Protein 8ZJF (pdb70)

Secondary structure (DSSP, 8-state):
--EEEEEEEE--TT-TT-BSEE--EEETTTTEEE--EE----SS---SEEEEEE-SSSEEEEEPSSSPPP-SS---EEEEEETTEEEEEEEEEEE-TTSS-EEEEEEEEEE-TTS-EEEEEE-SSGGGSB-TTS---TT------EEEEEEEE--TTS-HHHHHHHHHHHHHHHHHHHHH-SSEEEEEEEESSS-EE---TTGGGSHHHHHHHHHT---------HHHHHHHIIIIISSGGGT--TTSEEEEEEE-SS---S-SS-HHHHHS-GGGSS-EEEEE--SHHHHHSTHHHHHHHHS--SSSSSEE--S-GGGHHHHHHHHHHTT---PPPSS---SSTT--EEEEEEE-SSSEEEEEETTHHHHTB-EEEEETTTTEEEEE----SSSHHHHHTTT--BTSEEEEEE-SS-EEEEEEETTGGGTBEEEEEEEETTEEEEEEEEE--STTS-BTSEEEEE-TT-SSS--EEEEEETT--SSSEEEEEEEEEEPTTT--EEEEEEE---TT-SEEEETSEEEE---SSSSSS--EEEEETTTTTT-GGG----EEEEE--BTTBS-SS-SEEEEGGGT-SS--STTSEEEEEE--SSSSS-EEEEE-SB-EEEEEEPPEE-EE-----SSSSB-TT--SPEEE--EEEE---SSS-TTSTTT-EEEE-EEES-S-SS-S-EESSGGGTT-EEEE--SSSEEE--EEEE-STT--TTS--SSPEEEEE---EE--SS--SSPPPEE-TTS-S---EEE-B--SSSSTT-----EEE--EES-----TTTTSSEEEEE-EEE-SS---SEE--EE--TTEEEEEEE---SS-----PPPP-SSS---------TT--S-B--EEEEEEESS------SS--EEEEEE-SSS---EEE---------/-----SSHHHHHHH-TT---B--SSTTTTT--TT---S-SHHHHSSS--STTB-----EEEEEE-----BTTTSSSB--EE--EEEEEE-TT--EEEEEEEE--TB--EEEEEEEE-SSS-HHHHHHHTTTHHHHHHHHTTTBS-EEEEEEEE---SSTTTS---HHHHH--SS-SSS-B----S-EEEEEEES-HHHHHHHHHH--B---SSSSB-HHHHHHHHHH-HHHHT--SSEEEEEEEESS-B--GGGGGGGT--SPP-------TTSB-GGGTTSPPPPHHHHHHHHHHTTEEEEEEE-GGGHHHHHHHHHSSSS-EEEE--TTSTTHHHHHHHHHHHHHT-B-EE-S-PPTTEEEE--EE-SSSS----S--SS--B-SPPTTPEEEEEEEEEESS--SS-EEEEEEETT---EEEEEEEE--S---S---TT-SSSSSSS----SSSPPPPTTS-SSSSS-SSHHHH--HHHHT--TT-TTTS-EETTEE---SS--TTT-

Radius of gyration: 44.88 Å; Cα contacts (8 Å, |Δi|>4): 3610; chains: 2; bounding box: 72×81×157 Å

B-factor: mean 85.02, std 62.81, range [11.71, 247.09]

Solvent-accessible surface area: 61562 Å² total; per-residue (Å²): 81,26,91,71,0,88,21,5,69,104,0,1,55,47,58,45,38,1,0,2,6,15,56,79,16,51,10,60,95,23,14,67,46,44,61,17,1,20,109,112,97,62,0,55,91,43,55,0,69,115,123,41,12,65,40,25,134,12,108,73,99,74,69,88,69,90,102,44,49,60,31,92,165,8,139,36,14,17,3,0,0,6,16,75,0,85,0,20,0,1,6,28,16,91,19,76,6,85,0,59,0,12,34,7,93,5,28,9,0,0,0,0,3,0,0,0,0,21,86,58,1,90,68,2,5,90,74,2,47,92,20,0,81,43,5,14,87,76,0,85,122,60,2,86,45,8,64,0,0,0,0,0,0,0,0,0,40,10,2,0,0,1,22,19,11,22,11,20,44,91,21,22,0,76,48,11,42,27,105,21,46,60,13,18,4,0,34,20,18,17,51,9,36,41,71,3,118,11,2,36,141,31,0,26,142,10,15,5,0,5,40,62,3,44,0,5,0,0,1,2,0,2,4,4,0,4,56,2,60,156,53,0,21,23,63,114,25,6,25,0,0,0,2,0,0,35,50,26,10,0,8,2,5,0,0,93,1,2,10,6,68,48,4,10,25,27,110,52,31,17,54,118,112,10,50,6,78,96,4,43,88,17,11,0,0,0,1,0,19,1,6,56,16,2,53,87,11,33,6,10,0,0,0,0,0,8,65,94,3,31,81,10,1,76,42,0,22,157,34,5,83,28,23,13,34,14,97,6,34,122,46,0,58,58,1,13,89,16,0,6,75,8,21,79,65,9,26,31,23,4,7,0,34,44,48,69,53,14,111,24,7,104,16,24,1,25,7,16,19,133,37,121,113,135,105,89,48,138,85,52,81,108,0,65,4,88,153,2,152,65,84,30,64,0,15,0,42,0,25,0,57,0,69,105,32,20,122,118,75,59,69,0,110,0,41,1,17,5,33,52,33,59,0,25,0,22,0,53,17,40,18,105,30,130,9,91,13,54,74,110,98,8,132,68,4,8,92,60,89,21,86,7,144,29,3,30,10,51,42,4,120,63,99,73,10,54,55,11,79,47,50,90,59,51,122,61,51,103,109,43,97,93,36,45,44,60,131,3,56,28,117,11,142,77,20,21,33,121,2,43,23,84,56,191,20,88,35,59,148,34,22,2,4,14,26,75,23,26,17,39,1,75,124,58,15,42,12,62,0,26,36,2,20,2,0,40,8,73,100,92,112,93,20,28,0,0,0,2,0,14,70,60,193,146,10,73,14,1,0,13,94,0,39,39,63,171,88,80,3,81,32,89,85,10,129,112,15,14,107,16,158,46,82,28,36,18,30,26,15,35,62,23,112,37,0,0,3,0,0,4,14,40,48,51,63,77,123,154,31,11,48,7,13,2,0,0,32,4,0,4,0,2,38,55,22,161,60,78,9,81,9,82,2,28,76,2,103,136,29,34,59,100,94,58,134,0,74,11,20,112,131,127,53,50,18,16,2,4,0,0,0,2,2,0,7,64,90,10,70,106,78,16,14,85,94,2,19,64,5,0,4,61,2,0,102,36,2,4,118,94,2,15,44,3,6,1,0,5,1,16,6,1,6,71,80,68,72,16,14,31,5,132,78,0,65,78,2,70,54,2,18,59,104,0,68,116,17,99,38,104,23,74,26,11,42,1,0,14,4,15,57,47,0,11,91,29,3,8,44,64,104,27,38,5,39,203,108,7,57,25,4,5,1,0,0,2,19,19,25,68,142,126,28,128,72,80,9,58,83,8,38,119,33,111,93,31,168,68,31,68,35,2,1,0,0,4,6,111,96,2,134,87,62,146,18,25,161,15,1,74,87,5,0,55,38,120,120,104,56,24,5,21,64,20,85,67,15,114,37,1,88,58,28,16,65,116,0,78,173,42,15,14,42,130,39,26,102,80,74,97,66,42,78,22,51,6,0,1,1,1,12,13,4,50,17,28,42,106,105,47,2,0,0,0,0,0,4,0,65,42,0,19,0,0,0,0,10,4,16,6,108,42,123,129,3,14,30,1,37,48,67,41,101,64,79,80,58,43,120,84,8,61,30,5,0,4,0,18,12,12,4,9,0,77,52,115,110,32,49,5,6,0,0,0,0,1,22,24,119,53,38,0,0,0,1,20,7,66,58,126,75,163,88,3,17,0,84,48,51,18,79,13,107,18,10,8,2,2,0,0,17,41,20,6,32,0,29,7,50,90,93,52,27,17,34,11,0,0,0,0,0,3,4,22,25,85,121,0,6,32,2,50,0,13,4,18,99,9,23,130,152,111,9,55,38,61,91,37,111,72,6,63,21,87,112,79,53,53,44,4,8,0,0,64,6,12,20,42,0,23,32,1,4,46,55,163,12,8,0,0,0,0,0,0,0,8,5,30,78,69,49,131,142,59,44,8,13,1,2,0,3,1,3,0,1,48,199,108,3,13,4,78,64,40,18,25,68,3,90,1,63,83,17,19,124,16,2,70,12,0,0,20,17,13,16,13,23,42,42,16,36,68,40,60,32,22,0,1,0,0,0,2,13,11,15,0,0,0,0,6,1,41,5,1,0,65,12,130,12,45,29,50,29,94,51,67,29,1,55,132,56,31,107,28,103,2,61,0,114,0,19,1,67,40,54,13,144,20,123,69,35,108,24,0,8,140,58,0,55,0,21,7,46,10,33,6,1,55,69,77,177,168,104,4,0,65,10,55,61,103,183,29,12,136,34,18,107,72,108,11,38,103,56,58,105,30,40,38,103,16,63,0,41,29,20,175,60,28,125,83,125,44,33,11,50,29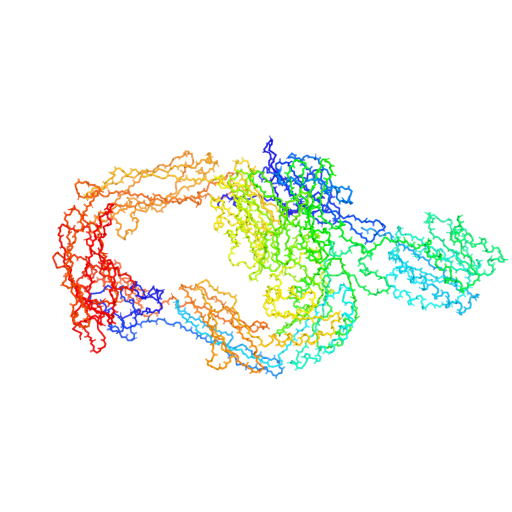,49,0,26,0,56,0,30,15,96,30,52,54,50,174,57,119,20,109,86,8,9,0,35,29,21,119,90,54,106,62,76,20,87,61,111,1,32,17,41,6,44,34,184,72,95,94,68,0,34,3,92,10,111,9,57,14,85,57,79,106,48,12,79,31,102,49,122,29,150,99,40,50,8,42,15,40,15,46,4,60,11,54,33,0,1,41,1,20,25,17,16,54,7,43,143,29,12,40,38,31,116,72,61,84,3,102,84,54,142,25,111,10,81,66,45,126,85,47,64,69,109,6,90,27,76,7,69,12,8,56,11,101,18,130,157,40,54,10,78,36,27,6,17,6,81,52,86,161,63,94,44,98,70,67,125,84,28,12,50,2,34,2,47,6,71,15,104,155,96,37,113,15,101,46,78,24,80,37,89,21,175,101,122

Structure (mmCIF, N/CA/C/O backbone):
data_8ZJF
#
_entry.id   8ZJF
#
_cell.length_a   1.00
_cell.length_b   1.00
_cell.length_c   1.00
_cell.angle_alpha   90.00
_cell.angle_beta   90.00
_cell.angle_gamma   90.00
#
_symmetry.space_group_name_H-M   'P 1'
#
loop_
_entity.id
_entity.type
_entity.pdbx_description
1 polymer 'Integrin beta-7'
2 polymer 'Integrin alpha-E'
3 branched beta-D-mannopyranose-(1-4)-2-acetamido-2-deoxy-beta-D-glucopyranose-(1-4)-2-acetamido-2-deoxy-beta-D-glucopyranose
4 non-polymer 'MAGNESIUM ION'
5 non-polymer 'CALCIUM ION'
#
loop_
_atom_site.group_PDB
_atom_site.id
_atom_site.type_symbol
_atom_site.label_atom_id
_atom_site.label_alt_id
_atom_site.label_comp_id
_atom_site.label_asym_id
_atom_site.label_entity_id
_atom_site.label_seq_id
_atom_site.pdbx_PDB_ins_code
_atom_site.Cartn_x
_atom_site.Cartn_y
_atom_site.Cartn_z
_atom_site.occupancy
_atom_site.B_iso_or_equiv
_atom_site.auth_seq_id
_atom_site.auth_comp_id
_atom_site.auth_asym_id
_atom_site.auth_atom_id
_atom_site.pdbx_PDB_model_num
ATOM 1 N N . SER A 1 43 ? 112.698 107.097 148.291 1.00 112.81 44 SER B N 1
ATOM 2 C CA . SER A 1 43 ? 111.674 106.597 147.382 1.00 121.43 44 SER B CA 1
ATOM 3 C C . SER A 1 43 ? 110.385 107.400 147.513 1.00 126.07 44 SER B C 1
ATOM 4 O O . SER A 1 43 ? 110.051 108.205 146.645 1.00 123.33 44 SER B O 1
ATOM 7 N N . CYS A 1 44 ? 109.665 107.177 148.609 1.00 164.30 45 CYS B N 1
ATOM 8 C CA . CYS A 1 44 ? 108.404 107.850 148.874 1.00 172.61 45 CYS B CA 1
ATOM 9 C C . CYS A 1 44 ? 108.539 108.732 150.108 1.00 175.09 45 CYS B C 1
ATOM 10 O O . CYS A 1 44 ? 109.187 108.361 151.091 1.00 177.26 45 CYS B O 1
ATOM 13 N N . GLN A 1 45 ? 107.920 109.902 150.045 1.00 162.57 46 GLN B N 1
ATOM 14 C CA . GLN A 1 45 ? 108.001 110.921 151.077 1.00 161.26 46 GLN B CA 1
ATOM 15 C C . GLN A 1 45 ? 106.601 111.362 151.472 1.00 151.34 46 GLN B C 1
ATOM 16 O O . GLN A 1 45 ? 105.657 111.231 150.686 1.00 155.36 46 GLN B O 1
ATOM 22 N N . PRO A 1 46 ? 106.428 111.870 152.704 1.00 132.84 47 PRO B N 1
ATOM 23 C CA . PRO A 1 46 ? 105.094 112.304 153.149 1.00 129.33 47 PRO B CA 1
ATOM 24 C C . PRO A 1 46 ? 104.476 113.358 152.243 1.00 131.11 47 PRO B C 1
ATOM 25 O O . PRO A 1 46 ? 105.127 114.345 151.889 1.00 130.00 47 PRO B O 1
ATOM 29 N N . ALA A 1 47 ? 103.216 113.163 151.878 1.00 141.80 48 ALA B N 1
ATOM 30 C CA . ALA A 1 47 ? 102.516 114.029 150.946 1.00 147.68 48 ALA B CA 1
ATOM 31 C C . ALA A 1 47 ? 101.198 114.517 151.534 1.00 143.82 48 ALA B C 1
ATOM 32 O O . ALA A 1 47 ? 100.611 113.863 152.402 1.00 145.40 48 ALA B O 1
ATOM 34 N N . PRO A 1 48 ? 100.705 115.677 151.086 1.00 138.73 49 PRO B N 1
ATOM 35 C CA . PRO A 1 48 ? 99.453 116.202 151.661 1.00 138.74 49 PRO B CA 1
ATOM 36 C C . PRO A 1 48 ? 98.234 115.344 151.368 1.00 140.24 49 PRO B C 1
ATOM 37 O O . PRO A 1 48 ? 97.463 115.042 152.287 1.00 141.56 49 PRO B O 1
ATOM 41 N N . SER A 1 49 ? 98.036 114.938 150.115 1.00 148.29 50 SER B N 1
ATOM 42 C CA . SER A 1 49 ? 96.820 114.234 149.736 1.00 149.41 50 SER B CA 1
ATOM 43 C C . SER A 1 49 ? 97.176 112.988 148.942 1.00 149.91 50 SER B C 1
ATOM 44 O O . SER A 1 49 ? 98.321 112.796 148.525 1.00 151.10 50 SER B O 1
ATOM 47 N N . CYS A 1 50 ? 96.165 112.140 148.736 1.00 154.15 51 CYS B N 1
ATOM 48 C CA . CYS A 1 50 ? 96.367 110.891 148.009 1.00 152.50 51 CYS B CA 1
ATOM 49 C C . CYS A 1 50 ? 96.790 111.146 146.569 1.00 145.98 51 CYS B C 1
ATOM 50 O O . CYS A 1 50 ? 97.652 110.440 146.033 1.00 144.03 51 CYS B O 1
ATOM 53 N N . GLN A 1 51 ? 96.179 112.139 145.920 1.00 136.75 52 GLN B N 1
ATOM 54 C CA . GLN A 1 51 ? 96.501 112.430 144.526 1.00 133.77 52 GLN B CA 1
ATOM 55 C C . GLN A 1 51 ? 97.966 112.822 144.372 1.00 135.12 52 GLN B C 1
ATOM 56 O O . GLN A 1 51 ? 98.698 112.244 143.558 1.00 130.82 52 GLN B O 1
ATOM 62 N N . LYS A 1 52 ? 98.420 113.793 145.168 1.00 146.44 53 LYS B N 1
ATOM 63 C CA . LYS A 1 52 ? 99.822 114.189 145.119 1.00 150.62 53 LYS B CA 1
ATOM 64 C C . LYS A 1 52 ? 100.729 113.050 145.568 1.00 150.08 53 LYS B C 1
ATOM 65 O O . LYS A 1 52 ? 101.845 112.896 145.055 1.00 147.63 53 LYS B O 1
ATOM 71 N N . CYS A 1 53 ? 100.263 112.234 146.517 1.00 159.69 54 CYS B N 1
ATOM 72 C CA . CYS A 1 53 ? 101.067 111.116 146.999 1.00 157.54 54 CYS B CA 1
ATOM 73 C C . CYS A 1 53 ? 101.335 110.103 145.893 1.00 151.02 54 CYS B C 1
ATOM 74 O O . CYS A 1 53 ? 102.467 109.634 145.731 1.00 157.25 54 CYS B O 1
ATOM 77 N N . ILE A 1 54 ? 100.305 109.753 145.121 1.00 128.89 55 ILE B N 1
ATOM 78 C CA . ILE A 1 54 ? 100.493 108.790 144.040 1.00 120.67 55 ILE B CA 1
ATOM 79 C C . ILE A 1 54 ? 101.253 109.426 142.881 1.00 121.24 55 ILE B C 1
ATOM 80 O O . ILE A 1 54 ? 102.004 108.747 142.172 1.00 120.45 55 ILE B O 1
ATOM 85 N N . LEU A 1 55 ? 101.076 110.733 142.665 1.00 124.27 56 LEU B N 1
ATOM 86 C CA . LEU A 1 55 ? 101.851 111.400 141.625 1.00 124.96 56 LEU B CA 1
ATOM 87 C C . LEU A 1 55 ? 103.321 111.549 141.997 1.00 127.49 56 LEU B C 1
ATOM 88 O O . LEU A 1 55 ? 104.156 111.732 141.105 1.00 126.69 56 LEU B O 1
ATOM 93 N N . SER A 1 56 ? 103.654 111.480 143.287 1.00 137.52 57 SER B N 1
ATOM 94 C CA . SER A 1 56 ? 105.038 111.677 143.705 1.00 140.99 57 SER B CA 1
ATOM 95 C C . SER A 1 56 ? 105.922 110.507 143.289 1.00 142.60 57 SER B C 1
ATOM 96 O O . SER A 1 56 ? 107.013 110.705 142.741 1.00 142.23 57 SER B O 1
ATOM 99 N N . HIS A 1 57 ? 105.469 109.274 143.537 1.00 149.58 58 HIS B N 1
ATOM 100 C CA . HIS A 1 57 ? 106.310 108.113 143.282 1.00 155.77 58 HIS B CA 1
ATOM 101 C C . HIS A 1 57 ? 105.433 106.897 143.044 1.00 155.95 58 HIS B C 1
ATOM 102 O O . HIS A 1 57 ? 104.388 106.770 143.696 1.00 154.74 58 HIS B O 1
ATOM 109 N N . PRO A 1 58 ? 105.810 105.997 142.131 1.00 162.45 59 PRO B N 1
ATOM 110 C CA . PRO A 1 58 ? 104.982 104.802 141.893 1.00 164.92 59 PRO B CA 1
ATOM 111 C C . PRO A 1 58 ? 104.902 103.855 143.080 1.00 159.92 59 PRO B C 1
ATOM 112 O O . PRO A 1 58 ? 103.978 103.033 143.130 1.00 159.16 59 PRO B O 1
ATOM 116 N N . SER A 1 59 ? 105.829 103.935 144.031 1.00 147.98 60 SER B N 1
ATOM 117 C CA . SER A 1 59 ? 105.871 103.004 145.152 1.00 143.76 60 SER B CA 1
ATOM 118 C C . SER A 1 59 ? 105.085 103.482 146.366 1.00 146.34 60 SER B C 1
ATOM 119 O O . SER A 1 59 ? 105.051 102.775 147.378 1.00 145.28 60 SER B O 1
ATOM 122 N N . CYS A 1 60 ? 104.459 104.654 146.296 1.00 156.94 61 CYS B N 1
ATOM 123 C CA . CYS A 1 60 ? 103.737 105.184 147.443 1.00 158.24 61 CYS B CA 1
ATOM 124 C C . CYS A 1 60 ? 102.439 104.415 147.674 1.00 158.60 61 CYS B C 1
ATOM 125 O O . CYS A 1 60 ? 101.800 103.928 146.737 1.00 161.74 61 CYS B O 1
ATOM 128 N N . ALA A 1 61 ? 102.054 104.310 148.945 1.00 147.30 62 ALA B N 1
ATOM 129 C CA . ALA A 1 61 ? 100.971 103.441 149.401 1.00 142.63 62 ALA B CA 1
ATOM 130 C C . ALA A 1 61 ? 100.044 104.183 150.357 1.00 145.53 62 ALA B C 1
ATOM 131 O O . ALA A 1 61 ? 99.798 103.745 151.483 1.00 146.87 62 ALA B O 1
ATOM 133 N N . TRP A 1 62 ? 99.552 105.345 149.922 1.00 157.51 63 TRP B N 1
ATOM 134 C CA . TRP A 1 62 ? 98.680 106.181 150.744 1.00 159.67 63 TRP B CA 1
ATOM 135 C C . TRP A 1 62 ? 97.566 105.367 151.396 1.00 165.25 63 TRP B C 1
ATOM 136 O O . TRP A 1 62 ? 96.985 104.470 150.780 1.00 162.86 63 TRP B O 1
ATOM 147 N N . CYS A 1 63 ? 97.273 105.695 152.652 1.00 176.61 64 CYS B N 1
ATOM 148 C CA . CYS A 1 63 ? 96.284 104.994 153.460 1.00 181.26 64 CYS B CA 1
ATOM 149 C C . CYS A 1 63 ? 95.055 105.872 153.664 1.00 183.08 64 CYS B C 1
ATOM 150 O O . CYS A 1 63 ? 95.157 107.098 153.763 1.00 180.81 64 CYS B O 1
ATOM 153 N N . LYS A 1 64 ? 93.886 105.229 153.727 1.00 186.13 65 LYS B N 1
ATOM 154 C CA . LYS A 1 64 ? 92.609 105.936 153.744 1.00 185.29 65 LYS B CA 1
ATOM 155 C C . LYS A 1 64 ? 91.709 105.516 154.904 1.00 181.19 65 LYS B C 1
ATOM 156 O O . LYS A 1 64 ? 90.487 105.678 154.820 1.00 184.47 65 LYS B O 1
ATOM 162 N N . GLN A 1 65 ? 92.276 104.997 155.990 1.00 161.27 66 GLN B N 1
ATOM 163 C CA . GLN A 1 65 ? 91.448 104.540 157.098 1.00 156.06 66 GLN B CA 1
ATOM 164 C C . GLN A 1 65 ? 90.736 105.715 157.762 1.00 153.10 66 GLN B C 1
ATOM 165 O O . GLN A 1 65 ? 91.207 106.856 157.736 1.00 150.58 66 GLN B O 1
ATOM 171 N N . LEU A 1 66 ? 89.584 105.420 158.365 1.00 149.02 67 LEU B N 1
ATOM 172 C CA . LEU A 1 66 ? 88.713 106.451 158.914 1.00 151.62 67 LEU B CA 1
ATOM 173 C C . LEU A 1 66 ? 89.267 107.039 160.206 1.00 150.73 67 LEU B C 1
ATOM 174 O O . LEU A 1 66 ? 88.917 106.585 161.301 1.00 149.86 67 LEU B O 1
ATOM 179 N N . ASN A 1 67 ? 90.127 108.050 160.079 1.00 152.38 68 ASN B N 1
ATOM 180 C CA . ASN A 1 67 ? 90.625 108.826 161.215 1.00 155.37 68 ASN B CA 1
ATOM 181 C C . ASN A 1 67 ? 91.291 107.938 162.263 1.00 154.08 68 ASN B C 1
ATOM 182 O O . ASN A 1 67 ? 90.995 108.008 163.458 1.00 153.21 68 ASN B O 1
ATOM 187 N N . PHE A 1 68 ? 92.206 107.090 161.803 1.00 149.88 69 PHE B N 1
ATOM 188 C CA . PHE A 1 68 ? 93.028 106.297 162.705 1.00 150.63 69 PHE B CA 1
ATOM 189 C C . PHE A 1 68 ? 94.298 107.023 163.124 1.00 151.59 69 PHE B C 1
ATOM 190 O O . PHE A 1 68 ? 95.077 106.478 163.914 1.00 151.23 69 PHE B O 1
ATOM 198 N N . THR A 1 69 ? 94.523 108.232 162.616 1.00 162.91 70 THR B N 1
ATOM 199 C CA . THR A 1 69 ? 95.627 109.077 163.043 1.00 166.74 70 THR B CA 1
ATOM 200 C C . THR A 1 69 ? 95.301 109.867 164.304 1.00 161.57 70 THR B C 1
ATOM 201 O O . THR A 1 69 ? 96.005 110.833 164.616 1.00 163.90 70 THR B O 1
ATOM 205 N N . ALA A 1 70 ? 94.252 109.481 165.031 1.00 130.67 71 ALA B N 1
ATOM 206 C CA . ALA A 1 70 ? 93.875 110.165 166.262 1.00 121.42 71 ALA B CA 1
ATOM 207 C C . ALA A 1 70 ? 94.715 109.667 167.430 1.00 117.22 71 ALA B C 1
ATOM 208 O O . ALA A 1 70 ? 94.183 109.337 168.495 1.00 110.07 71 ALA B O 1
ATOM 210 N N . SER A 1 71 ? 96.033 109.617 167.235 1.00 139.26 72 SER B N 1
ATOM 211 C CA . SER A 1 71 ? 96.968 109.195 168.268 1.00 140.37 72 SER B CA 1
ATOM 212 C C . SER A 1 71 ? 98.197 110.094 168.284 1.00 141.04 72 SER B C 1
ATOM 213 O O . SER A 1 71 ? 99.300 109.639 168.605 1.00 140.32 72 SER B O 1
ATOM 216 N N . GLY A 1 72 ? 98.024 111.368 167.943 1.00 123.58 73 GLY B N 1
ATOM 217 C CA . GLY A 1 72 ? 99.147 112.274 167.837 1.00 121.78 73 GLY B CA 1
ATOM 218 C C . GLY A 1 72 ? 99.956 112.072 166.573 1.00 129.50 73 GLY B C 1
ATOM 219 O O . GLY A 1 72 ? 101.108 111.632 166.632 1.00 124.24 73 GLY B O 1
ATOM 220 N N . GLU A 1 73 ? 99.360 112.371 165.420 1.00 156.79 74 GLU B N 1
ATOM 221 C CA . GLU A 1 73 ? 100.080 112.299 164.155 1.00 162.04 74 GLU B CA 1
ATOM 222 C C . GLU A 1 73 ? 99.431 113.250 163.161 1.00 161.46 74 GLU B C 1
ATOM 223 O O . GLU A 1 73 ? 98.206 113.240 163.002 1.00 165.33 74 GLU B O 1
ATOM 229 N N . ALA A 1 74 ? 100.250 114.066 162.503 1.00 136.75 75 ALA B N 1
ATOM 230 C CA . ALA A 1 74 ? 99.744 114.983 161.492 1.00 135.07 75 ALA B CA 1
ATOM 231 C C . ALA A 1 74 ? 99.217 114.210 160.291 1.00 139.84 75 ALA B C 1
ATOM 232 O O . ALA A 1 74 ? 99.788 113.195 159.885 1.00 137.87 75 ALA B O 1
ATOM 234 N N . GLU A 1 75 ? 98.117 114.698 159.719 1.00 183.03 76 GLU B N 1
ATOM 235 C CA . GLU A 1 75 ? 97.484 114.014 158.598 1.00 190.12 76 GLU B CA 1
ATOM 236 C C . GLU A 1 75 ? 98.146 114.382 157.276 1.00 186.32 76 GLU B C 1
ATOM 237 O O . GLU A 1 75 ? 97.463 114.731 156.307 1.00 188.41 76 GLU B O 1
ATOM 243 N N . ALA A 1 76 ? 99.477 114.306 157.229 1.00 143.80 77 ALA B N 1
ATOM 244 C CA . ALA A 1 76 ? 100.212 114.513 155.989 1.00 135.63 77 ALA B CA 1
ATOM 245 C C . ALA A 1 76 ? 101.367 113.531 155.841 1.00 136.30 77 ALA B C 1
ATOM 246 O O . ALA A 1 76 ? 102.155 113.664 154.896 1.00 132.66 77 ALA B O 1
ATOM 248 N N . ARG A 1 77 ? 101.490 112.554 156.739 1.00 145.83 78 ARG B N 1
ATOM 249 C CA . ARG A 1 77 ? 102.600 111.610 156.745 1.00 145.91 78 ARG B CA 1
ATOM 250 C C . ARG A 1 77 ? 102.130 110.199 156.407 1.00 153.65 78 ARG B C 1
ATOM 251 O O . ARG A 1 77 ? 102.735 109.213 156.834 1.00 151.47 78 ARG B O 1
ATOM 259 N N . ARG A 1 78 ? 101.046 110.090 155.643 1.00 174.05 79 ARG B N 1
ATOM 260 C CA . ARG A 1 78 ? 100.483 108.803 155.238 1.00 181.17 79 ARG B CA 1
ATOM 261 C C . ARG A 1 78 ? 100.901 108.422 153.825 1.00 176.13 79 ARG B C 1
ATOM 262 O O . ARG A 1 78 ? 100.126 107.817 153.081 1.00 177.99 79 ARG B O 1
ATOM 270 N N . CYS A 1 79 ? 102.126 108.766 153.431 1.00 144.01 80 CYS B N 1
ATOM 271 C CA . CYS A 1 79 ? 102.624 108.531 152.075 1.00 138.75 80 CYS B CA 1
ATOM 272 C C . CYS A 1 79 ? 103.992 107.860 152.179 1.00 134.19 80 CYS B C 1
ATOM 273 O O . CYS A 1 79 ? 105.022 108.537 152.253 1.00 134.86 80 CYS B O 1
ATOM 276 N N . ALA A 1 80 ? 103.999 106.533 152.186 1.00 130.47 81 ALA B N 1
ATOM 277 C CA . ALA A 1 80 ? 105.235 105.758 152.236 1.00 129.21 81 ALA B CA 1
ATOM 278 C C . ALA A 1 80 ? 104.996 104.440 151.502 1.00 137.98 81 ALA B C 1
ATOM 279 O O . ALA A 1 80 ? 104.021 104.301 150.756 1.00 137.96 81 ALA B O 1
ATOM 281 N N . ARG A 1 81 ? 105.882 103.472 151.713 1.00 177.41 82 ARG B N 1
ATOM 282 C CA . ARG A 1 81 ? 105.805 102.195 151.013 1.00 183.12 82 ARG B CA 1
ATOM 283 C C . ARG A 1 81 ? 104.632 101.373 151.549 1.00 180.61 82 ARG B C 1
ATOM 284 O O . ARG A 1 81 ? 103.874 101.802 152.424 1.00 177.63 82 ARG B O 1
ATOM 292 N N . ARG A 1 82 ? 104.477 100.160 151.014 1.00 170.24 83 ARG B N 1
ATOM 293 C CA . ARG A 1 82 ? 103.345 99.317 151.386 1.00 168.07 83 ARG B CA 1
ATOM 294 C C . ARG A 1 82 ? 103.484 98.776 152.804 1.00 169.13 83 ARG B C 1
ATOM 295 O O . ARG A 1 82 ? 102.509 98.758 153.564 1.00 165.86 83 ARG B O 1
ATOM 303 N N . GLU A 1 83 ? 104.682 98.317 153.175 1.00 179.60 84 GLU B N 1
ATOM 304 C CA . GLU A 1 83 ? 104.863 97.698 154.485 1.00 180.12 84 GLU B CA 1
ATOM 305 C C . GLU A 1 83 ? 104.690 98.709 155.613 1.00 179.13 84 GLU B C 1
ATOM 306 O O . GLU A 1 83 ? 104.060 98.405 156.635 1.00 176.49 84 GLU B O 1
ATOM 312 N N . GLU A 1 84 ? 105.226 99.921 155.443 1.00 192.97 85 GLU B N 1
ATOM 313 C CA . GLU A 1 84 ? 105.134 100.942 156.479 1.00 192.87 85 GLU B CA 1
ATOM 314 C C . GLU A 1 84 ? 103.713 101.437 156.699 1.00 187.54 85 GLU B C 1
ATOM 315 O O . GLU A 1 84 ? 103.467 102.129 157.691 1.00 190.29 85 GLU B O 1
ATOM 321 N N . LEU A 1 85 ? 102.779 101.120 155.804 1.00 168.12 86 LEU B N 1
ATOM 322 C CA . LEU A 1 85 ? 101.387 101.489 155.996 1.00 164.06 86 LEU B CA 1
ATOM 323 C C . LEU A 1 85 ? 100.501 100.298 156.330 1.00 160.35 86 LEU B C 1
ATOM 324 O O . LEU A 1 85 ? 99.439 100.488 156.933 1.00 157.44 86 LEU B O 1
ATOM 329 N N . LEU A 1 86 ? 100.906 99.083 155.958 1.00 162.03 87 LEU B N 1
ATOM 330 C CA . LEU A 1 86 ? 100.207 97.880 156.389 1.00 159.36 87 LEU B CA 1
ATOM 331 C C . LEU A 1 86 ? 100.488 97.553 157.848 1.00 154.91 87 LEU B C 1
ATOM 332 O O . LEU A 1 86 ? 99.575 97.162 158.583 1.00 157.46 87 LEU B O 1
ATOM 337 N N . ALA A 1 87 ? 101.741 97.707 158.284 1.00 142.01 88 ALA B N 1
ATOM 338 C CA . ALA A 1 87 ? 102.070 97.436 159.679 1.00 136.66 88 ALA B CA 1
ATOM 339 C C . ALA A 1 87 ? 101.560 98.543 160.592 1.00 142.49 88 ALA B C 1
ATOM 340 O O . ALA A 1 87 ? 101.279 98.301 161.772 1.00 134.15 88 ALA B O 1
ATOM 342 N N . ARG A 1 88 ? 101.436 99.761 160.069 1.00 178.65 89 ARG B N 1
ATOM 343 C CA . ARG A 1 88 ? 101.034 100.913 160.877 1.00 184.53 89 ARG B CA 1
ATOM 344 C C . ARG A 1 88 ? 99.538 101.200 160.725 1.00 180.62 89 ARG B C 1
ATOM 345 O O . ARG A 1 88 ? 99.108 102.133 160.048 1.00 180.33 89 ARG B O 1
ATOM 353 N N . GLY A 1 89 ? 98.743 100.360 161.382 1.00 150.65 90 GLY B N 1
ATOM 354 C CA . GLY A 1 89 ? 97.334 100.628 161.598 1.00 145.74 90 GLY B CA 1
ATOM 355 C C . GLY A 1 89 ? 96.332 100.117 160.580 1.00 147.35 90 GLY B C 1
ATOM 356 O O . GLY A 1 89 ? 95.609 99.158 160.867 1.00 144.78 90 GLY B O 1
ATOM 357 N N . CYS A 1 90 ? 96.264 100.729 159.401 1.00 153.36 91 CYS B N 1
ATOM 358 C CA . CYS A 1 90 ? 95.146 100.450 158.507 1.00 153.53 91 CYS B CA 1
ATOM 359 C C . CYS A 1 90 ? 95.277 99.066 157.879 1.00 155.93 91 CYS B C 1
ATOM 360 O O . CYS A 1 90 ? 96.390 98.645 157.535 1.00 155.73 91 CYS B O 1
ATOM 363 N N . PRO A 1 91 ? 94.171 98.333 157.713 1.00 166.15 92 PRO B N 1
ATOM 364 C CA . PRO A 1 91 ? 94.240 96.993 157.118 1.00 166.11 92 PRO B CA 1
ATOM 365 C C . PRO A 1 91 ? 94.221 97.030 155.599 1.00 165.17 92 PRO B C 1
ATOM 366 O O . PRO A 1 91 ? 94.307 98.102 154.994 1.00 165.81 92 PRO B O 1
ATOM 370 N N . LEU A 1 92 ? 94.110 95.851 154.980 1.00 146.61 93 LEU B N 1
ATOM 371 C CA . LEU A 1 92 ? 94.173 95.755 153.524 1.00 143.32 93 LEU B CA 1
ATOM 372 C C . LEU A 1 92 ? 93.023 96.502 152.856 1.00 148.83 93 LEU B C 1
ATOM 373 O O . LEU A 1 92 ? 93.144 96.933 151.703 1.00 145.37 93 LEU B O 1
ATOM 378 N N . GLU A 1 93 ? 91.895 96.652 153.551 1.00 184.50 94 GLU B N 1
ATOM 379 C CA . GLU A 1 93 ? 90.746 97.321 152.951 1.00 191.75 94 GLU B CA 1
ATOM 380 C C . GLU A 1 93 ? 90.917 98.836 152.925 1.00 186.58 94 GLU B C 1
ATOM 381 O O . GLU A 1 93 ? 90.493 99.494 151.967 1.00 191.06 94 GLU B O 1
ATOM 387 N N . GLU A 1 94 ? 91.550 99.409 153.952 1.00 171.37 95 GLU B N 1
ATOM 388 C CA . GLU A 1 94 ? 91.560 100.854 154.148 1.00 168.70 95 GLU B CA 1
ATOM 389 C C . GLU A 1 94 ? 92.831 101.528 153.639 1.00 167.57 95 GLU B C 1
ATOM 390 O O . GLU A 1 94 ? 93.254 102.545 154.205 1.00 168.76 95 GLU B O 1
ATOM 396 N N . LEU A 1 95 ? 93.457 100.995 152.593 1.00 166.48 96 LEU B N 1
ATOM 397 C CA . LEU A 1 95 ? 94.487 101.718 151.860 1.00 165.75 96 LEU B CA 1
ATOM 398 C C . LEU A 1 95 ? 94.271 101.485 150.374 1.00 167.92 96 LEU B C 1
ATOM 399 O O . LEU A 1 95 ? 93.900 100.384 149.957 1.00 164.84 96 LEU B O 1
ATOM 404 N N . GLU A 1 96 ? 94.497 102.525 149.577 1.00 184.64 97 GLU B N 1
ATOM 405 C CA . GLU A 1 96 ? 94.259 102.479 148.137 1.00 184.92 97 GLU B CA 1
ATOM 406 C C . GLU A 1 96 ? 95.546 102.854 147.411 1.00 181.44 97 GLU B C 1
ATOM 407 O O . GLU A 1 96 ? 95.898 104.034 147.322 1.00 178.20 97 GLU B O 1
ATOM 413 N N . GLU A 1 97 ? 96.246 101.845 146.895 1.00 150.57 98 GLU B N 1
ATOM 414 C CA . GLU A 1 97 ? 97.385 102.073 146.023 1.00 139.94 98 GLU B CA 1
ATOM 415 C C . GLU A 1 97 ? 96.944 101.829 144.590 1.00 132.77 98 GLU B C 1
ATOM 416 O O . GLU A 1 97 ? 96.725 100.669 144.209 1.00 132.69 98 GLU B O 1
ATOM 422 N N . PRO A 1 98 ? 96.795 102.866 143.766 1.00 117.20 99 PRO B N 1
ATOM 423 C CA . PRO A 1 98 ? 96.249 102.667 142.417 1.00 110.78 99 PRO B CA 1
ATOM 424 C C . PRO A 1 98 ? 97.303 102.110 141.471 1.00 113.09 99 PRO B C 1
ATOM 425 O O . PRO A 1 98 ? 98.435 102.597 141.420 1.00 115.40 99 PRO B O 1
ATOM 429 N N . ARG A 1 99 ? 96.922 101.079 140.723 1.00 120.02 100 ARG B N 1
ATOM 430 C CA . ARG A 1 99 ? 97.783 100.457 139.728 1.00 123.31 100 ARG B CA 1
ATOM 431 C C . ARG A 1 99 ? 97.087 100.497 138.377 1.00 120.66 100 ARG B C 1
ATOM 432 O O . ARG A 1 99 ? 95.952 100.026 138.246 1.00 118.83 100 ARG B O 1
ATOM 440 N N . GLY A 1 100 ? 97.765 101.058 137.380 1.00 114.35 101 GLY B N 1
ATOM 441 C CA . GLY A 1 100 ? 97.207 101.097 136.047 1.00 110.44 101 GLY B CA 1
ATOM 442 C C . GLY A 1 100 ? 97.151 99.723 135.410 1.00 105.86 101 GLY B C 1
ATOM 443 O O . GLY A 1 100 ? 97.851 98.789 135.801 1.00 107.93 101 GLY B O 1
ATOM 444 N N . GLN A 1 101 ? 96.291 99.601 134.402 1.00 100.71 102 GLN B N 1
ATOM 445 C CA . GLN A 1 101 ? 96.091 98.327 133.728 1.00 100.89 102 GLN B CA 1
ATOM 446 C C . GLN A 1 101 ? 95.819 98.581 132.253 1.00 101.76 102 GLN B C 1
ATOM 447 O O . GLN A 1 101 ? 95.651 99.721 131.815 1.00 101.89 102 GLN B O 1
ATOM 453 N N . GLN A 1 102 ? 95.782 97.494 131.487 1.00 104.73 103 GLN B N 1
ATOM 454 C CA . GLN A 1 102 ? 95.455 97.536 130.071 1.00 107.37 103 GLN B CA 1
ATOM 455 C C . GLN A 1 102 ? 94.290 96.599 129.791 1.00 109.85 103 GLN B C 1
ATOM 456 O O . GLN A 1 102 ? 94.235 95.484 130.321 1.00 109.16 103 GLN B O 1
ATOM 462 N N . GLU A 1 103 ? 93.352 97.061 128.968 1.00 116.17 104 GLU B N 1
ATOM 463 C CA . GLU A 1 103 ? 92.182 96.278 128.595 1.00 114.13 104 GLU B CA 1
ATOM 464 C C . GLU A 1 103 ? 92.110 96.182 127.081 1.00 108.19 104 GLU B C 1
ATOM 465 O O . GLU A 1 103 ? 92.216 97.196 126.385 1.00 108.60 104 GLU B O 1
ATOM 471 N N . VAL A 1 104 ? 91.922 94.967 126.577 1.00 97.09 105 VAL B N 1
ATOM 472 C CA . VAL A 1 104 ? 91.865 94.716 125.142 1.00 89.73 105 VAL B CA 1
ATOM 473 C C . VAL A 1 104 ? 90.435 94.940 124.669 1.00 89.56 105 VAL B C 1
ATOM 474 O O . VAL A 1 104 ? 89.501 94.304 125.167 1.00 89.83 105 VAL B O 1
ATOM 478 N N . LEU A 1 105 ? 90.264 95.846 123.706 1.00 89.60 106 LEU B N 1
ATOM 479 C CA . LEU A 1 105 ? 88.931 96.150 123.197 1.00 89.37 106 LEU B CA 1
ATOM 480 C C . LEU A 1 105 ? 88.498 95.138 122.141 1.00 91.93 106 LEU B C 1
ATOM 481 O O . LEU A 1 105 ? 87.497 94.434 122.313 1.00 91.67 106 LEU B O 1
ATOM 486 N N . GLN A 1 106 ? 89.241 95.051 121.041 1.00 95.51 107 GLN B N 1
ATOM 487 C CA . GLN A 1 106 ? 88.981 94.077 119.989 1.00 99.51 107 GLN B CA 1
ATOM 488 C C . GLN A 1 106 ? 90.256 93.296 119.706 1.00 100.71 107 GLN B C 1
ATOM 489 O O . GLN A 1 106 ? 91.326 93.887 119.528 1.00 93.06 107 GLN B O 1
ATOM 495 N N . ASP A 1 107 ? 90.138 91.968 119.671 1.00 115.11 108 ASP B N 1
ATOM 496 C CA . ASP A 1 107 ? 91.287 91.099 119.408 1.00 117.21 108 ASP B CA 1
ATOM 497 C C . ASP A 1 107 ? 90.796 89.945 118.532 1.00 122.46 108 ASP B C 1
ATOM 498 O O . ASP A 1 107 ? 90.343 88.915 119.037 1.00 126.80 108 ASP B O 1
ATOM 503 N N . GLN A 1 108 ? 90.888 90.133 117.229 1.00 120.05 109 GLN B N 1
ATOM 504 C CA . GLN A 1 108 ? 90.543 89.009 116.376 1.00 120.50 109 GLN B CA 1
ATOM 505 C C . GLN A 1 108 ? 91.763 88.119 116.161 1.00 118.60 109 GLN B C 1
ATOM 506 O O . GLN A 1 108 ? 92.896 88.609 116.113 1.00 113.77 109 GLN B O 1
ATOM 512 N N . PRO A 1 109 ? 91.567 86.808 116.039 1.00 113.71 110 PRO B N 1
ATOM 513 C CA . PRO A 1 109 ? 92.715 85.897 115.976 1.00 107.26 110 PRO B CA 1
ATOM 514 C C . PRO A 1 109 ? 93.497 86.056 114.682 1.00 98.92 110 PRO B C 1
ATOM 515 O O . PRO A 1 109 ? 92.979 86.491 113.651 1.00 102.43 110 PRO B O 1
ATOM 519 N N . LEU A 1 110 ? 94.776 85.697 114.757 1.00 82.51 111 LEU B N 1
ATOM 520 C CA . LEU A 1 110 ? 95.657 85.749 113.596 1.00 76.85 111 LEU B CA 1
ATOM 521 C C . LEU A 1 110 ? 95.229 84.685 112.594 1.00 80.83 111 LEU B C 1
ATOM 522 O O . LEU A 1 110 ? 95.451 83.490 112.810 1.00 77.76 111 LEU B O 1
ATOM 527 N N . SER A 1 111 ? 94.613 85.116 111.497 1.00 93.31 112 SER B N 1
ATOM 528 C CA . SER A 1 111 ? 94.120 84.221 110.462 1.00 100.64 112 SER B CA 1
ATOM 529 C C . SER A 1 111 ? 94.783 84.559 109.136 1.00 102.23 112 SER B C 1
ATOM 530 O O . SER A 1 111 ? 95.016 85.733 108.829 1.00 99.95 112 SER B O 1
ATOM 533 N N . GLN A 1 112 ? 95.092 83.528 108.356 1.00 102.63 113 GLN B N 1
ATOM 534 C CA . GLN A 1 112 ? 95.720 83.711 107.049 1.00 102.33 113 GLN B CA 1
ATOM 535 C C . GLN A 1 112 ? 94.677 83.788 105.938 1.00 103.17 113 GLN B C 1
ATOM 536 O O . GLN A 1 112 ? 94.793 83.132 104.903 1.00 105.88 113 GLN B O 1
ATOM 542 N N . GLY A 1 113 ? 93.657 84.615 106.147 1.00 102.01 114 GLY B N 1
ATOM 543 C CA . GLY A 1 113 ? 92.572 84.805 105.206 1.00 104.38 114 GLY B CA 1
ATOM 544 C C . GLY A 1 113 ? 91.911 83.496 104.831 1.00 106.35 114 GLY B C 1
ATOM 545 O O . GLY A 1 113 ? 91.781 82.571 105.639 1.00 103.00 114 GLY B O 1
ATOM 546 N N . ALA A 1 114 ? 91.482 83.416 103.572 1.00 117.55 115 ALA B N 1
ATOM 547 C CA . ALA A 1 114 ? 91.019 82.169 102.979 1.00 123.77 115 ALA B CA 1
ATOM 548 C C . ALA A 1 114 ? 91.971 81.699 101.887 1.00 130.29 115 ALA B C 1
ATOM 549 O O . ALA A 1 114 ? 92.501 80.587 101.958 1.00 130.15 115 ALA B O 1
ATOM 551 N N . ARG A 1 115 ? 92.201 82.533 100.866 1.00 156.36 116 ARG B N 1
ATOM 552 C CA . ARG A 1 115 ? 93.324 82.375 99.942 1.00 166.24 116 ARG B CA 1
ATOM 553 C C . ARG A 1 115 ? 93.911 83.777 99.770 1.00 163.15 116 ARG B C 1
ATOM 554 O O . ARG A 1 115 ? 93.617 84.486 98.805 1.00 165.44 116 ARG B O 1
ATOM 562 N N . GLY A 1 116 ? 94.764 84.168 100.716 1.00 135.22 117 GLY B N 1
ATOM 563 C CA . GLY A 1 116 ? 95.295 85.518 100.734 1.00 123.19 117 GLY B CA 1
ATOM 564 C C . GLY A 1 116 ? 94.248 86.609 100.751 1.00 124.22 117 GLY B C 1
ATOM 565 O O . GLY A 1 116 ? 94.523 87.724 100.303 1.00 118.47 117 GLY B O 1
ATOM 566 N N . GLU A 1 117 ? 93.050 86.325 101.262 1.00 128.71 118 GLU B N 1
ATOM 567 C CA . GLU A 1 117 ? 91.932 87.257 101.139 1.00 126.30 118 GLU B CA 1
ATOM 568 C C . GLU A 1 117 ? 91.793 88.167 102.358 1.00 122.08 118 GLU B C 1
ATOM 569 O O . GLU A 1 117 ? 91.884 89.393 102.239 1.00 123.96 118 GLU B O 1
ATOM 575 N N . GLY A 1 118 ? 91.575 87.582 103.533 1.00 108.73 119 GLY B N 1
ATOM 576 C CA . GLY A 1 118 ? 91.315 88.362 104.727 1.00 102.70 119 GLY B CA 1
ATOM 577 C C . GLY A 1 118 ? 92.351 88.177 105.814 1.00 98.17 119 GLY B C 1
ATOM 578 O O . GLY A 1 118 ? 92.008 88.050 106.993 1.00 96.28 119 GLY B O 1
ATOM 579 N N . ALA A 1 119 ? 93.626 88.154 105.427 1.00 102.07 120 ALA B N 1
ATOM 580 C CA . ALA A 1 119 ? 94.709 87.871 106.360 1.00 98.88 120 ALA B CA 1
ATOM 581 C C . ALA A 1 119 ? 94.815 88.925 107.455 1.00 93.66 120 ALA B C 1
ATOM 582 O O . ALA A 1 119 ? 95.034 90.108 107.172 1.00 89.45 120 ALA B O 1
ATOM 584 N N . THR A 1 120 ? 94.660 88.502 108.706 1.00 88.80 121 THR B N 1
ATOM 585 C CA . THR A 1 120 ? 94.901 89.350 109.867 1.00 81.66 121 THR B CA 1
ATOM 586 C C . THR A 1 120 ? 96.267 88.993 110.436 1.00 72.78 121 THR B C 1
ATOM 587 O O . THR A 1 120 ? 96.493 87.849 110.847 1.00 74.55 121 THR B O 1
ATOM 591 N N . GLN A 1 121 ? 97.176 89.969 110.460 1.00 59.32 122 GLN B N 1
ATOM 592 C CA . GLN A 1 121 ? 98.564 89.711 110.809 1.00 48.38 122 GLN B CA 1
ATOM 593 C C . GLN A 1 121 ? 99.005 90.342 112.120 1.00 42.47 122 GLN B C 1
ATOM 594 O O . GLN A 1 121 ? 99.945 89.835 112.738 1.00 38.25 122 GLN B O 1
ATOM 600 N N . LEU A 1 122 ? 98.360 91.416 112.563 1.00 43.71 123 LEU B N 1
ATOM 601 C CA . LEU A 1 122 ? 98.739 92.111 113.787 1.00 38.92 123 LEU B CA 1
ATOM 602 C C . LEU A 1 122 ? 97.610 91.982 114.798 1.00 42.53 123 LEU B C 1
ATOM 603 O O . LEU A 1 122 ? 96.480 92.400 114.526 1.00 45.66 123 LEU B O 1
ATOM 608 N N . ALA A 1 123 ? 97.916 91.401 115.959 1.00 41.76 124 ALA B N 1
ATOM 609 C CA . ALA A 1 123 ? 96.953 91.239 117.036 1.00 46.62 124 ALA B CA 1
ATOM 610 C C . ALA A 1 123 ? 97.618 91.598 118.357 1.00 44.86 124 ALA B C 1
ATOM 611 O O . ALA A 1 123 ? 98.779 91.228 118.586 1.00 40.66 124 ALA B O 1
ATOM 613 N N . PRO A 1 124 ? 96.916 92.313 119.246 1.00 50.07 125 PRO B N 1
ATOM 614 C CA . PRO A 1 124 ? 95.545 92.825 119.111 1.00 56.06 125 PRO B CA 1
ATOM 615 C C . PRO A 1 124 ? 95.477 94.011 118.156 1.00 53.67 125 PRO B C 1
ATOM 616 O O . PRO A 1 124 ? 96.481 94.383 117.558 1.00 49.57 125 PRO B O 1
ATOM 620 N N . GLN A 1 125 ? 94.301 94.609 117.973 1.00 58.42 126 GLN B N 1
ATOM 621 C CA . GLN A 1 125 ? 94.134 95.717 117.047 1.00 58.34 126 GLN B CA 1
ATOM 622 C C . GLN A 1 125 ? 93.683 97.011 117.706 1.00 61.14 126 GLN B C 1
ATOM 623 O O . GLN A 1 125 ? 93.881 98.080 117.118 1.00 56.57 126 GLN B O 1
ATOM 629 N N . ARG A 1 126 ? 93.093 96.950 118.897 1.00 69.50 127 ARG B N 1
ATOM 630 C CA . ARG A 1 126 ? 92.727 98.149 119.644 1.00 74.12 127 ARG B CA 1
ATOM 631 C C . ARG A 1 126 ? 92.767 97.810 121.124 1.00 78.46 127 ARG B C 1
ATOM 632 O O . ARG A 1 126 ? 92.019 96.940 121.579 1.00 82.54 127 ARG B O 1
ATOM 640 N N . VAL A 1 127 ? 93.635 98.489 121.866 1.00 79.32 128 VAL B N 1
ATOM 641 C CA . VAL A 1 127 ? 93.804 98.253 123.293 1.00 85.49 128 VAL B CA 1
ATOM 642 C C . VAL A 1 127 ? 93.696 99.586 124.018 1.00 91.32 128 VAL B C 1
ATOM 643 O O . VAL A 1 127 ? 94.011 100.640 123.453 1.00 88.65 128 VAL B O 1
ATOM 647 N N . ARG A 1 128 ? 93.220 99.542 125.258 1.00 100.02 129 ARG B N 1
ATOM 648 C CA . ARG A 1 128 ? 93.134 100.720 126.109 1.00 104.34 129 ARG B CA 1
ATOM 649 C C . ARG A 1 128 ? 94.128 100.562 127.249 1.00 106.00 129 ARG B C 1
ATOM 650 O O . ARG A 1 128 ? 93.991 99.653 128.074 1.00 106.95 129 ARG B O 1
ATOM 658 N N . VAL A 1 129 ? 95.123 101.442 127.294 1.00 104.97 130 VAL B N 1
ATOM 659 C CA . VAL A 1 129 ? 96.199 101.363 128.273 1.00 106.74 130 VAL B CA 1
ATOM 660 C C . VAL A 1 129 ? 96.085 102.569 129.193 1.00 105.72 130 VAL B C 1
ATOM 661 O O . VAL A 1 129 ? 96.208 103.716 128.744 1.00 107.27 130 VAL B O 1
ATOM 665 N N . THR A 1 130 ? 95.831 102.309 130.471 1.00 103.90 131 THR B N 1
ATOM 666 C CA . THR A 1 130 ? 95.831 103.331 131.508 1.00 104.19 131 THR B CA 1
ATOM 667 C C . THR A 1 130 ? 97.021 103.066 132.418 1.00 103.02 131 THR B C 1
ATOM 668 O O . THR A 1 130 ? 97.097 102.006 133.047 1.00 101.41 131 THR B O 1
ATOM 672 N N . LEU A 1 131 ? 97.947 104.018 132.484 1.00 103.46 132 LEU B N 1
ATOM 673 C CA . LEU A 1 131 ? 99.191 103.824 133.215 1.00 104.98 132 LEU B CA 1
ATOM 674 C C . LEU A 1 131 ? 99.376 104.940 134.230 1.00 110.86 132 LEU B C 1
ATOM 675 O O . LEU A 1 131 ? 99.319 106.123 133.880 1.00 109.44 132 LEU B O 1
ATOM 680 N N . ARG A 1 132 ? 99.587 104.557 135.482 1.00 121.52 133 ARG B N 1
ATOM 681 C CA . ARG A 1 132 ? 99.939 105.524 136.510 1.00 122.99 133 ARG B CA 1
ATOM 682 C C . ARG A 1 132 ? 101.324 106.086 136.215 1.00 120.09 133 ARG B C 1
ATOM 683 O O . ARG A 1 132 ? 102.206 105.338 135.777 1.00 123.05 133 ARG B O 1
ATOM 691 N N . PRO A 1 133 ? 101.547 107.385 136.408 1.00 110.84 134 PRO B N 1
ATOM 692 C CA . PRO A 1 133 ? 102.865 107.962 136.120 1.00 109.56 134 PRO B CA 1
ATOM 693 C C . PRO A 1 133 ? 103.979 107.218 136.841 1.00 108.98 134 PRO B C 1
ATOM 694 O O . PRO A 1 133 ? 103.876 106.906 138.030 1.00 113.09 134 PRO B O 1
ATOM 698 N N . GLY A 1 134 ? 105.053 106.932 136.108 1.00 102.82 135 GLY B N 1
ATOM 699 C CA . GLY A 1 134 ? 106.187 106.219 136.651 1.00 101.21 135 GLY B CA 1
ATOM 700 C C . GLY A 1 134 ? 106.072 104.710 136.652 1.00 106.26 135 GLY B C 1
ATOM 701 O O . GLY A 1 134 ? 106.995 104.039 137.132 1.00 100.06 135 GLY B O 1
ATOM 702 N N . GLU A 1 135 ? 104.975 104.149 136.133 1.00 130.67 136 GLU B N 1
ATOM 703 C CA . GLU A 1 135 ? 104.836 102.702 136.148 1.00 134.38 136 GLU B CA 1
ATOM 704 C C . GLU A 1 135 ? 105.011 102.120 134.745 1.00 125.47 136 GLU B C 1
ATOM 705 O O . GLU A 1 135 ? 104.544 102.697 133.757 1.00 122.97 136 GLU B O 1
ATOM 711 N N . PRO A 1 136 ? 105.745 101.014 134.621 1.00 98.63 137 PRO B N 1
ATOM 712 C CA . PRO A 1 136 ? 105.807 100.307 133.335 1.00 89.61 137 PRO B CA 1
ATOM 713 C C . PRO A 1 136 ? 104.466 99.711 132.937 1.00 86.66 137 PRO B C 1
ATOM 714 O O . PRO A 1 136 ? 103.662 99.349 133.801 1.00 89.12 137 PRO B O 1
ATOM 718 N N . GLN A 1 137 ? 104.215 99.603 131.636 1.00 79.03 138 GLN B N 1
ATOM 719 C CA . GLN A 1 137 ? 103.089 98.845 131.108 1.00 75.29 138 GLN B CA 1
ATOM 720 C C . GLN A 1 137 ? 103.563 98.031 129.915 1.00 68.36 138 GLN B C 1
ATOM 721 O O . GLN A 1 137 ? 104.049 98.593 128.929 1.00 65.43 138 GLN B O 1
ATOM 727 N N . GLN A 1 138 ? 103.413 96.713 130.003 1.00 67.17 139 GLN B N 1
ATOM 728 C CA . GLN A 1 138 ? 103.929 95.792 128.999 1.00 61.27 139 GLN B CA 1
ATOM 729 C C . GLN A 1 138 ? 102.807 95.391 128.050 1.00 60.55 139 GLN B C 1
ATOM 730 O O . GLN A 1 138 ? 101.782 94.854 128.485 1.00 64.32 139 GLN B O 1
ATOM 736 N N . LEU A 1 139 ? 103.005 95.649 126.762 1.00 54.97 140 LEU B N 1
ATOM 737 C CA . LEU A 1 139 ? 102.073 95.240 125.724 1.00 51.88 140 LEU B CA 1
ATOM 738 C C . LEU A 1 139 ? 102.671 94.094 124.922 1.00 46.31 140 LEU B C 1
ATOM 739 O O . LEU A 1 139 ? 103.814 94.174 124.463 1.00 44.63 140 LEU B O 1
ATOM 744 N N . GLN A 1 140 ? 101.894 93.029 124.753 1.00 44.84 141 GLN B N 1
ATOM 745 C CA . GLN A 1 140 ? 102.309 91.873 123.969 1.00 41.51 141 GLN B CA 1
ATOM 746 C C . GLN A 1 140 ? 101.703 92.005 122.577 1.00 38.64 141 GLN B C 1
ATOM 747 O O . GLN A 1 140 ? 100.485 91.887 122.407 1.00 39.49 141 GLN B O 1
ATOM 753 N N . VAL A 1 141 ? 102.553 92.261 121.587 1.00 35.96 142 VAL B N 1
ATOM 754 C CA . VAL A 1 141 ? 102.139 92.423 120.199 1.00 34.21 142 VAL B CA 1
ATOM 755 C C . VAL A 1 141 ? 102.675 91.241 119.405 1.00 33.08 142 VAL B C 1
ATOM 756 O O . VAL A 1 141 ? 103.882 90.976 119.416 1.00 33.19 142 VAL B O 1
ATOM 760 N N . ARG A 1 142 ? 101.783 90.535 118.720 1.00 32.48 143 ARG B N 1
ATOM 761 C CA . ARG A 1 142 ? 102.150 89.382 117.912 1.00 31.16 143 ARG B CA 1
ATOM 762 C C . ARG A 1 142 ? 101.967 89.708 116.438 1.00 30.45 143 ARG B C 1
ATOM 763 O O . ARG A 1 142 ? 100.997 90.368 116.054 1.00 32.73 143 ARG B O 1
ATOM 771 N N . PHE A 1 143 ? 102.904 89.245 115.615 1.00 30.25 144 PHE B N 1
ATOM 772 C CA . PHE A 1 143 ? 102.822 89.405 114.171 1.00 29.79 144 PHE B CA 1
ATOM 773 C C . PHE A 1 143 ? 102.982 88.047 113.509 1.00 31.04 144 PHE B C 1
ATOM 774 O O . PHE A 1 143 ? 103.951 87.332 113.780 1.00 31.07 144 PHE B O 1
ATOM 782 N N . LEU A 1 144 ? 102.039 87.700 112.638 1.00 32.80 145 LEU B N 1
ATOM 783 C CA . LEU A 1 144 ? 102.068 86.454 111.886 1.00 34.45 145 LEU B CA 1
ATOM 784 C C . LEU A 1 144 ? 102.344 86.755 110.420 1.00 35.81 145 LEU B C 1
ATOM 785 O O . LEU A 1 144 ? 101.694 87.623 109.829 1.00 36.04 145 LEU B O 1
ATOM 790 N N . ARG A 1 145 ? 103.306 86.041 109.839 1.00 36.68 146 ARG B N 1
ATOM 791 C CA . ARG A 1 145 ? 103.644 86.196 108.424 1.00 38.86 146 ARG B CA 1
ATOM 792 C C . ARG A 1 145 ? 102.766 85.246 107.622 1.00 44.09 146 ARG B C 1
ATOM 793 O O . ARG A 1 145 ? 103.139 84.105 107.344 1.00 49.91 146 ARG B O 1
ATOM 801 N N . ALA A 1 146 ? 101.581 85.722 107.250 1.00 45.18 147 ALA B N 1
ATOM 802 C CA . ALA A 1 146 ? 100.665 84.910 106.464 1.00 54.98 147 ALA B CA 1
ATOM 803 C C . ALA A 1 146 ? 101.230 84.664 105.072 1.00 59.80 147 ALA B C 1
ATOM 804 O O . ALA A 1 146 ? 101.798 85.563 104.446 1.00 55.58 147 ALA B O 1
ATOM 806 N N . GLU A 1 147 ? 101.079 83.435 104.590 1.00 72.79 148 GLU B N 1
ATOM 807 C CA . GLU A 1 147 ? 101.521 83.099 103.248 1.00 75.73 148 GLU B CA 1
ATOM 808 C C . GLU A 1 147 ? 100.457 83.483 102.228 1.00 74.57 148 GLU B C 1
ATOM 809 O O . GLU A 1 147 ? 99.260 83.522 102.528 1.00 77.70 148 GLU B O 1
ATOM 815 N N . GLY A 1 148 ? 100.907 83.781 101.012 1.00 66.21 149 GLY B N 1
ATOM 816 C CA . GLY A 1 148 ? 99.991 84.180 99.964 1.00 60.15 149 GLY B CA 1
ATOM 817 C C . GLY A 1 148 ? 99.420 85.569 100.119 1.00 51.03 149 GLY B C 1
ATOM 818 O O . GLY A 1 148 ? 98.354 85.853 99.568 1.00 55.93 149 GLY B O 1
ATOM 819 N N . TYR A 1 149 ? 100.092 86.440 100.859 1.00 44.43 150 TYR B N 1
ATOM 820 C CA . TYR A 1 149 ? 99.616 87.808 101.023 1.00 35.49 150 TYR B CA 1
ATOM 821 C C . TYR A 1 149 ? 99.710 88.545 99.691 1.00 31.01 150 TYR B C 1
ATOM 822 O O . TYR A 1 149 ? 100.759 88.502 99.039 1.00 30.76 150 TYR B O 1
ATOM 831 N N . PRO A 1 150 ? 98.650 89.223 99.253 1.00 29.85 151 PRO B N 1
ATOM 832 C CA . PRO A 1 150 ? 98.677 89.869 97.936 1.00 26.87 151 PRO B CA 1
ATOM 833 C C . PRO A 1 150 ? 99.700 90.990 97.869 1.00 22.91 151 PRO B C 1
ATOM 834 O O . PRO A 1 150 ? 100.041 91.617 98.874 1.00 24.60 151 PRO B O 1
ATOM 838 N N . VAL A 1 151 ? 100.193 91.236 96.658 1.00 23.18 152 VAL B N 1
ATOM 839 C CA . VAL A 1 151 ? 101.205 92.259 96.423 1.00 21.09 152 VAL B CA 1
ATOM 840 C C . VAL A 1 151 ? 100.844 93.043 95.168 1.00 17.78 152 VAL B C 1
ATOM 841 O O . VAL A 1 151 ? 100.375 92.474 94.176 1.00 22.82 152 VAL B O 1
ATOM 845 N N . ASP A 1 152 ? 101.038 94.358 95.224 1.00 19.92 153 ASP B N 1
ATOM 846 C CA . ASP A 1 152 ? 100.920 95.235 94.067 1.00 27.85 153 ASP B CA 1
ATOM 847 C C . ASP A 1 152 ? 102.306 95.755 93.719 1.00 21.99 153 ASP B C 1
ATOM 848 O O . ASP A 1 152 ? 103.000 96.299 94.583 1.00 24.76 153 ASP B O 1
ATOM 853 N N . LEU A 1 153 ? 102.703 95.594 92.461 1.00 21.40 154 LEU B N 1
ATOM 854 C CA . LEU A 1 153 ? 104.035 95.975 92.003 1.00 28.12 154 LEU B CA 1
ATOM 855 C C . LEU A 1 153 ? 103.904 97.004 90.889 1.00 24.45 154 LEU B C 1
ATOM 856 O O . LEU A 1 153 ? 103.470 96.675 89.782 1.00 18.34 154 LEU B O 1
ATOM 861 N N . TYR A 1 154 ? 104.282 98.244 91.178 1.00 22.02 155 TYR B N 1
ATOM 862 C CA . TYR A 1 154 ? 104.324 99.301 90.178 1.00 24.16 155 TYR B CA 1
ATOM 863 C C . TYR A 1 154 ? 105.744 99.401 89.640 1.00 32.64 155 TYR B C 1
ATOM 864 O O . TYR A 1 154 ? 106.691 99.601 90.407 1.00 16.72 155 TYR B O 1
ATOM 873 N N . TYR A 1 155 ? 105.890 99.251 88.327 1.00 17.58 156 TYR B N 1
ATOM 874 C CA . TYR A 1 155 ? 107.189 99.305 87.669 1.00 15.93 156 TYR B CA 1
ATOM 875 C C . TYR A 1 155 ? 107.408 100.727 87.164 1.00 31.11 156 TYR B C 1
ATOM 876 O O . TYR A 1 155 ? 106.685 101.198 86.282 1.00 18.14 156 TYR B O 1
ATOM 885 N N . LEU A 1 156 ? 108.402 101.409 87.720 1.00 24.11 157 LEU B N 1
ATOM 886 C CA . LEU A 1 156 ? 108.689 102.804 87.396 1.00 19.89 157 LEU B CA 1
ATOM 887 C C . LEU A 1 156 ? 110.050 102.855 86.708 1.00 23.79 157 LEU B C 1
ATOM 888 O O . LEU A 1 156 ? 111.090 102.707 87.355 1.00 17.78 157 LEU B O 1
ATOM 893 N N . MET A 1 157 ? 110.036 103.081 85.399 1.00 18.52 158 MET B N 1
ATOM 894 C CA . MET A 1 157 ? 111.205 102.917 84.549 1.00 20.43 158 MET B CA 1
ATOM 895 C C . MET A 1 157 ? 111.838 104.250 84.165 1.00 22.71 158 MET B C 1
ATOM 896 O O . MET A 1 157 ? 111.180 105.290 84.106 1.00 20.90 158 MET B O 1
ATOM 901 N N . ASP A 1 158 ? 113.139 104.194 83.896 1.00 18.10 159 ASP B N 1
ATOM 902 C CA . ASP A 1 158 ? 113.893 105.306 83.336 1.00 22.60 159 ASP B CA 1
ATOM 903 C C . ASP A 1 158 ? 113.963 105.148 81.822 1.00 21.03 159 ASP B C 1
ATOM 904 O O . ASP A 1 158 ? 114.110 104.035 81.312 1.00 17.08 159 ASP B O 1
ATOM 909 N N . LEU A 1 159 ? 113.831 106.264 81.103 1.00 18.96 160 LEU B N 1
ATOM 910 C CA . LEU A 1 159 ? 113.691 106.249 79.647 1.00 15.81 160 LEU B CA 1
ATOM 911 C C . LEU A 1 159 ? 114.578 107.328 79.016 1.00 20.56 160 LEU B C 1
ATOM 912 O O . LEU A 1 159 ? 114.120 108.146 78.222 1.00 15.53 160 LEU B O 1
ATOM 917 N N . SER A 1 160 ? 115.860 107.334 79.377 1.00 19.66 161 SER B N 1
ATOM 918 C CA . SER A 1 160 ? 116.787 108.394 78.992 1.00 14.56 161 SER B CA 1
ATOM 919 C C . SER A 1 160 ? 117.805 107.930 77.950 1.00 18.19 161 SER B C 1
ATOM 920 O O . SER A 1 160 ? 118.968 108.338 77.972 1.00 16.03 161 SER B O 1
ATOM 923 N N . TYR A 1 161 ? 117.383 107.049 77.042 1.00 17.05 162 TYR B N 1
ATOM 924 C CA . TYR A 1 161 ? 118.143 106.621 75.865 1.00 19.00 162 TYR B CA 1
ATOM 925 C C . TYR A 1 161 ? 119.331 105.730 76.216 1.00 18.01 162 TYR B C 1
ATOM 926 O O . TYR A 1 161 ? 119.913 105.090 75.335 1.00 20.23 162 TYR B O 1
ATOM 935 N N . SER A 1 162 ? 119.675 105.641 77.493 1.00 19.03 163 SER B N 1
ATOM 936 C CA . SER A 1 162 ? 120.583 104.604 77.956 1.00 16.82 163 SER B CA 1
ATOM 937 C C . SER A 1 162 ? 119.822 103.366 78.396 1.00 20.71 163 SER B C 1
ATOM 938 O O . SER A 1 162 ? 120.439 102.378 78.806 1.00 18.10 163 SER B O 1
ATOM 941 N N . MET A 1 163 ? 118.493 103.408 78.304 1.00 18.67 164 MET B N 1
ATOM 942 C CA . MET A 1 163 ? 117.612 102.309 78.662 1.00 19.40 164 MET B CA 1
ATOM 943 C C . MET A 1 163 ? 116.862 101.759 77.455 1.00 20.02 164 MET B C 1
ATOM 944 O O . MET A 1 163 ? 115.780 101.194 77.613 1.00 21.69 164 MET B O 1
ATOM 949 N N . LYS A 1 164 ? 117.415 101.910 76.252 1.00 20.54 165 LYS B N 1
ATOM 950 C CA . LYS A 1 164 ? 116.745 101.409 75.055 1.00 21.00 165 LYS B CA 1
ATOM 951 C C . LYS A 1 164 ? 116.633 99.886 75.080 1.00 24.27 165 LYS B C 1
ATOM 952 O O . LYS A 1 164 ? 115.540 99.326 74.922 1.00 23.19 165 LYS B O 1
ATOM 958 N N . ASP A 1 165 ? 117.755 99.198 75.298 1.00 22.25 166 ASP B N 1
ATOM 959 C CA . ASP A 1 165 ? 117.732 97.746 75.426 1.00 23.46 166 ASP B CA 1
ATOM 960 C C . ASP A 1 165 ? 117.001 97.291 76.683 1.00 25.60 166 ASP B C 1
ATOM 961 O O . ASP A 1 165 ? 116.366 96.228 76.671 1.00 26.46 166 ASP B O 1
ATOM 966 N N . ASP A 1 166 ? 117.065 98.076 77.760 1.00 23.80 167 ASP B N 1
ATOM 967 C CA . ASP A 1 166 ? 116.279 97.763 78.946 1.00 24.16 167 ASP B CA 1
ATOM 968 C C . ASP A 1 166 ? 114.789 97.766 78.631 1.00 27.04 167 ASP B C 1
ATOM 969 O O . ASP A 1 166 ? 114.057 96.876 79.071 1.00 27.30 167 ASP B O 1
ATOM 974 N N . LEU A 1 167 ? 114.325 98.763 77.875 1.00 26.26 168 LEU B N 1
ATOM 975 C CA . LEU A 1 167 ? 112.928 98.809 77.459 1.00 27.12 168 LEU B CA 1
ATOM 976 C C . LEU A 1 167 ? 112.595 97.647 76.537 1.00 31.66 168 LEU B C 1
ATOM 977 O O . LEU A 1 167 ? 111.501 97.074 76.615 1.00 34.14 168 LEU B O 1
ATOM 982 N N . GLU A 1 168 ? 113.528 97.288 75.654 1.00 31.86 169 GLU B N 1
ATOM 983 C CA . GLU A 1 168 ? 113.307 96.147 74.771 1.00 35.37 169 GLU B CA 1
ATOM 984 C C . GLU A 1 168 ? 113.100 94.861 75.567 1.00 36.64 169 GLU B C 1
ATOM 985 O O . GLU A 1 168 ? 112.270 94.022 75.199 1.00 39.14 169 GLU B O 1
ATOM 991 N N . ARG A 1 169 ? 113.853 94.683 76.654 1.00 33.92 170 ARG B N 1
ATOM 992 C CA . ARG A 1 169 ? 113.665 93.501 77.495 1.00 35.27 170 ARG B CA 1
ATOM 993 C C . ARG A 1 169 ? 112.400 93.599 78.346 1.00 36.13 170 ARG B C 1
ATOM 994 O O . ARG A 1 169 ? 111.692 92.600 78.538 1.00 37.66 170 ARG B O 1
ATOM 1002 N N . VAL A 1 170 ? 112.104 94.790 78.869 1.00 34.51 171 VAL B N 1
ATOM 1003 C CA . VAL A 1 170 ? 110.967 94.957 79.767 1.00 34.35 171 VAL B CA 1
ATOM 1004 C C . VAL A 1 170 ? 109.651 94.778 79.023 1.00 37.36 171 VAL B C 1
ATOM 1005 O O . VAL A 1 170 ? 108.679 94.260 79.587 1.00 37.55 171 VAL B O 1
ATOM 1009 N N . ARG A 1 171 ? 109.594 95.162 77.746 1.00 39.05 172 ARG B N 1
ATOM 1010 C CA . ARG A 1 171 ? 108.353 94.989 77.000 1.00 43.20 172 ARG B CA 1
ATOM 1011 C C . ARG A 1 171 ? 107.995 93.525 76.782 1.00 45.80 172 ARG B C 1
ATOM 1012 O O . ARG A 1 171 ? 106.883 93.244 76.326 1.00 51.46 172 ARG B O 1
ATOM 1020 N N . GLN A 1 172 ? 108.905 92.595 77.081 1.00 43.96 173 GLN B N 1
ATOM 1021 C CA . GLN A 1 172 ? 108.605 91.172 77.062 1.00 43.75 173 GLN B CA 1
ATOM 1022 C C . GLN A 1 172 ? 108.639 90.516 78.434 1.00 42.72 173 GLN B C 1
ATOM 1023 O O . GLN A 1 172 ? 108.096 89.417 78.583 1.00 43.77 173 GLN B O 1
ATOM 1029 N N . LEU A 1 173 ? 109.259 91.146 79.432 1.00 41.06 174 LEU B N 1
ATOM 1030 C CA . LEU A 1 173 ? 109.420 90.522 80.742 1.00 40.21 174 LEU B CA 1
ATOM 1031 C C . LEU A 1 173 ? 108.152 90.513 81.594 1.00 41.58 174 LEU B C 1
ATOM 1032 O O . LEU A 1 173 ? 108.201 90.019 82.726 1.00 40.38 174 LEU B O 1
ATOM 1037 N N . GLY A 1 174 ? 107.030 91.041 81.098 1.00 42.38 175 GLY B N 1
ATOM 1038 C CA . GLY A 1 174 ? 105.843 91.153 81.938 1.00 42.00 175 GLY B CA 1
ATOM 1039 C C . GLY A 1 174 ? 105.258 89.810 82.333 1.00 46.16 175 GLY B C 1
ATOM 1040 O O . GLY A 1 174 ? 104.903 89.588 83.496 1.00 43.41 175 GLY B O 1
ATOM 1041 N N . HIS A 1 175 ? 105.142 88.896 81.366 1.00 53.55 176 HIS B N 1
ATOM 1042 C CA . HIS A 1 175 ? 104.608 87.569 81.660 1.00 60.75 176 HIS B CA 1
ATOM 1043 C C . HIS A 1 175 ? 105.501 86.824 82.643 1.00 50.28 176 HIS B C 1
ATOM 1044 O O . HIS A 1 175 ? 105.009 86.176 83.575 1.00 49.28 176 HIS B O 1
ATOM 1051 N N . ALA A 1 176 ? 106.819 86.905 82.445 1.00 47.67 177 ALA B N 1
ATOM 1052 C CA . ALA A 1 176 ? 107.748 86.250 83.357 1.00 43.90 177 ALA B CA 1
ATOM 1053 C C . ALA A 1 176 ? 107.642 86.828 84.760 1.00 38.39 177 ALA B C 1
ATOM 1054 O O . ALA A 1 176 ? 107.657 86.083 85.745 1.00 36.29 177 ALA B O 1
ATOM 1056 N N . LEU A 1 177 ? 107.530 88.154 84.872 1.00 37.16 178 LEU B N 1
ATOM 1057 C CA . LEU A 1 177 ? 107.397 88.777 86.185 1.00 33.53 178 LEU B CA 1
ATOM 1058 C C . LEU A 1 177 ? 106.123 88.319 86.884 1.00 33.43 178 LEU B C 1
ATOM 1059 O O . LEU A 1 177 ? 106.142 87.974 88.071 1.00 32.00 178 LEU B O 1
ATOM 1064 N N . LEU A 1 178 ? 105.002 88.305 86.158 1.00 34.76 179 LEU B N 1
ATOM 1065 C CA . LEU A 1 178 ? 103.745 87.883 86.768 1.00 33.16 179 LEU B CA 1
ATOM 1066 C C . LEU A 1 178 ? 103.806 86.426 87.210 1.00 34.00 179 LEU B C 1
ATOM 1067 O O . LEU A 1 178 ? 103.395 86.090 88.328 1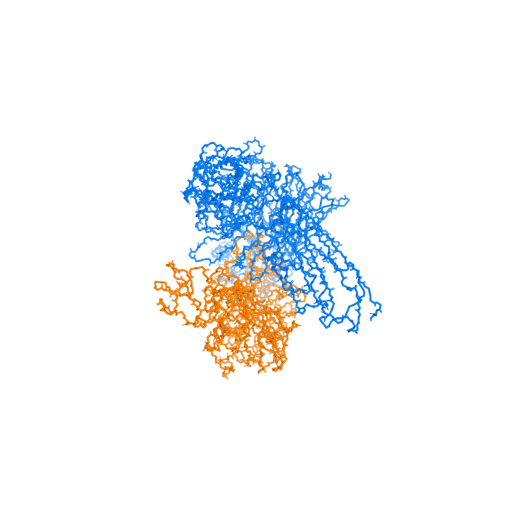.00 33.26 179 LEU B O 1
ATOM 1072 N N . VAL A 1 179 ? 104.339 85.548 86.356 1.00 34.58 180 VAL B N 1
ATOM 1073 C CA . VAL A 1 179 ? 104.416 84.131 86.701 1.00 33.86 180 VAL B CA 1
ATOM 1074 C C . VAL A 1 179 ? 105.334 83.915 87.899 1.00 35.50 180 VAL B C 1
ATOM 1075 O O . VAL A 1 179 ? 105.013 83.144 88.810 1.00 38.25 180 VAL B O 1
ATOM 1079 N N . ARG A 1 180 ? 106.486 84.591 87.923 1.00 34.77 181 ARG B N 1
ATOM 1080 C CA . ARG A 1 180 ? 107.425 84.411 89.024 1.00 36.86 181 ARG B CA 1
ATOM 1081 C C . ARG A 1 180 ? 106.856 84.937 90.335 1.00 38.22 181 ARG B C 1
ATOM 1082 O O . ARG A 1 180 ? 107.033 84.311 91.386 1.00 41.90 181 ARG B O 1
ATOM 1090 N N . LEU A 1 181 ? 106.175 86.085 90.299 1.00 34.22 182 LEU B N 1
ATOM 1091 C CA . LEU A 1 181 ? 105.567 86.613 91.514 1.00 33.71 182 LEU B CA 1
ATOM 1092 C C . LEU A 1 181 ? 104.369 85.791 91.964 1.00 38.58 182 LEU B C 1
ATOM 1093 O O . LEU A 1 181 ? 104.024 85.825 93.148 1.00 41.90 182 LEU B O 1
ATOM 1098 N N . GLN A 1 182 ? 103.731 85.052 91.054 1.00 39.11 183 GLN B N 1
ATOM 1099 C CA . GLN A 1 182 ? 102.624 84.187 91.446 1.00 42.13 183 GLN B CA 1
ATOM 1100 C C . GLN A 1 182 ? 103.067 82.978 92.259 1.00 50.16 183 GLN B C 1
ATOM 1101 O O . GLN A 1 182 ? 102.205 82.250 92.762 1.00 52.73 183 GLN B O 1
ATOM 1107 N N . GLU A 1 183 ? 104.369 82.729 92.389 1.00 54.94 184 GLU B N 1
ATOM 1108 C CA . GLU A 1 183 ? 104.850 81.612 93.193 1.00 65.58 184 GLU B CA 1
ATOM 1109 C C . GLU A 1 183 ? 104.764 81.889 94.688 1.00 68.77 184 GLU B C 1
ATOM 1110 O O . GLU A 1 183 ? 104.505 80.970 95.472 1.00 78.79 184 GLU B O 1
ATOM 1116 N N . VAL A 1 184 ? 104.979 83.138 95.104 1.00 64.10 185 VAL B N 1
ATOM 1117 C CA . VAL A 1 184 ? 104.973 83.447 96.529 1.00 64.07 185 VAL B CA 1
ATOM 1118 C C . VAL A 1 184 ? 103.619 83.984 96.981 1.00 61.39 185 VAL B C 1
ATOM 1119 O O . VAL A 1 184 ? 103.304 83.948 98.176 1.00 63.91 185 VAL B O 1
ATOM 1123 N N . THR A 1 185 ? 102.803 84.486 96.059 1.00 57.59 186 THR B N 1
ATOM 1124 C CA . THR A 1 185 ? 101.485 85.012 96.377 1.00 56.09 186 THR B CA 1
ATOM 1125 C C . THR A 1 185 ? 100.505 84.603 95.287 1.00 60.03 186 THR B C 1
ATOM 1126 O O . THR A 1 185 ? 100.893 84.205 94.187 1.00 57.29 186 THR B O 1
ATOM 1130 N N . HIS A 1 186 ? 99.216 84.706 95.601 1.00 65.55 187 HIS B N 1
ATOM 1131 C CA . HIS A 1 186 ? 98.169 84.276 94.685 1.00 74.06 187 HIS B CA 1
ATOM 1132 C C . HIS A 1 186 ? 97.471 85.420 93.970 1.00 66.50 187 HIS B C 1
ATOM 1133 O O . HIS A 1 186 ? 96.947 85.214 92.873 1.00 73.45 187 HIS B O 1
ATOM 1140 N N . SER A 1 187 ? 97.451 86.615 94.554 1.00 50.31 188 SER B N 1
ATOM 1141 C CA . SER A 1 187 ? 96.813 87.784 93.953 1.00 38.57 188 SER B CA 1
ATOM 1142 C C . SER A 1 187 ? 97.884 88.849 93.742 1.00 30.71 188 SER B C 1
ATOM 1143 O O . SER A 1 187 ? 98.200 89.613 94.659 1.00 28.12 188 SER B O 1
ATOM 1146 N N . VAL A 1 188 ? 98.440 88.901 92.534 1.00 28.02 189 VAL B N 1
ATOM 1147 C CA . VAL A 1 188 ? 99.487 89.851 92.182 1.00 23.42 189 VAL B CA 1
ATOM 1148 C C . VAL A 1 188 ? 98.976 90.751 91.065 1.00 20.65 189 VAL B C 1
ATOM 1149 O O . VAL A 1 188 ? 98.291 90.292 90.145 1.00 21.31 189 VAL B O 1
ATOM 1153 N N . ARG A 1 189 ? 99.287 92.042 91.167 1.00 19.34 190 ARG B N 1
ATOM 1154 C CA . ARG A 1 189 ? 98.878 93.034 90.182 1.00 24.02 190 ARG B CA 1
ATOM 1155 C C . ARG A 1 189 ? 100.072 93.916 89.856 1.00 26.82 190 ARG B C 1
ATOM 1156 O O . ARG A 1 189 ? 100.780 94.357 90.764 1.00 23.08 190 ARG B O 1
ATOM 1164 N N . ILE A 1 190 ? 100.298 94.170 88.568 1.00 18.08 191 ILE B N 1
ATOM 1165 C CA . ILE A 1 190 ? 101.471 94.913 88.121 1.00 21.09 191 ILE B CA 1
ATOM 1166 C C . ILE A 1 190 ? 101.041 96.119 87.297 1.00 25.01 191 ILE B C 1
ATOM 1167 O O . ILE A 1 190 ? 100.076 96.067 86.528 1.00 26.44 191 ILE B O 1
ATOM 1172 N N . GLY A 1 191 ? 101.777 97.221 87.472 1.00 21.96 192 GLY B N 1
ATOM 1173 C CA . GLY A 1 191 ? 101.565 98.415 86.683 1.00 21.30 192 GLY B CA 1
ATOM 1174 C C . GLY A 1 191 ? 102.886 98.948 86.166 1.00 18.82 192 GLY B C 1
ATOM 1175 O O . GLY A 1 191 ? 103.957 98.480 86.552 1.00 29.03 192 GLY B O 1
ATOM 1176 N N . PHE A 1 192 ? 102.793 99.938 85.282 1.00 20.05 193 PHE B N 1
ATOM 1177 C CA . PHE A 1 192 ? 103.973 100.486 84.631 1.00 21.13 193 PHE B CA 1
ATOM 1178 C C . PHE A 1 192 ? 103.914 102.006 84.602 1.00 23.92 193 PHE B C 1
ATOM 1179 O O . PHE A 1 192 ? 102.860 102.592 84.343 1.00 26.93 193 PHE B O 1
ATOM 1187 N N . GLY A 1 193 ? 105.059 102.634 84.867 1.00 19.85 194 GLY B N 1
ATOM 1188 C CA . GLY A 1 193 ? 105.212 104.067 84.724 1.00 21.96 194 GLY B CA 1
ATOM 1189 C C . GLY A 1 193 ? 106.599 104.371 84.204 1.00 19.68 194 GLY B C 1
ATOM 1190 O O . GLY A 1 193 ? 107.452 103.488 84.107 1.00 25.52 194 GLY B O 1
ATOM 1191 N N . SER A 1 194 ? 106.822 105.639 83.866 1.00 19.87 195 SER B N 1
ATOM 1192 C CA . SER A 1 194 ? 108.107 106.050 83.319 1.00 25.76 195 SER B CA 1
ATOM 1193 C C . SER A 1 194 ? 108.358 107.517 83.636 1.00 26.20 195 SER B C 1
ATOM 1194 O O . SER A 1 194 ? 107.439 108.271 83.961 1.00 36.72 195 SER B O 1
ATOM 1197 N N . PHE A 1 195 ? 109.626 107.907 83.543 1.00 29.04 196 PHE B N 1
ATOM 1198 C CA . PHE A 1 195 ? 110.050 109.277 83.790 1.00 20.81 196 PHE B CA 1
ATOM 1199 C C . PHE A 1 195 ? 111.287 109.571 82.956 1.00 31.36 196 PHE B C 1
ATOM 1200 O O . PHE A 1 195 ? 112.050 108.668 82.607 1.00 21.35 196 PHE B O 1
ATOM 1208 N N . VAL A 1 196 ? 111.476 110.847 82.621 1.00 36.22 197 VAL B N 1
ATOM 1209 C CA . VAL A 1 196 ? 112.761 111.277 82.080 1.00 26.36 197 VAL B CA 1
ATOM 1210 C C . VAL A 1 196 ? 113.334 112.401 82.937 1.00 30.05 197 VAL B C 1
ATOM 1211 O O . VAL A 1 196 ? 114.320 112.199 83.654 1.00 20.92 197 VAL B O 1
ATOM 1215 N N . ASP A 1 197 ? 112.692 113.569 82.913 1.00 29.28 198 ASP B N 1
ATOM 1216 C CA . ASP A 1 197 ? 113.176 114.753 83.617 1.00 26.43 198 ASP B CA 1
ATOM 1217 C C . ASP A 1 197 ? 112.222 115.911 83.359 1.00 30.65 198 ASP B C 1
ATOM 1218 O O . ASP A 1 197 ? 111.357 115.840 82.483 1.00 18.99 198 ASP B O 1
ATOM 1223 N N . LYS A 1 198 ? 112.402 116.983 84.129 1.00 30.12 199 LYS B N 1
ATOM 1224 C CA . LYS A 1 198 ? 111.665 118.216 83.891 1.00 22.49 199 LYS B CA 1
ATOM 1225 C C . LYS A 1 198 ? 112.070 118.824 82.555 1.00 19.69 199 LYS B C 1
ATOM 1226 O O . LYS A 1 198 ? 113.255 118.907 82.227 1.00 26.44 199 LYS B O 1
ATOM 1232 N N . THR A 1 199 ? 111.079 119.276 81.794 1.00 25.02 200 THR B N 1
ATOM 1233 C CA . THR A 1 199 ? 111.293 119.686 80.407 1.00 25.74 200 THR B CA 1
ATOM 1234 C C . THR A 1 199 ? 111.698 121.153 80.296 1.00 24.10 200 THR B C 1
ATOM 1235 O O . THR A 1 199 ? 111.083 121.936 79.575 1.00 21.17 200 THR B O 1
ATOM 1239 N N . VAL A 1 200 ? 112.749 121.538 81.021 1.00 20.14 201 VAL B N 1
ATOM 1240 C CA . VAL A 1 200 ? 113.324 122.874 80.934 1.00 18.70 201 VAL B CA 1
ATOM 1241 C C . VAL A 1 200 ? 114.840 122.750 80.966 1.00 23.97 201 VAL B C 1
ATOM 1242 O O . VAL A 1 200 ? 115.394 121.726 81.365 1.00 22.75 201 VAL B O 1
ATOM 1246 N N . LEU A 1 201 ? 115.508 123.812 80.532 1.00 17.11 202 LEU B N 1
ATOM 1247 C CA . LEU A 1 201 ? 116.951 123.881 80.682 1.00 27.59 202 LEU B CA 1
ATOM 1248 C C . LEU A 1 201 ? 117.307 124.068 82.155 1.00 27.10 202 LEU B C 1
ATOM 1249 O O . LEU A 1 201 ? 116.562 124.713 82.895 1.00 31.99 202 LEU B O 1
ATOM 1254 N N . PRO A 1 202 ? 118.441 123.528 82.611 1.00 26.15 203 PRO B N 1
ATOM 1255 C CA . PRO A 1 202 ? 119.446 122.760 81.868 1.00 26.62 203 PRO B CA 1
ATOM 1256 C C . PRO A 1 202 ? 119.195 121.257 81.891 1.00 29.06 203 PRO B C 1
ATOM 1257 O O . PRO A 1 202 ? 120.089 120.477 81.588 1.00 27.83 203 PRO B O 1
ATOM 1261 N N . PHE A 1 203 ? 117.988 120.819 82.240 1.00 31.36 204 PHE B N 1
ATOM 1262 C CA . PHE A 1 203 ? 117.711 119.402 82.438 1.00 21.12 204 PHE B CA 1
ATOM 1263 C C . PHE A 1 203 ? 117.486 118.667 81.121 1.00 24.93 204 PHE B C 1
ATOM 1264 O O . PHE A 1 203 ? 118.077 117.608 80.893 1.00 22.45 204 PHE B O 1
ATOM 1272 N N . VAL A 1 204 ? 116.639 119.206 80.248 1.00 26.83 205 VAL B N 1
ATOM 1273 C CA . VAL A 1 204 ? 116.488 118.692 78.894 1.00 23.65 205 VAL B CA 1
ATOM 1274 C C . VAL A 1 204 ? 116.719 119.839 77.922 1.00 23.93 205 VAL B C 1
ATOM 1275 O O . VAL A 1 204 ? 116.512 121.011 78.251 1.00 20.94 205 VAL B O 1
ATOM 1279 N N . SER A 1 205 ? 117.173 119.493 76.720 1.00 25.08 206 SER B N 1
ATOM 1280 C CA . SER A 1 205 ? 117.424 120.482 75.678 1.00 17.06 206 SER B CA 1
ATOM 1281 C C . SER A 1 205 ? 116.091 120.896 75.069 1.00 20.78 206 SER B C 1
ATOM 1282 O O . SER A 1 205 ? 115.441 120.104 74.381 1.00 24.03 206 SER B O 1
ATOM 1285 N N . THR A 1 206 ? 115.685 122.141 75.316 1.00 21.62 207 THR B N 1
ATOM 1286 C CA . THR A 1 206 ? 114.387 122.641 74.891 1.00 23.50 207 THR B CA 1
ATOM 1287 C C . THR A 1 206 ? 114.397 123.190 73.469 1.00 28.39 207 THR B C 1
ATOM 1288 O O . THR A 1 206 ? 113.501 123.959 73.106 1.00 31.68 207 THR B O 1
ATOM 1292 N N . VAL A 1 207 ? 115.389 122.821 72.664 1.00 28.87 208 VAL B N 1
ATOM 1293 C CA . VAL A 1 207 ? 115.354 123.180 71.243 1.00 32.80 208 VAL B CA 1
ATOM 1294 C C . VAL A 1 207 ? 114.150 122.506 70.598 1.00 33.57 208 VAL B C 1
ATOM 1295 O O . VAL A 1 207 ? 113.925 121.301 70.824 1.00 30.35 208 VAL B O 1
ATOM 1299 N N . PRO A 1 208 ? 113.335 123.223 69.818 1.00 37.16 209 PRO B N 1
ATOM 1300 C CA . PRO A 1 208 ? 112.103 122.606 69.292 1.00 40.11 209 PRO B CA 1
ATOM 1301 C C . PRO A 1 208 ? 112.347 121.352 68.471 1.00 40.19 209 PRO B C 1
ATOM 1302 O O . PRO A 1 208 ? 111.560 120.402 68.555 1.00 39.13 209 PRO B O 1
ATOM 1306 N N . SER A 1 209 ? 113.420 121.318 67.677 1.00 40.05 210 SER B N 1
ATOM 1307 C CA . SER A 1 209 ? 113.737 120.108 66.928 1.00 39.07 210 SER B CA 1
ATOM 1308 C C . SER A 1 209 ? 114.232 118.999 67.845 1.00 35.60 210 SER B C 1
ATOM 1309 O O . SER A 1 209 ? 113.969 117.819 67.586 1.00 35.88 210 SER B O 1
ATOM 1312 N N . LYS A 1 210 ? 114.944 119.352 68.912 1.00 33.08 211 LYS B N 1
ATOM 1313 C CA . LYS A 1 210 ? 115.426 118.384 69.885 1.00 31.85 211 LYS B CA 1
ATOM 1314 C C . LYS A 1 210 ? 114.406 118.081 70.973 1.00 29.67 211 LYS B C 1
ATOM 1315 O O . LYS A 1 210 ? 114.669 117.231 71.828 1.00 28.16 211 LYS B O 1
ATOM 1321 N N . LEU A 1 211 ? 113.260 118.758 70.970 1.00 29.48 212 LEU B N 1
ATOM 1322 C CA . LEU A 1 211 ? 112.183 118.425 71.891 1.00 27.38 212 LEU B CA 1
ATOM 1323 C C . LEU A 1 211 ? 111.259 117.355 71.334 1.00 28.75 212 LEU B C 1
ATOM 1324 O O . LEU A 1 211 ? 110.814 116.481 72.084 1.00 25.76 212 LEU B O 1
ATOM 1329 N N . ARG A 1 212 ? 110.955 117.406 70.036 1.00 30.25 213 ARG B N 1
ATOM 1330 C CA . ARG A 1 212 ? 110.167 116.345 69.421 1.00 31.32 213 ARG B CA 1
ATOM 1331 C C . ARG A 1 212 ? 110.965 115.052 69.321 1.00 30.25 213 ARG B C 1
ATOM 1332 O O . ARG A 1 212 ? 110.431 113.964 69.564 1.00 29.76 213 ARG B O 1
ATOM 1340 N N . HIS A 1 213 ? 112.249 115.152 68.969 1.00 31.63 214 HIS B N 1
ATOM 1341 C CA . HIS A 1 213 ? 113.126 114.000 68.775 1.00 33.74 214 HIS B CA 1
ATOM 1342 C C . HIS A 1 213 ? 114.385 114.203 69.611 1.00 34.26 214 HIS B C 1
ATOM 1343 O O . HIS A 1 213 ? 115.408 114.686 69.104 1.00 36.21 214 HIS B O 1
ATOM 1350 N N . PRO A 1 214 ? 114.351 113.841 70.894 1.00 32.57 215 PRO B N 1
ATOM 1351 C CA . PRO A 1 214 ? 115.520 114.060 71.756 1.00 32.88 215 PRO B CA 1
ATOM 1352 C C . PRO A 1 214 ? 116.620 113.027 71.558 1.00 36.20 215 PRO B C 1
ATOM 1353 O O . PRO A 1 214 ? 117.522 112.909 72.392 1.00 34.83 215 PRO B O 1
ATOM 1357 N N . CYS A 1 215 ? 116.554 112.280 70.474 1.00 40.07 216 CYS B N 1
ATOM 1358 C CA . CYS A 1 215 ? 117.481 111.204 70.172 1.00 46.60 216 CYS B CA 1
ATOM 1359 C C . CYS A 1 215 ? 118.585 111.675 69.232 1.00 51.65 216 CYS B C 1
ATOM 1360 O O . CYS A 1 215 ? 118.380 112.594 68.433 1.00 51.14 216 CYS B O 1
ATOM 1363 N N . PRO A 1 216 ? 119.773 111.068 69.322 1.00 54.01 217 PRO B N 1
ATOM 1364 C CA . PRO A 1 216 ? 120.887 111.508 68.466 1.00 56.64 217 PRO B CA 1
ATOM 1365 C C . PRO A 1 216 ? 120.621 111.360 66.979 1.00 61.85 217 PRO B C 1
ATOM 1366 O O . PRO A 1 216 ? 121.112 112.177 66.191 1.00 63.43 217 PRO B O 1
ATOM 1370 N N . THR A 1 217 ? 119.863 110.347 66.567 1.00 65.16 218 THR B N 1
ATOM 1371 C CA . THR A 1 217 ? 119.577 110.119 65.159 1.00 70.84 218 THR B CA 1
ATOM 1372 C C . THR A 1 217 ? 118.072 110.061 64.944 1.00 72.22 218 THR B C 1
ATOM 1373 O O . THR A 1 217 ? 117.310 109.696 65.844 1.00 70.76 218 THR B O 1
ATOM 1377 N N . ARG A 1 218 ? 117.649 110.449 63.743 1.00 77.30 219 ARG B N 1
ATOM 1378 C CA . ARG A 1 218 ? 116.236 110.499 63.396 1.00 78.39 219 ARG B CA 1
ATOM 1379 C C . ARG A 1 218 ? 115.713 109.195 62.810 1.00 91.34 219 ARG B C 1
ATOM 1380 O O . ARG A 1 218 ? 114.499 109.066 62.619 1.00 93.72 219 ARG B O 1
ATOM 1388 N N . LEU A 1 219 ? 116.587 108.231 62.525 1.00 109.50 220 LEU B N 1
ATOM 1389 C CA . LEU A 1 219 ? 116.159 106.974 61.926 1.00 121.49 220 LEU B CA 1
ATOM 1390 C C . LEU A 1 219 ? 115.541 106.014 62.933 1.00 126.02 220 LEU B C 1
ATOM 1391 O O . LEU A 1 219 ? 114.932 105.021 62.521 1.00 133.88 220 LEU B O 1
ATOM 1396 N N . GLU A 1 220 ? 115.682 106.279 64.228 1.00 103.65 221 GLU B N 1
ATOM 1397 C CA . GLU A 1 220 ? 115.118 105.439 65.272 1.00 98.11 221 GLU B CA 1
ATOM 1398 C C . GLU A 1 220 ? 113.923 106.135 65.909 1.00 87.10 221 GLU B C 1
ATOM 1399 O O . GLU A 1 220 ? 113.847 107.366 65.948 1.00 84.83 221 GLU B O 1
ATOM 1405 N N . ARG A 1 221 ? 112.981 105.334 66.399 1.00 73.67 222 ARG B N 1
ATOM 1406 C CA . ARG A 1 221 ? 111.759 105.875 66.973 1.00 61.87 222 ARG B CA 1
ATOM 1407 C C . ARG A 1 221 ? 111.948 106.188 68.451 1.00 53.13 222 ARG B C 1
ATOM 1408 O O . ARG A 1 221 ? 112.530 105.400 69.202 1.00 51.60 222 ARG B O 1
ATOM 1416 N N . CYS A 1 222 ? 111.468 107.359 68.860 1.00 47.78 223 CYS B N 1
ATOM 1417 C CA . CYS A 1 222 ? 111.474 107.740 70.265 1.00 39.28 223 CYS B CA 1
ATOM 1418 C C . CYS A 1 222 ? 110.506 108.897 70.464 1.00 35.88 223 CYS B C 1
ATOM 1419 O O . CYS A 1 222 ? 110.035 109.513 69.506 1.00 39.12 223 CYS B O 1
ATOM 1422 N N . GLN A 1 223 ? 110.213 109.181 71.729 1.00 29.80 224 GLN B N 1
ATOM 1423 C CA . GLN A 1 223 ? 109.182 110.133 72.104 1.00 26.48 224 GLN B CA 1
ATOM 1424 C C . GLN A 1 223 ? 109.788 111.364 72.768 1.00 24.48 224 GLN B C 1
ATOM 1425 O O . GLN A 1 223 ? 110.944 111.366 73.195 1.00 24.00 224 GLN B O 1
ATOM 1431 N N . SER A 1 224 ? 108.983 112.419 72.835 1.00 23.33 225 SER B N 1
ATOM 1432 C CA . SER A 1 224 ? 109.424 113.669 73.435 1.00 22.43 225 SER B CA 1
ATOM 1433 C C . SER A 1 224 ? 109.605 113.499 74.942 1.00 20.18 225 SER B C 1
ATOM 1434 O O . SER A 1 224 ? 108.888 112.713 75.569 1.00 18.61 225 SER B O 1
ATOM 1437 N N . PRO A 1 225 ? 110.551 114.216 75.549 1.00 21.12 226 PRO B N 1
ATOM 1438 C CA . PRO A 1 225 ? 110.797 114.048 76.986 1.00 17.14 226 PRO B CA 1
ATOM 1439 C C . PRO A 1 225 ? 109.598 114.459 77.827 1.00 25.87 226 PRO B C 1
ATOM 1440 O O . PRO A 1 225 ? 108.833 115.355 77.466 1.00 18.48 226 PRO B O 1
ATOM 1444 N N . PHE A 1 226 ? 109.447 113.787 78.963 1.00 19.16 227 PHE B N 1
ATOM 1445 C CA . PHE A 1 226 ? 108.383 114.033 79.923 1.00 19.37 227 PHE B CA 1
ATOM 1446 C C . PHE A 1 226 ? 108.961 113.881 81.324 1.00 27.98 227 PHE B C 1
ATOM 1447 O O . PHE A 1 226 ? 110.097 113.437 81.503 1.00 25.82 227 PHE B O 1
ATOM 1455 N N . SER A 1 227 ? 108.174 114.246 82.329 1.00 19.81 228 SER B N 1
ATOM 1456 C CA . SER A 1 227 ? 108.593 114.117 83.719 1.00 21.86 228 SER B CA 1
ATOM 1457 C C . SER A 1 227 ? 108.069 112.860 84.390 1.00 24.44 228 SER B C 1
ATOM 1458 O O . SER A 1 227 ? 108.803 112.220 85.143 1.00 27.91 228 SER B O 1
ATOM 1461 N N . PHE A 1 228 ? 106.814 112.495 84.143 1.00 21.46 229 PHE B N 1
ATOM 1462 C CA . PHE A 1 228 ? 106.254 111.249 84.653 1.00 26.37 229 PHE B CA 1
ATOM 1463 C C . PHE A 1 228 ? 105.012 110.920 83.844 1.00 33.40 229 PHE B C 1
ATOM 1464 O O . PHE A 1 228 ? 104.080 111.726 83.788 1.00 24.94 229 PHE B O 1
ATOM 1472 N N . HIS A 1 229 ? 105.001 109.745 83.223 1.00 18.51 230 HIS B N 1
ATOM 1473 C CA . HIS A 1 229 ? 103.862 109.274 82.444 1.00 23.77 230 HIS B CA 1
ATOM 1474 C C . HIS A 1 229 ? 103.374 107.969 83.058 1.00 28.71 230 HIS B C 1
ATOM 1475 O O . HIS A 1 229 ? 104.050 106.941 82.961 1.00 22.36 230 HIS B O 1
ATOM 1482 N N . HIS A 1 230 ? 102.206 108.012 83.692 1.00 27.59 231 HIS B N 1
ATOM 1483 C CA . HIS A 1 230 ? 101.582 106.805 84.218 1.00 22.98 231 HIS B CA 1
ATOM 1484 C C . HIS A 1 230 ? 100.996 106.008 83.060 1.00 22.29 231 HIS B C 1
ATOM 1485 O O . HIS A 1 230 ? 99.952 106.370 82.510 1.00 21.29 231 HIS B O 1
ATOM 1492 N N . VAL A 1 231 ? 101.662 104.919 82.692 1.00 21.22 232 VAL B N 1
ATOM 1493 C CA . VAL A 1 231 ? 101.330 104.195 81.471 1.00 22.22 232 VAL B CA 1
ATOM 1494 C C . VAL A 1 231 ? 100.258 103.141 81.716 1.00 17.84 232 VAL B C 1
ATOM 1495 O O . VAL A 1 231 ? 99.276 103.057 80.974 1.00 20.28 232 VAL B O 1
ATOM 1499 N N . LEU A 1 232 ? 100.421 102.322 82.752 1.00 28.01 233 LEU B N 1
ATOM 1500 C CA . LEU A 1 232 ? 99.504 101.223 83.012 1.00 17.51 233 LEU B CA 1
ATOM 1501 C C . LEU A 1 232 ? 99.145 101.183 84.488 1.00 25.49 233 LEU B C 1
ATOM 1502 O O . LEU A 1 232 ? 100.014 101.329 85.350 1.00 21.23 233 LEU B O 1
ATOM 1507 N N . SER A 1 233 ? 97.864 100.977 84.772 1.00 24.47 234 SER B N 1
ATOM 1508 C CA . SER A 1 233 ? 97.389 100.830 86.138 1.00 19.00 234 SER B CA 1
ATOM 1509 C C . SER A 1 233 ? 97.530 99.384 86.588 1.00 16.10 234 SER B C 1
ATOM 1510 O O . SER A 1 233 ? 97.568 98.462 85.771 1.00 21.74 234 SER B O 1
ATOM 1513 N N . LEU A 1 234 ? 97.611 99.197 87.902 1.00 21.90 235 LEU B N 1
ATOM 1514 C CA . LEU A 1 234 ? 97.831 97.875 88.472 1.00 17.38 235 LEU B CA 1
ATOM 1515 C C . LEU A 1 234 ? 96.746 96.905 88.029 1.00 27.34 235 LEU B C 1
ATOM 1516 O O . LEU A 1 234 ? 95.570 97.077 88.360 1.00 24.14 235 LEU B O 1
ATOM 1521 N N . THR A 1 235 ? 97.149 95.886 87.273 1.00 27.48 236 THR B N 1
ATOM 1522 C CA . THR A 1 235 ? 96.221 94.932 86.684 1.00 17.50 236 THR B CA 1
ATOM 1523 C C . THR A 1 235 ? 96.775 93.525 86.845 1.00 18.43 236 THR B C 1
ATOM 1524 O O . THR A 1 235 ? 97.966 93.327 87.091 1.00 23.30 236 THR B O 1
ATOM 1528 N N . GLY A 1 236 ? 95.889 92.541 86.699 1.00 22.05 237 GLY B N 1
ATOM 1529 C CA . GLY A 1 236 ? 96.250 91.154 86.901 1.00 22.24 237 GLY B CA 1
ATOM 1530 C C . GLY A 1 236 ? 96.649 90.378 85.669 1.00 26.07 237 GLY B C 1
ATOM 1531 O O . GLY A 1 236 ? 97.117 89.243 85.795 1.00 27.18 237 GLY B O 1
ATOM 1532 N N . ASP A 1 237 ? 96.480 90.944 84.479 1.00 27.82 238 ASP B N 1
ATOM 1533 C CA . ASP A 1 237 ? 96.848 90.269 83.242 1.00 32.38 238 ASP B CA 1
ATOM 1534 C C . ASP A 1 237 ? 98.155 90.833 82.703 1.00 36.49 238 ASP B C 1
ATOM 1535 O O . ASP A 1 237 ? 98.381 92.047 82.728 1.00 34.27 238 ASP B O 1
ATOM 1540 N N . ALA A 1 238 ? 99.022 89.941 82.224 1.00 42.00 239 ALA B N 1
ATOM 1541 C CA . ALA A 1 238 ? 100.298 90.363 81.665 1.00 47.36 239 ALA B CA 1
ATOM 1542 C C . ALA A 1 238 ? 100.185 90.821 80.219 1.00 50.99 239 ALA B C 1
ATOM 1543 O O . ALA A 1 238 ? 101.094 91.499 79.730 1.00 47.95 239 ALA B O 1
ATOM 1545 N N . GLN A 1 239 ? 99.096 90.474 79.527 1.00 56.11 240 GLN B N 1
ATOM 1546 C CA . GLN A 1 239 ? 98.925 90.911 78.145 1.00 62.86 240 GLN B CA 1
ATOM 1547 C C . GLN A 1 239 ? 98.830 92.429 78.055 1.00 52.59 240 GLN B C 1
ATOM 1548 O O . GLN A 1 239 ? 99.419 93.045 77.157 1.00 50.68 240 GLN B O 1
ATOM 1554 N N . ALA A 1 240 ? 98.084 93.047 78.974 1.00 45.83 241 ALA B N 1
ATOM 1555 C CA . ALA A 1 240 ? 97.997 94.502 79.000 1.00 41.59 241 ALA B CA 1
ATOM 1556 C C . ALA A 1 240 ? 99.357 95.125 79.269 1.00 38.54 241 ALA B C 1
ATOM 1557 O O . ALA A 1 240 ? 99.716 96.137 78.657 1.00 37.26 241 ALA B O 1
ATOM 1559 N N . PHE A 1 241 ? 100.129 94.533 80.183 1.00 36.80 242 PHE B N 1
ATOM 1560 C CA . PHE A 1 241 ? 101.482 95.013 80.440 1.00 33.66 242 PHE B CA 1
ATOM 1561 C C . PHE A 1 241 ? 102.329 94.961 79.176 1.00 36.24 242 PHE B C 1
ATOM 1562 O O . PHE A 1 241 ? 102.970 95.950 78.804 1.00 34.46 242 PHE B O 1
ATOM 1570 N N . GLU A 1 242 ? 102.335 93.811 78.496 1.00 39.91 243 GLU B N 1
ATOM 1571 C CA . GLU A 1 242 ? 103.139 93.672 77.286 1.00 41.00 243 GLU B CA 1
ATOM 1572 C C . GLU A 1 242 ? 102.735 94.702 76.243 1.00 39.43 243 GLU B C 1
ATOM 1573 O O . GLU A 1 242 ? 103.586 95.402 75.685 1.00 38.54 243 GLU B O 1
ATOM 1579 N N . ARG A 1 243 ? 101.430 94.827 75.989 1.00 39.69 244 ARG B N 1
ATOM 1580 C CA . ARG A 1 243 ? 100.955 95.748 74.961 1.00 39.20 244 ARG B CA 1
ATOM 1581 C C . ARG A 1 243 ? 101.312 97.191 75.300 1.00 36.90 244 ARG B C 1
ATOM 1582 O O . ARG A 1 243 ? 101.886 97.915 74.474 1.00 35.90 244 ARG B O 1
ATOM 1590 N N . GLU A 1 244 ? 100.989 97.625 76.521 1.00 36.46 245 GLU B N 1
ATOM 1591 C CA . GLU A 1 244 ? 101.200 99.017 76.896 1.00 34.59 245 GLU B CA 1
ATOM 1592 C C . GLU A 1 244 ? 102.681 99.371 76.927 1.00 32.14 245 GLU B C 1
ATOM 1593 O O . GLU A 1 244 ? 103.071 100.450 76.466 1.00 31.17 245 GLU B O 1
ATOM 1599 N N . VAL A 1 245 ? 103.525 98.486 77.466 1.00 32.42 246 VAL B N 1
ATOM 1600 C CA . VAL A 1 245 ? 104.954 98.776 77.502 1.00 30.94 246 VAL B CA 1
ATOM 1601 C C . VAL A 1 245 ? 105.550 98.747 76.099 1.00 32.13 246 VAL B C 1
ATOM 1602 O O . VAL A 1 245 ? 106.427 99.557 75.777 1.00 31.69 246 VAL B O 1
ATOM 1606 N N . GLY A 1 246 ? 105.091 97.834 75.238 1.00 33.68 247 GLY B N 1
ATOM 1607 C CA . GLY A 1 246 ? 105.560 97.823 73.866 1.00 35.54 247 GLY B CA 1
ATOM 1608 C C . GLY A 1 246 ? 105.151 99.041 73.071 1.00 34.01 247 GLY B C 1
ATOM 1609 O O . GLY A 1 246 ? 105.853 99.415 72.126 1.00 34.85 247 GLY B O 1
ATOM 1610 N N . ARG A 1 247 ? 104.028 99.670 73.428 1.00 32.53 248 ARG B N 1
ATOM 1611 C CA . ARG A 1 247 ? 103.667 100.930 72.790 1.00 31.79 248 ARG B CA 1
ATOM 1612 C C . ARG A 1 247 ? 104.614 102.063 73.164 1.00 29.88 248 ARG B C 1
ATOM 1613 O O . ARG A 1 247 ? 104.704 103.047 72.423 1.00 29.65 248 ARG B O 1
ATOM 1621 N N . GLN A 1 248 ? 105.319 101.951 74.287 1.00 29.38 249 GLN B N 1
ATOM 1622 C CA . GLN A 1 248 ? 106.207 103.009 74.742 1.00 27.56 249 GLN B CA 1
ATOM 1623 C C . GLN A 1 248 ? 107.487 103.046 73.914 1.00 28.27 249 GLN B C 1
ATOM 1624 O O . GLN A 1 248 ? 107.909 102.050 73.320 1.00 30.78 249 GLN B O 1
ATOM 1630 N N . SER A 1 249 ? 108.108 104.222 73.888 1.00 26.50 250 SER B N 1
ATOM 1631 C CA . SER A 1 249 ? 109.371 104.441 73.203 1.00 26.87 250 SER B CA 1
ATOM 1632 C C . SER A 1 249 ? 110.349 105.104 74.161 1.00 22.43 250 SER B C 1
ATOM 1633 O O . SER A 1 249 ? 109.971 105.623 75.214 1.00 23.34 250 SER B O 1
ATOM 1636 N N . VAL A 1 250 ? 111.623 105.083 73.781 1.00 23.46 251 VAL B N 1
ATOM 1637 C CA . VAL A 1 250 ? 112.6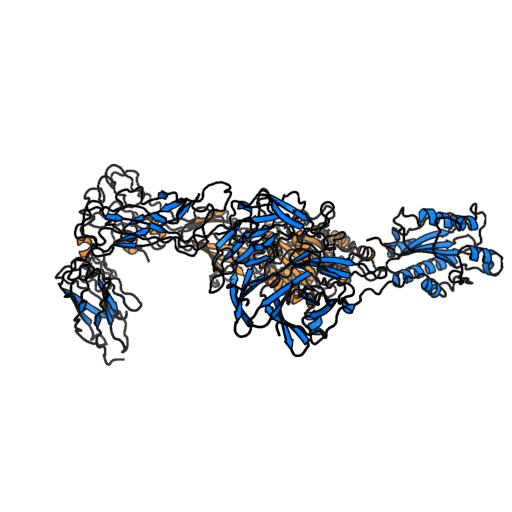81 105.670 74.592 1.00 24.23 251 VAL B CA 1
ATOM 1638 C C . VAL A 1 250 ? 112.622 107.184 74.439 1.00 21.86 251 VAL B C 1
ATOM 1639 O O . VAL A 1 250 ? 111.885 107.703 73.596 1.00 24.99 251 VAL B O 1
ATOM 1643 N N . SER A 1 251 ? 113.366 107.902 75.270 1.00 23.44 252 SER B N 1
ATOM 1644 C CA . SER A 1 251 ? 113.375 109.359 75.243 1.00 20.57 252 SER B CA 1
ATOM 1645 C C . SER A 1 251 ? 114.796 109.822 75.547 1.00 17.78 252 SER B C 1
ATOM 1646 O O . SER A 1 251 ? 115.753 109.055 75.403 1.00 21.07 252 SER B O 1
ATOM 1649 N N . GLY A 1 252 ? 114.942 111.081 75.946 1.00 22.44 253 GLY B N 1
ATOM 1650 C CA . GLY A 1 252 ? 116.254 111.603 76.269 1.00 17.05 253 GLY B CA 1
ATOM 1651 C C . GLY A 1 252 ? 116.236 112.971 76.914 1.00 16.62 253 GLY B C 1
ATOM 1652 O O . GLY A 1 252 ? 115.266 113.722 76.778 1.00 18.47 253 GLY B O 1
ATOM 1653 N N . ASN A 1 253 ? 117.312 113.304 77.626 1.00 19.75 254 ASN B N 1
ATOM 1654 C CA . ASN A 1 253 ? 117.450 114.609 78.260 1.00 18.85 254 ASN B CA 1
ATOM 1655 C C . ASN A 1 253 ? 118.872 115.130 78.100 1.00 14.06 254 ASN B C 1
ATOM 1656 O O . ASN A 1 253 ? 119.651 114.589 77.309 1.00 16.83 254 ASN B O 1
ATOM 1661 N N . LEU A 1 254 ? 119.220 116.182 78.839 1.00 19.80 255 LEU B N 1
ATOM 1662 C CA . LEU A 1 254 ? 120.509 116.846 78.689 1.00 24.86 255 LEU B CA 1
ATOM 1663 C C . LEU A 1 254 ? 121.511 116.463 79.772 1.00 20.12 255 LEU B C 1
ATOM 1664 O O . LEU A 1 254 ? 122.608 115.993 79.459 1.00 19.94 255 LEU B O 1
ATOM 1669 N N . ASP A 1 255 ? 121.167 116.656 81.040 1.00 24.04 256 ASP B N 1
ATOM 1670 C CA . ASP A 1 255 ? 122.093 116.347 82.118 1.00 22.99 256 ASP B CA 1
ATOM 1671 C C . ASP A 1 255 ? 121.839 114.948 82.676 1.00 27.14 256 ASP B C 1
ATOM 1672 O O . ASP A 1 255 ? 120.767 114.365 82.504 1.00 18.04 256 ASP B O 1
ATOM 1677 N N . SER A 1 256 ? 122.859 114.410 83.342 1.00 20.46 257 SER B N 1
ATOM 1678 C CA . SER A 1 256 ? 122.885 113.021 83.793 1.00 21.89 257 SER B CA 1
ATOM 1679 C C . SER A 1 256 ? 121.828 112.681 84.845 1.00 24.42 257 SER B C 1
ATOM 1680 O O . SER A 1 256 ? 121.152 111.655 84.699 1.00 25.87 257 SER B O 1
ATOM 1683 N N . PRO A 1 257 ? 121.653 113.464 85.912 1.00 23.87 258 PRO B N 1
ATOM 1684 C CA . PRO A 1 257 ? 120.625 113.117 86.900 1.00 21.60 258 PRO B CA 1
ATOM 1685 C C . PRO A 1 257 ? 119.230 113.200 86.301 1.00 28.54 258 PRO B C 1
ATOM 1686 O O . PRO A 1 257 ? 118.953 113.987 85.394 1.00 24.92 258 PRO B O 1
ATOM 1690 N N . GLU A 1 258 ? 118.340 112.368 86.828 1.00 22.17 259 GLU B N 1
ATOM 1691 C CA . GLU A 1 258 ? 116.999 112.222 86.285 1.00 19.98 259 GLU B CA 1
ATOM 1692 C C . GLU A 1 258 ? 115.962 112.697 87.293 1.00 19.60 259 GLU B C 1
ATOM 1693 O O . GLU A 1 258 ? 116.243 112.876 88.479 1.00 21.13 259 GLU B O 1
ATOM 1699 N N . GLY A 1 259 ? 114.749 112.914 86.794 1.00 22.95 260 GLY B N 1
ATOM 1700 C CA . GLY A 1 259 ? 113.641 113.318 87.633 1.00 23.86 260 GLY B CA 1
ATOM 1701 C C . GLY A 1 259 ? 112.776 112.160 88.081 1.00 17.48 260 GLY B C 1
ATOM 1702 O O . GLY A 1 259 ? 111.559 112.175 87.879 1.00 22.59 260 GLY B O 1
ATOM 1703 N N . GLY A 1 260 ? 113.390 111.150 88.690 1.00 19.36 261 GLY B N 1
ATOM 1704 C CA . GLY A 1 260 ? 112.659 109.990 89.157 1.00 18.73 261 GLY B CA 1
ATOM 1705 C C . GLY A 1 260 ? 111.968 110.210 90.484 1.00 23.94 261 GLY B C 1
ATOM 1706 O O . GLY A 1 260 ? 111.022 109.494 90.823 1.00 14.75 261 GLY B O 1
ATOM 1707 N N . PHE A 1 261 ? 112.436 111.199 91.248 1.00 25.12 262 PHE B N 1
ATOM 1708 C CA . PHE A 1 261 ? 111.790 111.529 92.514 1.00 21.71 262 PHE B CA 1
ATOM 1709 C C . PHE A 1 261 ? 110.392 112.088 92.291 1.00 17.39 262 PHE B C 1
ATOM 1710 O O . PHE A 1 261 ? 109.475 111.809 93.071 1.00 16.01 262 PHE B O 1
ATOM 1718 N N . ASP A 1 262 ? 110.213 112.883 91.233 1.00 16.29 263 ASP B N 1
ATOM 1719 C CA . ASP A 1 262 ? 108.882 113.374 90.889 1.00 21.57 263 ASP B CA 1
ATOM 1720 C C . ASP A 1 262 ? 107.937 112.220 90.591 1.00 22.66 263 ASP B C 1
ATOM 1721 O O . ASP A 1 262 ? 106.792 112.204 91.057 1.00 20.25 263 ASP B O 1
ATOM 1726 N N . ALA A 1 263 ? 108.408 111.241 89.818 1.00 15.83 264 ALA B N 1
ATOM 1727 C CA . ALA A 1 263 ? 107.594 110.074 89.503 1.00 19.98 264 ALA B CA 1
ATOM 1728 C C . ALA A 1 263 ? 107.281 109.261 90.753 1.00 22.23 264 ALA B C 1
ATOM 1729 O O . ALA A 1 263 ? 106.158 108.773 90.915 1.00 25.26 264 ALA B O 1
ATOM 1731 N N . ILE A 1 264 ? 108.262 109.105 91.645 1.00 19.62 265 ILE B N 1
ATOM 1732 C CA . ILE A 1 264 ? 108.040 108.356 92.881 1.00 25.07 265 ILE B CA 1
ATOM 1733 C C . ILE A 1 264 ? 106.980 109.042 93.734 1.00 23.58 265 ILE B C 1
ATOM 1734 O O . ILE A 1 264 ? 106.058 108.398 94.252 1.00 23.62 265 ILE B O 1
ATOM 1739 N N . LEU A 1 265 ? 107.095 110.363 93.887 1.00 26.58 266 LEU B N 1
ATOM 1740 C CA . LEU A 1 265 ? 106.121 111.108 94.677 1.00 29.27 266 LEU B CA 1
ATOM 1741 C C . LEU A 1 265 ? 104.730 111.024 94.063 1.00 29.34 266 LEU B C 1
ATOM 1742 O O . LEU A 1 265 ? 103.741 110.830 94.777 1.00 23.79 266 LEU B O 1
ATOM 1747 N N . GLN A 1 266 ? 104.632 111.158 92.739 1.00 25.28 267 GLN B N 1
ATOM 1748 C CA . GLN A 1 266 ? 103.327 111.105 92.093 1.00 24.29 267 GLN B CA 1
ATOM 1749 C C . GLN A 1 266 ? 102.717 109.711 92.126 1.00 17.55 267 GLN B C 1
ATOM 1750 O O . GLN A 1 266 ? 101.489 109.588 92.117 1.00 20.85 267 GLN B O 1
ATOM 1756 N N . ALA A 1 267 ? 103.538 108.661 92.153 1.00 26.36 268 ALA B N 1
ATOM 1757 C CA . ALA A 1 267 ? 102.997 107.317 92.317 1.00 16.59 268 ALA B CA 1
ATOM 1758 C C . ALA A 1 267 ? 102.545 107.073 93.751 1.00 22.08 268 ALA B C 1
ATOM 1759 O O . ALA A 1 267 ? 101.559 106.365 93.982 1.00 20.78 268 ALA B O 1
ATOM 1761 N N . ALA A 1 268 ? 103.254 107.647 94.724 1.00 24.08 269 ALA B N 1
ATOM 1762 C CA . ALA A 1 268 ? 102.849 107.493 96.117 1.00 19.60 269 ALA B CA 1
ATOM 1763 C C . ALA A 1 268 ? 101.585 108.284 96.436 1.00 23.10 269 ALA B C 1
ATOM 1764 O O . ALA A 1 268 ? 100.766 107.835 97.245 1.00 24.96 269 ALA B O 1
ATOM 1766 N N . LEU A 1 269 ? 101.407 109.454 95.824 1.00 24.01 270 LEU B N 1
ATOM 1767 C CA . LEU A 1 269 ? 100.292 110.330 96.167 1.00 15.09 270 LEU B CA 1
ATOM 1768 C C . LEU A 1 269 ? 99.015 110.005 95.400 1.00 23.06 270 LEU B C 1
ATOM 1769 O O . LEU A 1 269 ? 97.919 110.102 95.961 1.00 15.98 270 LEU B O 1
ATOM 1774 N N . CYS A 1 270 ? 99.126 109.629 94.126 1.00 21.61 271 CYS B N 1
ATOM 1775 C CA . CYS A 1 270 ? 97.951 109.418 93.279 1.00 20.50 271 CYS B CA 1
ATOM 1776 C C . CYS A 1 270 ? 97.497 107.967 93.415 1.00 15.18 271 CYS B C 1
ATOM 1777 O O . CYS A 1 270 ? 97.817 107.099 92.604 1.00 17.30 271 CYS B O 1
ATOM 1780 N N . GLN A 1 271 ? 96.724 107.708 94.471 1.00 16.92 272 GLN B N 1
ATOM 1781 C CA . GLN A 1 271 ? 96.292 106.343 94.756 1.00 15.41 272 GLN B CA 1
ATOM 1782 C C . GLN A 1 271 ? 95.204 105.883 93.793 1.00 19.41 272 GLN B C 1
ATOM 1783 O O . GLN A 1 271 ? 95.218 104.734 93.338 1.00 17.76 272 GLN B O 1
ATOM 1789 N N . GLU A 1 272 ? 94.247 106.759 93.479 1.00 17.70 273 GLU B N 1
ATOM 1790 C CA . GLU A 1 272 ? 93.147 106.370 92.603 1.00 19.32 273 GLU B CA 1
ATOM 1791 C C . GLU A 1 272 ? 93.619 106.127 91.175 1.00 18.73 273 GLU B C 1
ATOM 1792 O O . GLU A 1 272 ? 93.106 105.227 90.500 1.00 18.40 273 GLU B O 1
ATOM 1798 N N . GLN A 1 273 ? 94.591 106.906 90.703 1.00 19.26 274 GLN B N 1
ATOM 1799 C CA . GLN A 1 273 ? 95.076 106.787 89.333 1.00 18.49 274 GLN B CA 1
ATOM 1800 C C . GLN A 1 273 ? 96.042 105.624 89.146 1.00 15.50 274 GLN B C 1
ATOM 1801 O O . GLN A 1 273 ? 95.955 104.910 88.142 1.00 20.12 274 GLN B O 1
ATOM 1807 N N . ILE A 1 274 ? 96.968 105.417 90.084 1.00 19.90 275 ILE B N 1
ATOM 1808 C CA . ILE A 1 274 ? 97.859 104.263 89.999 1.00 16.97 275 ILE B CA 1
ATOM 1809 C C . ILE A 1 274 ? 97.072 102.972 90.184 1.00 23.14 275 ILE B C 1
ATOM 1810 O O . ILE A 1 274 ? 97.226 102.015 89.417 1.00 14.74 275 ILE B O 1
ATOM 1815 N N . GLY A 1 275 ? 96.214 102.928 91.200 1.00 16.30 276 GLY B N 1
ATOM 1816 C CA . GLY A 1 275 ? 95.386 101.764 91.440 1.00 18.62 276 GLY B CA 1
ATOM 1817 C C . GLY A 1 275 ? 95.828 100.935 92.628 1.00 18.77 276 GLY B C 1
ATOM 1818 O O . GLY A 1 275 ? 95.610 99.721 92.657 1.00 19.78 276 GLY B O 1
ATOM 1819 N N . TRP A 1 276 ? 96.451 101.578 93.612 1.00 18.71 277 TRP B N 1
ATOM 1820 C CA . TRP A 1 276 ? 96.906 100.869 94.799 1.00 17.02 277 TRP B CA 1
ATOM 1821 C C . TRP A 1 276 ? 95.722 100.297 95.569 1.00 19.09 277 TRP B C 1
ATOM 1822 O O . TRP A 1 276 ? 94.632 100.873 95.596 1.00 16.49 277 TRP B O 1
ATOM 1833 N N . ARG A 1 277 ? 95.943 99.151 96.201 1.00 15.77 278 ARG B N 1
ATOM 1834 C CA . ARG A 1 277 ? 94.990 98.582 97.143 1.00 17.67 278 ARG B CA 1
ATOM 1835 C C . ARG A 1 277 ? 95.662 98.488 98.512 1.00 20.65 278 ARG B C 1
ATOM 1836 O O . ARG A 1 277 ? 96.766 98.997 98.720 1.00 17.85 278 ARG B O 1
ATOM 1844 N N . ASN A 1 278 ? 94.990 97.827 99.451 1.00 20.02 279 ASN B N 1
ATOM 1845 C CA . ASN A 1 278 ? 95.435 97.773 100.843 1.00 22.27 279 ASN B CA 1
ATOM 1846 C C . ASN A 1 278 ? 96.263 96.527 101.126 1.00 21.63 279 ASN B C 1
ATOM 1847 O O . ASN A 1 278 ? 96.178 95.934 102.204 1.00 22.32 279 ASN B O 1
ATOM 1852 N N . VAL A 1 279 ? 97.077 96.119 100.156 1.00 20.07 280 VAL B N 1
ATOM 1853 C CA . VAL A 1 279 ? 97.976 94.980 100.287 1.00 19.35 280 VAL B CA 1
ATOM 1854 C C . VAL A 1 279 ? 99.404 95.507 100.277 1.00 18.94 280 VAL B C 1
ATOM 1855 O O . VAL A 1 279 ? 99.621 96.721 100.203 1.00 18.51 280 VAL B O 1
ATOM 1859 N N . SER A 1 280 ? 100.385 94.614 100.389 1.00 18.04 281 SER B N 1
ATOM 1860 C CA . SER A 1 280 ? 101.780 95.033 100.328 1.00 19.96 281 SER B CA 1
ATOM 1861 C C . SER A 1 280 ? 102.079 95.672 98.976 1.00 16.80 281 SER B C 1
ATOM 1862 O O . SER A 1 280 ? 101.784 95.097 97.925 1.00 17.90 281 SER B O 1
ATOM 1865 N N . ARG A 1 281 ? 102.674 96.862 99.006 1.00 23.19 282 ARG B N 1
ATOM 1866 C CA . ARG A 1 281 ? 102.894 97.668 97.812 1.00 22.95 282 ARG B CA 1
ATOM 1867 C C . ARG A 1 281 ? 104.386 97.762 97.535 1.00 20.73 282 ARG B C 1
ATOM 1868 O O . ARG A 1 281 ? 105.146 98.243 98.381 1.00 22.53 282 ARG B O 1
ATOM 1876 N N . LEU A 1 282 ? 104.797 97.322 96.351 1.00 20.83 283 LEU B N 1
ATOM 1877 C CA . LEU A 1 282 ? 106.183 97.404 95.918 1.00 25.58 283 LEU B CA 1
ATOM 1878 C C . LEU A 1 282 ? 106.316 98.419 94.793 1.00 34.64 283 LEU B C 1
ATOM 1879 O O . LEU A 1 282 ? 105.483 98.467 93.883 1.00 19.07 283 LEU B O 1
ATOM 1884 N N . LEU A 1 283 ? 107.365 99.229 94.863 1.00 17.03 284 LEU B N 1
ATOM 1885 C CA . LEU A 1 283 ? 107.684 100.203 93.825 1.00 29.16 284 LEU B CA 1
ATOM 1886 C C . LEU A 1 283 ? 109.076 99.874 93.298 1.00 14.53 284 LEU B C 1
ATOM 1887 O O . LEU A 1 283 ? 110.080 100.174 93.950 1.00 26.24 284 LEU B O 1
ATOM 1892 N N . VAL A 1 284 ? 109.134 99.253 92.125 1.00 21.90 285 VAL B N 1
ATOM 1893 C CA . VAL A 1 284 ? 110.408 98.923 91.498 1.00 16.52 285 VAL B CA 1
ATOM 1894 C C . VAL A 1 284 ? 110.898 100.143 90.729 1.00 17.71 285 VAL B C 1
ATOM 1895 O O . VAL A 1 284 ? 110.279 100.563 89.747 1.00 19.43 285 VAL B O 1
ATOM 1899 N N . PHE A 1 285 ? 112.013 100.707 91.174 1.00 19.84 286 PHE B N 1
ATOM 1900 C CA . PHE A 1 285 ? 112.591 101.909 90.588 1.00 26.85 286 PHE B CA 1
ATOM 1901 C C . PHE A 1 285 ? 113.873 101.504 89.873 1.00 19.42 286 PHE B C 1
ATOM 1902 O O . PHE A 1 285 ? 114.867 101.159 90.520 1.00 19.09 286 PHE B O 1
ATOM 1910 N N . THR A 1 286 ? 113.851 101.543 88.546 1.00 20.25 287 THR B N 1
ATOM 1911 C CA . THR A 1 286 ? 114.978 101.119 87.729 1.00 23.08 287 THR B CA 1
ATOM 1912 C C . THR A 1 286 ? 115.594 102.325 87.038 1.00 21.87 287 THR B C 1
ATOM 1913 O O . THR A 1 286 ? 114.895 103.084 86.361 1.00 15.06 287 THR B O 1
ATOM 1917 N N . SER A 1 287 ? 116.902 102.491 87.207 1.00 18.04 288 SER B N 1
ATOM 1918 C CA . SER A 1 287 ? 117.628 103.600 86.613 1.00 16.16 288 SER B CA 1
ATOM 1919 C C . SER A 1 287 ? 119.089 103.197 86.487 1.00 18.97 288 SER B C 1
ATOM 1920 O O . SER A 1 287 ? 119.520 102.174 87.022 1.00 18.97 288 SER B O 1
ATOM 1923 N N . ASP A 1 288 ? 119.852 104.010 85.759 1.00 16.25 289 ASP B N 1
ATOM 1924 C CA . ASP A 1 288 ? 121.288 103.798 85.635 1.00 15.44 289 ASP B CA 1
ATOM 1925 C C . ASP A 1 288 ? 122.054 105.094 85.868 1.00 16.95 289 ASP B C 1
ATOM 1926 O O . ASP A 1 288 ? 123.184 105.248 85.399 1.00 15.24 289 ASP B O 1
ATOM 1931 N N . ASP A 1 289 ? 121.452 106.030 86.597 1.00 16.30 290 ASP B N 1
ATOM 1932 C CA . ASP A 1 289 ? 122.105 107.282 86.943 1.00 14.40 290 ASP B CA 1
ATOM 1933 C C . ASP A 1 289 ? 121.485 107.814 88.228 1.00 14.50 290 ASP B C 1
ATOM 1934 O O . ASP A 1 289 ? 120.556 107.223 88.785 1.00 16.30 290 ASP B O 1
ATOM 1939 N N . THR A 1 290 ? 122.006 108.944 88.696 1.00 17.57 291 THR B N 1
ATOM 1940 C CA . THR A 1 290 ? 121.543 109.539 89.938 1.00 14.96 291 THR B CA 1
ATOM 1941 C C . THR A 1 290 ? 120.221 110.272 89.717 1.00 21.35 291 THR B C 1
ATOM 1942 O O . THR A 1 290 ? 119.608 110.206 88.649 1.00 15.73 291 THR B O 1
ATOM 1946 N N . PHE A 1 291 ? 119.775 110.982 90.747 1.00 21.22 292 PHE B N 1
ATOM 1947 C CA . PHE A 1 291 ? 118.481 111.643 90.747 1.00 22.78 292 PHE B CA 1
ATOM 1948 C C . PHE A 1 291 ? 118.632 113.098 91.167 1.00 21.74 292 PHE B C 1
ATOM 1949 O O . PHE A 1 291 ? 119.585 113.467 91.858 1.00 20.91 292 PHE B O 1
ATOM 1957 N N . HIS A 1 292 ? 117.681 113.919 90.735 1.00 22.17 293 HIS B N 1
ATOM 1958 C CA . HIS A 1 292 ? 117.611 115.306 91.170 1.00 30.22 293 HIS B CA 1
ATOM 1959 C C . HIS A 1 292 ? 116.875 115.403 92.499 1.00 27.90 293 HIS B C 1
ATOM 1960 O O . HIS A 1 292 ? 115.942 114.643 92.766 1.00 24.84 293 HIS B O 1
ATOM 1967 N N . THR A 1 293 ? 117.295 116.347 93.331 1.00 25.48 294 THR B N 1
ATOM 1968 C CA . THR A 1 293 ? 116.678 116.572 94.631 1.00 19.46 294 THR B CA 1
ATOM 1969 C C . THR A 1 293 ? 116.078 117.977 94.682 1.00 19.45 294 THR B C 1
ATOM 1970 O O . THR A 1 293 ? 116.044 118.698 93.683 1.00 23.80 294 THR B O 1
ATOM 1974 N N . ALA A 1 294 ? 115.624 118.366 95.877 1.00 28.86 295 ALA B N 1
ATOM 1975 C CA . ALA A 1 294 ? 114.751 119.528 96.019 1.00 25.16 295 ALA B CA 1
ATOM 1976 C C . ALA A 1 294 ? 115.417 120.825 95.580 1.00 20.95 295 ALA B C 1
ATOM 1977 O O . ALA A 1 294 ? 114.743 121.711 95.049 1.00 19.29 295 ALA B O 1
ATOM 1979 N N . GLY A 1 295 ? 116.714 120.976 95.806 1.00 21.07 296 GLY B N 1
ATOM 1980 C CA . GLY A 1 295 ? 117.306 122.244 95.438 1.00 22.43 296 GLY B CA 1
ATOM 1981 C C . GLY A 1 295 ? 117.735 122.388 93.998 1.00 29.19 296 GLY B C 1
ATOM 1982 O O . GLY A 1 295 ? 118.183 123.468 93.604 1.00 24.37 296 GLY B O 1
ATOM 1983 N N . ASP A 1 296 ? 117.608 121.335 93.190 1.00 24.77 297 ASP B N 1
ATOM 1984 C CA . ASP A 1 296 ? 118.135 121.336 91.831 1.00 23.97 297 ASP B CA 1
ATOM 1985 C C . ASP A 1 296 ? 117.286 122.126 90.846 1.00 33.51 297 ASP B C 1
ATOM 1986 O O . ASP A 1 296 ? 117.807 122.552 89.811 1.00 28.81 297 ASP B O 1
ATOM 1991 N N . GLY A 1 297 ? 116.000 122.331 91.138 1.00 37.09 298 GLY B N 1
ATOM 1992 C CA . GLY A 1 297 ? 115.130 123.034 90.213 1.00 20.49 298 GLY B CA 1
ATOM 1993 C C . GLY A 1 297 ? 115.439 124.507 90.076 1.00 27.48 298 GLY B C 1
ATOM 1994 O O . GLY A 1 297 ? 114.999 125.134 89.109 1.00 20.00 298 GLY B O 1
ATOM 1995 N N . LYS A 1 298 ? 116.189 125.076 91.022 1.00 26.02 299 LYS B N 1
ATOM 1996 C CA . LYS A 1 298 ? 116.537 126.491 90.944 1.00 28.83 299 LYS B CA 1
ATOM 1997 C C . LYS A 1 298 ? 117.384 126.794 89.716 1.00 28.66 299 LYS B C 1
ATOM 1998 O O . LYS A 1 298 ? 117.333 127.910 89.188 1.00 29.85 299 LYS B O 1
ATOM 2004 N N . LEU A 1 299 ? 118.165 125.818 89.248 1.00 21.98 300 LEU B N 1
ATOM 2005 C CA . LEU A 1 299 ? 118.955 125.999 88.037 1.00 21.03 300 LEU B CA 1
ATOM 2006 C C . LEU A 1 299 ? 118.085 126.232 86.812 1.00 27.65 300 LEU B C 1
ATOM 2007 O O . LEU A 1 299 ? 118.529 126.890 85.866 1.00 22.39 300 LEU B O 1
ATOM 2012 N N . GLY A 1 300 ? 116.864 125.709 86.805 1.00 21.65 301 GLY B N 1
ATOM 2013 C CA . GLY A 1 300 ? 115.916 125.940 85.739 1.00 21.19 301 GLY B CA 1
ATOM 2014 C C . GLY A 1 300 ? 114.953 127.082 85.971 1.00 39.01 301 GLY B C 1
ATOM 2015 O O . GLY A 1 300 ? 114.004 127.234 85.194 1.00 20.11 301 GLY B O 1
ATOM 2016 N N . GLY A 1 301 ? 115.159 127.890 87.006 1.00 22.74 302 GLY B N 1
ATOM 2017 C CA . GLY A 1 301 ? 114.234 128.961 87.308 1.00 19.97 302 GLY B CA 1
ATOM 2018 C C . GLY A 1 301 ? 112.959 128.511 87.978 1.00 27.81 302 GLY B C 1
ATOM 2019 O O . GLY A 1 301 ? 111.925 129.169 87.831 1.00 26.82 302 GLY B O 1
ATOM 2020 N N . ILE A 1 302 ? 112.998 127.405 88.709 1.00 18.95 303 ILE B N 1
ATOM 2021 C CA . ILE A 1 302 ? 111.832 126.853 89.383 1.00 17.57 303 ILE B CA 1
ATOM 2022 C C . ILE A 1 302 ? 112.021 127.097 90.874 1.00 27.17 303 ILE B C 1
ATOM 2023 O O . ILE A 1 302 ? 112.825 126.427 91.531 1.00 25.51 303 ILE B O 1
ATOM 2028 N N . PHE A 1 303 ? 111.278 128.058 91.416 1.00 23.67 304 PHE B N 1
ATOM 2029 C CA . PHE A 1 303 ? 111.390 128.413 92.823 1.00 20.98 304 PHE B CA 1
ATOM 2030 C C . PHE A 1 303 ? 110.325 127.764 93.694 1.00 17.34 304 PHE B C 1
ATOM 2031 O O . PHE A 1 303 ? 110.528 127.642 94.906 1.00 21.62 304 PHE B O 1
ATOM 2039 N N . MET A 1 304 ? 109.212 127.342 93.110 1.00 17.35 305 MET B N 1
ATOM 2040 C CA . MET A 1 304 ? 108.102 126.813 93.891 1.00 16.00 305 MET B CA 1
ATOM 2041 C C . MET A 1 304 ? 108.445 125.430 94.429 1.00 18.27 305 MET B C 1
ATOM 2042 O O . MET A 1 304 ? 108.795 124.539 93.650 1.00 25.76 305 MET B O 1
ATOM 2047 N N . PRO A 1 305 ? 108.364 125.215 95.741 1.00 26.20 306 PRO B N 1
ATOM 2048 C CA . PRO A 1 305 ? 108.567 123.867 96.280 1.00 22.83 306 PRO B CA 1
ATOM 2049 C C . PRO A 1 305 ? 107.492 122.909 95.794 1.00 24.91 306 PRO B C 1
ATOM 2050 O O . PRO A 1 305 ? 106.363 123.304 95.499 1.00 18.78 306 PRO B O 1
ATOM 2054 N N . SER A 1 306 ? 107.863 121.636 95.698 1.00 21.15 307 SER B N 1
ATOM 2055 C CA . SER A 1 306 ? 106.878 120.597 95.437 1.00 21.46 307 SER B CA 1
ATOM 2056 C C . SER A 1 306 ? 105.845 120.589 96.558 1.00 15.77 307 SER B C 1
ATOM 2057 O O . SER A 1 306 ? 106.195 120.555 97.740 1.00 19.40 307 SER B O 1
ATOM 2060 N N . ASP A 1 307 ? 104.567 120.627 96.184 1.00 17.18 308 ASP B N 1
ATOM 2061 C CA . ASP A 1 307 ? 103.493 120.845 97.144 1.00 21.34 308 ASP B CA 1
ATOM 2062 C C . ASP A 1 307 ? 102.904 119.561 97.710 1.00 18.31 308 ASP B C 1
ATOM 2063 O O . ASP A 1 307 ? 102.053 119.634 98.602 1.00 20.86 308 ASP B O 1
ATOM 2068 N N . GLY A 1 308 ? 103.333 118.399 97.231 1.00 18.57 309 GLY B N 1
ATOM 2069 C CA . GLY A 1 308 ? 102.794 117.149 97.736 1.00 19.10 309 GLY B CA 1
ATOM 2070 C C . GLY A 1 308 ? 101.333 116.922 97.413 1.00 20.72 309 GLY B C 1
ATOM 2071 O O . GLY A 1 308 ? 100.581 116.438 98.269 1.00 21.15 309 GLY B O 1
ATOM 2072 N N . HIS A 1 309 ? 100.912 117.257 96.198 1.00 20.70 310 HIS B N 1
ATOM 2073 C CA . HIS A 1 309 ? 99.558 117.011 95.731 1.00 21.64 310 HIS B CA 1
ATOM 2074 C C . HIS A 1 309 ? 99.607 116.223 94.430 1.00 20.91 310 HIS B C 1
ATOM 2075 O O . HIS A 1 309 ? 100.592 116.268 93.691 1.00 19.70 310 HIS B O 1
ATOM 2082 N N . CYS A 1 310 ? 98.531 115.491 94.159 1.00 20.96 311 CYS B N 1
ATOM 2083 C CA . CYS A 1 310 ? 98.451 114.719 92.928 1.00 19.35 311 CYS B CA 1
ATOM 2084 C C . CYS A 1 310 ? 98.207 115.649 91.748 1.00 20.55 311 CYS B C 1
ATOM 2085 O O . CYS A 1 310 ? 97.273 116.455 91.761 1.00 19.57 311 CYS B O 1
ATOM 2088 N N . HIS A 1 311 ? 99.051 115.534 90.719 1.00 19.23 312 HIS B N 1
ATOM 2089 C CA . HIS A 1 311 ? 98.999 116.439 89.576 1.00 18.71 312 HIS B CA 1
ATOM 2090 C C . HIS A 1 311 ? 98.943 115.691 88.250 1.00 19.39 312 HIS B C 1
ATOM 2091 O O . HIS A 1 311 ? 99.316 116.253 87.216 1.00 17.26 312 HIS B O 1
ATOM 2098 N N . LEU A 1 312 ? 98.495 114.439 88.254 1.00 20.10 313 LEU B N 1
ATOM 2099 C CA . LEU A 1 312 ? 98.340 113.687 87.017 1.00 18.07 313 LEU B CA 1
ATOM 2100 C C . LEU A 1 312 ? 97.081 114.143 86.291 1.00 20.48 313 LEU B C 1
ATOM 2101 O O . LEU A 1 312 ? 96.005 114.222 86.891 1.00 19.85 313 LEU B O 1
ATOM 2106 N N . ASP A 1 313 ? 97.212 114.438 85.002 1.00 21.37 314 ASP B N 1
ATOM 2107 C CA . ASP A 1 313 ? 96.068 114.855 84.208 1.00 22.95 314 ASP B CA 1
ATOM 2108 C C . ASP A 1 313 ? 95.336 113.622 83.678 1.00 24.96 314 ASP B C 1
ATOM 2109 O O . ASP A 1 313 ? 95.606 112.489 84.084 1.00 24.63 314 ASP B O 1
ATOM 2114 N N . SER A 1 314 ? 94.388 113.835 82.764 1.00 27.12 315 SER B N 1
ATOM 2115 C CA . SER A 1 314 ? 93.589 112.734 82.240 1.00 29.51 315 SER B CA 1
ATOM 2116 C C . SER A 1 314 ? 94.404 111.774 81.385 1.00 30.43 315 SER B C 1
ATOM 2117 O O . SER A 1 314 ? 94.012 110.612 81.237 1.00 31.89 315 SER B O 1
ATOM 2120 N N . ASN A 1 315 ? 95.519 112.228 80.822 1.00 29.60 316 ASN B N 1
ATOM 2121 C CA . ASN A 1 315 ? 96.376 111.386 80.000 1.00 29.76 316 ASN B CA 1
ATOM 2122 C C . ASN A 1 315 ? 97.404 110.616 80.815 1.00 25.86 316 ASN B C 1
ATOM 2123 O O . ASN A 1 315 ? 98.206 109.878 80.234 1.00 24.31 316 ASN B O 1
ATOM 2128 N N . GLY A 1 316 ? 97.402 110.766 82.137 1.00 24.96 317 GLY B N 1
ATOM 2129 C CA . GLY A 1 316 ? 98.413 110.163 82.973 1.00 22.15 317 GLY B CA 1
ATOM 2130 C C . GLY A 1 316 ? 99.717 110.923 83.034 1.00 19.42 317 GLY B C 1
ATOM 2131 O O . GLY A 1 316 ? 100.672 110.432 83.647 1.00 24.92 317 GLY B O 1
ATOM 2132 N N . LEU A 1 317 ? 99.791 112.100 82.423 1.00 19.76 318 LEU B N 1
ATOM 2133 C CA . LEU A 1 317 ? 101.016 112.880 82.419 1.00 20.94 318 LEU B CA 1
ATOM 2134 C C . LEU A 1 317 ? 101.074 113.806 83.627 1.00 27.66 318 LEU B C 1
ATOM 2135 O O . LEU A 1 317 ? 100.055 114.308 84.106 1.00 23.93 318 LEU B O 1
ATOM 2140 N N . TYR A 1 318 ? 102.290 114.020 84.123 1.00 24.80 319 TYR B N 1
ATOM 2141 C CA . TYR A 1 318 ? 102.552 115.011 85.162 1.00 18.99 319 TYR B CA 1
ATOM 2142 C C . TYR A 1 318 ? 102.997 116.278 84.437 1.00 15.72 319 TYR B C 1
ATOM 2143 O O . TYR A 1 318 ? 104.167 116.658 84.433 1.00 18.26 319 TYR B O 1
ATOM 2152 N N . SER A 1 319 ? 102.023 116.934 83.802 1.00 16.13 320 SER B N 1
ATOM 2153 C CA . SER A 1 319 ? 102.315 118.006 82.857 1.00 16.95 320 SER B CA 1
ATOM 2154 C C . SER A 1 319 ? 102.791 119.281 83.538 1.00 16.10 320 SER B C 1
ATOM 2155 O O . SER A 1 319 ? 103.633 119.994 82.980 1.00 16.56 320 SER B O 1
ATOM 2158 N N . ARG A 1 320 ? 102.274 119.593 84.721 1.00 16.30 321 ARG B N 1
ATOM 2159 C CA . ARG A 1 320 ? 102.704 120.793 85.436 1.00 16.43 321 ARG B CA 1
ATOM 2160 C C . ARG A 1 320 ? 103.868 120.502 86.381 1.00 14.88 321 ARG B C 1
ATOM 2161 O O . ARG A 1 320 ? 103.872 120.873 87.553 1.00 16.64 321 ARG B O 1
ATOM 2169 N N . SER A 1 321 ? 104.894 119.844 85.844 1.00 15.79 322 SER B N 1
ATOM 2170 C CA . SER A 1 321 ? 106.096 119.535 86.604 1.00 14.86 322 SER B CA 1
ATOM 2171 C C . SER A 1 321 ? 107.137 120.641 86.544 1.00 17.19 322 SER B C 1
ATOM 2172 O O . SER A 1 321 ? 108.004 120.704 87.421 1.00 15.78 322 SER B O 1
ATOM 2175 N N . THR A 1 322 ? 107.072 121.507 85.536 1.00 14.55 323 THR B N 1
ATOM 2176 C CA . THR A 1 322 ? 107.982 122.637 85.426 1.00 14.78 323 THR B CA 1
ATOM 2177 C C . THR A 1 322 ? 107.560 123.810 86.297 1.00 16.88 323 THR B C 1
ATOM 2178 O O . THR A 1 322 ? 108.259 124.829 86.321 1.00 13.85 323 THR B O 1
ATOM 2182 N N . GLU A 1 323 ? 106.435 123.694 87.000 1.00 16.56 324 GLU B N 1
ATOM 2183 C CA . GLU A 1 323 ? 105.978 124.720 87.923 1.00 17.43 324 GLU B CA 1
ATOM 2184 C C . GLU A 1 323 ? 106.329 124.418 89.371 1.00 17.54 324 GLU B C 1
ATOM 2185 O O . GLU A 1 323 ? 106.240 125.317 90.212 1.00 19.09 324 GLU B O 1
ATOM 2191 N N . PHE A 1 324 ? 106.717 123.185 89.681 1.00 21.17 325 PHE B N 1
ATOM 2192 C CA . PHE A 1 324 ? 107.160 122.803 91.012 1.00 19.82 325 PHE B CA 1
ATOM 2193 C C . PHE A 1 324 ? 108.578 122.261 90.938 1.00 22.65 325 PHE B C 1
ATOM 2194 O O . PHE A 1 324 ? 109.005 121.734 89.910 1.00 26.86 325 PHE B O 1
ATOM 2202 N N . ASP A 1 325 ? 109.307 122.408 92.039 1.00 25.64 326 ASP B N 1
ATOM 2203 C CA . ASP A 1 325 ? 110.657 121.885 92.141 1.00 22.93 326 ASP B CA 1
ATOM 2204 C C . ASP A 1 325 ? 110.621 120.385 92.430 1.00 19.94 326 ASP B C 1
ATOM 2205 O O . ASP A 1 325 ? 109.565 119.796 92.671 1.00 25.34 326 ASP B O 1
ATOM 2210 N N . TYR A 1 326 ? 111.796 119.764 92.393 1.00 26.70 327 TYR B N 1
ATOM 2211 C CA . TYR A 1 326 ? 111.893 118.354 92.724 1.00 23.66 327 TYR B CA 1
ATOM 2212 C C . TYR A 1 326 ? 111.566 118.138 94.201 1.00 31.43 327 TYR B C 1
ATOM 2213 O O . TYR A 1 326 ? 111.793 119.020 95.031 1.00 27.14 327 TYR B O 1
ATOM 2222 N N . PRO A 1 327 ? 111.003 116.987 94.551 1.00 21.20 328 PRO B N 1
ATOM 2223 C CA . PRO A 1 327 ? 110.855 116.645 95.968 1.00 30.07 328 PRO B CA 1
ATOM 2224 C C . PRO A 1 327 ? 112.204 116.336 96.598 1.00 34.00 328 PRO B C 1
ATOM 2225 O O . PRO A 1 327 ? 113.170 115.968 95.927 1.00 26.59 328 PRO B O 1
ATOM 2229 N N . SER A 1 328 ? 112.263 116.505 97.912 1.00 19.57 329 SER B N 1
ATOM 2230 C CA . SER A 1 328 ? 113.480 116.219 98.651 1.00 21.73 329 SER B CA 1
ATOM 2231 C C . SER A 1 328 ? 113.504 114.759 99.093 1.00 21.56 329 SER B C 1
ATOM 2232 O O . SER A 1 328 ? 112.528 114.020 98.953 1.00 21.99 329 SER B O 1
ATOM 2235 N N . VAL A 1 329 ? 114.655 114.342 99.622 1.00 25.74 330 VAL B N 1
ATOM 2236 C CA . VAL A 1 329 ? 114.773 112.998 100.177 1.00 16.98 330 VAL B CA 1
ATOM 2237 C C . VAL A 1 329 ? 113.806 112.822 101.340 1.00 17.72 330 VAL B C 1
ATOM 2238 O O . VAL A 1 329 ? 113.128 111.795 101.454 1.00 23.44 330 VAL B O 1
ATOM 2242 N N . GLY A 1 330 ? 113.721 113.827 102.214 1.00 21.67 331 GLY B N 1
ATOM 2243 C CA . GLY A 1 330 ? 112.801 113.744 103.335 1.00 19.18 331 GLY B CA 1
ATOM 2244 C C . GLY A 1 330 ? 111.346 113.715 102.911 1.00 22.85 331 GLY B C 1
ATOM 2245 O O . GLY A 1 330 ? 110.550 112.945 103.453 1.00 17.54 331 GLY B O 1
ATOM 2246 N N . GLN A 1 331 ? 110.978 114.552 101.940 1.00 26.87 332 GLN B N 1
ATOM 2247 C CA . GLN A 1 331 ? 109.603 114.574 101.450 1.00 24.32 332 GLN B CA 1
ATOM 2248 C C . GLN A 1 331 ? 109.223 113.244 100.810 1.00 25.73 332 GLN B C 1
ATOM 2249 O O . GLN A 1 331 ? 108.134 112.710 101.054 1.00 20.58 332 GLN B O 1
ATOM 2255 N N . VAL A 1 332 ? 110.116 112.693 99.987 1.00 18.68 333 VAL B N 1
ATOM 2256 C CA . VAL A 1 332 ? 109.852 111.413 99.337 1.00 25.92 333 VAL B CA 1
ATOM 2257 C C . VAL A 1 332 ? 109.752 110.298 100.369 1.00 28.02 333 VAL B C 1
ATOM 2258 O O . VAL A 1 332 ? 108.871 109.435 100.286 1.00 33.52 333 VAL B O 1
ATOM 2262 N N . ALA A 1 333 ? 110.651 110.296 101.357 1.00 32.54 334 ALA B N 1
ATOM 2263 C CA . ALA A 1 333 ? 110.607 109.277 102.401 1.00 19.12 334 ALA B CA 1
ATOM 2264 C C . ALA A 1 333 ? 109.317 109.362 103.205 1.00 21.58 334 ALA B C 1
ATOM 2265 O O . ALA A 1 333 ? 108.704 108.335 103.518 1.00 25.46 334 ALA B O 1
ATOM 2267 N N . GLN A 1 334 ? 108.888 110.578 103.548 1.00 25.42 335 GLN B N 1
ATOM 2268 C CA . GLN A 1 334 ? 107.640 110.752 104.281 1.00 19.94 335 GLN B CA 1
ATOM 2269 C C . GLN A 1 334 ? 106.445 110.270 103.469 1.00 26.66 335 GLN B C 1
ATOM 2270 O O . GLN A 1 334 ? 105.569 109.573 103.996 1.00 25.12 335 GLN B O 1
ATOM 2276 N N . ALA A 1 335 ? 106.390 110.628 102.183 1.00 22.21 336 ALA B N 1
ATOM 2277 C CA . ALA A 1 335 ? 105.278 110.189 101.347 1.00 21.44 336 ALA B CA 1
ATOM 2278 C C . ALA A 1 335 ? 105.264 108.677 101.172 1.00 20.08 336 ALA B C 1
ATOM 2279 O O . ALA A 1 335 ? 104.188 108.070 101.144 1.00 22.57 336 ALA B O 1
ATOM 2281 N N . LEU A 1 336 ? 106.437 108.056 101.041 1.00 24.47 337 LEU B N 1
ATOM 2282 C CA . LEU A 1 336 ? 106.494 106.607 100.888 1.00 20.27 337 LEU B CA 1
ATOM 2283 C C . LEU A 1 336 ? 106.088 105.900 102.173 1.00 19.70 337 LEU B C 1
ATOM 2284 O O . LEU A 1 336 ? 105.380 104.888 102.132 1.00 23.13 337 LEU B O 1
ATOM 2289 N N . SER A 1 337 ? 106.529 106.414 103.324 1.00 22.62 338 SER B N 1
ATOM 2290 C CA . SER A 1 337 ? 106.148 105.818 104.599 1.00 18.05 338 SER B CA 1
ATOM 2291 C C . SER A 1 337 ? 104.653 105.959 104.854 1.00 21.86 338 SER B C 1
ATOM 2292 O O . SER A 1 337 ? 104.012 105.026 105.349 1.00 22.18 338 SER B O 1
ATOM 2295 N N . ALA A 1 338 ? 104.081 107.120 104.528 1.00 19.85 339 ALA B N 1
ATOM 2296 C CA . ALA A 1 338 ? 102.657 107.340 104.752 1.00 21.54 339 ALA B CA 1
ATOM 2297 C C . ALA A 1 338 ? 101.782 106.489 103.843 1.00 18.81 339 ALA B C 1
ATOM 2298 O O . ALA A 1 338 ? 100.620 106.240 104.179 1.00 19.23 339 ALA B O 1
ATOM 2300 N N . ALA A 1 339 ? 102.306 106.040 102.703 1.00 22.68 340 ALA B N 1
ATOM 2301 C CA . ALA A 1 339 ? 101.542 105.237 101.760 1.00 19.63 340 ALA B CA 1
ATOM 2302 C C . ALA A 1 339 ? 101.830 103.747 101.864 1.00 25.64 340 ALA B C 1
ATOM 2303 O O . ALA A 1 339 ? 101.248 102.970 101.100 1.00 20.38 340 ALA B O 1
ATOM 2305 N N . ASN A 1 340 ? 102.704 103.335 102.785 1.00 25.39 341 ASN B N 1
ATOM 2306 C CA . ASN A 1 340 ? 103.053 101.931 103.003 1.00 22.19 341 ASN B CA 1
ATOM 2307 C C . ASN A 1 340 ? 103.632 101.275 101.753 1.00 19.92 341 ASN B C 1
ATOM 2308 O O . ASN A 1 340 ? 103.416 100.086 101.515 1.00 16.45 341 ASN B O 1
ATOM 2313 N N . ILE A 1 341 ? 104.376 102.031 100.953 1.00 21.28 342 ILE B N 1
ATOM 2314 C CA . ILE A 1 341 ? 105.006 101.521 99.741 1.00 15.03 342 ILE B CA 1
ATOM 2315 C C . ILE A 1 341 ? 106.467 101.225 100.041 1.00 23.13 342 ILE B C 1
ATOM 2316 O O . ILE A 1 341 ? 107.165 102.050 100.643 1.00 19.81 342 ILE B O 1
ATOM 2321 N N . GLN A 1 342 ? 106.929 100.045 99.630 1.00 25.14 343 GLN B N 1
ATOM 2322 C CA . GLN A 1 342 ? 108.312 99.650 99.845 1.00 18.83 343 GLN B CA 1
ATOM 2323 C C . GLN A 1 342 ? 109.085 99.809 98.547 1.00 26.46 343 GLN B C 1
ATOM 2324 O O . GLN A 1 342 ? 108.834 99.058 97.593 1.00 22.76 343 GLN B O 1
ATOM 2330 N N . PRO A 1 343 ? 110.016 100.756 98.454 1.00 16.49 344 PRO B N 1
ATOM 2331 C CA . PRO A 1 343 ? 110.738 100.962 97.195 1.00 15.65 344 PRO B CA 1
ATOM 2332 C C . PRO A 1 343 ? 111.806 99.905 96.972 1.00 21.01 344 PRO B C 1
ATOM 2333 O O . PRO A 1 343 ? 112.520 99.503 97.892 1.00 19.84 344 PRO B O 1
ATOM 2337 N N . ILE A 1 344 ? 111.913 99.460 95.725 1.00 24.14 345 ILE B N 1
ATOM 2338 C CA . ILE A 1 344 ? 112.974 98.562 95.288 1.00 26.41 345 ILE B CA 1
ATOM 2339 C C . ILE A 1 344 ? 113.778 99.311 94.239 1.00 23.66 345 ILE B C 1
ATOM 2340 O O . ILE A 1 344 ? 113.270 99.600 93.148 1.00 29.06 345 ILE B O 1
ATOM 2345 N N . PHE A 1 345 ? 115.028 99.624 94.559 1.00 21.57 346 PHE B N 1
ATOM 2346 C CA . PHE A 1 345 ? 115.899 100.360 93.651 1.00 23.67 346 PHE B CA 1
ATOM 2347 C C . PHE A 1 345 ? 116.751 99.362 92.879 1.00 24.00 346 PHE B C 1
ATOM 2348 O O . PHE A 1 345 ? 117.696 98.787 93.426 1.00 22.66 346 PHE B O 1
ATOM 2356 N N . ALA A 1 346 ? 116.406 99.147 91.612 1.00 30.26 347 ALA B N 1
ATOM 2357 C CA . ALA A 1 346 ? 117.158 98.266 90.723 1.00 30.86 347 ALA B CA 1
ATOM 2358 C C . ALA A 1 346 ? 118.026 99.154 89.838 1.00 17.71 347 ALA B C 1
ATOM 2359 O O . ALA A 1 346 ? 117.609 99.600 88.771 1.00 20.82 347 ALA B O 1
ATOM 2361 N N . VAL A 1 347 ? 119.251 99.408 90.291 1.00 19.58 348 VAL B N 1
ATOM 2362 C CA . VAL A 1 347 ? 120.151 100.338 89.628 1.00 18.36 348 VAL B CA 1
ATOM 2363 C C . VAL A 1 347 ? 121.420 99.602 89.223 1.00 17.88 348 VAL B C 1
ATOM 2364 O O . VAL A 1 347 ? 121.721 98.510 89.710 1.00 21.91 348 VAL B O 1
ATOM 2368 N N . THR A 1 348 ? 122.167 100.216 88.309 1.00 19.24 349 THR B N 1
ATOM 2369 C CA . THR A 1 348 ? 123.389 99.613 87.803 1.00 17.42 349 THR B CA 1
ATOM 2370 C C . THR A 1 348 ? 124.505 99.724 88.841 1.00 16.27 349 THR B C 1
ATOM 2371 O O . THR A 1 348 ? 124.334 100.283 89.927 1.00 19.96 349 THR B O 1
ATOM 2375 N N . SER A 1 349 ? 125.672 99.176 88.496 1.00 17.26 350 SER B N 1
ATOM 2376 C CA . SER A 1 349 ? 126.793 99.170 89.430 1.00 17.24 350 SER B CA 1
ATOM 2377 C C . SER A 1 349 ? 127.343 100.570 89.668 1.00 16.62 350 SER B C 1
ATOM 2378 O O . SER A 1 349 ? 127.811 100.869 90.773 1.00 16.87 350 SER B O 1
ATOM 2381 N N . ALA A 1 350 ? 127.302 101.437 88.656 1.00 16.60 351 ALA B N 1
ATOM 2382 C CA . ALA A 1 350 ? 127.839 102.784 88.799 1.00 17.01 351 ALA B CA 1
ATOM 2383 C C . ALA A 1 350 ? 126.985 103.669 89.695 1.00 16.09 351 ALA B C 1
ATOM 2384 O O . ALA A 1 350 ? 127.494 104.660 90.230 1.00 15.74 351 ALA B O 1
ATOM 2386 N N . ALA A 1 351 ? 125.707 103.342 89.869 1.00 18.18 352 ALA B N 1
ATOM 2387 C CA . ALA A 1 351 ? 124.803 104.127 90.696 1.00 15.21 352 ALA B CA 1
ATOM 2388 C C . ALA A 1 351 ? 124.461 103.452 92.015 1.00 15.42 352 ALA B C 1
ATOM 2389 O O . ALA A 1 351 ? 123.627 103.973 92.761 1.00 18.61 352 ALA B O 1
ATOM 2391 N N . LEU A 1 352 ? 125.081 102.314 92.324 1.00 21.95 353 LEU B N 1
ATOM 2392 C CA . LEU A 1 352 ? 124.720 101.569 93.529 1.00 21.43 353 LEU B CA 1
ATOM 2393 C C . LEU A 1 352 ? 124.933 102.349 94.822 1.00 24.86 353 LEU B C 1
ATOM 2394 O O . LEU A 1 352 ? 124.008 102.372 95.651 1.00 22.38 353 LEU B O 1
ATOM 2399 N N . PRO A 1 353 ? 126.091 102.980 95.078 1.00 20.25 354 PRO B N 1
ATOM 2400 C CA . PRO A 1 353 ? 126.292 103.608 96.400 1.00 22.96 354 PRO B CA 1
ATOM 2401 C C . PRO A 1 353 ? 125.294 104.707 96.734 1.00 20.48 354 PRO B C 1
ATOM 2402 O O . PRO A 1 353 ? 124.890 104.840 97.899 1.00 19.50 354 PRO B O 1
ATOM 2406 N N . VAL A 1 354 ? 124.884 105.501 95.744 1.00 17.35 355 VAL B N 1
ATOM 2407 C CA . VAL A 1 354 ? 123.936 106.580 96.006 1.00 15.46 355 VAL B CA 1
ATOM 2408 C C . VAL A 1 354 ? 122.615 106.015 96.506 1.00 19.35 355 VAL B C 1
ATOM 2409 O O . VAL A 1 354 ? 122.040 106.501 97.488 1.00 18.69 355 VAL B O 1
ATOM 2413 N N . TYR A 1 355 ? 122.122 104.967 95.853 1.00 17.79 356 TYR B N 1
ATOM 2414 C CA . TYR A 1 355 ? 120.867 104.365 96.270 1.00 30.16 356 TYR B CA 1
ATOM 2415 C C . TYR A 1 355 ? 121.017 103.513 97.522 1.00 23.80 356 TYR B C 1
ATOM 2416 O O . TYR A 1 355 ? 120.035 103.330 98.243 1.00 19.92 356 TYR B O 1
ATOM 2425 N N . GLN A 1 356 ? 122.222 103.023 97.820 1.00 21.72 357 GLN B N 1
ATOM 2426 C CA . GLN A 1 356 ? 122.464 102.420 99.128 1.00 22.46 357 GLN B CA 1
ATOM 2427 C C . GLN A 1 356 ? 122.302 103.451 100.239 1.00 27.64 357 GLN B C 1
ATOM 2428 O O . GLN A 1 356 ? 121.658 103.184 101.260 1.00 20.30 357 GLN B O 1
ATOM 2434 N N . GLU A 1 357 ? 122.867 104.646 100.047 1.00 16.58 358 GLU B N 1
ATOM 2435 C CA . GLU A 1 357 ? 122.650 105.725 101.009 1.00 21.11 358 GLU B CA 1
ATOM 2436 C C . GLU A 1 357 ? 121.171 106.084 101.109 1.00 19.64 358 GLU B C 1
ATOM 2437 O O . GLU A 1 357 ? 120.631 106.260 102.211 1.00 18.42 358 GLU B O 1
ATOM 2443 N N . LEU A 1 358 ? 120.498 106.186 99.961 1.00 25.47 359 LEU B N 1
ATOM 2444 C CA . LEU A 1 358 ? 119.088 106.559 99.955 1.00 24.59 359 LEU B CA 1
ATOM 2445 C C . LEU A 1 358 ? 118.235 105.532 100.692 1.00 20.20 359 LEU B C 1
ATOM 2446 O O . LEU A 1 358 ? 117.336 105.898 101.458 1.00 20.19 359 LEU B O 1
ATOM 2451 N N . SER A 1 359 ? 118.497 104.244 100.475 1.00 20.19 360 SER B N 1
ATOM 2452 C CA . SER A 1 359 ? 117.795 103.189 101.191 1.00 21.42 360 SER B CA 1
ATOM 2453 C C . SER A 1 359 ? 118.169 103.130 102.664 1.00 27.64 360 SER B C 1
ATOM 2454 O O . SER A 1 359 ? 117.361 102.662 103.471 1.00 18.98 360 SER B O 1
ATOM 2457 N N . LYS A 1 360 ? 119.371 103.575 103.033 1.00 15.70 361 LYS B N 1
ATOM 2458 C CA . LYS A 1 360 ? 119.658 103.771 104.447 1.00 20.15 361 LYS B CA 1
ATOM 2459 C C . LYS A 1 360 ? 118.813 104.897 105.027 1.00 23.47 361 LYS B C 1
ATOM 2460 O O . LYS A 1 360 ? 118.491 104.878 106.219 1.00 15.82 361 LYS B O 1
ATOM 2466 N N . LEU A 1 361 ? 118.444 105.878 104.204 1.00 17.88 362 LEU B N 1
ATOM 2467 C CA . LEU A 1 361 ? 117.571 106.952 104.667 1.00 16.42 362 LEU B CA 1
ATOM 2468 C C . LEU A 1 361 ? 116.088 106.600 104.615 1.00 20.84 362 LEU B C 1
ATOM 2469 O O . LEU A 1 361 ? 115.274 107.370 105.133 1.00 21.10 362 LEU B O 1
ATOM 2474 N N . ILE A 1 362 ? 115.714 105.478 104.010 1.00 23.05 363 ILE B N 1
ATOM 2475 C CA . ILE A 1 362 ? 114.318 105.104 103.822 1.00 13.10 363 ILE B CA 1
ATOM 2476 C C . ILE A 1 362 ? 114.097 103.723 104.427 1.00 18.17 363 ILE B C 1
ATOM 2477 O O . ILE A 1 362 ? 114.660 102.739 103.941 1.00 17.62 363 ILE B O 1
ATOM 2482 N N . PRO A 1 363 ? 113.293 103.592 105.480 1.00 13.95 364 PRO B N 1
ATOM 2483 C CA . PRO A 1 363 ? 112.985 102.259 106.007 1.00 17.73 364 PRO B CA 1
ATOM 2484 C C . PRO A 1 363 ? 112.147 101.453 105.027 1.00 18.25 364 PRO B C 1
ATOM 2485 O O . PRO A 1 363 ? 111.380 102.001 104.231 1.00 14.43 364 PRO B O 1
ATOM 2489 N N . LYS A 1 364 ? 112.302 100.133 105.103 1.00 12.39 365 LYS B N 1
ATOM 2490 C CA . LYS A 1 364 ? 111.613 99.189 104.223 1.00 14.54 365 LYS B CA 1
ATOM 2491 C C . LYS A 1 364 ? 111.880 99.512 102.753 1.00 20.83 365 LYS B C 1
ATOM 2492 O O . LYS A 1 364 ? 110.975 99.795 101.968 1.00 14.83 365 LYS B O 1
ATOM 2498 N N . SER A 1 365 ? 113.158 99.463 102.393 1.00 13.79 366 SER B N 1
ATOM 2499 C CA . SER A 1 365 ? 113.592 99.630 101.017 1.00 17.03 366 SER B CA 1
ATOM 2500 C C . SER A 1 365 ? 114.666 98.599 100.707 1.00 17.99 366 SER B C 1
ATOM 2501 O O . SER A 1 365 ? 115.330 98.073 101.603 1.00 20.30 366 SER B O 1
ATOM 2504 N N . ALA A 1 366 ? 114.822 98.305 99.421 1.00 25.48 367 ALA B N 1
ATOM 2505 C CA . ALA A 1 366 ? 115.805 97.336 98.968 1.00 18.00 367 ALA B CA 1
ATOM 2506 C C . ALA A 1 366 ? 116.552 97.909 97.775 1.00 18.09 367 ALA B C 1
ATOM 2507 O O . ALA A 1 366 ? 116.017 98.710 97.008 1.00 18.88 367 ALA B O 1
ATOM 2509 N N . VAL A 1 367 ? 117.809 97.494 97.634 1.00 21.24 368 VAL B N 1
ATOM 2510 C CA . VAL A 1 367 ? 118.663 97.938 96.538 1.00 26.29 368 VAL B CA 1
ATOM 2511 C C . VAL A 1 367 ? 119.280 96.707 95.892 1.00 18.68 368 VAL B C 1
ATOM 2512 O O . VAL A 1 367 ? 119.894 95.884 96.579 1.00 19.41 368 VAL B O 1
ATOM 2516 N N . GLY A 1 368 ? 119.114 96.576 94.573 1.00 17.44 369 GLY B N 1
ATOM 2517 C CA . GLY A 1 368 ? 119.743 95.523 93.812 1.00 22.96 369 GLY B CA 1
ATOM 2518 C C . GLY A 1 368 ? 120.626 96.109 92.721 1.00 20.02 369 GLY B C 1
ATOM 2519 O O . GLY A 1 368 ? 120.575 97.307 92.421 1.00 24.74 369 GLY B O 1
ATOM 2520 N N . GLU A 1 369 ? 121.444 95.246 92.128 1.00 18.60 370 GLU B N 1
ATOM 2521 C CA . GLU A 1 369 ? 122.354 95.642 91.060 1.00 16.20 370 GLU B CA 1
ATOM 2522 C C . GLU A 1 369 ? 121.738 95.234 89.728 1.00 17.54 370 GLU B C 1
ATOM 2523 O O . GLU A 1 369 ? 121.650 94.044 89.413 1.00 15.76 370 GLU B O 1
ATOM 2529 N N . LEU A 1 370 ? 121.318 96.226 88.950 1.00 20.89 371 LEU B N 1
ATOM 2530 C CA . LEU A 1 370 ? 120.656 95.999 87.677 1.00 16.44 371 LEU B CA 1
ATOM 2531 C C . LEU A 1 370 ? 121.679 95.785 86.568 1.00 17.40 371 LEU B C 1
ATOM 2532 O O . LEU A 1 370 ? 122.756 96.385 86.562 1.00 17.34 371 LEU B O 1
ATOM 2537 N N . SER A 1 371 ? 121.330 94.912 85.629 1.00 20.25 372 SER B N 1
ATOM 2538 C CA . SER A 1 371 ? 122.166 94.674 84.466 1.00 20.19 372 SER B CA 1
ATOM 2539 C C . SER A 1 371 ? 122.042 95.834 83.481 1.00 22.30 372 SER B C 1
ATOM 2540 O O . SER A 1 371 ? 121.164 96.693 83.594 1.00 20.50 372 SER B O 1
ATOM 2543 N N . GLU A 1 372 ? 122.945 95.857 82.499 1.00 22.49 373 GLU B N 1
ATOM 2544 C CA . GLU A 1 372 ? 122.943 96.928 81.509 1.00 23.41 373 GLU B CA 1
ATOM 2545 C C . GLU A 1 372 ? 121.733 96.885 80.587 1.00 23.49 373 GLU B C 1
ATOM 2546 O O . GLU A 1 372 ? 121.470 97.877 79.899 1.00 23.11 373 GLU B O 1
ATOM 2552 N N . ASP A 1 373 ? 120.997 95.771 80.551 1.00 23.46 374 ASP B N 1
ATOM 2553 C CA . ASP A 1 373 ? 119.791 95.664 79.737 1.00 24.10 374 ASP B CA 1
ATOM 2554 C C . ASP A 1 373 ? 118.598 95.173 80.551 1.00 23.25 374 ASP B C 1
ATOM 2555 O O . ASP A 1 373 ? 117.618 94.695 79.972 1.00 24.50 374 ASP B O 1
ATOM 2560 N N . SER A 1 374 ? 118.669 95.275 81.881 1.00 22.45 375 SER B N 1
ATOM 2561 C CA . SER A 1 374 ? 117.582 94.884 82.780 1.00 21.84 375 SER B CA 1
ATOM 2562 C C . SER A 1 374 ? 117.227 93.408 82.636 1.00 22.65 375 SER B C 1
ATOM 2563 O O . SER A 1 374 ? 116.092 93.003 82.897 1.00 22.20 375 SER B O 1
ATOM 2566 N N . SER A 1 375 ? 118.194 92.590 82.224 1.00 23.17 376 SER B N 1
ATOM 2567 C CA . SER A 1 375 ? 117.949 91.171 82.006 1.00 23.71 376 SER B CA 1
ATOM 2568 C C . SER A 1 375 ? 117.805 90.383 83.300 1.00 21.93 376 SER B C 1
ATOM 2569 O O . SER A 1 375 ? 117.318 89.248 83.261 1.00 22.72 376 SER B O 1
ATOM 2572 N N . ASN A 1 376 ? 118.209 90.948 84.438 1.00 21.11 377 ASN B N 1
ATOM 2573 C CA . ASN A 1 376 ? 118.133 90.273 85.727 1.00 20.30 377 ASN B CA 1
ATOM 2574 C C . ASN A 1 376 ? 117.101 90.904 86.655 1.00 17.88 377 ASN B C 1
ATOM 2575 O O . ASN A 1 376 ? 117.151 90.685 87.869 1.00 18.98 377 ASN B O 1
ATOM 2580 N N . VAL A 1 377 ? 116.169 91.689 86.109 1.00 21.90 378 VAL B N 1
ATOM 2581 C CA . VAL A 1 377 ? 115.275 92.472 86.955 1.00 17.58 378 VAL B CA 1
ATOM 2582 C C . VAL A 1 377 ? 114.292 91.582 87.710 1.00 17.88 378 VAL B C 1
ATOM 2583 O O . VAL A 1 377 ? 113.890 91.914 88.830 1.00 22.17 378 VAL B O 1
ATOM 2587 N N . VAL A 1 378 ? 113.894 90.445 87.135 1.00 20.12 379 VAL B N 1
ATOM 2588 C CA . VAL A 1 378 ? 112.917 89.590 87.805 1.00 17.65 379 VAL B CA 1
ATOM 2589 C C . VAL A 1 378 ? 113.530 88.924 89.032 1.00 17.97 379 VAL B C 1
ATOM 2590 O O . VAL A 1 378 ? 112.921 88.894 90.109 1.00 18.85 379 VAL B O 1
ATOM 2594 N N . GLN A 1 379 ? 114.742 88.383 88.894 1.00 19.85 380 GLN B N 1
ATOM 2595 C CA . GLN A 1 379 ? 115.413 87.782 90.042 1.00 19.99 380 GLN B CA 1
ATOM 2596 C C . GLN A 1 379 ? 115.762 88.836 91.084 1.00 17.82 380 GLN B C 1
ATOM 2597 O O . GLN A 1 379 ? 115.687 88.575 92.290 1.00 18.45 380 GLN B O 1
ATOM 2603 N N . LEU A 1 380 ? 116.144 90.031 90.634 1.00 20.19 381 LEU B N 1
ATOM 2604 C CA . LEU A 1 380 ? 116.383 91.141 91.550 1.00 16.20 381 LEU B CA 1
ATOM 2605 C C . LEU A 1 380 ? 115.132 91.458 92.360 1.00 16.18 381 LEU B C 1
ATOM 2606 O O . LEU A 1 380 ? 115.193 91.631 93.584 1.00 20.72 381 LEU B O 1
ATOM 2611 N N . ILE A 1 381 ? 113.982 91.534 91.686 1.00 17.09 382 ILE B N 1
ATOM 2612 C CA . ILE A 1 381 ? 112.723 91.834 92.360 1.00 16.62 382 ILE B CA 1
ATOM 2613 C C . ILE A 1 381 ? 112.376 90.733 93.351 1.00 17.18 382 ILE B C 1
ATOM 2614 O O . ILE A 1 381 ? 111.927 91.005 94.470 1.00 21.51 382 ILE B O 1
ATOM 2619 N N . MET A 1 382 ? 112.566 89.474 92.952 1.00 18.33 383 MET B N 1
ATOM 2620 C CA . MET A 1 382 ? 112.253 88.365 93.847 1.00 19.46 383 MET B CA 1
ATOM 2621 C C . MET A 1 382 ? 113.135 88.388 95.090 1.00 19.93 383 MET B C 1
ATOM 2622 O O . MET A 1 382 ? 112.644 88.198 96.211 1.00 21.39 383 MET B O 1
ATOM 2627 N N . ASP A 1 383 ? 114.437 88.630 94.914 1.00 20.17 384 ASP B N 1
ATOM 2628 C CA . ASP A 1 383 ? 115.342 88.706 96.056 1.00 18.39 384 ASP B CA 1
ATOM 2629 C C . ASP A 1 383 ? 114.973 89.861 96.976 1.00 18.90 384 ASP B C 1
ATOM 2630 O O . ASP A 1 383 ? 114.972 89.712 98.204 1.00 19.18 384 ASP B O 1
ATOM 2635 N N . ALA A 1 384 ? 114.656 91.023 96.399 1.00 18.73 385 ALA B N 1
ATOM 2636 C CA . ALA A 1 384 ? 114.269 92.170 97.212 1.00 18.51 385 ALA B CA 1
ATOM 2637 C C . ALA A 1 384 ? 112.988 91.893 97.988 1.00 18.56 385 ALA B C 1
ATOM 2638 O O . ALA A 1 384 ? 112.885 92.233 99.171 1.00 20.81 385 ALA B O 1
ATOM 2640 N N . TYR A 1 385 ? 112.000 91.278 97.338 1.00 21.15 386 TYR B N 1
ATOM 2641 C CA . TYR A 1 385 ? 110.742 90.986 98.013 1.00 20.61 386 TYR B CA 1
ATOM 2642 C C . TYR A 1 385 ? 110.938 89.974 99.133 1.00 20.92 386 TYR B C 1
ATOM 2643 O O . TYR A 1 385 ? 110.334 90.103 100.203 1.00 21.50 386 TYR B O 1
ATOM 2652 N N . ASN A 1 386 ? 111.776 88.959 98.909 1.00 20.89 387 ASN B N 1
ATOM 2653 C CA . ASN A 1 386 ? 112.055 88.000 99.973 1.00 23.13 387 ASN B CA 1
ATOM 2654 C C . ASN A 1 386 ? 112.768 88.664 101.145 1.00 22.78 387 ASN B C 1
ATOM 2655 O O . ASN A 1 386 ? 112.421 88.422 102.308 1.00 21.65 387 ASN B O 1
ATOM 2660 N N . SER A 1 387 ? 113.756 89.519 100.863 1.00 21.38 388 SER B N 1
ATOM 2661 C CA . SER A 1 387 ? 114.480 90.187 101.938 1.00 20.46 388 SER B CA 1
ATOM 2662 C C . SER A 1 387 ? 113.625 91.217 102.664 1.00 20.31 388 SER B C 1
ATOM 2663 O O . SER A 1 387 ? 113.910 91.530 103.824 1.00 22.19 388 SER B O 1
ATOM 2666 N N . LEU A 1 388 ? 112.596 91.755 102.010 1.00 23.20 389 LEU B N 1
ATOM 2667 C CA . LEU A 1 388 ? 111.673 92.675 102.663 1.00 19.14 389 LEU B CA 1
ATOM 2668 C C . LEU A 1 388 ? 110.624 91.947 103.493 1.00 20.07 389 LEU B C 1
ATOM 2669 O O . LEU A 1 388 ? 110.267 92.409 104.581 1.00 22.88 389 LEU B O 1
ATOM 2674 N N . SER A 1 389 ? 110.118 90.816 102.998 1.00 22.38 390 SER B N 1
ATOM 2675 C CA . SER A 1 389 ? 109.138 90.041 103.745 1.00 23.79 390 SER B CA 1
ATOM 2676 C C . SER A 1 389 ? 109.758 89.306 104.925 1.00 25.85 390 SER B C 1
ATOM 2677 O O . SER A 1 389 ? 109.068 89.069 105.921 1.00 27.04 390 SER B O 1
ATOM 2680 N N . SER A 1 390 ? 111.039 88.940 104.838 1.00 26.05 391 SER B N 1
ATOM 2681 C CA . SER A 1 390 ? 111.682 88.241 105.945 1.00 28.68 391 SER B CA 1
ATOM 2682 C C . SER A 1 390 ? 111.845 89.135 107.167 1.00 31.26 391 SER B C 1
ATOM 2683 O O . SER A 1 390 ? 112.097 88.635 108.268 1.00 35.11 391 SER B O 1
ATOM 2686 N N . THR A 1 391 ? 111.709 90.446 107.000 1.00 29.42 392 THR B N 1
ATOM 2687 C CA . THR A 1 391 ? 111.948 91.404 108.069 1.00 31.64 392 THR B CA 1
ATOM 2688 C C . THR A 1 391 ? 110.634 92.001 108.557 1.00 30.54 392 THR B C 1
ATOM 2689 O O . THR A 1 391 ? 109.796 92.423 107.756 1.00 28.18 392 THR B O 1
ATOM 2693 N N . VAL A 1 392 ? 110.461 92.033 109.878 1.00 33.35 393 VAL B N 1
ATOM 2694 C CA . VAL A 1 392 ? 109.284 92.612 110.514 1.00 31.21 393 VAL B CA 1
ATOM 2695 C C . VAL A 1 392 ? 109.741 93.736 111.433 1.00 33.67 393 VAL B C 1
ATOM 2696 O O . VAL A 1 392 ? 110.613 93.532 112.285 1.00 37.73 393 VAL B O 1
ATOM 2700 N N . THR A 1 393 ? 109.155 94.916 111.258 1.00 31.24 394 THR B N 1
ATOM 2701 C CA . THR A 1 393 ? 109.476 96.092 112.053 1.00 32.04 394 THR B CA 1
ATOM 2702 C C . THR A 1 393 ? 108.204 96.657 112.666 1.00 31.61 394 THR B C 1
ATOM 2703 O O . THR A 1 393 ? 107.174 96.757 111.994 1.00 30.81 394 THR B O 1
ATOM 2707 N N . LEU A 1 394 ? 108.277 97.027 113.943 1.00 33.66 395 LEU B N 1
ATOM 2708 C CA . LEU A 1 394 ? 107.160 97.645 114.647 1.00 33.25 395 LEU B CA 1
ATOM 2709 C C . LEU A 1 394 ? 107.583 99.036 115.090 1.00 37.21 395 LEU B C 1
ATOM 2710 O O . LEU A 1 394 ? 108.591 99.186 115.788 1.00 43.16 395 LEU B O 1
ATOM 2715 N N . GLU A 1 395 ? 106.818 100.046 114.687 1.00 36.52 396 GLU B N 1
ATOM 2716 C CA . GLU A 1 395 ? 107.158 101.436 114.946 1.00 40.34 396 GLU B CA 1
ATOM 2717 C C . GLU A 1 395 ? 105.957 102.168 115.525 1.00 41.67 396 GLU B C 1
ATOM 2718 O O . GLU A 1 395 ? 104.805 101.813 115.263 1.00 40.16 396 GLU B O 1
ATOM 2724 N N . HIS A 1 396 ? 106.242 103.197 116.317 1.00 45.63 397 HIS B N 1
ATOM 2725 C CA . HIS A 1 396 ? 105.221 104.011 116.958 1.00 49.74 397 HIS B CA 1
ATOM 2726 C C . HIS A 1 396 ? 105.028 105.316 116.196 1.00 56.74 397 HIS B C 1
ATOM 2727 O O . HIS A 1 396 ? 105.979 105.890 115.660 1.00 57.06 397 HIS B O 1
ATOM 2734 N N . SER A 1 397 ? 103.779 105.777 116.151 1.00 62.15 398 SER B N 1
ATOM 2735 C CA . SER A 1 397 ? 103.435 107.001 115.438 1.00 72.38 398 SER B CA 1
ATOM 2736 C C . SER A 1 397 ? 104.109 108.221 116.052 1.00 77.92 398 SER B C 1
ATOM 2737 O O . SER A 1 397 ? 104.946 108.863 115.409 1.00 80.10 398 SER B O 1
ATOM 2740 N N . SER A 1 398 ? 103.757 108.544 117.296 1.00 81.30 399 SER B N 1
ATOM 2741 C CA . SER A 1 398 ? 104.330 109.699 117.978 1.00 86.36 399 SER B CA 1
ATOM 2742 C C . SER A 1 398 ? 104.053 109.634 119.474 1.00 89.72 399 SER B C 1
ATOM 2743 O O . SER A 1 398 ? 102.912 109.415 119.891 1.00 90.07 399 SER B O 1
ATOM 2746 N N . LEU A 1 399 ? 105.087 109.824 120.287 1.00 94.75 400 LEU B N 1
ATOM 2747 C CA . LEU A 1 399 ? 104.797 109.734 121.711 1.00 95.93 400 LEU B CA 1
ATOM 2748 C C . LEU A 1 399 ? 104.415 111.103 122.268 1.00 96.32 400 LEU B C 1
ATOM 2749 O O . LEU A 1 399 ? 104.998 112.118 121.876 1.00 96.22 400 LEU B O 1
ATOM 2754 N N . PRO A 1 400 ? 103.445 111.146 123.177 1.00 91.79 401 PRO B N 1
ATOM 2755 C CA . PRO A 1 400 ? 103.101 112.406 123.841 1.00 89.17 401 PRO B CA 1
ATOM 2756 C C . PRO A 1 400 ? 104.227 112.835 124.764 1.00 85.09 401 PRO B C 1
ATOM 2757 O O . PRO A 1 400 ? 105.085 112.012 125.120 1.00 84.44 401 PRO B O 1
ATOM 2761 N N . PRO A 1 401 ? 104.279 114.107 125.162 1.00 79.41 402 PRO B N 1
ATOM 2762 C CA . PRO A 1 401 ? 105.395 114.554 126.005 1.00 75.34 402 PRO B CA 1
ATOM 2763 C C . PRO A 1 401 ? 105.395 113.845 127.350 1.00 76.27 402 PRO B C 1
ATOM 2764 O O . PRO A 1 401 ? 104.367 113.739 128.022 1.00 80.55 402 PRO B O 1
ATOM 2768 N N . GLY A 1 402 ? 106.573 113.358 127.738 1.00 76.22 403 GLY B N 1
ATOM 2769 C CA . GLY A 1 402 ? 106.731 112.605 128.962 1.00 81.71 403 GLY B CA 1
ATOM 2770 C C . GLY A 1 402 ? 106.486 111.118 128.844 1.00 85.50 403 GLY B C 1
ATOM 2771 O O . GLY A 1 402 ? 106.665 110.400 129.836 1.00 89.66 403 GLY B O 1
ATOM 2772 N N . VAL A 1 403 ? 106.081 110.628 127.677 1.00 82.34 404 VAL B N 1
ATOM 2773 C CA . VAL A 1 403 ? 105.825 109.207 127.476 1.00 84.51 404 VAL B CA 1
ATOM 2774 C C . VAL A 1 403 ? 106.985 108.599 126.699 1.00 88.87 404 VAL B C 1
ATOM 2775 O O . VAL A 1 403 ? 107.405 109.136 125.668 1.00 87.51 404 VAL B O 1
ATOM 2779 N N . HIS A 1 404 ? 107.505 107.479 127.198 1.00 97.92 405 HIS B N 1
ATOM 2780 C CA . HIS A 1 404 ? 108.632 106.786 126.593 1.00 100.14 405 HIS B CA 1
ATOM 2781 C C . HIS A 1 404 ? 108.188 105.404 126.140 1.00 92.49 405 HIS B C 1
ATOM 2782 O O . HIS A 1 404 ? 107.312 104.792 126.758 1.00 89.90 405 HIS B O 1
ATOM 2789 N N . ILE A 1 405 ? 108.794 104.918 125.061 1.00 77.27 406 ILE B N 1
ATOM 2790 C CA . ILE A 1 405 ? 108.453 103.628 124.475 1.00 67.93 406 ILE B CA 1
ATOM 2791 C C . ILE A 1 405 ? 109.729 102.811 124.315 1.00 61.89 406 ILE B C 1
ATOM 2792 O O . ILE A 1 405 ? 110.799 103.363 124.032 1.00 65.87 406 ILE B O 1
ATOM 2797 N N . SER A 1 406 ? 109.622 101.504 124.543 1.00 57.31 407 SER B N 1
ATOM 2798 C CA . SER A 1 406 ? 110.726 100.577 124.356 1.00 55.58 407 SER B CA 1
ATOM 2799 C C . SER A 1 406 ? 110.182 99.256 123.834 1.00 51.16 407 SER B C 1
ATOM 2800 O O . SER A 1 406 ? 109.016 98.915 124.047 1.00 49.06 407 SER B O 1
ATOM 2803 N N . TYR A 1 407 ? 111.041 98.509 123.149 1.00 52.96 408 TYR B N 1
ATOM 2804 C CA . TYR A 1 407 ? 110.644 97.279 122.481 1.00 50.65 408 TYR B CA 1
ATOM 2805 C C . TYR A 1 407 ? 111.545 96.131 122.906 1.00 55.45 408 TYR B C 1
ATOM 2806 O O . TYR A 1 407 ? 112.708 96.338 123.263 1.00 61.32 408 TYR B O 1
ATOM 2815 N N . GLU A 1 408 ? 110.995 94.920 122.867 1.00 57.25 409 GLU B N 1
ATOM 2816 C CA . GLU A 1 408 ? 111.716 93.698 123.213 1.00 63.53 409 GLU B CA 1
ATOM 2817 C C . GLU A 1 408 ? 111.312 92.644 122.188 1.00 62.93 409 GLU B C 1
ATOM 2818 O O . GLU A 1 408 ? 110.258 92.014 122.316 1.00 59.19 409 GLU B O 1
ATOM 2824 N N . SER A 1 409 ? 112.152 92.453 121.175 1.00 66.81 410 SER B N 1
ATOM 2825 C CA . SER A 1 409 ? 111.810 91.631 120.017 1.00 64.96 410 SER B CA 1
ATOM 2826 C C . SER A 1 409 ? 112.031 90.164 120.358 1.00 71.19 410 SER B C 1
ATOM 2827 O O . SER A 1 409 ? 113.118 89.616 120.175 1.00 76.52 410 SER B O 1
ATOM 2830 N N . GLN A 1 410 ? 110.981 89.518 120.865 1.00 70.08 411 GLN B N 1
ATOM 2831 C CA . GLN A 1 410 ? 110.995 88.077 121.114 1.00 76.12 411 GLN B CA 1
ATOM 2832 C C . GLN A 1 410 ? 110.422 87.382 119.882 1.00 75.36 411 GLN B C 1
ATOM 2833 O O . GLN A 1 410 ? 109.216 87.164 119.748 1.00 66.58 411 GLN B O 1
ATOM 2839 N N . CYS A 1 411 ? 111.313 87.030 118.958 1.00 88.04 412 CYS B N 1
ATOM 2840 C CA . CYS A 1 411 ? 110.898 86.448 117.691 1.00 86.41 412 CYS B CA 1
ATOM 2841 C C . CYS A 1 411 ? 111.642 85.179 117.304 1.00 97.90 412 CYS B C 1
ATOM 2842 O O . CYS A 1 411 ? 111.602 84.794 116.130 1.00 94.92 412 CYS B O 1
ATOM 2845 N N . GLU A 1 412 ? 112.317 84.524 118.244 1.00 100.40 413 GLU B N 1
ATOM 2846 C CA . GLU A 1 412 ? 112.681 83.121 118.104 1.00 102.17 413 GLU B CA 1
ATOM 2847 C C . GLU A 1 412 ? 112.678 82.494 119.491 1.00 102.83 413 GLU B C 1
ATOM 2848 O O . GLU A 1 412 ? 113.380 82.961 120.393 1.00 107.05 413 GLU B O 1
ATOM 2854 N N . GLY A 1 413 ? 111.851 81.469 119.668 1.00 104.33 414 GLY B N 1
ATOM 2855 C CA . GLY A 1 413 ? 111.672 80.859 120.962 1.00 110.28 414 GLY B CA 1
ATOM 2856 C C . GLY A 1 413 ? 110.729 81.666 121.830 1.00 111.88 414 GLY B C 1
ATOM 2857 O O . GLY A 1 413 ? 110.803 82.897 121.889 1.00 109.54 414 GLY B O 1
ATOM 2858 N N . PRO A 1 414 ? 109.817 80.985 122.526 1.00 119.93 415 PRO B N 1
ATOM 2859 C CA . PRO A 1 414 ? 108.863 81.699 123.387 1.00 119.04 415 PRO B CA 1
ATOM 2860 C C . PRO A 1 414 ? 109.475 82.184 124.693 1.00 119.51 415 PRO B C 1
ATOM 2861 O O . PRO A 1 414 ? 108.753 82.640 125.585 1.00 119.66 415 PRO B O 1
ATOM 2865 N N . GLU A 1 415 ? 110.799 82.094 124.823 1.00 127.23 416 GLU B N 1
ATOM 2866 C CA . GLU A 1 415 ? 111.460 82.494 126.059 1.00 134.49 416 GLU B CA 1
ATOM 2867 C C . GLU A 1 415 ? 112.616 83.454 125.799 1.00 133.57 416 GLU B C 1
ATOM 2868 O O . GLU A 1 415 ? 112.969 84.256 126.669 1.00 134.65 416 GLU B O 1
ATOM 2874 N N . LYS A 1 416 ? 113.209 83.384 124.609 1.00 129.43 417 LYS B N 1
ATOM 2875 C CA . LYS A 1 416 ? 114.395 84.169 124.283 1.00 130.36 417 LYS B CA 1
ATOM 2876 C C . LYS A 1 416 ? 113.967 85.493 123.661 1.00 125.12 417 LYS B C 1
ATOM 2877 O O . LYS A 1 416 ? 113.347 85.516 122.593 1.00 118.41 417 LYS B O 1
ATOM 2883 N N . ARG A 1 417 ? 114.301 86.594 124.330 1.00 119.41 418 ARG B N 1
ATOM 2884 C CA . ARG A 1 417 ? 114.009 87.935 123.847 1.00 113.97 418 ARG B CA 1
ATOM 2885 C C . ARG A 1 417 ? 115.259 88.795 123.962 1.00 113.42 418 ARG B C 1
ATOM 2886 O O . ARG A 1 417 ? 116.051 88.633 124.896 1.00 115.64 418 ARG B O 1
ATOM 2894 N N . GLU A 1 418 ? 115.436 89.704 123.007 1.00 103.59 419 GLU B N 1
ATOM 2895 C CA . GLU A 1 418 ? 116.629 90.534 122.960 1.00 100.25 419 GLU B CA 1
ATOM 2896 C C . GLU A 1 418 ? 116.490 91.723 123.911 1.00 98.36 419 GLU B C 1
ATOM 2897 O O . GLU A 1 418 ? 115.506 91.862 124.642 1.00 96.16 419 GLU B O 1
ATOM 2903 N N . GLY A 1 419 ? 117.497 92.593 123.901 1.00 90.39 420 GLY B N 1
ATOM 2904 C CA . GLY A 1 419 ? 117.542 93.701 124.831 1.00 86.28 420 GLY B CA 1
ATOM 2905 C C . GLY A 1 419 ? 116.478 94.749 124.561 1.00 84.43 420 GLY B C 1
ATOM 2906 O O . GLY A 1 419 ? 115.855 94.806 123.501 1.00 82.50 420 GLY B O 1
ATOM 2907 N N . LYS A 1 420 ? 116.273 95.597 125.565 1.00 84.13 421 LYS B N 1
ATOM 2908 C CA . LYS A 1 420 ? 115.265 96.644 125.526 1.00 81.80 421 LYS B CA 1
ATOM 2909 C C . LYS A 1 420 ? 115.881 97.947 125.015 1.00 81.34 421 LYS B C 1
ATOM 2910 O O . LYS A 1 420 ? 116.984 97.965 124.462 1.00 82.08 421 LYS B O 1
ATOM 2916 N N . ALA A 1 421 ? 115.148 99.050 125.183 1.00 79.05 422 ALA B N 1
ATOM 2917 C CA . ALA A 1 421 ? 115.627 100.397 124.866 1.00 81.43 422 ALA B CA 1
ATOM 2918 C C . ALA A 1 421 ? 115.933 100.553 123.376 1.00 83.37 422 ALA B C 1
ATOM 2919 O O . ALA A 1 421 ? 117.050 100.888 122.976 1.00 84.52 422 ALA B O 1
ATOM 2921 N N . GLU A 1 422 ? 114.920 100.305 122.550 1.00 81.05 423 GLU B N 1
ATOM 2922 C CA . GLU A 1 422 ? 114.998 100.559 121.120 1.00 86.58 423 GLU B CA 1
ATOM 2923 C C . GLU A 1 422 ? 113.762 101.327 120.677 1.00 93.92 423 GLU B C 1
ATOM 2924 O O . GLU A 1 422 ? 112.724 101.315 121.342 1.00 84.34 423 GLU B O 1
ATOM 2930 N N . ASP A 1 423 ? 113.889 102.004 119.538 1.00 134.06 424 ASP B N 1
ATOM 2931 C CA . ASP A 1 423 ? 112.784 102.734 118.934 1.00 140.85 424 ASP B CA 1
ATOM 2932 C C . ASP A 1 423 ? 112.069 101.926 117.860 1.00 128.29 424 ASP B C 1
ATOM 2933 O O . ASP A 1 423 ? 111.213 102.470 117.156 1.00 130.02 424 ASP B O 1
ATOM 2938 N N . ARG A 1 424 ? 112.401 100.644 117.715 1.00 96.86 425 ARG B N 1
ATOM 2939 C CA . ARG A 1 424 ? 111.776 99.807 116.704 1.00 81.99 425 ARG B CA 1
ATOM 2940 C C . ARG A 1 424 ? 111.738 98.366 117.188 1.00 68.71 425 ARG B C 1
ATOM 2941 O O . ARG A 1 424 ? 112.680 97.891 117.827 1.00 73.93 425 ARG B O 1
ATOM 2949 N N . GLY A 1 425 ? 110.637 97.686 116.888 1.00 54.25 426 GLY B N 1
ATOM 2950 C CA . GLY A 1 425 ? 110.517 96.260 117.118 1.00 47.81 426 GLY B CA 1
ATOM 2951 C C . GLY A 1 425 ? 110.998 95.474 115.919 1.00 45.92 426 GLY B C 1
ATOM 2952 O O . GLY A 1 425 ? 110.189 94.972 115.134 1.00 41.04 426 GLY B O 1
ATOM 2953 N N . GLN A 1 426 ? 112.313 95.377 115.750 1.00 50.72 427 GLN B N 1
ATOM 2954 C CA . GLN A 1 426 ? 112.899 94.840 114.531 1.00 50.90 427 GLN B CA 1
ATOM 2955 C C . GLN A 1 426 ? 113.219 93.358 114.687 1.00 56.23 427 GLN B C 1
ATOM 2956 O O . GLN A 1 426 ? 113.867 92.953 115.656 1.00 60.29 427 GLN B O 1
ATOM 2962 N N . CYS A 1 427 ? 112.758 92.557 113.730 1.00 59.88 428 CYS B N 1
ATOM 2963 C CA . CYS A 1 427 ? 113.142 91.159 113.599 1.00 67.63 428 CYS B CA 1
ATOM 2964 C C . CYS A 1 427 ? 113.404 90.822 112.140 1.00 59.06 428 CYS B C 1
ATOM 2965 O O . CYS A 1 427 ? 112.648 91.227 111.252 1.00 55.51 428 CYS B O 1
ATOM 2968 N N . ASN A 1 428 ? 114.474 90.072 111.904 1.00 56.40 429 ASN B N 1
ATOM 2969 C CA . ASN A 1 428 ? 114.876 89.657 110.572 1.00 51.69 429 ASN B CA 1
ATOM 2970 C C . ASN A 1 428 ? 114.769 88.144 110.443 1.00 50.92 429 ASN B C 1
ATOM 2971 O O . ASN A 1 428 ? 114.681 87.417 111.436 1.00 52.31 429 ASN B O 1
ATOM 2976 N N . HIS A 1 429 ? 114.769 87.680 109.192 1.00 49.10 430 HIS B N 1
ATOM 2977 C CA . HIS A 1 429 ? 114.698 86.256 108.866 1.00 49.93 430 HIS B CA 1
ATOM 2978 C C . HIS A 1 429 ? 113.437 85.600 109.422 1.00 44.18 430 HIS B C 1
ATOM 2979 O O . HIS A 1 429 ? 113.456 84.433 109.821 1.00 46.06 430 HIS B O 1
ATOM 2986 N N . VAL A 1 430 ? 112.331 86.343 109.452 1.00 40.80 431 VAL B N 1
ATOM 2987 C CA . VAL A 1 430 ? 111.046 85.764 109.822 1.00 38.70 431 VAL B CA 1
ATOM 2988 C C . VAL A 1 430 ? 110.582 84.832 108.712 1.00 37.40 431 VAL B C 1
ATOM 2989 O O . VAL A 1 430 ? 110.592 85.196 107.529 1.00 35.84 431 VAL B O 1
ATOM 2993 N N . ARG A 1 431 ? 110.176 83.625 109.085 1.00 38.68 432 ARG B N 1
ATOM 2994 C CA . ARG A 1 431 ? 109.767 82.612 108.124 1.00 40.37 432 ARG B CA 1
ATOM 2995 C C . ARG A 1 431 ? 108.258 82.646 107.910 1.00 44.09 432 ARG B C 1
ATOM 2996 O O . ARG A 1 431 ? 107.513 83.328 108.616 1.00 44.11 432 ARG B O 1
ATOM 3004 N N . ILE A 1 432 ? 107.815 81.892 106.903 1.00 47.91 433 ILE B N 1
ATOM 3005 C CA . ILE A 1 432 ? 106.394 81.793 106.598 1.00 54.92 433 ILE B CA 1
ATOM 3006 C C . ILE A 1 432 ? 105.697 80.979 107.680 1.00 62.81 433 ILE B C 1
ATOM 3007 O O . ILE A 1 432 ? 106.230 79.971 108.166 1.00 62.63 433 ILE B O 1
ATOM 3012 N N . ASN A 1 433 ? 104.507 81.433 108.081 1.00 67.56 434 ASN B N 1
ATOM 3013 C CA . ASN A 1 433 ? 103.659 80.856 109.122 1.00 78.13 434 ASN B CA 1
ATOM 3014 C C . ASN A 1 433 ? 104.230 81.050 110.520 1.00 74.39 434 ASN B C 1
ATOM 3015 O O . ASN A 1 433 ? 103.627 80.572 111.488 1.00 79.46 434 ASN B O 1
ATOM 3020 N N . GLN A 1 434 ? 105.363 81.730 110.665 1.00 57.83 435 GLN B N 1
ATOM 3021 C CA . GLN A 1 434 ? 105.972 81.954 111.968 1.00 48.68 435 GLN B CA 1
ATOM 3022 C C . GLN A 1 434 ? 105.421 83.234 112.582 1.00 42.19 435 GLN B C 1
ATOM 3023 O O . GLN A 1 434 ? 105.313 84.260 111.903 1.00 40.68 435 GLN B O 1
ATOM 3029 N N . THR A 1 435 ? 105.071 83.167 113.864 1.00 38.56 436 THR B N 1
ATOM 3030 C CA . THR A 1 435 ? 104.543 84.308 114.600 1.00 34.68 436 THR B CA 1
ATOM 3031 C C . THR A 1 435 ? 105.636 84.873 115.498 1.00 32.84 436 THR B C 1
ATOM 3032 O O . THR A 1 435 ? 106.240 84.137 116.286 1.00 32.46 436 THR B O 1
ATOM 3036 N N . VAL A 1 436 ? 105.886 86.171 115.379 1.00 32.21 437 VAL B N 1
ATOM 3037 C CA . VAL A 1 436 ? 106.856 86.856 116.213 1.00 34.32 437 VAL B CA 1
ATOM 3038 C C . VAL A 1 436 ? 106.111 87.602 117.310 1.00 34.64 437 VAL B C 1
ATOM 3039 O O . VAL A 1 436 ? 104.891 87.771 117.267 1.00 32.08 437 VAL B O 1
ATOM 3043 N N . THR A 1 437 ? 106.855 88.050 118.317 1.00 38.10 438 THR B N 1
ATOM 3044 C CA . THR A 1 437 ? 106.279 88.762 119.448 1.00 36.95 438 THR B CA 1
ATOM 3045 C C . THR A 1 437 ? 107.128 89.980 119.778 1.00 39.74 438 THR B C 1
ATOM 3046 O O . THR A 1 437 ? 108.359 89.924 119.724 1.00 45.67 438 THR B O 1
ATOM 3050 N N . PHE A 1 438 ? 106.461 91.080 120.112 1.00 37.01 439 PHE B N 1
ATOM 3051 C CA . PHE A 1 438 ? 107.111 92.302 120.557 1.00 38.02 439 PHE B CA 1
ATOM 3052 C C . PHE A 1 438 ? 106.539 92.709 121.906 1.00 39.45 439 PHE B C 1
ATOM 3053 O O . PHE A 1 438 ? 105.326 92.641 122.121 1.00 38.79 439 PHE B O 1
ATOM 3061 N N . TRP A 1 439 ? 107.415 93.127 122.810 1.00 43.09 440 TRP B N 1
ATOM 3062 C CA . TRP A 1 439 ? 107.021 93.606 124.129 1.00 44.32 440 TRP B CA 1
ATOM 3063 C C . TRP A 1 439 ? 107.221 95.113 124.161 1.00 43.68 440 TRP B C 1
ATOM 3064 O O . TRP A 1 439 ? 108.356 95.594 124.239 1.00 45.43 440 TRP B O 1
ATOM 3075 N N . VAL A 1 440 ? 106.120 95.852 124.099 1.00 42.01 441 VAL B N 1
ATOM 3076 C CA . VAL A 1 440 ? 106.142 97.308 124.083 1.00 43.06 441 VAL B CA 1
ATOM 3077 C C . VAL A 1 440 ? 105.918 97.799 125.505 1.00 46.72 441 VAL B C 1
ATOM 3078 O O . VAL A 1 440 ? 104.909 97.459 126.136 1.00 49.38 441 VAL B O 1
ATOM 3082 N N . SER A 1 441 ? 106.856 98.591 126.013 1.00 48.66 442 SER B N 1
ATOM 3083 C CA . SER A 1 441 ? 106.785 99.143 127.358 1.00 53.42 442 SER B CA 1
ATOM 3084 C C . SER A 1 441 ? 106.510 100.637 127.276 1.00 58.74 442 SER B C 1
ATOM 3085 O O . SER A 1 441 ? 107.183 101.356 126.530 1.00 59.46 442 SER B O 1
ATOM 3088 N N . LEU A 1 442 ? 105.527 101.098 128.044 1.00 65.21 443 LEU B N 1
ATOM 3089 C CA . LEU A 1 442 ? 105.105 102.492 128.044 1.00 71.46 443 LEU B CA 1
ATOM 3090 C C . LEU A 1 442 ? 105.389 103.103 129.408 1.00 80.10 443 LEU B C 1
ATOM 3091 O O . LEU A 1 442 ? 105.154 102.465 130.440 1.00 81.17 443 LEU B O 1
ATOM 3096 N N . GLN A 1 443 ? 105.894 104.335 129.410 1.00 90.44 444 GLN B N 1
ATOM 3097 C CA . GLN A 1 443 ? 106.307 105.014 130.632 1.00 96.56 444 GLN B CA 1
ATOM 3098 C C . GLN A 1 443 ? 105.880 106.471 130.578 1.00 96.35 444 GLN B C 1
ATOM 3099 O O . GLN A 1 443 ? 106.428 107.246 129.790 1.00 98.41 444 GLN B O 1
ATOM 3105 N N . ALA A 1 444 ? 104.925 106.845 131.424 1.00 95.24 445 ALA B N 1
ATOM 3106 C CA . ALA A 1 444 ? 104.464 108.223 131.528 1.00 95.97 445 ALA B CA 1
ATOM 3107 C C . ALA A 1 444 ? 105.069 108.874 132.764 1.00 103.36 445 ALA B C 1
ATOM 3108 O O . ALA A 1 444 ? 105.179 108.241 133.819 1.00 103.58 445 ALA B O 1
ATOM 3110 N N . THR A 1 445 ? 105.468 110.139 132.630 1.00 116.46 446 THR B N 1
ATOM 3111 C CA . THR A 1 445 ? 106.173 110.820 133.713 1.00 121.43 446 THR B CA 1
ATOM 3112 C C . THR A 1 445 ? 105.239 111.635 134.606 1.00 124.04 446 THR B C 1
ATOM 3113 O O . THR A 1 445 ? 105.144 111.373 135.809 1.00 123.07 446 THR B O 1
ATOM 3117 N N . HIS A 1 446 ? 104.551 112.632 134.043 1.00 125.27 447 HIS B N 1
ATOM 3118 C CA . HIS A 1 446 ? 103.758 113.514 134.893 1.00 125.39 447 HIS B CA 1
ATOM 3119 C C . HIS A 1 446 ? 102.262 113.217 134.858 1.00 129.76 447 HIS B C 1
ATOM 3120 O O . HIS A 1 446 ? 101.693 112.800 135.871 1.00 129.04 447 HIS B O 1
ATOM 3127 N N . CYS A 1 447 ? 101.632 113.382 133.697 1.00 140.08 448 CYS B N 1
ATOM 3128 C CA . CYS A 1 447 ? 100.184 113.272 133.525 1.00 140.66 448 CYS B CA 1
ATOM 3129 C C . CYS A 1 447 ? 99.899 113.442 132.038 1.00 137.15 448 CYS B C 1
ATOM 3130 O O . CYS A 1 447 ? 100.706 114.008 131.294 1.00 139.20 448 CYS B O 1
ATOM 3133 N N . LEU A 1 448 ? 98.731 112.963 131.615 1.00 125.44 449 LEU B N 1
ATOM 3134 C CA . LEU A 1 448 ? 98.240 113.234 130.270 1.00 124.15 449 LEU B CA 1
ATOM 3135 C C . LEU A 1 448 ? 96.822 113.787 130.355 1.00 127.82 449 LEU B C 1
ATOM 3136 O O . LEU A 1 448 ? 95.908 113.085 130.806 1.00 126.30 449 LEU B O 1
ATOM 3141 N N . PRO A 1 449 ? 96.601 115.036 129.942 1.00 132.94 450 PRO B N 1
ATOM 3142 C CA . PRO A 1 449 ? 95.256 115.621 130.043 1.00 135.71 450 PRO B CA 1
ATOM 3143 C C . PRO A 1 449 ? 94.239 114.956 129.127 1.00 143.56 450 PRO B C 1
ATOM 3144 O O . PRO A 1 449 ? 93.101 114.711 129.537 1.00 140.58 450 PRO B O 1
ATOM 3148 N N . GLU A 1 450 ? 94.630 114.660 127.893 1.00 187.93 451 GLU B N 1
ATOM 3149 C CA . GLU A 1 450 ? 93.718 114.112 126.903 1.00 193.23 451 GLU B CA 1
ATOM 3150 C C . GLU A 1 450 ? 94.102 112.689 126.519 1.00 185.28 451 GLU B C 1
ATOM 3151 O O . GLU A 1 450 ? 95.280 112.316 126.552 1.00 183.24 451 GLU B O 1
ATOM 3157 N N . PRO A 1 451 ? 93.123 111.861 126.146 1.00 147.86 452 PRO B N 1
ATOM 3158 C CA . PRO A 1 451 ? 93.433 110.494 125.704 1.00 135.62 452 PRO B CA 1
ATOM 3159 C C . PRO A 1 451 ? 94.042 110.457 124.313 1.00 123.84 452 PRO B C 1
ATOM 3160 O O . PRO A 1 451 ? 93.338 110.196 123.332 1.00 119.69 452 PRO B O 1
ATOM 3164 N N . HIS A 1 452 ? 95.343 110.715 124.210 1.00 111.03 453 HIS B N 1
ATOM 3165 C CA . HIS A 1 452 ? 95.998 110.716 122.909 1.00 97.27 453 HIS B CA 1
ATOM 3166 C C . HIS A 1 452 ? 96.128 109.281 122.410 1.00 86.66 453 HIS B C 1
ATOM 3167 O O . HIS A 1 452 ? 96.529 108.386 123.160 1.00 88.87 453 HIS B O 1
ATOM 3174 N N . LEU A 1 453 ? 95.781 109.062 121.145 1.00 77.03 454 LEU B N 1
ATOM 3175 C CA . LEU A 1 453 ? 95.780 107.728 120.560 1.00 71.44 454 LEU B CA 1
ATOM 3176 C C . LEU A 1 453 ? 97.146 107.402 119.966 1.00 65.54 454 LEU B C 1
ATOM 3177 O O . LEU A 1 453 ? 97.687 108.177 119.172 1.00 65.83 454 LEU B O 1
ATOM 3182 N N . LEU A 1 454 ? 97.691 106.251 120.347 1.00 61.08 455 LEU B N 1
ATOM 3183 C CA . LEU A 1 454 ? 98.938 105.737 119.803 1.00 55.62 455 LEU B CA 1
ATOM 3184 C C . LEU A 1 454 ? 98.628 104.706 118.725 1.00 53.01 455 LEU B C 1
ATOM 3185 O O . LEU A 1 454 ? 97.651 103.961 118.823 1.00 53.01 455 LEU B O 1
ATOM 3190 N N . ARG A 1 455 ? 99.465 104.670 117.690 1.00 51.08 456 ARG B N 1
ATOM 3191 C CA . ARG A 1 455 ? 99.156 103.957 116.451 1.00 49.27 456 ARG B CA 1
ATOM 3192 C C . ARG A 1 455 ? 100.315 103.064 116.020 1.00 46.18 456 ARG B C 1
ATOM 3193 O O . ARG A 1 455 ? 100.828 103.174 114.904 1.00 47.52 456 ARG B O 1
ATOM 3201 N N . LEU A 1 456 ? 100.770 102.186 116.916 1.00 43.10 457 LEU B N 1
ATOM 3202 C CA . LEU A 1 456 ? 101.774 101.187 116.558 1.00 40.24 457 LEU B CA 1
ATOM 3203 C C . LEU A 1 456 ? 101.343 100.407 115.322 1.00 39.73 457 LEU B C 1
ATOM 3204 O O . LEU A 1 456 ? 100.188 99.992 115.203 1.00 40.77 457 LEU B O 1
ATOM 3209 N N . ARG A 1 457 ? 102.281 100.211 114.398 1.00 37.78 458 ARG B N 1
ATOM 3210 C CA . ARG A 1 457 ? 101.986 99.503 113.162 1.00 37.49 458 ARG B CA 1
ATOM 3211 C C . ARG A 1 457 ? 103.237 98.791 112.671 1.00 34.34 458 ARG B C 1
ATOM 3212 O O . ARG A 1 457 ? 104.361 99.134 113.046 1.00 33.81 458 ARG B O 1
ATOM 3220 N N . ALA A 1 458 ? 103.025 97.793 111.819 1.00 33.32 459 ALA B N 1
ATOM 3221 C CA . ALA A 1 458 ? 104.114 97.081 111.165 1.00 31.32 459 ALA B CA 1
ATOM 3222 C C . ALA A 1 458 ? 104.410 97.753 109.830 1.00 31.56 459 ALA B C 1
ATOM 3223 O O . ALA A 1 458 ? 103.501 97.958 109.019 1.00 32.37 459 ALA B O 1
ATOM 3225 N N . LEU A 1 459 ? 105.676 98.103 109.610 1.00 30.63 460 LEU B N 1
ATOM 3226 C CA . LEU A 1 459 ? 106.061 98.808 108.394 1.00 29.80 460 LEU B CA 1
ATOM 3227 C C . LEU A 1 459 ? 105.815 97.941 107.167 1.00 29.07 460 LEU B C 1
ATOM 3228 O O . LEU A 1 459 ? 106.132 96.748 107.158 1.00 28.55 460 LEU B O 1
ATOM 3233 N N . GLY A 1 460 ? 105.258 98.551 106.125 1.00 29.74 461 GLY B N 1
ATOM 3234 C CA . GLY A 1 460 ? 104.897 97.834 104.923 1.00 27.31 461 GLY B CA 1
ATOM 3235 C C . GLY A 1 460 ? 103.532 97.189 104.947 1.00 29.46 461 GLY B C 1
ATOM 3236 O O . GLY A 1 460 ? 103.208 96.430 104.025 1.00 28.36 461 GLY B O 1
ATOM 3237 N N . PHE A 1 461 ? 102.724 97.457 105.969 1.00 31.37 462 PHE B N 1
ATOM 3238 C CA . PHE A 1 461 ? 101.407 96.857 106.101 1.00 33.42 462 PHE B CA 1
ATOM 3239 C C . PHE A 1 461 ? 100.412 97.910 106.560 1.00 35.34 462 PHE B C 1
ATOM 3240 O O . PHE A 1 461 ? 100.754 98.821 107.319 1.00 35.40 462 PHE B O 1
ATOM 3248 N N . SER A 1 462 ? 99.173 97.775 106.091 1.00 37.93 463 SER B N 1
ATOM 3249 C CA . SER A 1 462 ? 98.103 98.678 106.491 1.00 39.39 463 SER B CA 1
ATOM 3250 C C . SER A 1 462 ? 97.504 98.319 107.844 1.00 43.39 463 SER B C 1
ATOM 3251 O O . SER A 1 462 ? 96.719 99.107 108.381 1.00 44.48 463 SER B O 1
ATOM 3254 N N . GLU A 1 463 ? 97.845 97.157 108.396 1.00 45.33 464 GLU B N 1
ATOM 3255 C CA . GLU A 1 463 ? 97.375 96.791 109.725 1.00 47.51 464 GLU B CA 1
ATOM 3256 C C . GLU A 1 463 ? 97.890 97.786 110.756 1.00 47.18 464 GLU B C 1
ATOM 3257 O O . GLU A 1 463 ? 99.043 98.220 110.703 1.00 45.38 464 GLU B O 1
ATOM 3263 N N . GLU A 1 464 ? 97.024 98.151 111.697 1.00 47.53 465 GLU B N 1
ATOM 3264 C CA . GLU A 1 464 ? 97.354 99.140 112.709 1.00 46.19 465 GLU B CA 1
ATOM 3265 C C . GLU A 1 464 ? 96.939 98.636 114.083 1.00 44.76 465 GLU B C 1
ATOM 3266 O O . GLU A 1 464 ? 95.995 97.855 114.227 1.00 45.71 465 GLU B O 1
ATOM 3272 N N . LEU A 1 465 ? 97.668 99.096 115.097 1.00 43.38 466 LEU B N 1
ATOM 3273 C CA . LEU A 1 465 ? 97.372 98.802 116.495 1.00 43.46 466 LEU B CA 1
ATOM 3274 C C . LEU A 1 465 ? 97.171 100.131 117.210 1.00 44.79 466 LEU B C 1
ATOM 3275 O O . LEU A 1 465 ? 98.125 100.895 117.385 1.00 44.59 466 LEU B O 1
ATOM 3280 N N . ILE A 1 466 ? 95.935 100.405 117.614 1.00 47.54 467 ILE B N 1
ATOM 3281 C CA . ILE A 1 466 ? 95.581 101.675 118.236 1.00 50.98 467 ILE B CA 1
ATOM 3282 C C . ILE A 1 466 ? 95.623 101.510 119.749 1.00 56.22 467 ILE B C 1
ATOM 3283 O O . ILE A 1 466 ? 94.940 100.644 120.306 1.00 60.53 467 ILE B O 1
ATOM 3288 N N . VAL A 1 467 ? 96.421 102.340 120.412 1.00 58.33 468 VAL B N 1
ATOM 3289 C CA . VAL A 1 467 ? 96.532 102.346 121.866 1.00 66.41 468 VAL B CA 1
ATOM 3290 C C . VAL A 1 467 ? 95.852 103.608 122.375 1.00 75.56 468 VAL B C 1
ATOM 3291 O O . VAL A 1 467 ? 96.281 104.726 122.062 1.00 73.35 468 VAL B O 1
ATOM 3295 N N . GLU A 1 468 ? 94.791 103.436 123.159 1.00 94.41 469 GLU B N 1
ATOM 3296 C CA . GLU A 1 468 ? 94.138 104.558 123.824 1.00 104.61 469 GLU B CA 1
ATOM 3297 C C . GLU A 1 468 ? 94.893 104.849 125.113 1.00 107.74 469 GLU B C 1
ATOM 3298 O O . GLU A 1 468 ? 94.723 104.146 126.114 1.00 110.76 469 GLU B O 1
ATOM 3304 N N . LEU A 1 469 ? 95.727 105.884 125.092 1.00 105.02 470 LEU B N 1
ATOM 3305 C CA . LEU A 1 469 ? 96.665 106.164 126.176 1.00 104.84 470 LEU B CA 1
ATOM 3306 C C . LEU A 1 469 ? 96.023 107.138 127.157 1.00 110.06 470 LEU B C 1
ATOM 3307 O O . LEU A 1 469 ? 96.043 108.353 126.947 1.00 113.51 470 LEU B O 1
ATOM 3312 N N . HIS A 1 470 ? 95.454 106.599 128.229 1.00 113.09 471 HIS B N 1
ATOM 3313 C CA . HIS A 1 470 ? 94.985 107.388 129.357 1.00 114.39 471 HIS B CA 1
ATOM 3314 C C . HIS A 1 470 ? 95.998 107.295 130.488 1.00 115.34 471 HIS B C 1
ATOM 3315 O O . HIS A 1 470 ? 96.663 106.272 130.663 1.00 112.43 471 HIS B O 1
ATOM 3322 N N . THR A 1 471 ? 96.118 108.374 131.253 1.00 124.24 472 THR B N 1
ATOM 3323 C CA . THR A 1 471 ? 97.024 108.420 132.389 1.00 125.43 472 THR B CA 1
ATOM 3324 C C . THR A 1 471 ? 96.225 108.435 133.683 1.00 127.65 472 THR B C 1
ATOM 3325 O O . THR A 1 471 ? 95.399 109.325 133.906 1.00 134.18 472 THR B O 1
ATOM 3329 N N . LEU A 1 472 ? 96.479 107.441 134.531 1.00 118.49 473 LEU B N 1
ATOM 3330 C CA . LEU A 1 472 ? 95.808 107.329 135.823 1.00 117.57 473 LEU B CA 1
ATOM 3331 C C . LEU A 1 472 ? 96.586 108.178 136.818 1.00 125.80 473 LEU B C 1
ATOM 3332 O O . LEU A 1 472 ? 97.381 107.677 137.613 1.00 121.26 473 LEU B O 1
ATOM 3337 N N . CYS A 1 473 ? 96.369 109.490 136.757 1.00 157.39 474 CYS B N 1
ATOM 3338 C CA . CYS A 1 473 ? 96.958 110.411 137.716 1.00 166.21 474 CYS B CA 1
ATOM 3339 C C . CYS A 1 473 ? 95.907 111.204 138.481 1.00 165.48 474 CYS B C 1
ATOM 3340 O O . CYS A 1 473 ? 96.185 112.324 138.923 1.00 167.74 474 CYS B O 1
ATOM 3343 N N . ASP A 1 474 ? 94.710 110.645 138.645 1.00 152.58 475 ASP B N 1
ATOM 3344 C CA . ASP A 1 474 ? 93.711 111.119 139.592 1.00 148.96 475 ASP B CA 1
ATOM 3345 C C . ASP A 1 474 ? 93.320 109.950 140.485 1.00 146.21 475 ASP B C 1
ATOM 3346 O O . ASP A 1 474 ? 93.161 108.824 140.003 1.00 144.65 475 ASP B O 1
ATOM 3351 N N . CYS A 1 475 ? 93.173 110.211 141.781 1.00 130.27 476 CYS B N 1
ATOM 3352 C CA . CYS A 1 475 ? 92.971 109.161 142.772 1.00 127.08 476 CYS B CA 1
ATOM 3353 C C . CYS A 1 475 ? 91.514 109.119 143.208 1.00 131.33 476 CYS B C 1
ATOM 3354 O O . CYS A 1 475 ? 90.914 110.161 143.492 1.00 126.61 476 CYS B O 1
ATOM 3357 N N . ASN A 1 476 ? 90.949 107.908 143.257 1.00 155.19 477 ASN B N 1
ATOM 3358 C CA . ASN A 1 476 ? 89.574 107.681 143.700 1.00 159.24 477 ASN B CA 1
ATOM 3359 C C . ASN A 1 476 ? 89.582 106.555 144.738 1.00 164.90 477 ASN B C 1
ATOM 3360 O O . ASN A 1 476 ? 89.421 105.378 144.408 1.00 164.89 477 ASN B O 1
ATOM 3365 N N . CYS A 1 477 ? 89.773 106.926 146.006 1.00 177.72 478 CYS B N 1
ATOM 3366 C CA . CYS A 1 477 ? 89.807 105.925 147.067 1.00 180.69 478 CYS B CA 1
ATOM 3367 C C . CYS A 1 477 ? 88.412 105.649 147.615 1.00 172.45 478 CYS B C 1
ATOM 3368 O O . CYS A 1 477 ? 88.222 104.721 148.410 1.00 175.45 478 CYS B O 1
ATOM 3371 N N . SER A 1 478 ? 87.428 106.453 147.213 1.00 145.64 479 SER B N 1
ATOM 3372 C CA . SER A 1 478 ? 86.025 106.391 147.623 1.00 138.16 479 SER B CA 1
ATOM 3373 C C . SER A 1 478 ? 85.848 106.689 149.110 1.00 141.91 479 SER B C 1
ATOM 3374 O O . SER A 1 478 ? 84.717 106.610 149.607 1.00 136.11 479 SER B O 1
ATOM 3377 N N . ASP A 1 479 ? 86.917 107.025 149.836 1.00 167.06 480 ASP B N 1
ATOM 3378 C CA . ASP A 1 479 ? 86.776 107.358 151.250 1.00 170.99 480 ASP B CA 1
ATOM 3379 C C . ASP A 1 479 ? 86.155 108.739 151.425 1.00 171.74 480 ASP B C 1
ATOM 3380 O O . ASP A 1 479 ? 85.600 109.050 152.486 1.00 171.34 480 ASP B O 1
ATOM 3385 N N . THR A 1 480 ? 86.237 109.578 150.395 1.00 170.40 481 THR B N 1
ATOM 3386 C CA . THR A 1 480 ? 85.707 110.932 150.480 1.00 173.65 481 THR B CA 1
ATOM 3387 C C . THR A 1 480 ? 84.187 110.911 150.568 1.00 172.89 481 THR B C 1
ATOM 3388 O O . THR A 1 480 ? 83.514 110.225 149.793 1.00 170.80 481 THR B O 1
ATOM 3392 N N . GLN A 1 481 ? 83.646 111.669 151.522 1.00 168.39 482 GLN B N 1
ATOM 3393 C CA . GLN A 1 481 ? 82.210 111.841 151.674 1.00 168.08 482 GLN B CA 1
ATOM 3394 C C . GLN A 1 481 ? 81.922 113.332 151.801 1.00 160.78 482 GLN B C 1
ATOM 3395 O O . GLN A 1 481 ? 82.534 114.009 152.645 1.00 164.17 482 GLN B O 1
ATOM 3401 N N . PRO A 1 482 ? 81.017 113.883 150.994 1.00 148.66 483 PRO B N 1
ATOM 3402 C CA . PRO A 1 482 ? 80.744 115.326 151.069 1.00 145.97 483 PRO B CA 1
ATOM 3403 C C . PRO A 1 482 ? 80.119 115.699 152.406 1.00 148.21 483 PRO B C 1
ATOM 3404 O O . PRO A 1 482 ? 79.028 115.235 152.748 1.00 143.26 483 PRO B O 1
ATOM 3408 N N . GLN A 1 483 ? 80.823 116.548 153.156 1.00 154.38 484 GLN B N 1
ATOM 3409 C CA . GLN A 1 483 ? 80.386 117.003 154.477 1.00 154.55 484 GLN B CA 1
ATOM 3410 C C . GLN A 1 483 ? 80.099 115.820 155.400 1.00 150.40 484 GLN B C 1
ATOM 3411 O O . GLN A 1 483 ? 79.044 115.728 156.031 1.00 154.76 484 GLN B O 1
ATOM 3417 N N . ALA A 1 484 ? 81.057 114.903 155.469 1.00 139.45 485 ALA B N 1
ATOM 3418 C CA . ALA A 1 484 ? 80.901 113.721 156.306 1.00 139.66 485 ALA B CA 1
ATOM 3419 C C . ALA A 1 484 ? 80.893 114.116 157.778 1.00 141.30 485 ALA B C 1
ATOM 3420 O O . ALA A 1 484 ? 81.755 114.888 158.212 1.00 141.44 485 ALA B O 1
ATOM 3422 N N . PRO A 1 485 ? 79.935 113.627 158.571 1.00 156.21 486 PRO B N 1
ATOM 3423 C CA . PRO A 1 485 ? 79.988 113.904 160.016 1.00 158.56 486 PRO B CA 1
ATOM 3424 C C . PRO A 1 485 ? 81.206 113.301 160.693 1.00 163.58 486 PRO B C 1
ATOM 3425 O O . PRO A 1 485 ? 81.653 113.815 161.726 1.00 161.20 486 PRO B O 1
ATOM 3429 N N . HIS A 1 486 ? 81.755 112.216 160.140 1.00 179.49 487 HIS B N 1
ATOM 3430 C CA . HIS A 1 486 ? 82.864 111.530 160.794 1.00 186.45 487 HIS B CA 1
ATOM 3431 C C . HIS A 1 486 ? 84.147 112.351 160.753 1.00 182.24 487 HIS B C 1
ATOM 3432 O O . HIS A 1 486 ? 84.934 112.313 161.704 1.00 185.98 487 HIS B O 1
ATOM 3439 N N . CYS A 1 487 ? 84.379 113.091 159.671 1.00 166.34 488 CYS B N 1
ATOM 3440 C CA . CYS A 1 487 ? 85.591 113.883 159.501 1.00 165.60 488 CYS B CA 1
ATOM 3441 C C . CYS A 1 487 ? 85.242 115.361 159.588 1.00 161.45 488 CYS B C 1
ATOM 3442 O O . CYS A 1 487 ? 84.204 115.787 159.071 1.00 157.94 488 CYS B O 1
ATOM 3445 N N . SER A 1 488 ? 86.103 116.131 160.258 1.00 167.71 489 SER B N 1
ATOM 3446 C CA . SER A 1 488 ? 85.929 117.571 160.421 1.00 169.35 489 SER B CA 1
ATOM 3447 C C . SER A 1 488 ? 84.668 117.876 161.221 1.00 167.71 489 SER B C 1
ATOM 3448 O O . SER A 1 488 ? 84.126 116.994 161.895 1.00 169.78 489 SER B O 1
ATOM 3451 N N . ASP A 1 489 ? 84.198 119.120 161.159 1.00 169.43 490 ASP B N 1
ATOM 3452 C CA . ASP A 1 489 ? 83.018 119.535 161.906 1.00 169.27 490 ASP B CA 1
ATOM 3453 C C . ASP A 1 489 ? 82.207 120.512 161.070 1.00 160.74 490 ASP B C 1
ATOM 3454 O O . ASP A 1 489 ? 82.748 121.503 160.571 1.00 162.67 490 ASP B O 1
ATOM 3459 N N . GLY A 1 490 ? 80.916 120.231 160.927 1.00 128.94 491 GLY B N 1
ATOM 3460 C CA . GLY A 1 490 ? 80.034 121.147 160.222 1.00 118.83 491 GLY B CA 1
ATOM 3461 C C . GLY A 1 490 ? 80.364 121.237 158.745 1.00 116.95 491 GLY B C 1
ATOM 3462 O O . GLY A 1 490 ? 80.453 120.227 158.038 1.00 117.57 491 GLY B O 1
ATOM 3463 N N . GLN A 1 491 ? 80.546 122.466 158.269 1.00 124.47 492 GLN B N 1
ATOM 3464 C CA . GLN A 1 491 ? 80.765 122.710 156.851 1.00 129.08 492 GLN B CA 1
ATOM 3465 C C . GLN A 1 491 ? 82.130 122.196 156.405 1.00 133.24 492 GLN B C 1
ATOM 3466 O O . GLN A 1 491 ? 83.027 121.953 157.216 1.00 131.29 492 GLN B O 1
ATOM 3472 N N . GLY A 1 492 ? 82.274 122.028 155.096 1.00 145.14 493 GLY B N 1
ATOM 3473 C CA . GLY A 1 492 ? 83.504 121.555 154.501 1.00 148.64 493 GLY B CA 1
ATOM 3474 C C . GLY A 1 492 ? 83.432 120.084 154.118 1.00 157.83 493 GLY B C 1
ATOM 3475 O O . GLY A 1 492 ? 82.754 119.272 154.752 1.00 152.82 493 GLY B O 1
ATOM 3476 N N . HIS A 1 493 ? 84.155 119.742 153.054 1.00 183.26 494 HIS B N 1
ATOM 3477 C CA . HIS A 1 493 ? 84.221 118.378 152.554 1.00 182.41 494 HIS B CA 1
ATOM 3478 C C . HIS A 1 493 ? 85.665 117.900 152.560 1.00 179.20 494 HIS B C 1
ATOM 3479 O O . HIS A 1 493 ? 86.601 118.701 152.483 1.00 179.20 494 HIS B O 1
ATOM 3486 N N . LEU A 1 494 ? 85.833 116.580 152.656 1.00 155.42 495 LEU B N 1
ATOM 3487 C CA . LEU A 1 494 ? 87.171 115.996 152.702 1.00 150.60 495 LEU B CA 1
ATOM 3488 C C . LEU A 1 494 ? 87.938 116.265 151.413 1.00 150.50 495 LEU B C 1
ATOM 3489 O O . LEU A 1 494 ? 89.124 116.616 151.445 1.00 149.48 495 LEU B O 1
ATOM 3494 N N . GLN A 1 495 ? 87.283 116.080 150.265 1.00 161.35 496 GLN B N 1
ATOM 3495 C CA . GLN A 1 495 ? 87.863 116.228 148.931 1.00 161.93 496 GLN B CA 1
ATOM 3496 C C . GLN A 1 495 ? 88.998 115.239 148.677 1.00 159.28 496 GLN B C 1
ATOM 3497 O O . GLN A 1 495 ? 89.618 115.273 147.606 1.00 162.73 496 GLN B O 1
ATOM 3503 N N . CYS A 1 496 ? 89.276 114.348 149.626 1.00 148.85 497 CYS B N 1
ATOM 3504 C CA . CYS A 1 496 ? 90.349 113.372 149.508 1.00 147.96 497 CYS B CA 1
ATOM 3505 C C . CYS A 1 496 ? 90.141 112.308 150.573 1.00 156.22 497 CYS B C 1
ATOM 3506 O O . CYS A 1 496 ? 89.233 112.407 151.403 1.00 153.86 497 CYS B O 1
ATOM 3509 N N . GLY A 1 497 ? 90.990 111.278 150.534 1.00 191.37 498 GLY B N 1
ATOM 3510 C CA . GLY A 1 497 ? 90.926 110.240 151.559 1.00 192.35 498 GLY B CA 1
ATOM 3511 C C . GLY A 1 497 ? 91.193 110.823 152.940 1.00 191.70 498 GLY B C 1
ATOM 3512 O O . GLY A 1 497 ? 90.508 110.481 153.912 1.00 194.04 498 GLY B O 1
ATOM 3513 N N . VAL A 1 498 ? 92.187 111.705 153.047 1.00 166.25 499 VAL B N 1
ATOM 3514 C CA . VAL A 1 498 ? 92.416 112.427 154.291 1.00 163.88 499 VAL B CA 1
ATOM 3515 C C . VAL A 1 498 ? 91.314 113.459 154.485 1.00 162.50 499 VAL B C 1
ATOM 3516 O O . VAL A 1 498 ? 90.895 114.140 153.538 1.00 161.29 499 VAL B O 1
ATOM 3520 N N . CYS A 1 499 ? 90.817 113.564 155.715 1.00 173.59 500 CYS B N 1
ATOM 3521 C CA . CYS A 1 499 ? 89.737 114.498 155.997 1.00 172.72 500 CYS B CA 1
ATOM 3522 C C . CYS A 1 499 ? 90.255 115.930 155.998 1.00 171.06 500 CYS B C 1
ATOM 3523 O O . CYS A 1 499 ? 91.186 116.272 156.732 1.00 176.69 500 CYS B O 1
ATOM 3526 N N . SER A 1 500 ? 89.643 116.769 155.167 1.00 157.61 501 SER B N 1
ATOM 3527 C CA . SER A 1 500 ? 90.007 118.175 155.066 1.00 155.81 501 SER B CA 1
ATOM 3528 C C . SER A 1 500 ? 89.396 118.933 156.234 1.00 155.74 501 SER B C 1
ATOM 3529 O O . SER A 1 500 ? 88.185 118.858 156.465 1.00 153.87 501 SER B O 1
ATOM 3532 N N . CYS A 1 501 ? 90.237 119.655 156.967 1.00 174.79 502 CYS B N 1
ATOM 3533 C CA . CYS A 1 501 ? 89.782 120.358 158.156 1.00 177.28 502 CYS B CA 1
ATOM 3534 C C . CYS A 1 501 ? 88.862 121.515 157.786 1.00 173.37 502 CYS B C 1
ATOM 3535 O O . CYS A 1 501 ? 89.108 122.243 156.820 1.00 174.59 502 CYS B O 1
ATOM 3538 N N . ALA A 1 502 ? 87.796 121.678 158.561 1.00 151.74 503 ALA B N 1
ATOM 3539 C CA . ALA A 1 502 ? 86.865 122.768 158.318 1.00 142.71 503 ALA B CA 1
ATOM 3540 C C . ALA A 1 502 ? 87.521 124.103 158.662 1.00 139.53 503 ALA B C 1
ATOM 3541 O O . ALA A 1 502 ? 88.309 124.182 159.613 1.00 140.97 503 ALA B O 1
ATOM 3543 N N . PRO A 1 503 ? 87.234 125.166 157.908 1.00 134.84 504 PRO B N 1
ATOM 3544 C CA . PRO A 1 503 ? 87.807 126.481 158.245 1.00 130.66 504 PRO B CA 1
ATOM 3545 C C . PRO A 1 503 ? 87.365 127.015 159.597 1.00 128.22 504 PRO B C 1
ATOM 3546 O O . PRO A 1 503 ? 88.049 127.884 160.152 1.00 130.86 504 PRO B O 1
ATOM 3550 N N . GLY A 1 504 ? 86.245 126.532 160.141 1.00 120.23 505 GLY B N 1
ATOM 3551 C CA . GLY A 1 504 ? 85.755 127.067 161.403 1.00 115.52 505 GLY B CA 1
ATOM 3552 C C . GLY A 1 504 ? 86.702 126.821 162.562 1.00 122.12 505 GLY B C 1
ATOM 3553 O O . GLY A 1 504 ? 86.929 127.708 163.389 1.00 115.35 505 GLY B O 1
ATOM 3554 N N . ARG A 1 505 ? 87.265 125.618 162.641 1.00 149.04 506 ARG B N 1
ATOM 3555 C CA . ARG A 1 505 ? 88.194 125.282 163.710 1.00 156.08 506 ARG B CA 1
ATOM 3556 C C . ARG A 1 505 ? 89.182 124.249 163.190 1.00 160.75 506 ARG B C 1
ATOM 3557 O O . ARG A 1 505 ? 88.883 123.503 162.256 1.00 159.17 506 ARG B O 1
ATOM 3565 N N . LEU A 1 506 ? 90.358 124.210 163.812 1.00 163.84 507 LEU B N 1
ATOM 3566 C CA . LEU A 1 506 ? 91.445 123.353 163.361 1.00 165.32 507 LEU B CA 1
ATOM 3567 C C . LEU A 1 506 ? 91.443 122.043 164.141 1.00 164.04 507 LEU B C 1
ATOM 3568 O O . LEU A 1 506 ? 91.099 122.012 165.325 1.00 165.60 507 LEU B O 1
ATOM 3573 N N . GLY A 1 507 ? 91.803 120.966 163.464 1.00 161.64 508 GLY B N 1
ATOM 3574 C CA . GLY A 1 507 ? 91.944 119.675 164.109 1.00 163.58 508 GLY B CA 1
ATOM 3575 C C . GLY A 1 507 ? 91.538 118.557 163.170 1.00 171.01 508 GLY B C 1
ATOM 3576 O O . GLY A 1 507 ? 91.130 118.782 162.034 1.00 165.54 508 GLY B O 1
ATOM 3577 N N . ARG A 1 508 ? 91.672 117.329 163.678 1.00 202.02 509 ARG B N 1
ATOM 3578 C CA . ARG A 1 508 ? 91.199 116.167 162.933 1.00 204.09 509 ARG B CA 1
ATOM 3579 C C . ARG A 1 508 ? 89.693 116.243 162.717 1.00 206.21 509 ARG B C 1
ATOM 3580 O O . ARG A 1 508 ? 89.200 116.056 161.599 1.00 201.71 509 ARG B O 1
ATOM 3588 N N . LEU A 1 509 ? 88.947 116.522 163.787 1.00 199.36 510 LEU B N 1
ATOM 3589 C CA . LEU A 1 509 ? 87.522 116.818 163.709 1.00 197.21 510 LEU B CA 1
ATOM 3590 C C . LEU A 1 509 ? 87.230 118.233 164.188 1.00 192.48 510 LEU B C 1
ATOM 3591 O O . LEU A 1 509 ? 86.130 118.504 164.681 1.00 191.38 510 LEU B O 1
ATOM 3596 N N . CYS A 1 510 ? 88.207 119.135 164.061 1.00 179.65 511 CYS B N 1
ATOM 3597 C CA . CYS A 1 510 ? 88.174 120.483 164.619 1.00 175.36 511 CYS B CA 1
ATOM 3598 C C . CYS A 1 510 ? 88.053 120.471 166.137 1.00 177.97 511 CYS B C 1
ATOM 3599 O O . CYS A 1 510 ? 87.576 121.444 166.730 1.00 172.06 511 CYS B O 1
ATOM 3602 N N . GLU A 1 511 ? 88.477 119.383 166.783 1.00 191.23 512 GLU B N 1
ATOM 3603 C CA . GLU A 1 511 ? 88.350 119.239 168.228 1.00 193.98 512 GLU B CA 1
ATOM 3604 C C . GLU A 1 511 ? 89.398 120.061 168.972 1.00 190.46 512 GLU B C 1
ATOM 3605 O O . GLU A 1 511 ? 89.102 120.645 170.019 1.00 191.81 512 GLU B O 1
ATOM 3611 N N . CYS A 1 512 ? 90.620 120.115 168.445 1.00 173.53 513 CYS B N 1
ATOM 3612 C CA . CYS A 1 512 ? 91.725 120.827 169.077 1.00 167.42 513 CYS B CA 1
ATOM 3613 C C . CYS A 1 512 ? 92.452 121.645 168.021 1.00 163.23 513 CYS B C 1
ATOM 3614 O O . CYS A 1 512 ? 93.048 121.081 167.096 1.00 163.25 513 CYS B O 1
ATOM 3617 N N . SER A 1 513 ? 92.407 122.971 168.164 1.00 162.66 514 SER B N 1
ATOM 3618 C CA . SER A 1 513 ? 92.999 123.847 167.158 1.00 160.79 514 SER B CA 1
ATOM 3619 C C . SER A 1 513 ? 94.518 123.723 167.128 1.00 156.91 514 SER B C 1
ATOM 3620 O O . SER A 1 513 ? 95.126 123.728 166.052 1.00 158.00 514 SER B O 1
ATOM 3623 N N . VAL A 1 514 ? 95.147 123.610 168.295 1.00 140.81 515 VAL B N 1
ATOM 3624 C CA . VAL A 1 514 ? 96.601 123.642 168.379 1.00 138.89 515 VAL B CA 1
ATOM 3625 C C . VAL A 1 514 ? 97.186 122.463 169.147 1.00 136.71 515 VAL B C 1
ATOM 3626 O O . VAL A 1 514 ? 98.397 122.210 169.028 1.00 134.94 515 VAL B O 1
ATOM 3630 N N . ALA A 1 515 ? 96.391 121.725 169.925 1.00 133.46 516 ALA B N 1
ATOM 3631 C CA . ALA A 1 515 ? 96.940 120.632 170.725 1.00 128.95 516 ALA B CA 1
ATOM 3632 C C . ALA A 1 515 ? 97.539 119.544 169.841 1.00 136.82 516 ALA B C 1
ATOM 3633 O O . ALA A 1 515 ? 98.656 119.074 170.084 1.00 134.94 516 ALA B O 1
ATOM 3635 N N . GLU A 1 516 ? 96.806 119.129 168.806 1.00 154.12 517 GLU B N 1
ATOM 3636 C CA . GLU A 1 516 ? 97.318 118.105 167.901 1.00 158.21 517 GLU B CA 1
ATOM 3637 C C . GLU A 1 516 ? 98.396 118.668 166.982 1.00 160.54 517 GLU B C 1
ATOM 3638 O O . GLU A 1 516 ? 99.364 117.973 166.649 1.00 162.07 517 GLU B O 1
ATOM 3644 N N . LEU A 1 517 ? 98.250 119.929 166.569 1.00 151.99 518 LEU B N 1
ATOM 3645 C CA . LEU A 1 517 ? 99.148 120.494 165.567 1.00 149.28 518 LEU B CA 1
ATOM 3646 C C . LEU A 1 517 ? 100.519 120.820 166.151 1.00 145.50 518 LEU B C 1
ATOM 3647 O O . LEU A 1 517 ? 101.547 120.576 165.509 1.00 146.99 518 LEU B O 1
ATOM 3652 N N . SER A 1 518 ? 100.559 121.370 167.364 1.00 138.14 519 SER B N 1
ATOM 3653 C CA . SER A 1 518 ? 101.773 121.982 167.895 1.00 135.21 519 SER B CA 1
ATOM 3654 C C . SER A 1 518 ? 102.636 121.040 168.724 1.00 134.62 519 SER B C 1
ATOM 3655 O O . SER A 1 518 ? 103.865 121.152 168.684 1.00 133.79 519 SER B O 1
ATOM 3658 N N . SER A 1 519 ? 102.036 120.124 169.475 1.00 145.25 520 SER B N 1
ATOM 3659 C CA . SER A 1 519 ? 102.789 119.332 170.442 1.00 149.48 520 SER B CA 1
ATOM 3660 C C . SER A 1 519 ? 103.798 118.428 169.740 1.00 154.18 520 SER B C 1
ATOM 3661 O O . SER A 1 519 ? 103.400 117.586 168.921 1.00 155.26 520 SER B O 1
ATOM 3664 N N . PRO A 1 520 ? 105.093 118.562 170.025 1.00 159.01 521 PRO B N 1
ATOM 3665 C CA . PRO A 1 520 ? 106.107 117.709 169.388 1.00 162.71 521 PRO B CA 1
ATOM 3666 C C . PRO A 1 520 ? 106.513 116.480 170.190 1.00 163.36 521 PRO B C 1
ATOM 3667 O O . PRO A 1 520 ? 107.451 115.790 169.780 1.00 161.64 521 PRO B O 1
ATOM 3671 N N . ASP A 1 521 ? 105.847 116.193 171.311 1.00 172.73 522 ASP B N 1
ATOM 3672 C CA . ASP A 1 521 ? 106.168 114.995 172.081 1.00 175.48 522 ASP B CA 1
ATOM 3673 C C . ASP A 1 521 ? 105.870 113.733 171.280 1.00 173.43 522 ASP B C 1
ATOM 3674 O O . ASP A 1 521 ? 106.373 112.649 171.599 1.00 174.24 522 ASP B O 1
ATOM 3679 N N . LEU A 1 522 ? 105.052 113.859 170.234 1.00 166.39 523 LEU B N 1
ATOM 3680 C CA . LEU A 1 522 ? 104.676 112.703 169.428 1.00 164.57 523 LEU B CA 1
ATOM 3681 C C . LEU A 1 522 ? 105.852 112.179 168.606 1.00 162.51 523 LEU B C 1
ATOM 3682 O O . LEU A 1 522 ? 105.907 110.987 168.282 1.00 161.56 523 LEU B O 1
ATOM 3687 N N . GLU A 1 523 ? 106.803 113.052 168.256 1.00 159.74 524 GLU B N 1
ATOM 3688 C CA . GLU A 1 523 ? 108.020 112.585 167.596 1.00 158.54 524 GLU B CA 1
ATOM 3689 C C . GLU A 1 523 ? 109.034 112.062 168.604 1.00 155.94 524 GLU B C 1
ATOM 3690 O O . GLU A 1 523 ? 109.790 111.129 168.309 1.00 153.93 524 GLU B O 1
ATOM 3696 N N . SER A 1 524 ? 109.071 112.656 169.800 1.00 156.72 525 SER B N 1
ATOM 3697 C CA . SER A 1 524 ? 110.091 112.294 170.779 1.00 157.33 525 SER B CA 1
ATOM 3698 C C . SER A 1 524 ? 109.887 110.885 171.322 1.00 155.80 525 SER B C 1
ATOM 3699 O O . SER A 1 524 ? 110.794 110.324 171.946 1.00 153.63 525 SER B O 1
ATOM 3702 N N . GLY A 1 525 ? 108.713 110.300 171.100 1.00 141.76 526 GLY B N 1
ATOM 3703 C CA . GLY A 1 525 ? 108.437 108.957 171.569 1.00 134.29 526 GLY B CA 1
ATOM 3704 C C . GLY A 1 525 ? 109.168 107.885 170.788 1.00 137.76 526 GLY B C 1
ATOM 3705 O O . GLY A 1 525 ? 109.189 106.719 171.194 1.00 138.45 526 GLY B O 1
ATOM 3706 N N . CYS A 1 526 ? 109.765 108.264 169.662 1.00 151.62 527 CYS B N 1
ATOM 3707 C CA . CYS A 1 526 ? 110.489 107.321 168.816 1.00 154.11 527 CYS B CA 1
ATOM 3708 C C . CYS A 1 526 ? 111.722 106.772 169.528 1.00 154.79 527 CYS B C 1
ATOM 3709 O O . CYS A 1 526 ? 111.877 105.560 169.674 1.00 157.49 527 CYS B O 1
ATOM 3712 N N . GLY A 1 533 ? 116.293 103.986 169.281 1.00 115.99 534 GLY B N 1
ATOM 3713 C CA . GLY A 1 533 ? 115.270 103.206 169.952 1.00 124.92 534 GLY B CA 1
ATOM 3714 C C . GLY A 1 533 ? 115.833 102.115 170.841 1.00 127.11 534 GLY B C 1
ATOM 3715 O O . GLY A 1 533 ? 116.952 101.650 170.624 1.00 125.77 534 GLY B O 1
ATOM 3716 N N . PRO A 1 534 ? 115.061 101.701 171.847 1.00 138.45 535 PRO B N 1
ATOM 3717 C CA . PRO A 1 534 ? 115.541 100.657 172.761 1.00 135.26 535 PRO B CA 1
ATOM 3718 C C . PRO A 1 534 ? 115.388 99.259 172.183 1.00 137.67 535 PRO B C 1
ATOM 3719 O O . PRO A 1 534 ? 114.308 98.886 171.712 1.00 143.90 535 PRO B O 1
ATOM 3723 N N . LEU A 1 535 ? 116.472 98.487 172.205 1.00 130.89 536 LEU B N 1
ATOM 3724 C CA . LEU A 1 535 ? 116.571 97.107 171.730 1.00 132.75 536 LEU B CA 1
ATOM 3725 C C . LEU A 1 535 ? 116.319 96.992 170.229 1.00 140.08 536 LEU B C 1
ATOM 3726 O O . LEU A 1 535 ? 116.278 95.867 169.715 1.00 139.17 536 LEU B O 1
ATOM 3731 N N . CYS A 1 536 ? 116.147 98.103 169.509 1.00 165.02 537 CYS B N 1
ATOM 3732 C CA . CYS A 1 536 ? 115.960 98.022 168.064 1.00 167.48 537 CYS B CA 1
ATOM 3733 C C . CYS A 1 536 ? 117.245 97.586 167.370 1.00 165.77 537 CYS B C 1
ATOM 3734 O O . CYS A 1 536 ? 117.202 96.917 166.331 1.00 168.82 537 CYS B O 1
ATOM 3737 N N . SER A 1 537 ? 118.396 97.962 167.927 1.00 142.33 538 SER B N 1
ATOM 3738 C CA . SER A 1 537 ? 119.739 97.552 167.517 1.00 142.38 538 SER B CA 1
ATOM 3739 C C . SER A 1 537 ? 120.073 97.954 166.084 1.00 142.79 538 SER B C 1
ATOM 3740 O O . SER A 1 537 ? 121.080 97.473 165.548 1.00 141.85 538 SER B O 1
ATOM 3743 N N . GLY A 1 538 ? 119.276 98.808 165.443 1.00 152.84 539 GLY B N 1
ATOM 3744 C CA . GLY A 1 538 ? 119.535 99.221 164.082 1.00 152.36 539 GLY B CA 1
ATOM 3745 C C . GLY A 1 538 ? 118.945 98.328 163.015 1.00 153.40 539 GLY B C 1
ATOM 3746 O O . GLY A 1 538 ? 118.883 98.743 161.850 1.00 152.29 539 GLY B O 1
ATOM 3747 N N . LYS A 1 539 ? 118.509 97.115 163.364 1.00 166.63 540 LYS B N 1
ATOM 3748 C CA . LYS A 1 539 ? 117.884 96.244 162.374 1.00 172.45 540 LYS B CA 1
ATOM 3749 C C . LYS A 1 539 ? 116.477 96.719 162.036 1.00 174.44 540 LYS B C 1
ATOM 3750 O O . LYS A 1 539 ? 115.909 96.320 161.013 1.00 175.02 540 LYS B O 1
ATOM 3756 N N . GLY A 1 540 ? 115.900 97.567 162.883 1.00 169.33 541 GLY B N 1
ATOM 3757 C CA . GLY A 1 540 ? 114.570 98.108 162.670 1.00 168.69 541 GLY B CA 1
ATOM 3758 C C . GLY A 1 540 ? 114.609 99.627 162.626 1.00 171.63 541 GLY B C 1
ATOM 3759 O O . GLY A 1 540 ? 115.353 100.261 163.376 1.00 170.76 541 GLY B O 1
ATOM 3760 N N . HIS A 1 541 ? 113.798 100.193 161.737 1.00 194.90 542 HIS B N 1
ATOM 3761 C CA . HIS A 1 541 ? 113.756 101.638 161.569 1.00 198.77 542 HIS B CA 1
ATOM 3762 C C . HIS A 1 541 ? 112.801 102.273 162.576 1.00 195.18 542 HIS B C 1
ATOM 3763 O O . HIS A 1 541 ? 111.851 101.645 163.050 1.00 193.24 542 HIS B O 1
ATOM 3770 N N . CYS A 1 542 ? 113.066 103.536 162.900 1.00 171.11 543 CYS B N 1
ATOM 3771 C CA . CYS A 1 542 ? 112.266 104.239 163.893 1.00 172.16 543 CYS B CA 1
ATOM 3772 C C . CYS A 1 542 ? 110.873 104.552 163.354 1.00 168.61 543 CYS B C 1
ATOM 3773 O O . CYS A 1 542 ? 110.659 104.679 162.145 1.00 166.32 543 CYS B O 1
ATOM 3776 N N . GLN A 1 543 ? 109.922 104.673 164.275 1.00 182.43 544 GLN B N 1
ATOM 3777 C CA . GLN A 1 543 ? 108.536 104.994 163.970 1.00 183.39 544 GLN B CA 1
ATOM 3778 C C . GLN A 1 543 ? 108.119 106.165 164.847 1.00 178.29 544 GLN B C 1
ATOM 3779 O O . GLN A 1 543 ? 108.668 106.352 165.936 1.00 180.49 544 GLN B O 1
ATOM 3785 N N . CYS A 1 544 ? 107.171 106.972 164.376 1.00 163.28 545 CYS B N 1
ATOM 3786 C CA . CYS A 1 544 ? 106.769 108.135 165.159 1.00 161.63 545 CYS B CA 1
ATOM 3787 C C . CYS A 1 544 ? 106.106 107.688 166.458 1.00 162.12 545 CYS B C 1
ATOM 3788 O O . CYS A 1 544 ? 105.042 107.062 166.451 1.00 163.12 545 CYS B O 1
ATOM 3791 N N . GLY A 1 545 ? 106.761 107.989 167.578 1.00 155.84 546 GLY B N 1
ATOM 3792 C CA . GLY A 1 545 ? 106.276 107.566 168.875 1.00 156.02 546 GLY B CA 1
ATOM 3793 C C . GLY A 1 545 ? 106.487 106.105 169.203 1.00 161.08 546 GLY B C 1
ATOM 3794 O O . GLY A 1 545 ? 105.837 105.596 170.120 1.00 162.22 546 GLY B O 1
ATOM 3795 N N . ARG A 1 546 ? 107.377 105.416 168.493 1.00 187.06 547 ARG B N 1
ATOM 3796 C CA . ARG A 1 546 ? 107.594 103.989 168.698 1.00 197.77 547 ARG B CA 1
ATOM 3797 C C . ARG A 1 546 ? 108.918 103.614 168.036 1.00 204.01 547 ARG B C 1
ATOM 3798 O O . ARG A 1 546 ? 109.638 104.470 167.516 1.00 197.45 547 ARG B O 1
ATOM 3806 N N . CYS A 1 547 ? 109.250 102.327 168.082 1.00 227.17 548 CYS B N 1
ATOM 3807 C CA . CYS A 1 547 ? 110.388 101.772 167.363 1.00 226.07 548 CYS B CA 1
ATOM 3808 C C . CYS A 1 547 ? 109.920 100.530 166.619 1.00 220.29 548 CYS B C 1
ATOM 3809 O O . CYS A 1 547 ? 109.442 99.576 167.239 1.00 221.14 548 CYS B O 1
ATOM 3812 N N . SER A 1 548 ? 110.051 100.545 165.296 1.00 162.96 549 SER B N 1
ATOM 3813 C CA . SER A 1 548 ? 109.553 99.469 164.449 1.00 151.39 549 SER B CA 1
ATOM 3814 C C . SER A 1 548 ? 110.686 98.504 164.127 1.00 151.96 549 SER B C 1
ATOM 3815 O O . SER A 1 548 ? 111.810 98.931 163.850 1.00 151.42 549 SER B O 1
ATOM 3818 N N . CYS A 1 549 ? 110.386 97.207 164.172 1.00 170.97 550 CYS B N 1
ATOM 3819 C CA . CYS A 1 549 ? 111.367 96.166 163.909 1.00 171.26 550 CYS B CA 1
ATOM 3820 C C . CYS A 1 549 ? 110.786 95.121 162.967 1.00 162.57 550 CYS B C 1
ATOM 3821 O O . CYS A 1 549 ? 109.576 95.061 162.734 1.00 170.74 550 CYS B O 1
ATOM 3824 N N . SER A 1 550 ? 111.678 94.295 162.427 1.00 126.08 551 SER B N 1
ATOM 3825 C CA . SER A 1 550 ? 111.317 93.158 161.596 1.00 115.00 551 SER B CA 1
ATOM 3826 C C . SER A 1 550 ? 112.181 91.967 161.987 1.00 113.63 551 SER B C 1
ATOM 3827 O O . SER A 1 550 ? 113.065 92.065 162.842 1.00 115.41 551 SER B O 1
ATOM 3830 N N . GLY A 1 551 ? 111.920 90.830 161.346 1.00 110.29 552 GLY B N 1
ATOM 3831 C CA . GLY A 1 551 ? 112.677 89.625 161.617 1.00 111.88 552 GLY B CA 1
ATOM 3832 C C . GLY A 1 551 ? 112.430 89.049 162.996 1.00 117.72 552 GLY B C 1
ATOM 3833 O O . GLY A 1 551 ? 113.344 88.996 163.825 1.00 114.62 552 GLY B O 1
ATOM 3834 N N . GLN A 1 552 ? 111.192 88.632 163.255 1.00 137.68 553 GLN B N 1
ATOM 3835 C CA . GLN A 1 552 ? 110.717 88.003 164.488 1.00 144.10 553 GLN B CA 1
ATOM 3836 C C . GLN A 1 552 ? 110.723 88.966 165.672 1.00 143.14 553 GLN B C 1
ATOM 3837 O O . GLN A 1 552 ? 110.402 88.544 166.790 1.00 147.18 553 GLN B O 1
ATOM 3843 N N . SER A 1 553 ? 111.074 90.234 165.474 1.00 134.59 554 SER B N 1
ATOM 3844 C CA . SER A 1 553 ? 111.030 91.245 166.520 1.00 138.71 554 SER B CA 1
ATOM 3845 C C . SER A 1 553 ? 110.100 92.365 166.077 1.00 143.43 554 SER B C 1
ATOM 3846 O O . SER A 1 553 ? 110.139 92.783 164.916 1.00 139.77 554 SER B O 1
ATOM 3849 N N . SER A 1 554 ? 109.262 92.839 166.997 1.00 155.23 555 SER B N 1
ATOM 3850 C CA . SER A 1 554 ? 108.268 93.854 166.681 1.00 154.82 555 SER B CA 1
ATOM 3851 C C . SER A 1 554 ? 107.963 94.681 167.921 1.00 157.26 555 SER B C 1
ATOM 3852 O O . SER A 1 554 ? 108.225 94.260 169.050 1.00 158.62 555 SER B O 1
ATOM 3855 N N . GLY A 1 555 ? 107.404 95.869 167.694 1.00 152.42 556 GLY B N 1
ATOM 3856 C CA . GLY A 1 555 ? 107.029 96.752 168.778 1.00 154.70 556 GLY B CA 1
ATOM 3857 C C . GLY A 1 555 ? 108.184 97.608 169.258 1.00 168.44 556 GLY B C 1
ATOM 3858 O O . GLY A 1 555 ? 109.346 97.416 168.897 1.00 168.18 556 GLY B O 1
ATOM 3859 N N . HIS A 1 556 ? 107.841 98.581 170.108 1.00 204.94 557 HIS B N 1
ATOM 3860 C CA . HIS A 1 556 ? 108.854 99.478 170.656 1.00 209.83 557 HIS B CA 1
ATOM 3861 C C . HIS A 1 556 ? 109.884 98.708 171.471 1.00 207.87 557 HIS B C 1
ATOM 3862 O O . HIS A 1 556 ? 111.079 99.025 171.436 1.00 205.17 557 HIS B O 1
ATOM 3869 N N . LEU A 1 557 ? 109.437 97.696 172.218 1.00 183.80 558 LEU B N 1
ATOM 3870 C CA . LEU A 1 557 ? 110.375 96.822 172.914 1.00 178.32 558 LEU B CA 1
ATOM 3871 C C . LEU A 1 557 ? 111.255 96.069 171.925 1.00 177.88 558 LEU B C 1
ATOM 3872 O O . LEU A 1 557 ? 112.455 95.887 172.164 1.00 169.30 558 LEU B O 1
ATOM 3877 N N . CYS A 1 558 ? 110.673 95.621 170.814 1.00 190.03 559 CYS B N 1
ATOM 3878 C CA . CYS A 1 558 ? 111.404 94.960 169.734 1.00 184.50 559 CYS B CA 1
ATOM 3879 C C . CYS A 1 558 ? 112.167 93.731 170.221 1.00 190.19 559 CYS B C 1
ATOM 3880 O O . CYS A 1 558 ? 111.732 92.598 170.016 1.00 192.26 559 CYS B O 1
ATOM 3883 N N . PHE B 2 18 ? 110.542 139.773 120.697 1.00 18.56 19 PHE A N 1
ATOM 3884 C CA . PHE B 2 18 ? 111.573 140.702 121.136 1.00 16.62 19 PHE A CA 1
ATOM 3885 C C . PHE B 2 18 ? 111.457 142.031 120.386 1.00 16.87 19 PHE A C 1
ATOM 3886 O O . PHE B 2 18 ? 110.405 142.668 120.419 1.00 21.11 19 PHE A O 1
ATOM 3894 N N . ASN B 2 19 ? 112.534 142.445 119.713 1.00 17.18 20 ASN A N 1
ATOM 3895 C CA . ASN B 2 19 ? 112.548 143.756 119.069 1.00 20.17 20 ASN A CA 1
ATOM 3896 C C . ASN B 2 19 ? 111.527 143.862 117.948 1.00 25.03 20 ASN A C 1
ATOM 3897 O O . ASN B 2 19 ? 110.908 144.917 117.775 1.00 18.34 20 ASN A O 1
ATOM 3902 N N . VAL B 2 20 ? 111.358 142.801 117.164 1.00 24.91 21 VAL A N 1
ATOM 3903 C CA . VAL B 2 20 ? 110.542 142.877 115.959 1.00 18.56 21 VAL A CA 1
ATOM 3904 C C . VAL B 2 20 ? 109.097 143.161 116.347 1.00 18.84 21 VAL A C 1
ATOM 3905 O O . VAL B 2 20 ? 108.503 142.443 117.160 1.00 20.94 21 VAL A O 1
ATOM 3909 N N . ASP B 2 21 ? 108.531 144.223 115.776 1.00 22.89 22 ASP A N 1
ATOM 3910 C CA . ASP B 2 21 ? 107.153 144.624 116.052 1.00 17.21 22 ASP A CA 1
ATOM 3911 C C . ASP B 2 21 ? 106.249 143.899 115.066 1.00 16.05 22 ASP A C 1
ATOM 3912 O O . ASP B 2 21 ? 105.895 144.422 114.009 1.00 20.04 22 ASP A O 1
ATOM 3917 N N . VAL B 2 22 ? 105.875 142.669 115.421 1.00 17.62 23 VAL A N 1
ATOM 3918 C CA . VAL B 2 22 ? 105.006 141.869 114.568 1.00 18.00 23 VAL A CA 1
ATOM 3919 C C . VAL B 2 22 ? 103.599 142.445 114.483 1.00 18.88 23 VAL A C 1
ATOM 3920 O O . VAL B 2 22 ? 102.928 142.275 113.457 1.00 18.42 23 VAL A O 1
ATOM 3924 N N . ALA B 2 23 ? 103.138 143.134 115.528 1.00 19.16 24 ALA A N 1
ATOM 3925 C CA . ALA B 2 23 ? 101.776 143.652 115.552 1.00 20.07 24 ALA A CA 1
ATOM 3926 C C . ALA B 2 23 ? 101.522 144.706 114.481 1.00 22.80 24 ALA A C 1
ATOM 3927 O O . ALA B 2 23 ? 100.363 144.931 114.119 1.00 26.01 24 ALA A O 1
ATOM 3929 N N . ARG B 2 24 ? 102.565 145.357 113.969 1.00 21.22 25 ARG A N 1
ATOM 3930 C CA . ARG B 2 24 ? 102.424 146.364 112.915 1.00 23.48 25 ARG A CA 1
ATOM 3931 C C . ARG B 2 24 ? 103.392 146.020 111.790 1.00 19.80 25 ARG A C 1
ATOM 3932 O O . ARG B 2 24 ? 104.548 146.463 111.775 1.00 21.76 25 ARG A O 1
ATOM 3940 N N . PRO B 2 25 ? 102.975 145.163 110.863 1.00 21.08 26 PRO A N 1
ATOM 3941 C CA . PRO B 2 25 ? 103.776 144.907 109.666 1.00 20.02 26 PRO A CA 1
ATOM 3942 C C . PRO B 2 25 ? 103.320 145.742 108.477 1.00 18.09 26 PRO A C 1
ATOM 3943 O O . PRO B 2 25 ? 102.207 146.270 108.435 1.00 19.19 26 PRO A O 1
ATOM 3947 N N . TRP B 2 26 ? 104.214 145.852 107.501 1.00 24.86 27 TRP A N 1
ATOM 3948 C CA . TRP B 2 26 ? 103.905 146.444 106.208 1.00 19.73 27 TRP A CA 1
ATOM 3949 C C . TRP B 2 26 ? 103.966 145.369 105.133 1.00 19.27 27 TRP A C 1
ATOM 3950 O O . TRP B 2 26 ? 104.930 144.603 105.063 1.00 20.76 27 TRP A O 1
ATOM 3961 N N . LEU B 2 27 ? 102.934 145.320 104.298 1.00 21.34 28 LEU A N 1
ATOM 3962 C CA . LEU B 2 27 ? 102.799 144.310 103.263 1.00 18.08 28 LEU A CA 1
ATOM 3963 C C . LEU B 2 27 ? 102.696 144.973 101.897 1.00 18.75 28 LEU A C 1
ATOM 3964 O O . LEU B 2 27 ? 102.083 146.034 101.750 1.00 22.93 28 LEU A O 1
ATOM 3969 N N . THR B 2 28 ? 103.302 144.342 100.901 1.00 18.09 29 THR A N 1
ATOM 3970 C CA . THR B 2 28 ? 103.024 144.707 99.522 1.00 19.83 29 THR A CA 1
ATOM 3971 C C . THR B 2 28 ? 101.696 144.100 99.092 1.00 20.03 29 THR A C 1
ATOM 3972 O O . THR B 2 28 ? 101.282 143.061 99.614 1.00 19.13 29 THR A O 1
ATOM 3976 N N . PRO B 2 29 ? 100.991 144.732 98.153 1.00 21.20 30 PRO A N 1
ATOM 3977 C CA . PRO B 2 29 ? 99.671 144.220 97.762 1.00 22.16 30 PRO A CA 1
ATOM 3978 C C . PRO B 2 29 ? 99.755 142.798 97.225 1.00 24.95 30 PRO A C 1
ATOM 3979 O O . PRO B 2 29 ? 100.688 142.439 96.504 1.00 25.97 30 PRO A O 1
ATOM 3983 N N . LYS B 2 30 ? 98.761 141.988 97.585 1.00 26.38 31 LYS A N 1
ATOM 3984 C CA . LYS B 2 30 ? 98.737 140.580 97.209 1.00 28.71 31 LYS A CA 1
ATOM 3985 C C . LYS B 2 30 ? 98.336 140.363 95.757 1.00 35.36 31 LYS A C 1
ATOM 3986 O O . LYS B 2 30 ? 98.450 139.237 95.261 1.00 37.06 31 LYS A O 1
ATOM 3992 N N . GLY B 2 31 ? 97.887 141.405 95.059 1.00 37.41 32 GLY A N 1
ATOM 3993 C CA . GLY B 2 31 ? 97.549 141.278 93.655 1.00 44.34 32 GLY A CA 1
ATOM 3994 C C . GLY B 2 31 ? 98.689 140.851 92.759 1.00 52.86 32 GLY A C 1
ATOM 3995 O O . GLY B 2 31 ? 98.472 140.635 91.563 1.00 60.59 32 GLY A O 1
ATOM 3996 N N . GLY B 2 32 ? 99.892 140.718 93.305 1.00 52.34 33 GLY A N 1
ATOM 3997 C CA . GLY B 2 32 ? 101.041 140.268 92.545 1.00 51.55 33 GLY A CA 1
ATOM 3998 C C . GLY B 2 32 ? 101.495 141.232 91.473 1.00 60.57 33 GLY A C 1
ATOM 3999 O O . GLY B 2 32 ? 101.961 140.795 90.412 1.00 62.51 33 GLY A O 1
ATOM 4000 N N . ALA B 2 33 ? 101.365 142.539 91.714 1.00 61.64 34 ALA A N 1
ATOM 4001 C CA . ALA B 2 33 ? 101.940 143.503 90.778 1.00 66.10 34 ALA A CA 1
ATOM 4002 C C . ALA B 2 33 ? 103.463 143.465 90.829 1.00 56.30 34 ALA A C 1
ATOM 4003 O O . ALA B 2 33 ? 104.092 143.253 89.778 1.00 59.68 34 ALA A O 1
ATOM 4005 N N . PRO B 2 34 ? 104.126 143.675 91.985 1.00 47.68 35 PRO A N 1
ATOM 4006 C CA . PRO B 2 34 ? 105.507 143.203 92.111 1.00 38.79 35 PRO A CA 1
ATOM 4007 C C . PRO B 2 34 ? 105.569 141.836 92.776 1.00 32.85 35 PRO A C 1
ATOM 4008 O O . PRO B 2 34 ? 105.918 141.764 93.957 1.00 28.89 35 PRO A O 1
ATOM 4012 N N . PHE B 2 35 ? 105.205 140.759 92.074 1.00 30.97 36 PHE A N 1
ATOM 4013 C CA . PHE B 2 35 ? 105.260 139.429 92.675 1.00 24.93 36 PHE A CA 1
ATOM 4014 C C . PHE B 2 35 ? 106.669 139.154 93.187 1.00 19.12 36 PHE A C 1
ATOM 4015 O O . PHE B 2 35 ? 107.600 138.990 92.396 1.00 24.90 36 PHE A O 1
ATOM 4023 N N . VAL B 2 36 ? 106.828 139.068 94.500 1.00 22.76 37 VAL A N 1
ATOM 4024 C CA . VAL B 2 36 ? 108.144 139.115 95.127 1.00 28.57 37 VAL A CA 1
ATOM 4025 C C . VAL B 2 36 ? 108.740 137.715 95.179 1.00 17.95 37 VAL A C 1
ATOM 4026 O O . VAL B 2 36 ? 108.125 136.784 95.712 1.00 27.71 37 VAL A O 1
ATOM 4030 N N . LEU B 2 37 ? 109.942 137.569 94.625 1.00 26.56 38 LEU A N 1
ATOM 4031 C CA . LEU B 2 37 ? 110.747 136.368 94.802 1.00 19.39 38 LEU A CA 1
ATOM 4032 C C . LEU B 2 37 ? 111.778 136.512 95.907 1.00 19.70 38 LEU A C 1
ATOM 4033 O O . LEU B 2 37 ? 111.975 135.575 96.687 1.00 14.26 38 LEU A O 1
ATOM 4038 N N . SER B 2 38 ? 112.432 137.666 95.987 1.00 16.80 39 SER A N 1
ATOM 4039 C CA . SER B 2 38 ? 113.392 137.960 97.037 1.00 17.56 39 SER A CA 1
ATOM 4040 C C . SER B 2 38 ? 113.298 139.442 97.354 1.00 22.65 39 SER A C 1
ATOM 4041 O O . SER B 2 38 ? 112.890 140.242 96.510 1.00 23.98 39 SER A O 1
ATOM 4044 N N . SER B 2 39 ? 113.669 139.798 98.580 1.00 13.85 40 SER A N 1
ATOM 4045 C CA . SER B 2 39 ? 113.631 141.183 99.023 1.00 19.98 40 SER A CA 1
ATOM 4046 C C . SER B 2 39 ? 114.848 141.472 99.885 1.00 19.64 40 SER A C 1
ATOM 4047 O O . SER B 2 39 ? 115.245 140.642 100.707 1.00 15.88 40 SER A O 1
ATOM 4050 N N . LEU B 2 40 ? 115.436 142.649 99.693 1.00 12.73 41 LEU A N 1
ATOM 4051 C CA . LEU B 2 40 ? 116.552 143.087 100.515 1.00 17.19 41 LEU A CA 1
ATOM 4052 C C . LEU B 2 40 ? 116.453 144.586 100.748 1.00 15.41 41 LEU A C 1
ATOM 4053 O O . LEU B 2 40 ? 115.774 145.308 100.016 1.00 18.28 41 LEU A O 1
ATOM 4058 N N . LEU B 2 41 ? 117.140 145.042 101.789 1.00 20.46 42 LEU A N 1
ATOM 4059 C CA . LEU B 2 41 ? 117.234 146.458 102.113 1.00 21.85 42 LEU A CA 1
ATOM 4060 C C . LEU B 2 41 ? 118.575 146.987 101.631 1.00 26.83 42 LEU A C 1
ATOM 4061 O O . LEU B 2 41 ? 119.617 146.378 101.891 1.00 21.21 42 LEU A O 1
ATOM 4066 N N . HIS B 2 42 ? 118.546 148.108 100.921 1.00 20.42 43 HIS A N 1
ATOM 4067 C CA . HIS B 2 42 ? 119.749 148.745 100.409 1.00 23.13 43 HIS A CA 1
ATOM 4068 C C . HIS B 2 42 ? 119.810 150.177 100.911 1.00 26.36 43 HIS A C 1
ATOM 4069 O O . HIS B 2 42 ? 118.813 150.903 100.850 1.00 24.96 43 HIS A O 1
ATOM 4076 N N . GLN B 2 43 ? 120.977 150.578 101.401 1.00 25.28 44 GLN A N 1
ATOM 4077 C CA . GLN B 2 43 ? 121.215 151.934 101.865 1.00 21.14 44 GLN A CA 1
ATOM 4078 C C . GLN B 2 43 ? 122.336 152.568 101.056 1.00 26.32 44 GLN A C 1
ATOM 4079 O O . GLN B 2 43 ? 123.340 151.917 100.751 1.00 26.21 44 GLN A O 1
ATOM 4085 N N . ASP B 2 44 ? 122.158 153.837 100.707 1.00 29.18 45 ASP A N 1
ATOM 4086 C CA . ASP B 2 44 ? 123.227 154.618 100.104 1.00 36.03 45 ASP A CA 1
ATOM 4087 C C . ASP B 2 44 ? 124.032 155.285 101.210 1.00 43.79 45 ASP A C 1
ATOM 4088 O O . ASP B 2 44 ? 123.496 156.157 101.905 1.00 45.35 45 ASP A O 1
ATOM 4093 N N . PRO B 2 45 ? 125.302 154.922 101.411 1.00 47.83 46 PRO A N 1
ATOM 4094 C CA . PRO B 2 45 ? 126.057 155.516 102.522 1.00 54.01 46 PRO A CA 1
ATOM 4095 C C . PRO B 2 45 ? 126.643 156.874 102.170 1.00 65.19 46 PRO A C 1
ATOM 4096 O O . PRO B 2 45 ? 127.803 157.165 102.476 1.00 68.87 46 PRO A O 1
ATOM 4100 N N . SER B 2 46 ? 125.842 157.705 101.530 1.00 71.78 47 SER A N 1
ATOM 4101 C CA . SER B 2 46 ? 126.134 159.113 101.294 1.00 82.47 47 SER A CA 1
ATOM 4102 C C . SER B 2 46 ? 124.969 160.009 101.679 1.00 82.07 47 SER A C 1
ATOM 4103 O O . SER B 2 46 ? 125.187 161.099 102.213 1.00 94.02 47 SER A O 1
ATOM 4106 N N . THR B 2 47 ? 123.737 159.573 101.423 1.00 66.81 48 THR A N 1
ATOM 4107 C CA . THR B 2 47 ? 122.540 160.290 101.833 1.00 62.55 48 THR A CA 1
ATOM 4108 C C . THR B 2 47 ? 121.714 159.511 102.846 1.00 54.34 48 THR A C 1
ATOM 4109 O O . THR B 2 47 ? 120.657 159.995 103.265 1.00 52.79 48 THR A O 1
ATOM 4113 N N . ASN B 2 48 ? 122.170 158.321 103.245 1.00 50.60 49 ASN A N 1
ATOM 4114 C CA . ASN B 2 48 ? 121.468 157.474 104.211 1.00 41.61 49 ASN A CA 1
ATOM 4115 C C . ASN B 2 48 ? 120.036 157.185 103.767 1.00 37.69 49 ASN A C 1
ATOM 4116 O O . ASN B 2 48 ? 119.097 157.233 104.563 1.00 35.65 49 ASN A O 1
ATOM 4121 N N . GLN B 2 49 ? 119.867 156.879 102.483 1.00 35.15 50 GLN A N 1
ATOM 4122 C CA . GLN B 2 49 ? 118.564 156.571 101.909 1.00 29.15 50 GLN A CA 1
ATOM 4123 C C . GLN B 2 49 ? 118.408 155.059 101.814 1.00 24.96 50 GLN A C 1
ATOM 4124 O O . GLN B 2 49 ? 119.227 154.387 101.180 1.00 23.10 50 GLN A O 1
ATOM 4130 N N . THR B 2 50 ? 117.356 154.532 102.432 1.00 22.60 51 THR A N 1
ATOM 4131 C CA . THR B 2 50 ? 117.109 153.098 102.497 1.00 19.57 51 THR A CA 1
ATOM 4132 C C . THR B 2 50 ? 115.978 152.729 101.549 1.00 19.45 51 THR A C 1
ATOM 4133 O O . THR B 2 50 ? 114.920 153.368 101.560 1.00 20.20 51 THR A O 1
ATOM 4137 N N . TRP B 2 51 ? 116.203 151.704 100.735 1.00 22.26 52 TRP A N 1
ATOM 4138 C CA . TRP B 2 51 ? 115.220 151.201 99.787 1.00 17.64 52 TRP A CA 1
ATOM 4139 C C . TRP B 2 51 ? 114.809 149.783 100.172 1.00 20.15 52 TRP A C 1
ATOM 4140 O O . TRP B 2 51 ? 115.304 149.205 101.139 1.00 16.66 52 TRP A O 1
ATOM 4151 N N . LEU B 2 52 ? 113.890 149.227 99.385 1.00 18.52 53 LEU A N 1
ATOM 4152 C CA . LEU B 2 52 ? 113.344 147.889 99.594 1.00 17.64 53 LEU A CA 1
ATOM 4153 C C . LEU B 2 52 ? 113.345 147.143 98.257 1.00 19.51 53 LEU A C 1
ATOM 4154 O O . LEU B 2 52 ? 112.313 146.700 97.756 1.00 20.74 53 LEU A O 1
ATOM 4159 N N . LEU B 2 53 ? 114.515 147.092 97.626 1.00 18.13 54 LEU A N 1
ATOM 4160 C CA . LEU B 2 53 ? 114.662 146.377 96.365 1.00 20.96 54 LEU A CA 1
ATOM 4161 C C . LEU B 2 53 ? 114.092 144.967 96.459 1.00 22.05 54 LEU A C 1
ATOM 4162 O O . LEU B 2 53 ? 114.471 144.185 97.335 1.00 15.19 54 LEU A O 1
ATOM 4167 N N . VAL B 2 54 ? 113.171 144.652 95.553 1.00 19.81 55 VAL A N 1
ATOM 4168 C CA . VAL B 2 54 ? 112.576 143.327 95.453 1.00 19.90 55 VAL A CA 1
ATOM 4169 C C . VAL B 2 54 ? 112.783 142.814 94.036 1.00 22.44 55 VAL A C 1
ATOM 4170 O O . VAL B 2 54 ? 112.881 143.592 93.082 1.00 18.52 55 VAL A O 1
ATOM 4174 N N . THR B 2 55 ? 112.857 141.494 93.902 1.00 18.98 56 THR A N 1
ATOM 4175 C CA . THR B 2 55 ? 113.006 140.849 92.608 1.00 22.20 56 THR A CA 1
ATOM 4176 C C . THR B 2 55 ? 111.738 140.082 92.263 1.00 26.16 56 THR A C 1
ATOM 4177 O O . THR B 2 55 ? 111.109 139.466 93.127 1.00 24.25 56 THR A O 1
ATOM 4181 N N . SER B 2 56 ? 111.367 140.128 90.988 1.00 21.93 57 SER A N 1
ATOM 4182 C CA . SER B 2 56 ? 110.131 139.526 90.523 1.00 20.69 57 SER A CA 1
ATOM 4183 C C . SER B 2 56 ? 110.372 138.705 89.267 1.00 21.17 57 SER A C 1
ATOM 4184 O O . SER B 2 56 ? 111.298 138.990 88.500 1.00 22.17 57 SER A O 1
ATOM 4187 N N . PRO B 2 57 ? 109.559 137.676 89.036 1.00 22.89 58 PRO A N 1
ATOM 4188 C CA . PRO B 2 57 ? 109.562 137.016 87.729 1.00 25.37 58 PRO A CA 1
ATOM 4189 C C . PRO B 2 57 ? 108.772 137.831 86.720 1.00 34.75 58 PRO A C 1
ATOM 4190 O O . PRO B 2 57 ? 107.725 138.402 87.035 1.00 38.28 58 PRO A O 1
ATOM 4194 N N . ARG B 2 58 ? 109.288 137.891 85.497 1.00 42.34 59 ARG A N 1
ATOM 4195 C CA . ARG B 2 58 ? 108.663 138.716 84.475 1.00 55.29 59 ARG A CA 1
ATOM 4196 C C . ARG B 2 58 ? 107.312 138.142 84.066 1.00 62.84 59 ARG A C 1
ATOM 4197 O O . ARG B 2 58 ? 107.136 136.925 83.962 1.00 61.10 59 ARG A O 1
ATOM 4205 N N . THR B 2 59 ? 106.345 139.034 83.862 1.00 70.27 60 THR A N 1
ATOM 4206 C CA . THR B 2 59 ? 105.019 138.673 83.380 1.00 78.89 60 THR A CA 1
ATOM 4207 C C . THR B 2 59 ? 104.612 139.704 82.334 1.00 92.45 60 THR A C 1
ATOM 4208 O O . THR B 2 59 ? 105.411 140.551 81.923 1.00 86.53 60 THR A O 1
ATOM 4212 N N . LYS B 2 60 ? 103.355 139.631 81.894 1.00 128.82 61 LYS A N 1
ATOM 4213 C CA . LYS B 2 60 ? 102.845 140.637 80.969 1.00 142.45 61 LYS A CA 1
ATOM 4214 C C . LYS B 2 60 ? 102.649 141.977 81.668 1.00 138.79 61 LYS A C 1
ATOM 4215 O O . LYS B 2 60 ? 102.826 143.036 81.055 1.00 148.24 61 LYS A O 1
ATOM 4221 N N . ARG B 2 61 ? 102.288 141.951 82.953 1.00 130.17 62 ARG A N 1
ATOM 4222 C CA . ARG B 2 61 ? 102.030 143.185 83.686 1.00 128.83 62 ARG A CA 1
ATOM 4223 C C . ARG B 2 61 ? 103.327 143.855 84.127 1.00 116.78 62 ARG A C 1
ATOM 4224 O O . ARG B 2 61 ? 103.528 145.050 83.887 1.00 121.63 62 ARG A O 1
ATOM 4232 N N . THR B 2 62 ? 104.216 143.102 84.775 1.00 97.42 63 THR A N 1
ATOM 4233 C CA . THR B 2 62 ? 105.497 143.635 85.231 1.00 85.42 63 THR A CA 1
ATOM 4234 C C . THR B 2 62 ? 106.650 142.978 84.477 1.00 74.11 63 THR A C 1
ATOM 4235 O O . THR B 2 62 ? 106.978 141.809 84.733 1.00 69.07 63 THR A O 1
ATOM 4239 N N . PRO B 2 63 ? 107.282 143.671 83.531 1.00 65.46 64 PRO A N 1
ATOM 4240 C CA . PRO B 2 63 ? 108.396 143.062 82.794 1.00 57.92 64 PRO A CA 1
ATOM 4241 C C . PRO B 2 63 ? 109.724 143.170 83.528 1.00 47.68 64 PRO A C 1
ATOM 4242 O O . PRO B 2 63 ? 110.607 142.326 83.350 1.00 42.51 64 PRO A O 1
ATOM 4246 N N . GLY B 2 64 ? 109.872 144.202 84.356 1.00 44.91 65 GLY A N 1
ATOM 4247 C CA . GLY B 2 64 ? 111.109 144.452 85.056 1.00 34.71 65 GLY A CA 1
ATOM 4248 C C . GLY B 2 64 ? 111.436 143.387 86.080 1.00 27.67 65 GLY A C 1
ATOM 4249 O O . 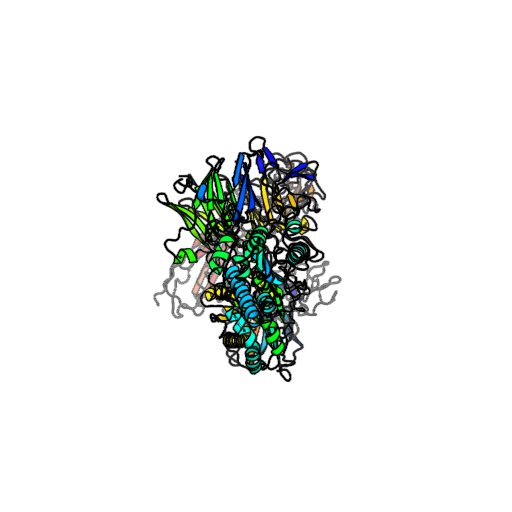GLY B 2 64 ? 110.550 142.800 86.708 1.00 29.51 65 GLY A O 1
ATOM 4250 N N . PRO B 2 65 ? 112.728 143.108 86.260 1.00 24.89 66 PRO A N 1
ATOM 4251 C CA . PRO B 2 65 ? 113.138 142.114 87.259 1.00 20.66 66 PRO A CA 1
ATOM 4252 C C . PRO B 2 65 ? 113.349 142.704 88.645 1.00 19.36 66 PRO A C 1
ATOM 4253 O O . PRO B 2 65 ? 113.305 141.977 89.640 1.00 20.17 66 PRO A O 1
ATOM 4257 N N . LEU B 2 66 ? 113.583 144.012 88.726 1.00 22.50 67 LEU A N 1
ATOM 4258 C CA . LEU B 2 66 ? 113.935 144.664 89.980 1.00 18.73 67 LEU A CA 1
ATOM 4259 C C . LEU B 2 66 ? 113.060 145.890 90.186 1.00 20.45 67 LEU A C 1
ATOM 4260 O O . LEU B 2 66 ? 112.881 146.692 89.265 1.00 23.29 67 LEU A O 1
ATOM 4265 N N . HIS B 2 67 ? 112.519 146.029 91.394 1.00 23.33 68 HIS A N 1
ATOM 4266 C CA . HIS B 2 67 ? 111.734 147.187 91.791 1.00 22.32 68 HIS A CA 1
ATOM 4267 C C . HIS B 2 67 ? 112.298 147.762 93.082 1.00 21.37 68 HIS A C 1
ATOM 4268 O O . HIS B 2 67 ? 112.856 147.037 93.907 1.00 24.65 68 HIS A O 1
ATOM 4275 N N . ARG B 2 68 ? 112.150 149.072 93.253 1.00 23.76 69 ARG A N 1
ATOM 4276 C CA . ARG B 2 68 ? 112.535 149.750 94.486 1.00 24.16 69 ARG A CA 1
ATOM 4277 C C . ARG B 2 68 ? 111.272 150.216 95.195 1.00 27.65 69 ARG A C 1
ATOM 4278 O O . ARG B 2 68 ? 110.415 150.864 94.586 1.00 31.00 69 ARG A O 1
ATOM 4286 N N . CYS B 2 69 ? 111.158 149.882 96.477 1.00 27.10 70 CYS A N 1
ATOM 4287 C CA . CYS B 2 69 ? 109.954 150.126 97.256 1.00 30.25 70 CYS A CA 1
ATOM 4288 C C . CYS B 2 69 ? 110.288 151.011 98.446 1.00 28.90 70 CYS A C 1
ATOM 4289 O O . CYS B 2 69 ? 111.341 150.848 99.070 1.00 24.71 70 CYS A O 1
ATOM 4292 N N . SER B 2 70 ? 109.398 151.950 98.753 1.00 32.03 71 SER A N 1
ATOM 4293 C CA . SER B 2 70 ? 109.595 152.890 99.843 1.00 33.46 71 SER A CA 1
ATOM 4294 C C . SER B 2 70 ? 108.374 152.909 100.753 1.00 38.69 71 SER A C 1
ATOM 4295 O O . SER B 2 70 ? 107.262 152.563 100.347 1.00 42.34 71 SER A O 1
ATOM 4298 N N . LEU B 2 71 ? 108.599 153.320 101.997 1.00 38.47 72 LEU A N 1
ATOM 4299 C CA . LEU B 2 71 ? 107.541 153.462 102.994 1.00 41.79 72 LEU A CA 1
ATOM 4300 C C . LEU B 2 71 ? 107.003 154.885 102.900 1.00 48.57 72 LEU A C 1
ATOM 4301 O O . LEU B 2 71 ? 107.579 155.816 103.469 1.00 47.44 72 LEU A O 1
ATOM 4306 N N . VAL B 2 72 ? 105.898 155.056 102.179 1.00 56.62 73 VAL A N 1
ATOM 4307 C CA . VAL B 2 72 ? 105.295 156.367 101.967 1.00 65.44 73 VAL A CA 1
ATOM 4308 C C . VAL B 2 72 ? 103.848 156.306 102.436 1.00 74.76 73 VAL A C 1
ATOM 4309 O O . VAL B 2 72 ? 103.074 155.465 101.962 1.00 76.87 73 VAL A O 1
ATOM 4313 N N . GLN B 2 73 ? 103.490 157.195 103.364 1.00 79.14 74 GLN A N 1
ATOM 4314 C CA . GLN B 2 73 ? 102.131 157.300 103.896 1.00 83.43 74 GLN A CA 1
ATOM 4315 C C . GLN B 2 73 ? 101.639 155.959 104.439 1.00 82.62 74 GLN A C 1
ATOM 4316 O O . GLN B 2 73 ? 100.517 155.524 104.170 1.00 86.39 74 GLN A O 1
ATOM 4322 N N . ASP B 2 74 ? 102.502 155.304 105.219 1.00 76.31 75 ASP A N 1
ATOM 4323 C CA . ASP B 2 74 ? 102.188 154.017 105.846 1.00 71.49 75 ASP A CA 1
ATOM 4324 C C . ASP B 2 74 ? 101.787 152.972 104.807 1.00 76.91 75 ASP A C 1
ATOM 4325 O O . ASP B 2 74 ? 100.857 152.189 105.010 1.00 75.55 75 ASP A O 1
ATOM 4330 N N . GLU B 2 75 ? 102.496 152.962 103.681 1.00 86.16 76 GLU A N 1
ATOM 4331 C CA . GLU B 2 75 ? 102.228 152.015 102.611 1.00 90.65 76 GLU A CA 1
ATOM 4332 C C . GLU B 2 75 ? 103.507 151.815 101.813 1.00 79.94 76 GLU A C 1
ATOM 4333 O O . GLU B 2 75 ? 104.305 152.742 101.659 1.00 74.37 76 GLU A O 1
ATOM 4339 N N . ILE B 2 76 ? 103.692 150.598 101.312 1.00 67.01 77 ILE A N 1
ATOM 4340 C CA . ILE B 2 76 ? 104.853 150.263 100.494 1.00 56.47 77 ILE A CA 1
ATOM 4341 C C . ILE B 2 76 ? 104.502 150.510 99.033 1.00 55.92 77 ILE A C 1
ATOM 4342 O O . ILE B 2 76 ? 103.629 149.838 98.473 1.00 57.53 77 ILE A O 1
ATOM 4347 N N . LEU B 2 77 ? 105.183 151.470 98.415 1.00 50.32 78 LEU A N 1
ATOM 4348 C CA . LEU B 2 77 ? 104.997 151.795 97.006 1.00 50.70 78 LEU A CA 1
ATOM 4349 C C . LEU B 2 77 ? 106.247 151.382 96.242 1.00 47.64 78 LEU A C 1
ATOM 4350 O O . LEU B 2 77 ? 107.344 151.866 96.535 1.00 43.47 78 LEU A O 1
ATOM 4355 N N . CYS B 2 78 ? 106.078 150.503 95.258 1.00 52.33 79 CYS A N 1
ATOM 4356 C CA . CYS B 2 78 ? 107.191 149.952 94.500 1.00 48.73 79 CYS A CA 1
ATOM 4357 C C . CYS B 2 78 ? 107.247 150.566 93.108 1.00 47.47 79 CYS A C 1
ATOM 4358 O O . CYS B 2 78 ? 106.218 150.733 92.448 1.00 54.58 79 CYS A O 1
ATOM 4361 N N . HIS B 2 79 ? 108.459 150.901 92.668 1.00 38.88 80 HIS A N 1
ATOM 4362 C CA . HIS B 2 79 ? 108.702 151.430 91.338 1.00 35.44 80 HIS A CA 1
ATOM 4363 C C . HIS B 2 79 ? 109.816 150.636 90.672 1.00 30.30 80 HIS A C 1
ATOM 4364 O O . HIS B 2 79 ? 110.790 150.259 91.335 1.00 27.75 80 HIS A O 1
ATOM 4371 N N . PRO B 2 80 ? 109.706 150.364 89.374 1.00 28.79 81 PRO A N 1
ATOM 4372 C CA . PRO B 2 80 ? 110.757 149.598 88.693 1.00 26.82 81 PRO A CA 1
ATOM 4373 C C . PRO B 2 80 ? 112.077 150.352 88.664 1.00 26.85 81 PRO A C 1
ATOM 4374 O O . PRO B 2 80 ? 112.113 151.579 88.546 1.00 27.03 81 PRO A O 1
ATOM 4378 N N . VAL B 2 81 ? 113.167 149.599 88.767 1.00 26.31 82 VAL A N 1
ATOM 4379 C CA . VAL B 2 81 ? 114.514 150.153 88.681 1.00 27.22 82 VAL A CA 1
ATOM 4380 C C . VAL B 2 81 ? 114.949 150.083 87.223 1.00 29.92 82 VAL A C 1
ATOM 4381 O O . VAL B 2 81 ? 115.077 148.995 86.655 1.00 28.93 82 VAL A O 1
ATOM 4385 N N . GLU B 2 82 ? 115.171 151.243 86.614 1.00 34.03 83 GLU A N 1
ATOM 4386 C CA . GLU B 2 82 ? 115.564 151.285 85.217 1.00 37.70 83 GLU A CA 1
ATOM 4387 C C . GLU B 2 82 ? 117.030 150.881 85.059 1.00 36.05 83 GLU A C 1
ATOM 4388 O O . GLU B 2 82 ? 117.783 150.761 86.030 1.00 34.48 83 GLU A O 1
ATOM 4394 N N . HIS B 2 83 ? 117.422 150.655 83.803 1.00 35.86 84 HIS A N 1
ATOM 4395 C CA . HIS B 2 83 ? 118.798 150.318 83.436 1.00 34.66 84 HIS A CA 1
ATOM 4396 C C . HIS B 2 83 ? 119.246 148.994 84.055 1.00 29.58 84 HIS A C 1
ATOM 4397 O O . HIS B 2 83 ? 120.376 148.866 84.526 1.00 28.17 84 HIS A O 1
ATOM 4404 N N . VAL B 2 84 ? 118.359 148.009 84.051 1.00 27.09 85 VAL A N 1
ATOM 4405 C CA . VAL B 2 84 ? 118.701 146.646 84.448 1.00 24.30 85 VAL A CA 1
ATOM 4406 C C . VAL B 2 84 ? 118.318 145.730 83.296 1.00 21.75 85 VAL A C 1
ATOM 4407 O O . VAL B 2 84 ? 117.432 146.063 82.489 1.00 21.86 85 VAL A O 1
ATOM 4411 N N . PRO B 2 85 ? 118.981 144.580 83.165 1.00 20.38 86 PRO A N 1
ATOM 4412 C CA . PRO B 2 85 ? 118.651 143.668 82.064 1.00 20.50 86 PRO A CA 1
ATOM 4413 C C . PRO B 2 85 ? 117.208 143.193 82.145 1.00 19.00 86 PRO A C 1
ATOM 4414 O O . PRO B 2 85 ? 116.691 142.896 83.223 1.00 21.65 86 PRO A O 1
ATOM 4418 N N . ILE B 2 86 ? 116.563 143.115 80.988 1.00 21.49 87 ILE A N 1
ATOM 4419 C CA . ILE B 2 86 ? 115.143 142.791 80.889 1.00 21.86 87 ILE A CA 1
ATOM 4420 C C . ILE B 2 86 ? 115.016 141.311 80.545 1.00 22.95 87 ILE A C 1
ATOM 4421 O O . ILE B 2 86 ? 115.510 140.890 79.488 1.00 23.47 87 ILE A O 1
ATOM 4426 N N . PRO B 2 87 ? 114.384 140.497 81.390 1.00 23.68 88 PRO A N 1
ATOM 4427 C CA . PRO B 2 87 ? 114.174 139.090 81.035 1.00 25.77 88 PRO A CA 1
ATOM 4428 C C . PRO B 2 87 ? 113.265 138.960 79.822 1.00 28.23 88 PRO A C 1
ATOM 4429 O O . PRO B 2 87 ? 112.385 139.790 79.588 1.00 29.57 88 PRO A O 1
ATOM 4433 N N . LYS B 2 88 ? 113.490 137.906 79.045 1.00 28.29 89 LYS A N 1
ATOM 4434 C CA . LYS B 2 88 ? 112.715 137.633 77.844 1.00 29.13 89 LYS A CA 1
ATOM 4435 C C . LYS B 2 88 ? 112.099 136.245 77.946 1.00 29.19 89 LYS A C 1
ATOM 4436 O O . LYS B 2 88 ? 112.808 135.264 78.188 1.00 27.31 89 LYS A O 1
ATOM 4442 N N . GLY B 2 89 ? 110.787 136.170 77.764 1.00 30.48 90 GLY A N 1
ATOM 4443 C CA . GLY B 2 89 ? 110.127 134.874 77.760 1.00 28.64 90 GLY A CA 1
ATOM 4444 C C . GLY B 2 89 ? 110.032 134.278 79.151 1.00 26.89 90 GLY A C 1
ATOM 4445 O O . GLY B 2 89 ? 109.559 134.914 80.098 1.00 29.34 90 GLY A O 1
ATOM 4446 N N . ARG B 2 90 ? 110.481 133.033 79.275 1.00 21.96 91 ARG A N 1
ATOM 4447 C CA . ARG B 2 90 ? 110.346 132.288 80.517 1.00 20.26 91 ARG A CA 1
ATOM 4448 C C . ARG B 2 90 ? 111.271 132.841 81.597 1.00 19.63 91 ARG A C 1
ATOM 4449 O O . ARG B 2 90 ? 112.365 133.336 81.319 1.00 19.58 91 ARG A O 1
ATOM 4457 N N . HIS B 2 91 ? 110.815 132.755 82.846 1.00 16.05 92 HIS A N 1
ATOM 4458 C CA . HIS B 2 91 ? 111.649 133.113 83.987 1.00 22.62 92 HIS A CA 1
ATOM 4459 C C . HIS B 2 91 ? 112.693 132.026 84.203 1.00 18.33 92 HIS A C 1
ATOM 4460 O O . HIS B 2 91 ? 112.352 130.851 84.372 1.00 25.06 92 HIS A O 1
ATOM 4467 N N . ARG B 2 92 ? 113.966 132.420 84.205 1.00 27.74 93 ARG A N 1
ATOM 4468 C CA . ARG B 2 92 ? 115.063 131.478 84.335 1.00 17.77 93 ARG A CA 1
ATOM 4469 C C . ARG B 2 92 ? 115.913 131.691 85.577 1.00 24.23 93 ARG A C 1
ATOM 4470 O O . ARG B 2 92 ? 116.673 130.791 85.943 1.00 24.94 93 ARG A O 1
ATOM 4478 N N . GLY B 2 93 ? 115.804 132.843 86.228 1.00 16.79 94 GLY A N 1
ATOM 4479 C CA . GLY B 2 93 ? 116.544 133.089 87.446 1.00 15.94 94 GLY A CA 1
ATOM 4480 C C . GLY B 2 93 ? 117.039 134.513 87.564 1.00 20.12 94 GLY A C 1
ATOM 4481 O O . GLY B 2 93 ? 117.620 135.057 86.622 1.00 21.00 94 GLY A O 1
ATOM 4482 N N . VAL B 2 94 ? 116.799 135.130 88.718 1.00 17.13 95 VAL A N 1
ATOM 4483 C CA . VAL B 2 94 ? 117.264 136.480 89.015 1.00 14.54 95 VAL A CA 1
ATOM 4484 C C . VAL B 2 94 ? 117.949 136.451 90.372 1.00 18.49 95 VAL A C 1
ATOM 4485 O O . VAL B 2 94 ? 117.394 135.920 91.338 1.00 16.24 95 VAL A O 1
ATOM 4489 N N . THR B 2 95 ? 119.153 137.012 90.448 1.00 13.01 96 THR A N 1
ATOM 4490 C CA . THR B 2 95 ? 119.860 137.174 91.710 1.00 16.92 96 THR A CA 1
ATOM 4491 C C . THR B 2 95 ? 120.220 138.642 91.886 1.00 18.36 96 THR A C 1
ATOM 4492 O O . THR B 2 95 ? 120.599 139.316 90.922 1.00 16.01 96 THR A O 1
ATOM 4496 N N . VAL B 2 96 ? 120.045 139.147 93.103 1.00 16.70 97 VAL A N 1
ATOM 4497 C CA . VAL B 2 96 ? 120.388 140.521 93.446 1.00 23.55 97 VAL A CA 1
ATOM 4498 C C . VAL B 2 96 ? 121.133 140.500 94.772 1.00 22.64 97 VAL A C 1
ATOM 4499 O O . VAL B 2 96 ? 120.628 139.960 95.762 1.00 25.93 97 VAL A O 1
ATOM 4503 N N . VAL B 2 97 ? 122.332 141.073 94.787 1.00 19.95 98 VAL A N 1
ATOM 4504 C CA . VAL B 2 97 ? 123.110 141.237 96.004 1.00 19.60 98 VAL A CA 1
ATOM 4505 C C . VAL B 2 97 ? 123.521 142.698 96.105 1.00 17.90 98 VAL A C 1
ATOM 4506 O O . VAL B 2 97 ? 123.689 143.394 95.102 1.00 25.89 98 VAL A O 1
ATOM 4510 N N . ARG B 2 98 ? 123.679 143.163 97.340 1.00 33.36 99 ARG A N 1
ATOM 4511 C CA . ARG B 2 98 ? 124.076 144.543 97.566 1.00 25.34 99 ARG A CA 1
ATOM 4512 C C . ARG B 2 98 ? 125.176 144.592 98.612 1.00 20.86 99 ARG A C 1
ATOM 4513 O O . ARG B 2 98 ? 125.307 143.695 99.449 1.00 18.72 99 ARG A O 1
ATOM 4521 N N . SER B 2 99 ? 125.976 145.648 98.536 1.00 18.33 100 SER A N 1
ATOM 4522 C CA . SER B 2 99 ? 126.910 146.018 99.586 1.00 21.78 100 SER A CA 1
ATOM 4523 C C . SER B 2 99 ? 126.951 147.539 99.631 1.00 21.10 100 SER A C 1
ATOM 4524 O O . SER B 2 99 ? 126.144 148.216 98.988 1.00 20.77 100 SER A O 1
ATOM 4527 N N . HIS B 2 100 ? 127.893 148.089 100.393 1.00 22.25 101 HIS A N 1
ATOM 4528 C CA . HIS B 2 100 ? 128.049 149.536 100.384 1.00 17.55 101 HIS A CA 1
ATOM 4529 C C . HIS B 2 100 ? 128.641 150.046 99.077 1.00 17.88 101 HIS A C 1
ATOM 4530 O O . HIS B 2 100 ? 128.670 151.261 98.862 1.00 19.14 101 HIS A O 1
ATOM 4537 N N . HIS B 2 101 ? 129.106 149.149 98.205 1.00 17.23 102 HIS A N 1
ATOM 4538 C CA . HIS B 2 101 ? 129.656 149.528 96.912 1.00 17.94 102 HIS A CA 1
ATOM 4539 C C . HIS B 2 101 ? 128.607 149.615 95.812 1.00 18.63 102 HIS A C 1
ATOM 4540 O O . HIS B 2 101 ? 128.893 150.179 94.750 1.00 18.29 102 HIS A O 1
ATOM 4547 N N . GLY B 2 102 ? 127.418 149.075 96.027 1.00 23.13 103 GLY A N 1
ATOM 4548 C CA . GLY B 2 102 ? 126.364 149.160 95.041 1.00 18.15 103 GLY A CA 1
ATOM 4549 C C . GLY B 2 102 ? 125.483 147.927 95.083 1.00 16.67 103 GLY A C 1
ATOM 4550 O O . GLY B 2 102 ? 125.515 147.159 96.037 1.00 25.70 103 GLY A O 1
ATOM 4551 N N . VAL B 2 103 ? 124.694 147.770 94.022 1.00 18.22 104 VAL A N 1
ATOM 4552 C CA . VAL B 2 103 ? 123.750 146.668 93.873 1.00 28.25 104 VAL A CA 1
ATOM 4553 C C . VAL B 2 103 ? 124.069 145.937 92.578 1.00 25.45 104 VAL A C 1
ATOM 4554 O O . VAL B 2 103 ? 124.256 146.570 91.533 1.00 26.26 104 VAL A O 1
ATOM 4558 N N . LEU B 2 104 ? 124.133 144.610 92.647 1.00 23.77 105 LEU A N 1
ATOM 4559 C CA . LEU B 2 104 ? 124.463 143.771 91.502 1.00 26.40 105 LEU A CA 1
ATOM 4560 C C . LEU B 2 104 ? 123.285 142.856 91.207 1.00 20.80 105 LEU A C 1
ATOM 4561 O O . LEU B 2 104 ? 122.840 142.111 92.085 1.00 23.54 105 LEU A O 1
ATOM 4566 N N . ILE B 2 105 ? 122.782 142.914 89.977 1.00 26.18 106 ILE A N 1
ATOM 4567 C CA . ILE B 2 105 ? 121.639 142.118 89.546 1.00 17.86 106 ILE A CA 1
ATOM 4568 C C . ILE B 2 105 ? 122.042 141.310 88.320 1.00 19.00 106 ILE A C 1
ATOM 4569 O O . ILE B 2 105 ? 122.631 141.852 87.378 1.00 22.28 106 ILE A O 1
ATOM 4574 N N . CYS B 2 106 ? 121.741 140.014 88.343 1.00 21.39 107 CYS A N 1
ATOM 4575 C CA . CYS B 2 106 ? 122.027 139.120 87.231 1.00 22.11 107 CYS A CA 1
ATOM 4576 C C . CYS B 2 106 ? 120.776 138.333 86.874 1.00 18.62 107 CYS A C 1
ATOM 4577 O O . CYS B 2 106 ? 120.045 137.880 87.757 1.00 18.34 107 CYS A O 1
ATOM 4580 N N . ILE B 2 107 ? 120.535 138.174 85.575 1.00 21.52 108 ILE A N 1
ATOM 4581 C CA . ILE B 2 107 ? 119.430 137.370 85.071 1.00 24.14 108 ILE A CA 1
ATOM 4582 C C . ILE B 2 107 ? 119.996 136.296 84.153 1.00 25.23 108 ILE A C 1
ATOM 4583 O O . ILE B 2 107 ? 120.930 136.549 83.386 1.00 29.76 108 ILE A O 1
ATOM 4588 N N . GLN B 2 108 ? 119.447 135.089 84.255 1.00 19.87 109 GLN A N 1
ATOM 4589 C CA . GLN B 2 108 ? 119.854 133.992 83.388 1.00 20.04 109 GLN A CA 1
ATOM 4590 C C . GLN B 2 108 ? 119.189 134.161 82.028 1.00 21.60 109 GLN A C 1
ATOM 4591 O O . GLN B 2 108 ? 117.961 134.263 81.939 1.00 18.36 109 GLN A O 1
ATOM 4597 N N . VAL B 2 109 ? 119.995 134.191 80.971 1.00 26.58 110 VAL A N 1
ATOM 4598 C CA . VAL B 2 109 ? 119.529 134.493 79.624 1.00 25.75 110 VAL A CA 1
ATOM 4599 C C . VAL B 2 109 ? 119.838 133.307 78.724 1.00 18.10 110 VAL A C 1
ATOM 4600 O O . VAL B 2 109 ? 120.963 132.794 78.729 1.00 21.90 110 VAL A O 1
ATOM 4604 N N . LEU B 2 110 ? 118.841 132.872 77.960 1.00 18.33 111 LEU A N 1
ATOM 4605 C CA . LEU B 2 110 ? 119.014 131.809 76.983 1.00 18.39 111 LEU A CA 1
ATOM 4606 C C . LEU B 2 110 ? 119.366 132.405 75.627 1.00 21.02 111 LEU A C 1
ATOM 4607 O O . LEU B 2 110 ? 118.666 133.294 75.133 1.00 20.72 111 LEU A O 1
ATOM 4612 N N . VAL B 2 111 ? 120.448 131.917 75.030 1.00 23.65 112 VAL A N 1
ATOM 4613 C CA . VAL B 2 111 ? 120.853 132.303 73.684 1.00 27.88 112 VAL A CA 1
ATOM 4614 C C . VAL B 2 111 ? 120.983 131.034 72.856 1.00 34.76 112 VAL A C 1
ATOM 4615 O O . VAL B 2 111 ? 121.721 130.115 73.231 1.00 33.62 112 VAL A O 1
ATOM 4619 N N . ARG B 2 112 ? 120.270 130.984 71.736 1.00 45.60 113 ARG A N 1
ATOM 4620 C CA . ARG B 2 112 ? 120.266 129.824 70.856 1.00 64.35 113 ARG A CA 1
ATOM 4621 C C . ARG B 2 112 ? 121.160 130.108 69.656 1.00 90.42 113 ARG A C 1
ATOM 4622 O O . ARG B 2 112 ? 120.975 131.114 68.964 1.00 90.94 113 ARG A O 1
ATOM 4630 N N . ARG B 2 113 ? 122.123 129.229 69.417 1.00 128.67 114 ARG A N 1
ATOM 4631 C CA . ARG B 2 113 ? 123.010 129.396 68.273 1.00 151.41 114 ARG A CA 1
ATOM 4632 C C . ARG B 2 113 ? 122.256 129.064 66.990 1.00 155.99 114 ARG A C 1
ATOM 4633 O O . ARG B 2 113 ? 121.666 127.982 66.886 1.00 149.20 114 ARG A O 1
ATOM 4641 N N . PRO B 2 114 ? 122.242 129.963 66.000 1.00 170.37 115 PRO A N 1
ATOM 4642 C CA . PRO B 2 114 ? 121.386 129.734 64.819 1.00 172.82 115 PRO A CA 1
ATOM 4643 C C . PRO B 2 114 ? 121.731 128.476 64.039 1.00 173.83 115 PRO A C 1
ATOM 4644 O O . PRO B 2 114 ? 120.826 127.740 63.625 1.00 174.00 115 PRO A O 1
ATOM 4648 N N . HIS B 2 115 ? 123.020 128.202 63.825 1.00 163.71 116 HIS A N 1
ATOM 4649 C CA . HIS B 2 115 ? 123.452 127.047 63.048 1.00 159.03 116 HIS A CA 1
ATOM 4650 C C . HIS B 2 115 ? 123.870 125.870 63.920 1.00 150.24 116 HIS A C 1
ATOM 4651 O O . HIS B 2 115 ? 124.680 125.039 63.487 1.00 153.97 116 HIS A O 1
ATOM 4658 N N . SER B 2 116 ? 123.341 125.773 65.138 1.00 118.18 117 SER A N 1
ATOM 4659 C CA . SER B 2 116 ? 123.679 124.682 66.039 1.00 101.90 117 SER A CA 1
ATOM 4660 C C . SER B 2 116 ? 122.426 124.217 66.765 1.00 90.72 117 SER A C 1
ATOM 4661 O O . SER B 2 116 ? 121.489 124.991 66.980 1.00 94.51 117 SER A O 1
ATOM 4664 N N . LEU B 2 117 ? 122.420 122.938 67.140 1.00 80.39 118 LEU A N 1
ATOM 4665 C CA . LEU B 2 117 ? 121.338 122.352 67.918 1.00 73.77 118 LEU A CA 1
ATOM 4666 C C . LEU B 2 117 ? 121.570 122.467 69.419 1.00 70.20 118 LEU A C 1
ATOM 4667 O O . LEU B 2 117 ? 120.965 121.715 70.191 1.00 65.79 118 LEU A O 1
ATOM 4672 N N . SER B 2 118 ? 122.427 123.386 69.844 1.00 66.44 119 SER A N 1
ATOM 4673 C CA . SER B 2 118 ? 122.737 123.605 71.246 1.00 58.52 119 SER A CA 1
ATOM 4674 C C . SER B 2 118 ? 122.160 124.942 71.696 1.00 52.83 119 SER A C 1
ATOM 4675 O O . SER B 2 118 ? 121.490 125.647 70.937 1.00 59.25 119 SER A O 1
ATOM 4678 N N . SER B 2 119 ? 122.426 125.287 72.952 1.00 42.38 120 SER A N 1
ATOM 4679 C CA . SER B 2 119 ? 121.940 126.532 73.523 1.00 36.85 120 SER A CA 1
ATOM 4680 C C . SER B 2 119 ? 122.894 126.983 74.617 1.00 29.88 120 SER A C 1
ATOM 4681 O O . SER B 2 119 ? 123.505 126.162 75.305 1.00 27.97 120 SER A O 1
ATOM 4684 N N . GLU B 2 120 ? 123.016 128.298 74.768 1.00 27.44 121 GLU A N 1
ATOM 4685 C CA . GLU B 2 120 ? 123.845 128.898 75.804 1.00 24.12 121 GLU A CA 1
ATOM 4686 C C . GLU B 2 120 ? 122.952 129.468 76.896 1.00 21.99 121 GLU A C 1
ATOM 4687 O O . GLU B 2 120 ? 121.992 130.188 76.606 1.00 20.18 121 GLU A O 1
ATOM 4693 N N . LEU B 2 121 ? 123.270 129.142 78.148 1.00 25.94 122 LEU A N 1
ATOM 4694 C CA . LEU B 2 121 ? 122.491 129.569 79.310 1.00 23.54 122 LEU A CA 1
ATOM 4695 C C . LEU B 2 121 ? 123.462 130.127 80.346 1.00 18.95 122 LEU A C 1
ATOM 4696 O O . LEU B 2 121 ? 123.998 129.385 81.172 1.00 19.89 122 LEU A O 1
ATOM 4701 N N . THR B 2 122 ? 123.686 131.436 80.298 1.00 24.48 123 THR A N 1
ATOM 4702 C CA . THR B 2 122 ? 124.526 132.123 81.269 1.00 18.09 123 THR A CA 1
ATOM 4703 C C . THR B 2 122 ? 123.835 133.432 81.640 1.00 23.16 123 THR A C 1
ATOM 4704 O O . THR B 2 122 ? 122.717 133.711 81.199 1.00 19.57 123 THR A O 1
ATOM 4708 N N . GLY B 2 123 ? 124.500 134.242 82.454 1.00 15.65 124 GLY A N 1
ATOM 4709 C CA . GLY B 2 123 ? 123.898 135.434 83.015 1.00 16.62 124 GLY A CA 1
ATOM 4710 C C . GLY B 2 123 ? 124.304 136.722 82.325 1.00 21.18 124 GLY A C 1
ATOM 4711 O O . GLY B 2 123 ? 125.421 136.863 81.838 1.00 16.65 124 GLY A O 1
ATOM 4712 N N . THR B 2 124 ? 123.367 137.665 82.290 1.00 17.06 125 THR A N 1
ATOM 4713 C CA . THR B 2 124 ? 123.619 139.037 81.863 1.00 17.05 125 THR A CA 1
ATOM 4714 C C . THR B 2 124 ? 123.484 139.918 83.098 1.00 17.25 125 THR A C 1
ATOM 4715 O O . THR B 2 124 ? 122.386 140.064 83.644 1.00 17.51 125 THR A O 1
ATOM 4719 N N . CYS B 2 125 ? 124.593 140.501 83.536 1.00 21.47 126 CYS A N 1
ATOM 4720 C CA . CYS B 2 125 ? 124.644 141.227 84.793 1.00 17.65 126 CYS A CA 1
ATOM 4721 C C . CYS B 2 125 ? 124.806 142.721 84.551 1.00 21.51 126 CYS A C 1
ATOM 4722 O O . CYS B 2 125 ? 125.349 143.158 83.534 1.00 18.89 126 CYS A O 1
ATOM 4725 N N . SER B 2 126 ? 124.308 143.503 85.505 1.00 18.51 127 SER A N 1
ATOM 4726 C CA . SER B 2 126 ? 124.509 144.944 85.517 1.00 20.23 127 SER A CA 1
ATOM 4727 C C . SER B 2 126 ? 124.869 145.364 86.932 1.00 18.47 127 SER A C 1
ATOM 4728 O O . SER B 2 126 ? 124.194 144.973 87.887 1.00 24.65 127 SER A O 1
ATOM 4731 N N . LEU B 2 127 ? 125.930 146.152 87.061 1.00 19.09 128 LEU A N 1
ATOM 4732 C CA . LEU B 2 127 ? 126.380 146.657 88.350 1.00 21.17 128 LEU A CA 1
ATOM 4733 C C . LEU B 2 127 ? 125.869 148.081 88.523 1.00 21.82 128 LEU A C 1
ATOM 4734 O O . LEU B 2 127 ? 126.160 148.953 87.698 1.00 24.23 128 LEU A O 1
ATOM 4739 N N . LEU B 2 128 ? 125.102 148.308 89.581 1.00 23.62 129 LEU A N 1
ATOM 4740 C CA . LEU B 2 128 ? 124.609 149.632 89.919 1.00 22.76 129 LEU A CA 1
ATOM 4741 C C . LEU B 2 128 ? 125.436 150.221 91.052 1.00 22.17 129 LEU A C 1
ATOM 4742 O O . LEU B 2 128 ? 126.020 149.497 91.861 1.00 23.76 129 LEU A O 1
ATOM 4747 N N . GLY B 2 129 ? 125.490 151.548 91.098 1.00 26.09 130 GLY A N 1
ATOM 4748 C CA . GLY B 2 129 ? 126.159 152.238 92.172 1.00 24.93 130 GLY A CA 1
ATOM 4749 C C . GLY B 2 129 ? 125.325 152.208 93.434 1.00 25.53 130 GLY A C 1
ATOM 4750 O O . GLY B 2 129 ? 124.202 151.696 93.446 1.00 23.21 130 GLY A O 1
ATOM 4751 N N . PRO B 2 130 ? 125.863 152.744 94.531 1.00 24.01 131 PRO A N 1
ATOM 4752 C CA . PRO B 2 130 ? 125.079 152.800 95.775 1.00 25.32 131 PRO A CA 1
ATOM 4753 C C . PRO B 2 130 ? 123.798 153.607 95.647 1.00 28.13 131 PRO A C 1
ATOM 4754 O O . PRO B 2 130 ? 122.847 153.353 96.395 1.00 26.89 131 PRO A O 1
ATOM 4758 N N . ASP B 2 131 ? 123.738 154.563 94.723 1.00 29.14 132 ASP A N 1
ATOM 4759 C CA . ASP B 2 131 ? 122.526 155.328 94.464 1.00 30.74 132 ASP A CA 1
ATOM 4760 C C . ASP B 2 131 ? 121.674 154.722 93.356 1.00 29.72 132 ASP A C 1
ATOM 4761 O O . ASP B 2 131 ? 120.849 155.431 92.770 1.00 31.17 132 ASP A O 1
ATOM 4766 N N . LEU B 2 132 ? 121.861 153.434 93.057 1.00 28.67 133 LEU A N 1
ATOM 4767 C CA . LEU B 2 132 ? 121.103 152.717 92.033 1.00 28.40 133 LEU A CA 1
ATOM 4768 C C . LEU B 2 132 ? 121.279 153.327 90.645 1.00 31.24 133 LEU A C 1
ATOM 4769 O O . LEU B 2 132 ? 120.341 153.345 89.846 1.00 31.45 133 LEU A O 1
ATOM 4774 N N . ARG B 2 133 ? 122.475 153.827 90.344 1.00 33.77 134 ARG A N 1
ATOM 4775 C CA . ARG B 2 133 ? 122.780 154.317 89.011 1.00 37.30 134 ARG A CA 1
ATOM 4776 C C . ARG B 2 133 ? 123.721 153.350 88.298 1.00 34.97 134 ARG A C 1
ATOM 4777 O O . ARG B 2 133 ? 124.578 152.730 88.935 1.00 31.62 134 ARG A O 1
ATOM 4785 N N . PRO B 2 134 ? 123.588 153.198 86.980 1.00 35.72 135 PRO A N 1
ATOM 4786 C CA . PRO B 2 134 ? 124.368 152.170 86.277 1.00 33.62 135 PRO A CA 1
ATOM 4787 C C . PRO B 2 134 ? 125.862 152.445 86.334 1.00 32.55 135 PRO A C 1
ATOM 4788 O O . PRO B 2 134 ? 126.312 153.585 86.200 1.00 33.90 135 PRO A O 1
ATOM 4792 N N . GLN B 2 135 ? 126.631 151.376 86.529 1.00 29.79 136 GLN A N 1
ATOM 4793 C CA . GLN B 2 135 ? 128.086 151.445 86.565 1.00 29.19 136 GLN A CA 1
ATOM 4794 C C . GLN B 2 135 ? 128.733 150.584 85.493 1.00 28.42 136 GLN A C 1
ATOM 4795 O O . GLN B 2 135 ? 129.647 151.047 84.801 1.00 29.69 136 GLN A O 1
ATOM 4801 N N . ALA B 2 136 ? 128.287 149.340 85.336 1.00 26.74 137 ALA A N 1
ATOM 4802 C CA . ALA B 2 136 ? 128.864 148.441 84.350 1.00 25.10 137 ALA A CA 1
ATOM 4803 C C . ALA B 2 136 ? 127.821 147.420 83.924 1.00 23.34 137 ALA A C 1
ATOM 4804 O O . ALA B 2 136 ? 126.904 147.093 84.680 1.00 21.62 137 ALA A O 1
ATOM 4806 N N . GLN B 2 137 ? 127.973 146.925 82.699 1.00 23.40 138 GLN A N 1
ATOM 4807 C CA . GLN B 2 137 ? 127.155 145.849 82.163 1.00 22.24 138 GLN A CA 1
ATOM 4808 C C . GLN B 2 137 ? 128.062 144.710 81.726 1.00 23.28 138 GLN A C 1
ATOM 4809 O O . GLN B 2 137 ? 129.177 144.936 81.248 1.00 24.92 138 GLN A O 1
ATOM 4815 N N . ALA B 2 138 ? 127.584 143.479 81.893 1.00 21.13 139 ALA A N 1
ATOM 4816 C CA . ALA B 2 138 ? 128.416 142.318 81.590 1.00 20.93 139 ALA A CA 1
ATOM 4817 C C . ALA B 2 138 ? 127.539 141.146 81.190 1.00 19.73 139 ALA A C 1
ATOM 4818 O O . ALA B 2 138 ? 126.685 140.716 81.971 1.00 17.94 139 ALA A O 1
ATOM 4820 N N . ASN B 2 139 ? 127.751 140.630 79.984 1.00 19.36 140 ASN A N 1
ATOM 4821 C CA . ASN B 2 139 ? 127.198 139.355 79.559 1.00 19.47 140 ASN A CA 1
ATOM 4822 C C . ASN B 2 139 ? 128.337 138.365 79.364 1.00 21.85 140 ASN A C 1
ATOM 4823 O O . ASN B 2 139 ? 129.407 138.718 78.863 1.00 21.16 140 ASN A O 1
ATOM 4828 N N . PHE B 2 140 ? 128.103 137.124 79.770 1.00 20.82 141 PHE A N 1
ATOM 4829 C CA . PHE B 2 140 ? 129.147 136.111 79.818 1.00 23.17 141 PHE A CA 1
ATOM 4830 C C . PHE B 2 140 ? 128.908 135.024 78.780 1.00 27.45 141 PHE A C 1
ATOM 4831 O O . PHE B 2 140 ? 129.225 133.852 78.987 1.00 29.09 141 PHE A O 1
ATOM 4839 N N . PHE B 2 141 ? 128.335 135.415 77.648 1.00 27.92 142 PHE A N 1
ATOM 4840 C CA . PHE B 2 141 ? 128.298 134.571 76.466 1.00 32.49 142 PHE A CA 1
ATOM 4841 C C . PHE B 2 141 ? 129.622 134.710 75.729 1.00 43.43 142 PHE A C 1
ATOM 4842 O O . PHE B 2 141 ? 130.157 135.814 75.600 1.00 44.14 142 PHE A O 1
ATOM 4850 N N . ASP B 2 142 ? 130.151 133.579 75.259 1.00 52.20 143 ASP A N 1
ATOM 4851 C CA . ASP B 2 142 ? 131.524 133.491 74.764 1.00 62.50 143 ASP A CA 1
ATOM 4852 C C . ASP B 2 142 ? 132.504 133.927 75.856 1.00 64.93 143 ASP A C 1
ATOM 4853 O O . ASP B 2 142 ? 133.240 134.907 75.724 1.00 71.34 143 ASP A O 1
ATOM 4858 N N . LEU B 2 143 ? 132.487 133.169 76.956 1.00 60.04 144 LEU A N 1
ATOM 4859 C CA . LEU B 2 143 ? 133.271 133.532 78.132 1.00 59.16 144 LEU A CA 1
ATOM 4860 C C . LEU B 2 143 ? 134.769 133.446 77.874 1.00 70.24 144 LEU A C 1
ATOM 4861 O O . LEU B 2 143 ? 135.542 134.195 78.481 1.00 67.80 144 LEU A O 1
ATOM 4866 N N . GLU B 2 144 ? 135.198 132.551 76.981 1.00 83.15 145 GLU A N 1
ATOM 4867 C CA . GLU B 2 144 ? 136.625 132.359 76.744 1.00 91.65 145 GLU A CA 1
ATOM 4868 C C . GLU B 2 144 ? 137.306 133.618 76.226 1.00 94.03 145 GLU A C 1
ATOM 4869 O O . GLU B 2 144 ? 138.533 133.729 76.323 1.00 95.70 145 GLU A O 1
ATOM 4875 N N . ASN B 2 145 ? 136.543 134.566 75.677 1.00 95.38 146 ASN A N 1
ATOM 4876 C CA . ASN B 2 145 ? 137.140 135.807 75.195 1.00 99.31 146 ASN A CA 1
ATOM 4877 C C . ASN B 2 145 ? 137.652 136.666 76.346 1.00 90.06 146 ASN A C 1
ATOM 4878 O O . ASN B 2 145 ? 138.732 137.260 76.249 1.00 95.87 146 ASN A O 1
ATOM 4883 N N . LEU B 2 146 ? 136.898 136.746 77.441 1.00 74.90 147 LEU A N 1
ATOM 4884 C CA . LEU B 2 146 ? 137.259 137.584 78.577 1.00 67.13 147 LEU A CA 1
ATOM 4885 C C . LEU B 2 146 ? 137.987 136.814 79.670 1.00 64.43 147 LEU A C 1
ATOM 4886 O O . LEU B 2 146 ? 138.178 137.347 80.767 1.00 60.27 147 LEU A O 1
ATOM 4891 N N . LEU B 2 147 ? 138.398 135.576 79.398 1.00 68.25 148 LEU A N 1
ATOM 4892 C CA . LEU B 2 147 ? 139.038 134.729 80.405 1.00 67.81 148 LEU A CA 1
ATOM 4893 C C . LEU B 2 147 ? 140.553 134.863 80.293 1.00 75.30 148 LEU A C 1
ATOM 4894 O O . LEU B 2 147 ? 141.220 134.173 79.520 1.00 75.21 148 LEU A O 1
ATOM 4899 N N . ASP B 2 148 ? 141.103 135.780 81.086 1.00 89.70 149 ASP A N 1
ATOM 4900 C CA . ASP B 2 148 ? 142.546 135.854 81.263 1.00 102.20 149 ASP A CA 1
ATOM 4901 C C . ASP B 2 148 ? 142.921 135.180 82.575 1.00 100.47 149 ASP A C 1
ATOM 4902 O O . ASP B 2 148 ? 142.579 135.702 83.644 1.00 98.92 149 ASP A O 1
ATOM 4907 N N . PRO B 2 149 ? 143.613 134.042 82.548 1.00 93.26 150 PRO A N 1
ATOM 4908 C CA . PRO B 2 149 ? 143.869 133.282 83.778 1.00 90.43 150 PRO A CA 1
ATOM 4909 C C . PRO B 2 149 ? 145.086 133.726 84.573 1.00 95.10 150 PRO A C 1
ATOM 4910 O O . PRO B 2 149 ? 145.291 133.215 85.680 1.00 89.31 150 PRO A O 1
ATOM 4914 N N . ASP B 2 150 ? 145.892 134.650 84.055 1.00 124.73 151 ASP A N 1
ATOM 4915 C CA . ASP B 2 150 ? 147.086 135.100 84.756 1.00 132.20 151 ASP A CA 1
ATOM 4916 C C . ASP B 2 150 ? 146.811 136.224 85.745 1.00 131.86 151 ASP A C 1
ATOM 4917 O O . ASP B 2 150 ? 147.708 136.580 86.517 1.00 136.02 151 ASP A O 1
ATOM 4922 N N . ALA B 2 151 ? 145.604 136.789 85.744 1.00 103.57 152 ALA A N 1
ATOM 4923 C CA . ALA B 2 151 ? 145.255 137.832 86.699 1.00 98.45 152 ALA A CA 1
ATOM 4924 C C . ALA B 2 151 ? 145.190 137.248 88.103 1.00 102.82 152 ALA A C 1
ATOM 4925 O O . ALA B 2 151 ? 144.240 136.535 88.440 1.00 92.62 152 ALA A O 1
ATOM 4927 N N . ARG B 2 152 ? 146.193 137.547 88.926 1.00 138.35 153 ARG A N 1
ATOM 4928 C CA . ARG B 2 152 ? 146.305 136.918 90.235 1.00 142.54 153 ARG A CA 1
ATOM 4929 C C . ARG B 2 152 ? 145.128 137.289 91.129 1.00 142.31 153 ARG A C 1
ATOM 4930 O O . ARG B 2 152 ? 144.649 138.426 91.122 1.00 145.82 153 ARG A O 1
ATOM 4938 N N . VAL B 2 153 ? 144.660 136.310 91.897 1.00 118.43 154 VAL A N 1
ATOM 4939 C CA . VAL B 2 153 ? 143.574 136.524 92.847 1.00 111.70 154 VAL A CA 1
ATOM 4940 C C . VAL B 2 153 ? 144.136 137.205 94.086 1.00 120.69 154 VAL A C 1
ATOM 4941 O O . VAL B 2 153 ? 145.195 136.818 94.595 1.00 119.43 154 VAL A O 1
ATOM 4945 N N . ASP B 2 154 ? 143.434 138.230 94.571 1.00 135.56 155 ASP A N 1
ATOM 4946 C CA . ASP B 2 154 ? 143.929 138.978 95.722 1.00 137.75 155 ASP A CA 1
ATOM 4947 C C . ASP B 2 154 ? 143.853 138.146 96.997 1.00 128.27 155 ASP A C 1
ATOM 4948 O O . ASP B 2 154 ? 144.880 137.844 97.615 1.00 130.71 155 ASP A O 1
ATOM 4953 N N . THR B 2 155 ? 142.640 137.753 97.397 1.00 109.49 156 THR A N 1
ATOM 4954 C CA . THR B 2 155 ? 142.398 137.094 98.684 1.00 100.54 156 THR A CA 1
ATOM 4955 C C . THR B 2 155 ? 142.987 137.908 99.834 1.00 103.00 156 THR A C 1
ATOM 4956 O O . THR B 2 155 ? 143.515 137.363 100.806 1.00 98.04 156 THR A O 1
ATOM 4960 N N . GLY B 2 156 ? 142.892 139.229 99.720 1.00 100.48 157 GLY A N 1
ATOM 4961 C CA . GLY B 2 156 ? 143.422 140.112 100.746 1.00 101.74 157 GLY A CA 1
ATOM 4962 C C . GLY B 2 156 ? 144.917 139.994 100.948 1.00 108.27 157 GLY A C 1
ATOM 4963 O O . GLY B 2 156 ? 145.403 140.145 102.075 1.00 101.17 157 GLY A O 1
ATOM 4964 N N . ASP B 2 157 ? 145.660 139.731 99.879 1.00 127.09 158 ASP A N 1
ATOM 4965 C CA . ASP B 2 157 ? 147.110 139.605 99.972 1.00 131.80 158 ASP A CA 1
ATOM 4966 C C . ASP B 2 157 ? 147.798 140.842 99.405 1.00 135.48 158 ASP A C 1
ATOM 4967 O O . ASP B 2 157 ? 147.193 141.909 99.306 1.00 131.51 158 ASP A O 1
ATOM 4972 N N . GLU B 2 195 ? 110.684 130.814 70.094 1.00 97.24 196 GLU A N 1
ATOM 4973 C CA . GLU B 2 195 ? 111.726 129.962 69.534 1.00 103.42 196 GLU A CA 1
ATOM 4974 C C . GLU B 2 195 ? 111.323 129.404 68.169 1.00 116.49 196 GLU A C 1
ATOM 4975 O O . GLU B 2 195 ? 111.069 128.208 68.019 1.00 112.04 196 GLU A O 1
ATOM 4981 N N . GLU B 2 196 ? 111.270 130.283 67.171 1.00 160.06 197 GLU A N 1
ATOM 4982 C CA . GLU B 2 196 ? 110.926 129.857 65.822 1.00 174.67 197 GLU A CA 1
ATOM 4983 C C . GLU B 2 196 ? 111.996 128.920 65.275 1.00 180.00 197 GLU A C 1
ATOM 4984 O O . GLU B 2 196 ? 113.181 129.048 65.591 1.00 178.54 197 GLU A O 1
ATOM 4990 N N . GLU B 2 197 ? 111.563 127.957 64.468 1.00 200.84 198 GLU A N 1
ATOM 4991 C CA . GLU B 2 197 ? 112.448 126.947 63.906 1.00 202.19 198 GLU A CA 1
ATOM 4992 C C . GLU B 2 197 ? 112.653 127.235 62.426 1.00 190.66 198 GLU A C 1
ATOM 4993 O O . GLU B 2 197 ? 111.684 127.295 61.661 1.00 194.43 198 GLU A O 1
ATOM 4999 N N . ALA B 2 198 ? 113.911 127.411 62.023 1.00 146.85 199 ALA A N 1
ATOM 5000 C CA . ALA B 2 198 ? 114.212 127.614 60.614 1.00 140.40 199 ALA A CA 1
ATOM 5001 C C . ALA B 2 198 ? 114.089 126.294 59.869 1.00 132.69 199 ALA A C 1
ATOM 5002 O O . ALA B 2 198 ? 113.208 126.132 59.021 1.00 133.46 199 ALA A O 1
ATOM 5004 N N . GLY B 2 199 ? 114.944 125.335 60.204 1.00 123.74 200 GLY A N 1
ATOM 5005 C CA . GLY B 2 199 ? 114.839 124.035 59.586 1.00 118.58 200 GLY A CA 1
ATOM 5006 C C . GLY B 2 199 ? 115.191 124.038 58.105 1.00 117.29 200 GLY A C 1
ATOM 5007 O O . GLY B 2 199 ? 115.852 124.941 57.584 1.00 117.66 200 GLY A O 1
ATOM 5008 N N . THR B 2 200 ? 114.738 122.986 57.426 1.00 115.11 201 THR A N 1
ATOM 5009 C CA . THR B 2 200 ? 114.916 122.846 55.986 1.00 115.28 201 THR A CA 1
ATOM 5010 C C . THR B 2 200 ? 113.820 121.936 55.454 1.00 116.42 201 THR A C 1
ATOM 5011 O O . THR B 2 200 ? 113.585 120.859 56.007 1.00 116.12 201 THR A O 1
ATOM 5015 N N . GLU B 2 201 ? 113.149 122.370 54.393 1.00 129.24 202 GLU A N 1
ATOM 5016 C CA . GLU B 2 201 ? 112.058 121.616 53.793 1.00 131.33 202 GLU A CA 1
ATOM 5017 C C . GLU B 2 201 ? 112.413 121.282 52.353 1.00 127.40 202 GLU A C 1
ATOM 5018 O O . GLU B 2 201 ? 112.772 122.172 51.576 1.00 132.67 202 GLU A O 1
ATOM 5024 N N . ILE B 2 202 ? 112.316 120.003 52.002 1.00 109.24 203 ILE A N 1
ATOM 5025 C CA . ILE B 2 202 ? 112.689 119.513 50.681 1.00 106.48 203 ILE A CA 1
ATOM 5026 C C . ILE B 2 202 ? 111.485 118.818 50.063 1.00 107.07 203 ILE A C 1
ATOM 5027 O O . ILE B 2 202 ? 110.850 117.974 50.707 1.00 112.44 203 ILE A O 1
ATOM 5032 N N . ALA B 2 203 ? 111.173 119.175 48.820 1.00 111.86 204 ALA A N 1
ATOM 5033 C CA . ALA B 2 203 ? 110.073 118.582 48.073 1.00 113.64 204 ALA A CA 1
ATOM 5034 C C . ALA B 2 203 ? 110.636 117.816 46.886 1.00 123.83 204 ALA A C 1
ATOM 5035 O O . ALA B 2 203 ? 111.474 118.340 46.145 1.00 128.35 204 ALA A O 1
ATOM 5037 N N . ILE B 2 204 ? 110.177 116.580 46.709 1.00 141.13 205 ILE A N 1
ATOM 5038 C CA . ILE B 2 204 ? 110.647 115.699 45.647 1.00 150.08 205 ILE A CA 1
ATOM 5039 C C . ILE B 2 204 ? 109.516 115.502 44.649 1.00 151.09 205 ILE A C 1
ATOM 5040 O O . ILE B 2 204 ? 108.378 115.213 45.038 1.00 153.53 205 ILE A O 1
ATOM 5045 N N . ILE B 2 205 ? 109.824 115.664 43.367 1.00 156.75 206 ILE A N 1
ATOM 5046 C CA . ILE B 2 205 ? 108.861 115.471 42.290 1.00 156.09 206 ILE A CA 1
ATOM 5047 C C . ILE B 2 205 ? 109.331 114.264 41.488 1.00 157.84 206 ILE A C 1
ATOM 5048 O O . ILE B 2 205 ? 110.273 114.357 40.693 1.00 155.71 206 ILE A O 1
ATOM 5053 N N . LEU B 2 206 ? 108.674 113.125 41.694 1.00 157.14 207 LEU A N 1
ATOM 5054 C CA . LEU B 2 206 ? 109.041 111.870 41.051 1.00 155.10 207 LEU A CA 1
ATOM 5055 C C . LEU B 2 206 ? 108.099 111.606 39.884 1.00 154.82 207 LEU A C 1
ATOM 5056 O O . LEU B 2 206 ? 106.887 111.461 40.079 1.00 157.18 207 LEU A O 1
ATOM 5061 N N . ASP B 2 207 ? 108.658 111.530 38.678 1.00 148.90 208 ASP A N 1
ATOM 5062 C CA . ASP B 2 207 ? 107.848 111.290 37.492 1.00 148.27 208 ASP A CA 1
ATOM 5063 C C . ASP B 2 207 ? 107.327 109.858 37.474 1.00 143.97 208 ASP A C 1
ATOM 5064 O O . ASP B 2 207 ? 108.017 108.920 37.885 1.00 144.44 208 ASP A O 1
ATOM 5069 N N . GLY B 2 208 ? 106.096 109.696 36.999 1.00 133.88 209 GLY A N 1
ATOM 5070 C CA . GLY B 2 208 ? 105.489 108.386 36.887 1.00 133.34 209 GLY A CA 1
ATOM 5071 C C . GLY B 2 208 ? 104.744 108.201 35.581 1.00 133.56 209 GLY A C 1
ATOM 5072 O O . GLY B 2 208 ? 103.720 107.514 35.535 1.00 130.48 209 GLY A O 1
ATOM 5073 N N . SER B 2 209 ? 105.248 108.817 34.514 1.00 145.33 210 SER A N 1
ATOM 5074 C CA . SER B 2 209 ? 104.583 108.759 33.223 1.00 144.25 210 SER A CA 1
ATOM 5075 C C . SER B 2 209 ? 104.592 107.332 32.674 1.00 141.46 210 SER A C 1
ATOM 5076 O O . SER B 2 209 ? 105.318 106.453 33.145 1.00 144.77 210 SER A O 1
ATOM 5079 N N . GLY B 2 210 ? 103.760 107.111 31.653 1.00 129.99 211 GLY A N 1
ATOM 5080 C CA . GLY B 2 210 ? 103.645 105.794 31.053 1.00 124.64 211 GLY A CA 1
ATOM 5081 C C . GLY B 2 210 ? 104.905 105.318 30.361 1.00 126.36 211 GLY A C 1
ATOM 5082 O O . GLY B 2 210 ? 105.058 104.114 30.131 1.00 122.54 211 GLY A O 1
ATOM 5083 N N . SER B 2 211 ? 105.811 106.237 30.017 1.00 131.57 212 SER A N 1
ATOM 5084 C CA . SER B 2 211 ? 107.069 105.837 29.396 1.00 129.85 212 SER A CA 1
ATOM 5085 C C . SER B 2 211 ? 107.957 105.070 30.367 1.00 128.01 212 SER A C 1
ATOM 5086 O O . SER B 2 211 ? 108.856 104.337 29.936 1.00 127.41 212 SER A O 1
ATOM 5089 N N . ILE B 2 212 ? 107.727 105.221 31.668 1.00 124.87 213 ILE A N 1
ATOM 5090 C CA . ILE B 2 212 ? 108.529 104.537 32.676 1.00 125.22 213 ILE A CA 1
ATOM 5091 C C . ILE B 2 212 ? 107.915 103.170 32.951 1.00 126.84 213 ILE A C 1
ATOM 5092 O O . ILE B 2 212 ? 106.752 103.070 33.358 1.00 126.29 213 ILE A O 1
ATOM 5097 N N . ASP B 2 213 ? 108.695 102.115 32.729 1.00 131.43 214 ASP A N 1
ATOM 5098 C CA . ASP B 2 213 ? 108.239 100.770 33.023 1.00 132.82 214 ASP A CA 1
ATOM 5099 C C . ASP B 2 213 ? 108.200 100.540 34.533 1.00 133.82 214 ASP A C 1
ATOM 5100 O O . ASP B 2 213 ? 108.904 101.211 35.292 1.00 134.52 214 ASP A O 1
ATOM 5105 N N . PRO B 2 214 ? 107.367 99.608 34.991 1.00 131.23 215 PRO A N 1
ATOM 5106 C CA . PRO B 2 214 ? 107.261 99.332 36.434 1.00 129.74 215 PRO A CA 1
ATOM 5107 C C . PRO B 2 214 ? 108.595 98.968 37.069 1.00 133.89 215 PRO A C 1
ATOM 5108 O O . PRO B 2 214 ? 108.846 99.366 38.217 1.00 136.18 215 PRO A O 1
ATOM 5112 N N . PRO B 2 215 ? 109.477 98.206 36.395 1.00 134.13 216 PRO A N 1
ATOM 5113 C CA . PRO B 2 215 ? 110.793 97.953 37.014 1.00 140.21 216 PRO A CA 1
ATOM 5114 C C . PRO B 2 215 ? 111.580 99.216 37.324 1.00 144.16 216 PRO A C 1
ATOM 5115 O O . PRO B 2 215 ? 112.271 99.270 38.349 1.00 150.14 216 PRO A O 1
ATOM 5119 N N . ASP B 2 216 ? 111.495 100.238 36.469 1.00 142.50 217 ASP A N 1
ATOM 5120 C CA . ASP B 2 216 ? 112.224 101.476 36.730 1.00 144.55 217 ASP A CA 1
ATOM 5121 C C . ASP B 2 216 ? 111.621 102.249 37.895 1.00 149.11 217 ASP A C 1
ATOM 5122 O O . ASP B 2 216 ? 112.337 102.977 38.595 1.00 150.56 217 ASP A O 1
ATOM 5127 N N . PHE B 2 217 ? 110.311 102.108 38.114 1.00 162.32 218 PHE A N 1
ATOM 5128 C CA . PHE B 2 217 ? 109.668 102.775 39.240 1.00 168.28 218 PHE A CA 1
ATOM 5129 C C . PHE B 2 217 ? 110.242 102.290 40.564 1.00 169.63 218 PHE A C 1
ATOM 5130 O O . PHE B 2 217 ? 110.437 103.082 41.492 1.00 174.14 218 PHE A O 1
ATOM 5138 N N . GLN B 2 218 ? 110.515 100.987 40.670 1.00 169.30 219 GLN A N 1
ATOM 5139 C CA . GLN B 2 218 ? 111.124 100.454 41.884 1.00 169.62 219 GLN A CA 1
ATOM 5140 C C . GLN B 2 218 ? 112.511 101.042 42.109 1.00 172.12 219 GLN A C 1
ATOM 5141 O O . GLN B 2 218 ? 112.874 101.380 43.242 1.00 172.69 219 GLN A O 1
ATOM 5147 N N . ARG B 2 219 ? 113.304 101.171 41.041 1.00 181.32 220 ARG A N 1
ATOM 5148 C CA . ARG B 2 219 ? 114.629 101.769 41.174 1.00 184.90 220 ARG A CA 1
ATOM 5149 C C . ARG B 2 219 ? 114.538 103.222 41.622 1.00 178.70 220 ARG A C 1
ATOM 5150 O O . ARG B 2 219 ? 115.299 103.660 42.494 1.00 181.25 220 ARG A O 1
ATOM 5158 N N . ALA B 2 220 ? 113.611 103.986 41.037 1.00 155.28 221 ALA A N 1
ATOM 5159 C CA . ALA B 2 220 ? 113.446 105.380 41.438 1.00 148.13 221 ALA A CA 1
ATOM 5160 C C . ALA B 2 220 ? 112.999 105.488 42.892 1.00 152.22 221 ALA A C 1
ATOM 5161 O O . ALA B 2 220 ? 113.482 106.348 43.638 1.00 147.53 221 ALA A O 1
ATOM 5163 N N . LYS B 2 221 ? 112.075 104.620 43.310 1.00 170.10 222 LYS A N 1
ATOM 5164 C CA . LYS B 2 221 ? 111.615 104.623 44.695 1.00 172.88 222 LYS A CA 1
ATOM 5165 C C . LYS B 2 221 ? 112.747 104.281 45.656 1.00 168.23 222 LYS A C 1
ATOM 5166 O O . LYS B 2 221 ? 112.886 104.909 46.714 1.00 165.49 222 LYS A O 1
ATOM 5172 N N . ASP B 2 222 ? 113.565 103.286 45.306 1.00 166.20 223 ASP A N 1
ATOM 5173 C CA . ASP B 2 222 ? 114.696 102.923 46.153 1.00 164.29 223 ASP A CA 1
ATOM 5174 C C . ASP B 2 222 ? 115.708 104.057 46.234 1.00 161.01 223 ASP A C 1
ATOM 5175 O O . ASP B 2 222 ? 116.270 104.321 47.303 1.00 159.46 223 ASP A O 1
ATOM 5180 N N . PHE B 2 223 ? 115.956 104.740 45.113 1.00 162.03 224 PHE A N 1
ATOM 5181 C CA .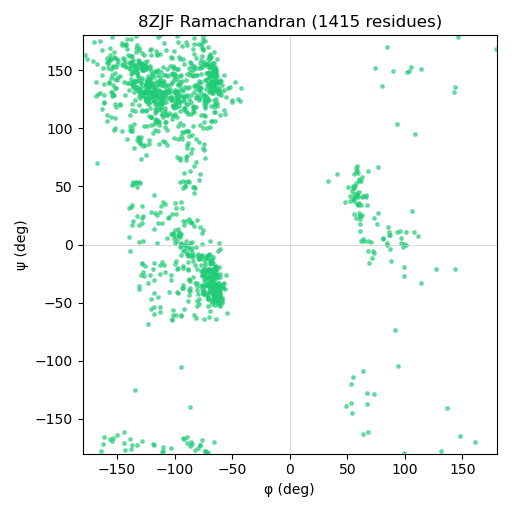 PHE B 2 223 ? 116.856 105.888 45.135 1.00 160.14 224 PHE A CA 1
ATOM 5182 C C . PHE B 2 223 ? 116.311 106.997 46.024 1.00 154.35 224 PHE A C 1
ATOM 5183 O O . PHE B 2 223 ? 117.064 107.623 46.778 1.00 154.01 224 PHE A O 1
ATOM 5191 N N . ILE B 2 224 ? 115.004 107.258 45.944 1.00 140.73 225 ILE A N 1
ATOM 5192 C CA . ILE B 2 224 ? 114.397 108.293 46.779 1.00 135.09 225 ILE A CA 1
ATOM 5193 C C . ILE B 2 224 ? 114.535 107.931 48.253 1.00 138.10 225 ILE A C 1
ATOM 5194 O O . ILE B 2 224 ? 114.894 108.771 49.089 1.00 138.16 225 ILE A O 1
ATOM 5199 N N . SER B 2 225 ? 114.258 106.668 48.591 1.00 147.26 226 SER A N 1
ATOM 5200 C CA . SER B 2 225 ? 114.371 106.231 49.979 1.00 149.67 226 SER A CA 1
ATOM 5201 C C . SER B 2 225 ? 115.808 106.335 50.479 1.00 151.41 226 SER A C 1
ATOM 5202 O O . SER B 2 225 ? 116.050 106.790 51.603 1.00 151.87 226 SER A O 1
ATOM 5205 N N . ASN B 2 226 ? 116.775 105.920 49.656 1.00 153.07 227 ASN A N 1
ATOM 5206 C CA . ASN B 2 226 ? 118.175 106.008 50.057 1.00 152.64 227 ASN A CA 1
ATOM 5207 C C . ASN B 2 226 ? 118.608 107.456 50.242 1.00 151.00 227 ASN A C 1
ATOM 5208 O O . ASN B 2 226 ? 119.327 107.779 51.197 1.00 151.27 227 ASN A O 1
ATOM 5213 N N . MET B 2 227 ? 118.196 108.342 49.332 1.00 149.26 228 MET A N 1
ATOM 5214 C CA . MET B 2 227 ? 118.552 109.750 49.460 1.00 148.06 228 MET A CA 1
ATOM 5215 C C . MET B 2 227 ? 117.953 110.348 50.724 1.00 152.19 228 MET A C 1
ATOM 5216 O O . MET B 2 227 ? 118.627 111.092 51.446 1.00 149.85 228 MET A O 1
ATOM 5221 N N . MET B 2 228 ? 116.694 110.018 51.019 1.00 167.66 229 MET A N 1
ATOM 5222 C CA . MET B 2 228 ? 116.075 110.504 52.248 1.00 169.95 229 MET A CA 1
ATOM 5223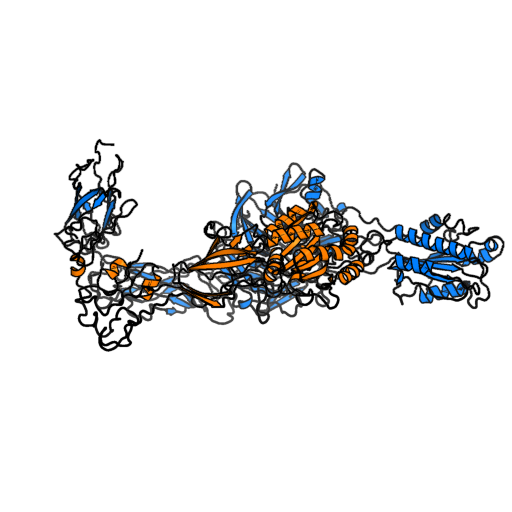 C C . MET B 2 228 ? 116.805 109.977 53.477 1.00 166.42 229 MET A C 1
ATOM 5224 O O . MET B 2 228 ? 117.002 110.711 54.452 1.00 165.98 229 MET A O 1
ATOM 5229 N N . ARG B 2 229 ? 117.214 108.706 53.452 1.00 158.11 230 ARG A N 1
ATOM 5230 C CA . ARG B 2 229 ? 117.918 108.130 54.595 1.00 155.65 230 ARG A CA 1
ATOM 5231 C C . ARG B 2 229 ? 119.264 108.810 54.818 1.00 151.15 230 ARG A C 1
ATOM 5232 O O . ARG B 2 229 ? 119.622 109.142 55.953 1.00 149.81 230 ARG A O 1
ATOM 5240 N N . ASN B 2 230 ? 120.030 109.023 53.746 1.00 140.10 231 ASN A N 1
ATOM 5241 C CA . ASN B 2 230 ? 121.315 109.702 53.903 1.00 136.22 231 ASN A CA 1
ATOM 5242 C C . ASN B 2 230 ? 121.123 111.149 54.348 1.00 137.24 231 ASN A C 1
ATOM 5243 O O . ASN B 2 230 ? 121.911 111.668 55.150 1.00 139.58 231 ASN A O 1
ATOM 5248 N N . PHE B 2 231 ? 120.080 111.814 53.843 1.00 139.04 232 PHE A N 1
ATOM 5249 C CA . PHE B 2 231 ? 119.801 113.183 54.260 1.00 138.22 232 PHE A CA 1
ATOM 5250 C C . PHE B 2 231 ? 119.449 113.243 55.742 1.00 137.42 232 PHE A C 1
ATOM 5251 O O . PHE B 2 231 ? 119.887 114.152 56.455 1.00 136.80 232 PHE A O 1
ATOM 5259 N N . TYR B 2 232 ? 118.657 112.283 56.225 1.00 137.80 233 TYR A N 1
ATOM 5260 C CA . TYR B 2 232 ? 118.342 112.225 57.651 1.00 135.37 233 TYR A CA 1
ATOM 5261 C C . TYR B 2 232 ? 119.573 111.881 58.479 1.00 136.60 233 TYR A C 1
ATOM 5262 O O . TYR B 2 232 ? 119.685 112.293 59.638 1.00 131.78 233 TYR A O 1
ATOM 5271 N N . GLU B 2 233 ? 120.485 111.089 57.917 1.00 141.61 234 GLU A N 1
ATOM 5272 C CA . GLU B 2 233 ? 121.724 110.774 58.618 1.00 142.08 234 GLU A CA 1
ATOM 5273 C C . GLU B 2 233 ? 122.595 112.015 58.789 1.00 145.10 234 GLU A C 1
ATOM 5274 O O . GLU B 2 233 ? 123.155 112.256 59.866 1.00 143.85 234 GLU A O 1
ATOM 5280 N N . LYS B 2 234 ? 122.732 112.810 57.725 1.00 162.44 235 LYS A N 1
ATOM 5281 C CA . LYS B 2 234 ? 123.603 113.978 57.771 1.00 167.77 235 LYS A CA 1
ATOM 5282 C C . LYS B 2 234 ? 122.873 115.210 58.298 1.00 165.21 235 LYS A C 1
ATOM 5283 O O . LYS B 2 234 ? 123.492 116.059 58.943 1.00 169.93 235 LYS A O 1
ATOM 5289 N N . CYS B 2 235 ? 121.564 115.307 58.080 1.00 135.91 236 CYS A N 1
ATOM 5290 C CA . CYS B 2 235 ? 120.776 116.447 58.527 1.00 126.19 236 CYS A CA 1
ATOM 5291 C C . CYS B 2 235 ? 119.815 116.034 59.638 1.00 118.87 236 CYS A C 1
ATOM 5292 O O . CYS B 2 235 ? 119.328 114.902 59.664 1.00 118.54 236 CYS A O 1
ATOM 5295 N N . PHE B 2 236 ? 119.530 116.960 60.555 1.00 110.22 237 PHE A N 1
ATOM 5296 C CA . PHE B 2 236 ? 118.560 116.708 61.617 1.00 101.22 237 PHE A CA 1
ATOM 5297 C C . PHE B 2 236 ? 117.291 117.540 61.508 1.00 103.82 237 PHE A C 1
ATOM 5298 O O . PHE B 2 236 ? 116.197 116.983 61.508 1.00 98.57 237 PHE A O 1
ATOM 5306 N N . GLU B 2 237 ? 117.403 118.858 61.421 1.00 124.73 238 GLU A N 1
ATOM 5307 C CA . GLU B 2 237 ? 116.237 119.737 61.555 1.00 127.68 238 GLU A CA 1
ATOM 5308 C C . GLU B 2 237 ? 115.601 120.007 60.196 1.00 128.30 238 GLU A C 1
ATOM 5309 O O . GLU B 2 237 ? 115.336 121.134 59.804 1.00 129.67 238 GLU A O 1
ATOM 5315 N N . CYS B 2 238 ? 115.356 118.931 59.470 1.00 119.88 239 CYS A N 1
ATOM 5316 C CA . CYS B 2 238 ? 114.987 119.025 58.066 1.00 119.21 239 CYS A CA 1
ATOM 5317 C C . CYS B 2 238 ? 114.158 117.834 57.610 1.00 120.20 239 CYS A C 1
ATOM 5318 O O . CYS B 2 238 ? 114.536 116.678 57.829 1.00 120.14 239 CYS A O 1
ATOM 5321 N N . ASN B 2 239 ? 113.026 118.137 56.979 1.00 123.87 240 ASN A N 1
ATOM 5322 C CA . ASN B 2 239 ? 111.960 117.187 56.693 1.00 126.04 240 ASN A CA 1
ATOM 5323 C C . ASN B 2 239 ? 111.866 116.915 55.195 1.00 129.63 240 ASN A C 1
ATOM 5324 O O . ASN B 2 239 ? 112.651 117.431 54.394 1.00 125.14 240 ASN A O 1
ATOM 5329 N N . PHE B 2 240 ? 110.891 116.080 54.823 1.00 137.76 241 PHE A N 1
ATOM 5330 C CA . PHE B 2 240 ? 110.698 115.699 53.430 1.00 141.31 241 PHE A CA 1
ATOM 5331 C C . PHE B 2 240 ? 109.218 115.588 53.089 1.00 142.51 241 PHE A C 1
ATOM 5332 O O . PHE B 2 240 ? 108.375 115.291 53.940 1.00 142.95 241 PHE A O 1
ATOM 5340 N N . ALA B 2 241 ? 108.922 115.808 51.809 1.00 138.42 242 ALA A N 1
ATOM 5341 C CA . ALA B 2 241 ? 107.588 115.617 51.256 1.00 140.14 242 ALA A CA 1
ATOM 5342 C C . ALA B 2 241 ? 107.725 115.409 49.754 1.00 144.13 242 ALA A C 1
ATOM 5343 O O . ALA B 2 241 ? 108.718 115.815 49.145 1.00 137.79 242 ALA A O 1
ATOM 5345 N N . LEU B 2 242 ? 106.718 114.769 49.160 1.00 171.44 243 LEU A N 1
ATOM 5346 C CA . LEU B 2 242 ? 106.753 114.504 47.728 1.00 175.50 243 LEU A CA 1
ATOM 5347 C C . LEU B 2 242 ? 105.342 114.334 47.185 1.00 178.29 243 LEU A C 1
ATOM 5348 O O . LEU B 2 242 ? 104.408 114.041 47.936 1.00 178.72 243 LEU A O 1
ATOM 5353 N N . VAL B 2 243 ? 105.201 114.524 45.875 1.00 169.02 244 VAL A N 1
ATOM 5354 C CA . VAL B 2 243 ? 103.959 114.256 45.163 1.00 171.43 244 VAL A CA 1
ATOM 5355 C C . VAL B 2 243 ? 104.277 113.369 43.967 1.00 167.66 244 VAL A C 1
ATOM 5356 O O . VAL B 2 243 ? 105.398 113.351 43.450 1.00 168.98 244 VAL A O 1
ATOM 5360 N N . GLN B 2 244 ? 103.267 112.628 43.517 1.00 168.79 245 GLN A N 1
ATOM 5361 C CA . GLN B 2 244 ? 103.440 111.669 42.431 1.00 169.01 245 GLN A CA 1
ATOM 5362 C C . GLN B 2 244 ? 103.210 112.377 41.100 1.00 165.67 245 GLN A C 1
ATOM 5363 O O . GLN B 2 244 ? 102.087 112.784 40.788 1.00 165.85 245 GLN A O 1
ATOM 5369 N N . TYR B 2 245 ? 104.278 112.516 40.318 1.00 156.88 246 TYR A N 1
ATOM 5370 C CA . TYR B 2 245 ? 104.223 113.183 39.017 1.00 154.90 246 TYR A CA 1
ATOM 5371 C C . TYR B 2 245 ? 103.977 112.153 37.911 1.00 148.59 246 TYR A C 1
ATOM 5372 O O . TYR B 2 245 ? 104.723 112.026 36.940 1.00 148.06 246 TYR A O 1
ATOM 5381 N N . GLY B 2 246 ? 102.899 111.394 38.089 1.00 141.23 247 GLY A N 1
ATOM 5382 C CA . GLY B 2 246 ? 102.542 110.356 37.142 1.00 134.97 247 GLY A CA 1
ATOM 5383 C C . GLY B 2 246 ? 101.674 110.842 36.001 1.00 135.05 247 GLY A C 1
ATOM 5384 O O . GLY B 2 246 ? 101.754 110.324 34.883 1.00 133.07 247 GLY A O 1
ATOM 5385 N N . GLY B 2 247 ? 100.851 111.851 36.267 1.00 136.72 248 GLY A N 1
ATOM 5386 C CA . GLY B 2 247 ? 99.910 112.346 35.283 1.00 134.47 248 GLY A CA 1
ATOM 5387 C C . GLY B 2 247 ? 98.602 112.765 35.917 1.00 138.05 248 GLY A C 1
ATOM 5388 O O . GLY B 2 247 ? 97.842 113.552 35.345 1.00 137.04 248 GLY A O 1
ATOM 5389 N N . VAL B 2 248 ? 98.336 112.240 37.108 1.00 153.59 249 VAL A N 1
ATOM 5390 C CA . VAL B 2 248 ? 97.227 112.678 37.946 1.00 159.58 249 VAL A CA 1
ATOM 5391 C C . VAL B 2 248 ? 97.833 113.268 39.210 1.00 161.11 249 VAL A C 1
ATOM 5392 O O . VAL B 2 248 ? 98.584 112.588 39.920 1.00 159.38 249 VAL A O 1
ATOM 5396 N N . ILE B 2 249 ? 97.516 114.531 39.485 1.00 158.97 250 ILE A N 1
ATOM 5397 C CA . ILE B 2 249 ? 98.159 115.267 40.570 1.00 161.38 250 ILE A CA 1
ATOM 5398 C C . ILE B 2 249 ? 97.576 114.760 41.885 1.00 160.59 250 ILE A C 1
ATOM 5399 O O . ILE B 2 249 ? 96.483 115.158 42.291 1.00 158.26 250 ILE A O 1
ATOM 5404 N N . GLN B 2 250 ? 98.310 113.877 42.556 1.00 161.80 251 GLN A N 1
ATOM 5405 C CA . GLN B 2 250 ? 97.922 113.343 43.851 1.00 161.01 251 GLN A CA 1
ATOM 5406 C C . GLN B 2 250 ? 98.959 113.738 44.894 1.00 161.44 251 GLN A C 1
ATOM 5407 O O . GLN B 2 250 ? 100.159 113.796 44.609 1.00 161.10 251 GLN A O 1
ATOM 5413 N N . THR B 2 251 ? 98.485 114.009 46.106 1.00 150.61 252 THR A N 1
ATOM 5414 C CA . THR B 2 251 ? 99.337 114.461 47.197 1.00 147.38 252 THR A CA 1
ATOM 5415 C C . THR B 2 251 ? 99.723 113.269 48.062 1.00 151.66 252 THR A C 1
ATOM 5416 O O . THR B 2 251 ? 98.854 112.602 48.634 1.00 149.91 252 THR A O 1
ATOM 5420 N N . GLU B 2 252 ? 101.022 113.007 48.155 1.00 166.63 253 GLU A N 1
ATOM 5421 C CA . GLU B 2 252 ? 101.546 111.955 49.014 1.00 164.95 253 GLU A CA 1
ATOM 5422 C C . GLU B 2 252 ? 101.810 112.547 50.400 1.00 166.11 253 GLU A C 1
ATOM 5423 O O . GLU B 2 252 ? 101.328 113.637 50.719 1.00 165.91 253 GLU A O 1
ATOM 5429 N N . PHE B 2 253 ? 102.554 111.832 51.245 1.00 159.30 254 PHE A N 1
ATOM 5430 C CA . PHE B 2 253 ? 102.816 112.309 52.597 1.00 155.44 254 PHE A CA 1
ATOM 5431 C C . PHE B 2 253 ? 103.521 113.661 52.562 1.00 154.56 254 PHE A C 1
ATOM 5432 O O . PHE B 2 253 ? 104.418 113.890 51.746 1.00 155.87 254 PHE A O 1
ATOM 5440 N N . ASP B 2 254 ? 103.088 114.565 53.435 1.00 148.10 255 ASP A N 1
ATOM 5441 C CA . ASP B 2 254 ? 103.648 115.903 53.512 1.00 145.90 255 ASP A CA 1
ATOM 5442 C C . ASP B 2 254 ? 104.683 115.975 54.632 1.00 142.34 255 ASP A C 1
ATOM 5443 O O . ASP B 2 254 ? 104.940 115.000 55.341 1.00 143.20 255 ASP A O 1
ATOM 5448 N N . LEU B 2 255 ? 105.287 117.154 54.800 1.00 136.30 256 LEU A N 1
ATOM 5449 C CA . LEU B 2 255 ? 106.289 117.328 55.843 1.00 133.84 256 LEU A CA 1
ATOM 5450 C C . LEU B 2 255 ? 105.697 117.263 57.245 1.00 135.21 256 LEU A C 1
ATOM 5451 O O . LEU B 2 255 ? 106.457 117.150 58.213 1.00 129.36 256 LEU A O 1
ATOM 5456 N N . ARG B 2 256 ? 104.371 117.341 57.380 1.00 149.62 257 ARG A N 1
ATOM 5457 C CA . ARG B 2 256 ? 103.746 117.069 58.670 1.00 151.02 257 ARG A CA 1
ATOM 5458 C C . ARG B 2 256 ? 103.968 115.621 59.087 1.00 151.10 257 ARG A C 1
ATOM 5459 O O . ARG B 2 256 ? 104.254 115.341 60.257 1.00 151.99 257 ARG A O 1
ATOM 5467 N N . ASP B 2 257 ? 103.845 114.688 58.142 1.00 144.90 258 ASP A N 1
ATOM 5468 C CA . ASP B 2 257 ? 104.096 113.279 58.409 1.00 142.36 258 ASP A CA 1
ATOM 5469 C C . ASP B 2 257 ? 105.579 112.935 58.416 1.00 140.29 258 ASP A C 1
ATOM 5470 O O . ASP B 2 257 ? 105.934 111.809 58.780 1.00 139.41 258 ASP A O 1
ATOM 5475 N N . SER B 2 258 ? 106.447 113.869 58.023 1.00 135.69 259 SER A N 1
ATOM 5476 C CA . SER B 2 258 ? 107.880 113.608 57.982 1.00 132.51 259 SER A CA 1
ATOM 5477 C C . SER B 2 258 ? 108.506 113.513 59.366 1.00 127.85 259 SER A C 1
ATOM 5478 O O . SER B 2 258 ? 109.677 113.133 59.468 1.00 125.79 259 SER A O 1
ATOM 5481 N N . GLN B 2 259 ? 107.768 113.858 60.425 1.00 123.75 260 GLN A N 1
ATOM 5482 C CA . GLN B 2 259 ? 108.305 113.717 61.774 1.00 120.14 260 GLN A CA 1
ATOM 5483 C C . GLN B 2 259 ? 108.600 112.259 62.099 1.00 125.90 260 GLN A C 1
ATOM 5484 O O . GLN B 2 259 ? 109.636 111.944 62.696 1.00 120.84 260 GLN A O 1
ATOM 5490 N N . ASP B 2 260 ? 107.701 111.355 61.715 1.00 147.87 261 ASP A N 1
ATOM 5491 C CA . ASP B 2 260 ? 107.921 109.919 61.879 1.00 151.75 261 ASP A CA 1
ATOM 5492 C C . ASP B 2 260 ? 108.647 109.427 60.634 1.00 147.42 261 ASP A C 1
ATOM 5493 O O . ASP B 2 260 ? 108.040 109.166 59.594 1.00 146.45 261 ASP A O 1
ATOM 5498 N N . VAL B 2 261 ? 109.972 109.310 60.744 1.00 138.09 262 VAL A N 1
ATOM 5499 C CA . VAL B 2 261 ? 110.796 108.973 59.586 1.00 136.44 262 VAL A CA 1
ATOM 5500 C C . VAL B 2 261 ? 110.472 107.572 59.080 1.00 139.16 262 VAL A C 1
ATOM 5501 O O . VAL B 2 261 ? 110.354 107.347 57.869 1.00 134.82 262 VAL A O 1
ATOM 5505 N N . MET B 2 262 ? 110.323 106.612 59.995 1.00 165.35 263 MET A N 1
ATOM 5506 C CA . MET B 2 262 ? 110.069 105.233 59.586 1.00 168.98 263 MET A CA 1
ATOM 5507 C C . MET B 2 262 ? 108.742 105.104 58.848 1.00 160.03 263 MET A C 1
ATOM 5508 O O . MET B 2 262 ? 108.649 104.385 57.846 1.00 161.57 263 MET A O 1
ATOM 5513 N N . ALA B 2 263 ? 107.703 105.790 59.330 1.00 129.40 264 ALA A N 1
ATOM 5514 C CA . ALA B 2 263 ? 106.413 105.752 58.649 1.00 119.43 264 ALA A CA 1
ATOM 5515 C C . ALA B 2 263 ? 106.501 106.384 57.266 1.00 117.08 264 ALA A C 1
ATOM 5516 O O . ALA B 2 263 ? 105.882 105.897 56.311 1.00 114.86 264 ALA A O 1
ATOM 5518 N N . SER B 2 264 ? 107.261 107.474 57.140 1.00 118.67 265 SER A N 1
ATOM 5519 C CA . SER B 2 264 ? 107.429 108.118 55.842 1.00 116.97 265 SER A CA 1
ATOM 5520 C C . SER B 2 264 ? 108.127 107.192 54.853 1.00 118.81 265 SER A C 1
ATOM 5521 O O . SER B 2 264 ? 107.789 107.174 53.664 1.00 120.70 265 SER A O 1
ATOM 5524 N N . LEU B 2 265 ? 109.108 106.420 55.325 1.00 124.96 266 LEU A N 1
ATOM 5525 C CA . LEU B 2 265 ? 109.792 105.475 54.448 1.00 125.89 266 LEU A CA 1
ATOM 5526 C C . LEU B 2 265 ? 108.830 104.419 53.916 1.00 129.78 266 LEU A C 1
ATOM 5527 O O . LEU B 2 265 ? 108.844 104.102 52.721 1.00 131.45 266 LEU A O 1
ATOM 5532 N N . ALA B 2 266 ? 107.981 103.869 54.788 1.00 133.41 267 ALA A N 1
ATOM 5533 C CA . ALA B 2 266 ? 106.999 102.886 54.342 1.00 136.12 267 ALA A CA 1
ATOM 5534 C C . ALA B 2 266 ? 105.995 103.506 53.378 1.00 137.43 267 ALA A C 1
ATOM 5535 O O . ALA B 2 266 ? 105.610 102.881 52.381 1.00 141.04 267 ALA A O 1
ATOM 5537 N N . ARG B 2 267 ? 105.559 104.737 53.659 1.00 135.92 268 ARG A N 1
ATOM 5538 C CA . ARG B 2 267 ? 104.631 105.415 52.760 1.00 137.78 268 ARG A CA 1
ATOM 5539 C C . ARG B 2 267 ? 105.252 105.618 51.384 1.00 138.03 268 ARG A C 1
ATOM 5540 O O . ARG B 2 267 ? 104.582 105.444 50.359 1.00 141.38 268 ARG A O 1
ATOM 5548 N N . VAL B 2 268 ? 106.534 105.988 51.342 1.00 130.86 269 VAL A N 1
ATOM 5549 C CA . VAL B 2 268 ? 107.236 106.113 50.068 1.00 128.80 269 VAL A CA 1
ATOM 5550 C C . VAL B 2 268 ? 107.310 104.762 49.368 1.00 137.74 269 VAL A C 1
ATOM 5551 O O . VAL B 2 268 ? 107.091 104.660 48.155 1.00 138.47 269 VAL A O 1
ATOM 5555 N N . GLN B 2 269 ? 107.613 103.702 50.121 1.00 154.84 270 GLN A N 1
ATOM 5556 C CA . GLN B 2 269 ? 107.672 102.362 49.550 1.00 162.18 270 GLN A CA 1
ATOM 5557 C C . GLN B 2 269 ? 106.314 101.852 49.085 1.00 163.59 270 GLN A C 1
ATOM 5558 O O . GLN B 2 269 ? 106.266 100.877 48.327 1.00 168.03 270 GLN A O 1
ATOM 5564 N N . ASN B 2 270 ? 105.218 102.478 49.513 1.00 152.60 271 ASN A N 1
ATOM 5565 C CA . ASN B 2 270 ? 103.876 102.018 49.183 1.00 152.35 271 ASN A CA 1
ATOM 5566 C C . ASN B 2 270 ? 103.263 102.750 47.993 1.00 152.86 271 ASN A C 1
ATOM 5567 O O . ASN B 2 270 ? 102.053 102.640 47.772 1.00 151.66 271 ASN A O 1
ATOM 5572 N N . ILE B 2 271 ? 104.060 103.491 47.223 1.00 150.25 272 ILE A N 1
ATOM 5573 C CA . ILE B 2 271 ? 103.521 104.233 46.089 1.00 151.09 272 ILE A CA 1
ATOM 5574 C C . ILE B 2 271 ? 103.262 103.289 44.918 1.00 150.51 272 ILE A C 1
ATOM 5575 O O . ILE B 2 271 ? 103.828 102.196 44.821 1.00 151.35 272 ILE A O 1
ATOM 5580 N N . THR B 2 272 ? 102.385 103.725 44.014 1.00 144.14 273 THR A N 1
ATOM 5581 C CA . THR B 2 272 ? 102.053 102.973 42.810 1.00 143.85 273 THR A CA 1
ATOM 5582 C C . THR B 2 272 ? 101.930 103.939 41.642 1.00 147.61 273 THR A C 1
ATOM 5583 O O . THR B 2 272 ? 101.271 104.976 41.760 1.00 145.51 273 THR A O 1
ATOM 5587 N N . GLN B 2 273 ? 102.560 103.597 40.519 1.00 167.72 274 GLN A N 1
ATOM 5588 C CA . GLN B 2 273 ? 102.566 104.462 39.344 1.00 170.06 274 GLN A CA 1
ATOM 5589 C C . GLN B 2 273 ? 101.324 104.203 38.499 1.00 169.45 274 GLN A C 1
ATOM 5590 O O . GLN B 2 273 ? 101.024 103.052 38.164 1.00 167.32 274 GLN A O 1
ATOM 5596 N N . VAL B 2 274 ? 100.602 105.270 38.154 1.00 153.84 275 VAL A N 1
ATOM 5597 C CA . VAL B 2 274 ? 99.444 105.148 37.275 1.00 148.55 275 VAL A CA 1
ATOM 5598 C C . VAL B 2 274 ? 99.824 105.599 35.870 1.00 143.40 275 VAL A C 1
ATOM 5599 O O . VAL B 2 274 ? 99.829 104.797 34.930 1.00 145.13 275 VAL A O 1
ATOM 5603 N N . GLY B 2 275 ? 100.142 106.883 35.718 1.00 124.00 276 GLY A N 1
ATOM 5604 C CA . GLY B 2 275 ? 100.681 107.392 34.471 1.00 117.50 276 GLY A CA 1
ATOM 5605 C C . GLY B 2 275 ? 99.642 107.938 33.513 1.00 114.01 276 GLY A C 1
ATOM 5606 O O . GLY B 2 275 ? 98.938 107.161 32.860 1.00 109.49 276 GLY A O 1
ATOM 5607 N N . SER B 2 276 ? 99.524 109.264 33.412 1.00 115.61 277 SER A N 1
ATOM 5608 C CA . SER B 2 276 ? 98.646 109.872 32.417 1.00 115.28 277 SER A CA 1
ATOM 5609 C C . SER B 2 276 ? 99.406 110.738 31.421 1.00 120.24 277 SER A C 1
ATOM 5610 O O . SER B 2 276 ? 99.377 110.454 30.220 1.00 116.55 277 SER A O 1
ATOM 5613 N N . VAL B 2 277 ? 100.099 111.780 31.884 1.00 146.53 278 VAL A N 1
ATOM 5614 C CA . VAL B 2 277 ? 100.817 112.691 30.997 1.00 152.41 278 VAL A CA 1
ATOM 5615 C C . VAL B 2 277 ? 101.732 113.555 31.851 1.00 156.47 278 VAL A C 1
ATOM 5616 O O . VAL B 2 277 ? 101.477 113.759 33.042 1.00 154.71 278 VAL A O 1
ATOM 5620 N N . THR B 2 278 ? 102.803 114.064 31.245 1.00 159.87 279 THR A N 1
ATOM 5621 C CA . THR B 2 278 ? 103.809 114.844 31.966 1.00 163.14 279 THR A CA 1
ATOM 5622 C C . THR B 2 278 ? 103.366 116.302 32.044 1.00 161.68 279 THR A C 1
ATOM 5623 O O . THR B 2 278 ? 103.608 117.101 31.137 1.00 162.62 279 THR A O 1
ATOM 5627 N N . LYS B 2 279 ? 102.703 116.654 33.149 1.00 156.52 280 LYS A N 1
ATOM 5628 C CA . LYS B 2 279 ? 102.303 118.035 33.426 1.00 156.57 280 LYS A CA 1
ATOM 5629 C C . LYS B 2 279 ? 103.200 118.586 34.533 1.00 153.00 280 LYS A C 1
ATOM 5630 O O . LYS B 2 279 ? 102.872 118.548 35.719 1.00 151.67 280 LYS A O 1
ATOM 5636 N N . THR B 2 280 ? 104.357 119.111 34.124 1.00 143.44 281 THR A N 1
ATOM 5637 C CA . THR B 2 280 ? 105.354 119.568 35.089 1.00 138.32 281 THR A CA 1
ATOM 5638 C C . THR B 2 280 ? 104.899 120.840 35.798 1.00 137.42 281 THR A C 1
ATOM 5639 O O . THR B 2 280 ? 105.026 120.963 37.024 1.00 139.13 281 THR A O 1
ATOM 5643 N N . ALA B 2 281 ? 104.368 121.802 35.038 1.00 136.09 282 ALA A N 1
ATOM 5644 C CA . ALA B 2 281 ? 103.951 123.070 35.627 1.00 135.96 282 ALA A CA 1
ATOM 5645 C C . ALA B 2 281 ? 102.824 122.871 36.632 1.00 142.08 282 ALA A C 1
ATOM 5646 O O . ALA B 2 281 ? 102.805 123.513 37.690 1.00 140.81 282 ALA A O 1
ATOM 5648 N N . SER B 2 282 ? 101.873 121.990 36.318 1.00 155.86 283 SER A N 1
ATOM 5649 C CA . SER B 2 282 ? 100.797 121.698 37.259 1.00 158.83 283 SER A CA 1
ATOM 5650 C C . SER B 2 282 ? 101.340 121.067 38.535 1.00 157.63 283 SER A C 1
ATOM 5651 O O . SER B 2 282 ? 100.877 121.382 39.638 1.00 159.06 283 SER A O 1
ATOM 5654 N N . ALA B 2 283 ? 102.322 120.170 38.404 1.00 137.17 284 ALA A N 1
ATOM 5655 C CA . ALA B 2 283 ? 102.932 119.565 39.583 1.00 133.00 284 ALA A CA 1
ATOM 5656 C C . ALA B 2 283 ? 103.617 120.614 40.447 1.00 136.82 284 ALA A C 1
ATOM 5657 O O . ALA B 2 283 ? 103.474 120.608 41.676 1.00 134.07 284 ALA A O 1
ATOM 5659 N N . MET B 2 284 ? 104.360 121.532 39.822 1.00 155.55 285 MET A N 1
ATOM 5660 C CA . MET B 2 284 ? 105.008 122.596 40.583 1.00 163.24 285 MET A CA 1
ATOM 5661 C C . MET B 2 284 ? 103.985 123.485 41.277 1.00 163.68 285 MET A C 1
ATOM 5662 O O . MET B 2 284 ? 104.163 123.853 42.444 1.00 160.42 285 MET A O 1
ATOM 5667 N N . GLN B 2 285 ? 102.905 123.841 40.577 1.00 168.14 286 GLN A N 1
ATOM 5668 C CA . GLN B 2 285 ? 101.888 124.697 41.179 1.00 168.25 286 GLN A CA 1
ATOM 5669 C C . GLN B 2 285 ? 101.208 124.002 42.351 1.00 165.63 286 GLN A C 1
ATOM 5670 O O . GLN B 2 285 ? 100.926 124.632 43.377 1.00 167.21 286 GLN A O 1
ATOM 5676 N N . HIS B 2 286 ? 100.936 122.701 42.219 1.00 143.32 287 HIS A N 1
ATOM 5677 C CA . HIS B 2 286 ? 100.351 121.957 43.329 1.00 136.96 287 HIS A CA 1
ATOM 5678 C C . HIS B 2 286 ? 101.314 121.868 44.505 1.00 135.26 287 HIS A C 1
ATOM 5679 O O . HIS B 2 286 ? 100.889 121.927 45.665 1.00 132.53 287 HIS A O 1
ATOM 5686 N N . VAL B 2 287 ? 102.611 121.711 44.230 1.00 135.93 288 VAL A N 1
ATOM 5687 C CA . VAL B 2 287 ? 103.600 121.717 45.306 1.00 131.83 288 VAL A CA 1
ATOM 5688 C C . VAL B 2 287 ? 103.572 123.053 46.035 1.00 137.46 288 VAL A C 1
ATOM 5689 O O . VAL B 2 287 ? 103.576 123.108 47.269 1.00 135.35 288 VAL A O 1
ATOM 5693 N N . LEU B 2 288 ? 103.520 124.150 45.278 1.00 156.27 289 LEU A N 1
ATOM 5694 C CA . LEU B 2 288 ? 103.456 125.474 45.890 1.00 160.55 289 LEU A CA 1
ATOM 5695 C C . LEU B 2 288 ? 102.197 125.633 46.736 1.00 159.71 289 LEU A C 1
ATOM 5696 O O . LEU B 2 288 ? 102.241 126.183 47.841 1.00 157.50 289 LEU A O 1
ATOM 5701 N N . ASP B 2 289 ? 101.063 125.154 46.227 1.00 165.95 290 ASP A N 1
ATOM 5702 C CA . ASP B 2 289 ? 99.784 125.338 46.903 1.00 166.63 290 ASP A CA 1
ATOM 5703 C C . ASP B 2 289 ? 99.589 124.424 48.108 1.00 161.14 290 ASP A C 1
ATOM 5704 O O . ASP B 2 289 ? 98.823 124.780 49.009 1.00 164.12 290 ASP A O 1
ATOM 5709 N N . SER B 2 290 ? 100.237 123.260 48.147 1.00 133.67 291 SER A N 1
ATOM 5710 C CA . SER B 2 290 ? 99.999 122.326 49.242 1.00 127.08 291 SER A CA 1
ATOM 5711 C C . SER B 2 290 ? 101.250 122.054 50.071 1.00 126.06 291 SER A C 1
ATOM 5712 O O . SER B 2 290 ? 101.232 122.208 51.296 1.00 126.00 291 SER A O 1
ATOM 5715 N N . ILE B 2 291 ? 102.338 121.648 49.412 1.00 125.96 292 ILE A N 1
ATOM 5716 C CA . ILE B 2 291 ? 103.520 121.173 50.130 1.00 124.67 292 ILE A CA 1
ATOM 5717 C C . ILE B 2 291 ? 104.173 122.309 50.909 1.00 130.42 292 ILE A C 1
ATOM 5718 O O . ILE B 2 291 ? 104.487 122.171 52.097 1.00 128.92 292 ILE A O 1
ATOM 5723 N N . PHE B 2 292 ? 104.388 123.447 50.255 1.00 142.83 293 PHE A N 1
ATOM 5724 C CA . PHE B 2 292 ? 105.124 124.548 50.862 1.00 148.56 293 PHE A CA 1
ATOM 5725 C C . PHE B 2 292 ? 104.238 125.509 51.643 1.00 149.07 293 PHE A C 1
ATOM 5726 O O . PHE B 2 292 ? 104.765 126.402 52.315 1.00 150.16 293 PHE A O 1
ATOM 5734 N N . THR B 2 293 ? 102.919 125.356 51.577 1.00 133.19 294 THR A N 1
ATOM 5735 C CA . THR B 2 293 ? 102.034 126.210 52.356 1.00 128.47 294 THR A CA 1
ATOM 5736 C C . THR B 2 293 ? 102.008 125.764 53.813 1.00 132.12 294 THR A C 1
ATOM 5737 O O . THR B 2 293 ? 102.112 124.574 54.119 1.00 132.09 294 THR A O 1
ATOM 5741 N N . SER B 2 294 ? 101.851 126.734 54.714 1.00 147.04 295 SER A N 1
ATOM 5742 C CA . SER B 2 294 ? 101.858 126.477 56.150 1.00 146.38 295 SER A CA 1
ATOM 5743 C C . SER B 2 294 ? 100.570 125.838 56.652 1.00 143.06 295 SER A C 1
ATOM 5744 O O . SER B 2 294 ? 100.360 125.801 57.870 1.00 146.13 295 SER A O 1
ATOM 5747 N N . SER B 2 295 ? 99.707 125.350 55.758 1.00 121.78 296 SER A N 1
ATOM 5748 C CA . SER B 2 295 ? 98.448 124.752 56.189 1.00 114.36 296 SER A CA 1
ATOM 5749 C C . SER B 2 295 ? 98.685 123.520 57.055 1.00 119.44 296 SER A C 1
ATOM 5750 O O . SER B 2 295 ? 97.995 123.319 58.061 1.00 114.43 296 SER A O 1
ATOM 5753 N N . HIS B 2 296 ? 99.654 122.685 56.682 1.00 138.83 297 HIS A N 1
ATOM 5754 C CA . HIS B 2 296 ? 99.960 121.468 57.422 1.00 146.99 297 HIS A CA 1
ATOM 5755 C C . HIS B 2 296 ? 101.239 121.588 58.246 1.00 147.33 297 HIS A C 1
ATOM 5756 O O . HIS B 2 296 ? 101.857 120.569 58.570 1.00 151.15 297 HIS A O 1
ATOM 5763 N N . GLY B 2 297 ? 101.642 122.805 58.596 1.00 133.36 298 GLY A N 1
ATOM 5764 C CA . GLY B 2 297 ? 102.779 123.010 59.467 1.00 131.69 298 GLY A CA 1
ATOM 5765 C C . GLY B 2 297 ? 104.077 123.394 58.794 1.00 131.04 298 GLY A C 1
ATOM 5766 O O . GLY B 2 297 ? 105.120 123.378 59.458 1.00 128.39 298 GLY A O 1
ATOM 5767 N N . SER B 2 298 ? 104.056 123.727 57.506 1.00 139.91 299 SER A N 1
ATOM 5768 C CA . SER B 2 298 ? 105.273 124.155 56.830 1.00 141.53 299 SER A CA 1
ATOM 5769 C C . SER B 2 298 ? 105.792 125.450 57.441 1.00 144.64 299 SER A C 1
ATOM 5770 O O . SER B 2 298 ? 105.031 126.396 57.663 1.00 146.56 299 SER A O 1
ATOM 5773 N N . ARG B 2 299 ? 107.093 125.488 57.714 1.00 141.16 300 ARG A N 1
ATOM 5774 C CA . ARG B 2 299 ? 107.696 126.666 58.323 1.00 145.21 300 ARG A CA 1
ATOM 5775 C C . ARG B 2 299 ? 107.909 127.753 57.276 1.00 153.17 300 ARG A C 1
ATOM 5776 O O . ARG B 2 299 ? 108.380 127.480 56.167 1.00 151.35 300 ARG A O 1
ATOM 5784 N N . ARG B 2 300 ? 107.552 128.989 57.633 1.00 200.08 301 ARG A N 1
ATOM 5785 C CA . ARG B 2 300 ? 107.596 130.087 56.671 1.00 208.27 301 ARG A CA 1
ATOM 5786 C C . ARG B 2 300 ? 109.022 130.393 56.226 1.00 199.56 301 ARG A C 1
ATOM 5787 O O . ARG B 2 300 ? 109.270 130.629 55.037 1.00 207.51 301 ARG A O 1
ATOM 5795 N N . LYS B 2 301 ? 109.972 130.395 57.158 1.00 166.15 302 LYS A N 1
ATOM 5796 C CA . LYS B 2 301 ? 111.356 130.728 56.852 1.00 161.80 302 LYS A CA 1
ATOM 5797 C C . LYS B 2 301 ? 112.217 129.502 56.582 1.00 153.85 302 LYS A C 1
ATOM 5798 O O . LYS B 2 301 ? 113.441 129.633 56.481 1.00 153.80 302 LYS A O 1
ATOM 5804 N N . ALA B 2 302 ? 111.614 128.322 56.471 1.00 149.75 303 ALA A N 1
ATOM 5805 C CA . ALA B 2 302 ? 112.378 127.118 56.183 1.00 142.92 303 ALA A CA 1
ATOM 5806 C C . ALA B 2 302 ? 112.965 127.175 54.779 1.00 141.77 303 ALA A C 1
ATOM 5807 O O . ALA B 2 302 ? 112.320 127.638 53.835 1.00 147.17 303 ALA A O 1
ATOM 5809 N N . SER B 2 303 ? 114.204 126.705 54.648 1.00 125.54 304 SER A N 1
ATOM 5810 C CA . SER B 2 303 ? 114.824 126.611 53.335 1.00 125.50 304 SER A CA 1
ATOM 5811 C C . SER B 2 303 ? 114.074 125.596 52.483 1.00 130.92 304 SER A C 1
ATOM 5812 O O . SER B 2 303 ? 113.969 124.420 52.844 1.00 127.34 304 SER A O 1
ATOM 5815 N N . LYS B 2 304 ? 113.554 126.054 51.349 1.00 149.26 305 LYS A N 1
ATOM 5816 C CA . LYS B 2 304 ? 112.717 125.239 50.476 1.00 150.74 305 LYS A CA 1
ATOM 5817 C C . LYS B 2 304 ? 113.562 124.766 49.300 1.00 151.74 305 LYS A C 1
ATOM 5818 O O . LYS B 2 304 ? 114.087 125.583 48.537 1.00 154.50 305 LYS A O 1
ATOM 5824 N N . VAL B 2 305 ? 113.692 123.449 49.160 1.00 140.24 306 VAL A N 1
ATOM 5825 C CA . VAL B 2 305 ? 114.479 122.833 48.099 1.00 139.82 306 VAL A CA 1
ATOM 5826 C C . VAL B 2 305 ? 113.554 121.975 47.249 1.00 142.90 306 VAL A C 1
ATOM 5827 O O . VAL B 2 305 ? 112.796 121.153 47.778 1.00 136.37 306 VAL A O 1
ATOM 5831 N N . MET B 2 306 ? 113.615 122.168 45.935 1.00 181.05 307 MET A N 1
ATOM 5832 C CA . MET B 2 306 ? 112.817 121.410 44.982 1.00 188.06 307 MET A CA 1
ATOM 5833 C C . MET B 2 306 ? 113.702 120.391 44.281 1.00 185.84 307 MET A C 1
ATOM 5834 O O . MET B 2 306 ? 114.737 120.750 43.712 1.00 184.98 307 MET A O 1
ATOM 5839 N N . VAL B 2 307 ? 113.294 119.126 44.322 1.00 164.00 308 VAL A N 1
ATOM 5840 C CA . VAL B 2 307 ? 113.992 118.043 43.639 1.00 161.56 308 VAL A CA 1
ATOM 5841 C C . VAL B 2 307 ? 113.050 117.478 42.588 1.00 159.72 308 VAL A C 1
ATOM 5842 O O . VAL B 2 307 ? 111.999 116.919 42.925 1.00 159.05 308 VAL A O 1
ATOM 5846 N N . VAL B 2 308 ? 113.421 117.624 41.319 1.00 152.31 309 VAL A N 1
ATOM 5847 C CA . VAL B 2 308 ? 112.594 117.194 40.198 1.00 150.58 309 VAL A CA 1
ATOM 5848 C C . VAL B 2 308 ? 113.394 116.187 39.385 1.00 149.35 309 VAL A C 1
ATOM 5849 O O . VAL B 2 308 ? 114.452 116.521 38.835 1.00 147.12 309 VAL A O 1
ATOM 5853 N N . LEU B 2 309 ? 112.893 114.959 39.305 1.00 157.90 310 LEU A N 1
ATOM 5854 C CA . LEU B 2 309 ? 113.463 113.920 38.451 1.00 160.91 310 LEU A CA 1
ATOM 5855 C C . LEU B 2 309 ? 112.403 113.567 37.408 1.00 163.00 310 LEU A C 1
ATOM 5856 O O . LEU B 2 309 ? 111.402 112.915 37.708 1.00 161.33 310 LEU A O 1
ATOM 5861 N N . THR B 2 310 ? 112.624 114.022 36.179 1.00 172.39 311 THR A N 1
ATOM 5862 C CA . THR B 2 310 ? 111.680 113.842 35.088 1.00 175.85 311 THR A CA 1
ATOM 5863 C C . THR B 2 310 ? 112.363 113.183 33.897 1.00 177.49 311 THR A C 1
ATOM 5864 O O . THR B 2 310 ? 113.586 113.237 33.739 1.00 172.78 311 THR A O 1
ATOM 5868 N N . ASP B 2 311 ? 111.548 112.548 33.054 1.00 190.30 312 ASP A N 1
ATOM 5869 C CA . ASP B 2 311 ? 112.054 111.852 31.878 1.00 190.35 312 ASP A CA 1
ATOM 5870 C C . ASP B 2 311 ? 111.341 112.332 30.619 1.00 191.95 312 ASP A C 1
ATOM 5871 O O . ASP B 2 311 ? 111.902 112.275 29.520 1.00 189.92 312 ASP A O 1
ATOM 5876 N N . GLY B 2 312 ? 110.110 112.807 30.769 1.00 160.46 313 GLY A N 1
ATOM 5877 C CA . GLY B 2 312 ? 109.307 113.279 29.650 1.00 148.33 313 GLY A CA 1
ATOM 5878 C C . GLY B 2 312 ? 109.074 114.777 29.743 1.00 147.18 313 GLY A C 1
ATOM 5879 O O . GLY B 2 312 ? 108.912 115.322 30.838 1.00 147.62 313 GLY A O 1
ATOM 5880 N N . GLY B 2 313 ? 109.058 115.436 28.583 1.00 141.32 314 GLY A N 1
ATOM 5881 C CA . GLY B 2 313 ? 108.822 116.862 28.536 1.00 138.05 314 GLY A CA 1
ATOM 5882 C C . GLY B 2 313 ? 107.362 117.221 28.744 1.00 142.41 314 GLY A C 1
ATOM 5883 O O . GLY B 2 313 ? 106.483 116.364 28.818 1.00 144.67 314 GLY A O 1
ATOM 5884 N N . ILE B 2 314 ? 107.111 118.527 28.840 1.00 148.55 315 ILE A N 1
ATOM 5885 C CA . ILE B 2 314 ? 105.758 119.016 29.073 1.00 155.42 315 ILE A CA 1
ATOM 5886 C C . ILE B 2 314 ? 104.889 118.721 27.858 1.00 161.00 315 ILE A C 1
ATOM 5887 O O . ILE B 2 314 ? 105.283 118.975 26.712 1.00 159.70 315 ILE A O 1
ATOM 5892 N N . PHE B 2 315 ? 103.702 118.171 28.106 1.00 195.63 316 PHE A N 1
ATOM 5893 C CA . PHE B 2 315 ? 102.757 117.863 27.043 1.00 205.58 316 PHE A CA 1
ATOM 5894 C C . PHE B 2 315 ? 101.359 117.804 27.640 1.00 205.33 316 PHE A C 1
ATOM 5895 O O . PHE B 2 315 ? 101.172 117.266 28.735 1.00 201.38 316 PHE A O 1
ATOM 5903 N N . GLU B 2 316 ? 100.389 118.361 26.913 1.00 211.46 317 GLU A N 1
ATOM 5904 C CA . GLU B 2 316 ? 98.990 118.392 27.347 1.00 211.78 317 GLU A CA 1
ATOM 5905 C C . GLU B 2 316 ? 98.855 119.032 28.727 1.00 203.56 317 GLU A C 1
ATOM 5906 O O . GLU B 2 316 ? 98.068 118.593 29.568 1.00 207.33 317 GLU A O 1
ATOM 5912 N N . ASP B 2 317 ? 99.636 120.082 28.961 1.00 177.05 318 ASP A N 1
ATOM 5913 C CA . ASP B 2 317 ? 99.626 120.786 30.238 1.00 171.81 318 ASP A CA 1
ATOM 5914 C C . ASP B 2 317 ? 98.963 122.144 30.067 1.00 170.33 318 ASP A C 1
ATOM 5915 O O . ASP B 2 317 ? 99.503 123.003 29.352 1.00 166.98 318 ASP A O 1
ATOM 5920 N N . PRO B 2 318 ? 97.798 122.383 30.679 1.00 178.54 319 PRO A N 1
ATOM 5921 C CA . PRO B 2 318 ? 97.171 123.710 30.555 1.00 181.60 319 PRO A CA 1
ATOM 5922 C C . PRO B 2 318 ? 98.046 124.839 31.069 1.00 176.83 319 PRO A C 1
ATOM 5923 O O . PRO B 2 318 ? 98.025 125.941 30.507 1.00 178.45 319 PRO A O 1
ATOM 5927 N N . LEU B 2 319 ? 98.818 124.595 32.124 1.00 160.78 320 LEU A N 1
ATOM 5928 C CA . LEU B 2 319 ? 99.715 125.607 32.657 1.00 154.17 320 LEU A CA 1
ATOM 5929 C C . LEU B 2 319 ? 101.025 125.626 31.877 1.00 149.42 320 LEU A C 1
ATOM 5930 O O . LEU B 2 319 ? 101.443 124.621 31.296 1.00 149.85 320 LEU A O 1
ATOM 5935 N N . ASN B 2 320 ? 101.672 126.787 31.871 1.00 141.02 321 ASN A N 1
ATOM 5936 C CA . ASN B 2 320 ? 102.932 126.978 31.168 1.00 139.77 321 ASN A CA 1
ATOM 5937 C C . ASN B 2 320 ? 104.091 126.919 32.154 1.00 135.92 321 ASN A C 1
ATOM 5938 O O . ASN B 2 320 ? 103.989 127.415 33.280 1.00 135.31 321 ASN A O 1
ATOM 5943 N N . LEU B 2 321 ? 105.194 126.301 31.721 1.00 126.17 322 LEU A N 1
ATOM 5944 C CA . LEU B 2 321 ? 106.351 126.146 32.597 1.00 124.34 322 LEU A CA 1
ATOM 5945 C C . LEU B 2 321 ? 106.938 127.496 32.990 1.00 123.48 322 LEU A C 1
ATOM 5946 O O . LEU B 2 321 ? 107.303 127.707 34.152 1.00 125.12 322 LEU A O 1
ATOM 5951 N N . THR B 2 322 ? 107.042 128.422 32.035 1.00 122.18 323 THR A N 1
ATOM 5952 C CA . THR B 2 322 ? 107.583 129.741 32.338 1.00 121.26 323 THR A CA 1
ATOM 5953 C C . THR B 2 322 ? 106.647 130.568 33.210 1.00 125.84 323 THR A C 1
ATOM 5954 O O . THR B 2 322 ? 107.101 131.516 33.858 1.00 124.21 323 THR A O 1
ATOM 5958 N N . THR B 2 323 ? 105.354 130.236 33.237 1.00 135.64 324 THR A N 1
ATOM 5959 C CA . THR B 2 323 ? 104.416 130.991 34.061 1.00 140.03 324 THR A CA 1
ATOM 5960 C C . THR B 2 323 ? 104.578 130.656 35.540 1.00 138.34 324 THR A C 1
ATOM 5961 O O . THR B 2 323 ? 104.553 131.552 36.391 1.00 140.07 324 THR A O 1
ATOM 5965 N N . VAL B 2 324 ? 104.751 129.373 35.865 1.00 137.27 325 VAL A N 1
ATOM 5966 C CA . VAL B 2 324 ? 104.812 128.962 37.264 1.00 137.67 325 VAL A CA 1
ATOM 5967 C C . VAL B 2 324 ? 106.132 129.334 37.928 1.00 138.18 325 VAL A C 1
ATOM 5968 O O . VAL B 2 324 ? 106.182 129.454 39.159 1.00 140.22 325 VAL A O 1
ATOM 5972 N N . ILE B 2 325 ? 107.203 129.522 37.156 1.00 144.06 326 ILE A N 1
ATOM 5973 C CA . ILE B 2 325 ? 108.482 129.878 37.761 1.00 149.61 326 ILE A CA 1
ATOM 5974 C C . ILE B 2 325 ? 108.539 131.368 38.086 1.00 145.77 326 ILE A C 1
ATOM 5975 O O . ILE B 2 325 ? 109.161 131.766 39.077 1.00 149.59 326 ILE A O 1
ATOM 5980 N N . ASN B 2 326 ? 107.889 132.206 37.284 1.00 130.97 327 ASN A N 1
ATOM 5981 C CA . ASN B 2 326 ? 107.883 133.652 37.507 1.00 124.66 327 ASN A CA 1
ATOM 5982 C C . ASN B 2 326 ? 106.738 134.073 38.424 1.00 125.66 327 ASN A C 1
ATOM 5983 O O . ASN B 2 326 ? 105.920 134.927 38.085 1.00 120.72 327 ASN A O 1
ATOM 5988 N N . SER B 2 327 ? 106.679 133.463 39.606 1.00 133.27 328 SER A N 1
ATOM 5989 C CA . SER B 2 327 ? 105.660 133.765 40.596 1.00 137.01 328 SER A CA 1
ATOM 5990 C C . SER B 2 327 ? 106.241 134.629 41.712 1.00 138.35 328 SER A C 1
ATOM 5991 O O . SER B 2 327 ? 107.422 134.503 42.051 1.00 142.89 328 SER A O 1
ATOM 5994 N N . PRO B 2 328 ? 105.440 135.527 42.293 1.00 131.87 329 PRO A N 1
ATOM 5995 C CA . PRO B 2 328 ? 105.957 136.382 43.375 1.00 135.63 329 PRO A CA 1
ATOM 5996 C C . PRO B 2 328 ? 106.445 135.611 44.588 1.00 143.68 329 PRO A C 1
ATOM 5997 O O . PRO B 2 328 ? 107.325 136.106 45.304 1.00 141.78 329 PRO A O 1
ATOM 6001 N N . LYS B 2 329 ? 105.904 134.422 44.848 1.00 172.07 330 LYS A N 1
ATOM 6002 C CA . LYS B 2 329 ? 106.312 133.638 46.006 1.00 181.44 330 LYS A CA 1
ATOM 6003 C C . LYS B 2 329 ? 107.662 132.958 45.815 1.00 188.82 330 LYS A C 1
ATOM 6004 O O . LYS B 2 329 ? 108.213 132.429 46.787 1.00 186.17 330 LYS A O 1
ATOM 6010 N N . MET B 2 330 ? 108.214 132.968 44.599 1.00 210.26 331 MET A N 1
ATOM 6011 C CA . MET B 2 330 ? 109.510 132.363 44.317 1.00 219.31 331 MET A CA 1
ATOM 6012 C C . MET B 2 330 ? 110.660 133.359 44.413 1.00 211.73 331 MET A C 1
ATOM 6013 O O . MET B 2 330 ? 111.654 133.221 43.687 1.00 216.26 331 MET A O 1
ATOM 6018 N N . GLN B 2 331 ? 110.557 134.359 45.290 1.00 161.36 332 GLN A N 1
ATOM 6019 C CA . GLN B 2 331 ? 111.640 135.322 45.496 1.00 151.26 332 GLN A CA 1
ATOM 6020 C C . GLN B 2 331 ? 112.724 134.677 46.363 1.00 144.30 332 GLN A C 1
ATOM 6021 O O . GLN B 2 331 ? 113.054 135.126 47.463 1.00 145.28 332 GLN A O 1
ATOM 6027 N N . GLY B 2 332 ? 113.278 133.591 45.832 1.00 122.70 333 GLY A N 1
ATOM 6028 C CA . GLY B 2 332 ? 114.336 132.836 46.475 1.00 114.90 333 GLY A CA 1
ATOM 6029 C C . GLY B 2 332 ? 113.862 131.493 46.990 1.00 116.79 333 GLY A C 1
ATOM 6030 O O . GLY B 2 332 ? 113.351 131.391 48.109 1.00 110.30 333 GLY A O 1
ATOM 6031 N N . VAL B 2 333 ? 114.064 130.452 46.181 1.00 144.28 334 VAL A N 1
ATOM 6032 C CA . VAL B 2 333 ? 113.696 129.074 46.499 1.00 149.80 334 VAL A CA 1
ATOM 6033 C C . VAL B 2 333 ? 114.663 128.163 45.755 1.00 153.59 334 VAL A C 1
ATOM 6034 O O . VAL B 2 333 ? 114.939 128.376 44.569 1.00 157.04 334 VAL A O 1
ATOM 6038 N N . GLU B 2 334 ? 115.188 127.149 46.436 1.00 159.16 335 GLU A N 1
ATOM 6039 C CA . GLU B 2 334 ? 116.119 126.227 45.804 1.00 163.22 335 GLU A CA 1
ATOM 6040 C C . GLU B 2 334 ? 115.370 125.228 44.931 1.00 167.50 335 GLU A C 1
ATOM 6041 O O . GLU B 2 334 ? 114.351 124.664 45.339 1.00 166.01 335 GLU A O 1
ATOM 6047 N N . ARG B 2 335 ? 115.881 125.017 43.719 1.00 182.09 336 ARG A N 1
ATOM 6048 C CA . ARG B 2 335 ? 115.281 124.094 42.767 1.00 187.50 336 ARG A CA 1
ATOM 6049 C C . ARG B 2 335 ? 116.368 123.229 42.148 1.00 179.98 336 ARG A C 1
ATOM 6050 O O . ARG B 2 335 ? 117.464 123.712 41.855 1.00 179.40 336 ARG A O 1
ATOM 6058 N N . PHE B 2 336 ? 116.057 121.950 41.952 1.00 156.59 337 PHE A N 1
ATOM 6059 C CA . PHE B 2 336 ? 116.968 121.008 41.318 1.00 150.65 337 PHE A CA 1
ATOM 6060 C C . PHE B 2 336 ? 116.217 120.206 40.265 1.00 146.99 337 PHE A C 1
ATOM 6061 O O . PHE B 2 336 ? 115.025 119.922 40.411 1.00 148.90 337 PHE A O 1
ATOM 6069 N N . ALA B 2 337 ? 116.930 119.843 39.200 1.00 150.98 338 ALA A N 1
ATOM 6070 C CA . ALA B 2 337 ? 116.339 119.116 38.076 1.00 150.86 338 ALA A CA 1
ATOM 6071 C C . ALA B 2 337 ? 117.319 118.031 37.641 1.00 152.09 338 ALA A C 1
ATOM 6072 O O . ALA B 2 337 ? 118.263 118.303 36.893 1.00 154.88 338 ALA A O 1
ATOM 6074 N N . ILE B 2 338 ? 117.094 116.810 38.112 1.00 145.79 339 ILE A N 1
ATOM 6075 C CA . ILE B 2 338 ? 117.903 115.656 37.725 1.00 146.11 339 ILE A CA 1
ATOM 6076 C C . ILE B 2 338 ? 117.132 114.962 36.603 1.00 142.88 339 ILE A C 1
ATOM 6077 O O . ILE B 2 338 ? 116.278 114.102 36.829 1.00 144.82 339 ILE A O 1
ATOM 6082 N N . GLY B 2 339 ? 117.423 115.369 35.370 1.00 135.14 340 GLY A N 1
ATOM 6083 C CA . GLY B 2 339 ? 116.695 114.901 34.206 1.00 138.03 340 GLY A CA 1
ATOM 6084 C C . GLY B 2 339 ? 117.249 113.658 33.543 1.00 133.40 340 GLY A C 1
ATOM 6085 O O . GLY B 2 339 ? 117.879 113.746 32.484 1.00 137.38 340 GLY A O 1
ATOM 6086 N N . VAL B 2 340 ? 117.033 112.493 34.157 1.00 134.96 341 VAL A N 1
ATOM 6087 C CA . VAL B 2 340 ? 117.454 111.241 33.540 1.00 134.77 341 VAL A CA 1
ATOM 6088 C C . VAL B 2 340 ? 116.682 111.030 32.245 1.00 138.75 341 VAL A C 1
ATOM 6089 O O . VAL B 2 340 ? 115.456 111.193 32.196 1.00 143.19 341 VAL A O 1
ATOM 6093 N N . GLY B 2 341 ? 117.402 110.678 31.181 1.00 131.47 342 GLY A N 1
ATOM 6094 C CA . GLY B 2 341 ? 116.772 110.426 29.900 1.00 133.40 342 GLY A CA 1
ATOM 6095 C C . GLY B 2 341 ? 117.588 110.881 28.707 1.00 137.02 342 GLY A C 1
ATOM 6096 O O . GLY B 2 341 ? 118.146 111.982 28.709 1.00 140.33 342 GLY A O 1
ATOM 6097 N N . GLU B 2 342 ? 117.663 110.035 27.677 1.00 135.63 343 GLU A N 1
ATOM 6098 C CA . GLU B 2 342 ? 118.396 110.385 26.465 1.00 134.73 343 GLU A CA 1
ATOM 6099 C C . GLU B 2 342 ? 117.668 111.432 25.632 1.00 141.97 343 GLU A C 1
ATOM 6100 O O . GLU B 2 342 ? 118.310 112.130 24.837 1.00 143.75 343 GLU A O 1
ATOM 6106 N N . GLU B 2 343 ? 116.348 111.558 25.795 1.00 157.73 344 GLU A N 1
ATOM 6107 C CA . GLU B 2 343 ? 115.603 112.565 25.047 1.00 162.11 344 GLU A CA 1
ATOM 6108 C C . GLU B 2 343 ? 116.071 113.970 25.402 1.00 168.39 344 GLU A C 1
ATOM 6109 O O . GLU B 2 343 ? 116.061 114.869 24.554 1.00 168.36 344 GLU A O 1
ATOM 6115 N N . PHE B 2 344 ? 116.478 114.179 26.657 1.00 185.94 345 PHE A N 1
ATOM 6116 C CA . PHE B 2 344 ? 117.018 115.477 27.049 1.00 190.24 345 PHE A CA 1
ATOM 6117 C C . PHE B 2 344 ? 118.305 115.786 26.296 1.00 185.29 345 PHE A C 1
ATOM 6118 O O . PHE B 2 344 ? 118.489 116.901 25.795 1.00 185.44 345 PHE A O 1
ATOM 6126 N N . LYS B 2 345 ? 119.203 114.805 26.195 1.00 167.97 346 LYS A N 1
ATOM 6127 C CA . LYS B 2 345 ? 120.461 115.024 25.492 1.00 162.91 346 LYS A CA 1
ATOM 6128 C C . LYS B 2 345 ? 120.238 115.213 23.996 1.00 162.51 346 LYS A C 1
ATOM 6129 O O . LYS B 2 345 ? 120.931 116.012 23.356 1.00 161.49 346 LYS A O 1
ATOM 6135 N N . SER B 2 346 ? 119.278 114.489 23.422 1.00 154.47 347 SER A N 1
ATOM 6136 C CA . SER B 2 346 ? 119.124 114.432 21.974 1.00 151.45 347 SER A CA 1
ATOM 6137 C C . SER B 2 346 ? 118.115 115.427 21.411 1.00 154.11 347 SER A C 1
ATOM 6138 O O . SER B 2 346 ? 117.936 115.467 20.189 1.00 149.64 347 SER A O 1
ATOM 6141 N N . ALA B 2 347 ? 117.454 116.228 22.244 1.00 158.52 348 ALA A N 1
ATOM 6142 C CA . ALA B 2 347 ? 116.388 117.094 21.752 1.00 162.93 348 ALA A CA 1
ATOM 6143 C C . ALA B 2 347 ? 116.432 118.427 22.495 1.00 168.27 348 ALA A C 1
ATOM 6144 O O . ALA B 2 347 ? 117.313 118.677 23.324 1.00 165.39 348 ALA A O 1
ATOM 6146 N N . ARG B 2 348 ? 115.459 119.286 22.181 1.00 204.41 349 ARG A N 1
ATOM 6147 C CA . ARG B 2 348 ? 115.337 120.616 22.765 1.00 206.07 349 ARG A CA 1
ATOM 6148 C C . ARG B 2 348 ? 115.005 120.592 24.251 1.00 197.46 349 ARG A C 1
ATOM 6149 O O . ARG B 2 348 ? 115.356 121.542 24.960 1.00 196.28 349 ARG A O 1
ATOM 6157 N N . THR B 2 349 ? 114.364 119.528 24.745 1.00 168.96 350 THR A N 1
ATOM 6158 C CA . THR B 2 349 ? 113.874 119.521 26.121 1.00 163.15 350 THR A CA 1
ATOM 6159 C C . THR B 2 349 ? 114.994 119.642 27.151 1.00 158.71 350 THR A C 1
ATOM 6160 O O . THR B 2 349 ? 114.708 119.754 28.347 1.00 159.76 350 THR A O 1
ATOM 6164 N N . ALA B 2 350 ? 116.259 119.629 26.721 1.00 153.39 351 ALA A N 1
ATOM 6165 C CA . ALA B 2 350 ? 117.338 120.034 27.617 1.00 147.03 351 ALA A CA 1
ATOM 6166 C C . ALA B 2 350 ? 117.183 121.493 28.026 1.00 145.88 351 ALA A C 1
ATOM 6167 O O . ALA B 2 350 ? 117.414 121.852 29.187 1.00 142.74 351 ALA A O 1
ATOM 6169 N N . ARG B 2 351 ? 116.798 122.352 27.077 1.00 154.66 352 ARG A N 1
ATOM 6170 C CA . ARG B 2 351 ? 116.496 123.740 27.410 1.00 154.16 352 ARG A CA 1
ATOM 6171 C C . ARG B 2 351 ? 115.299 123.827 28.348 1.00 153.48 352 ARG A C 1
ATOM 6172 O O . ARG B 2 351 ? 115.235 124.716 29.206 1.00 148.53 352 ARG A O 1
ATOM 6180 N N . GLU B 2 352 ? 114.336 122.915 28.192 1.00 157.62 353 GLU A N 1
ATOM 6181 C CA . GLU B 2 352 ? 113.233 122.827 29.143 1.00 155.05 353 GLU A CA 1
ATOM 6182 C C . GLU B 2 352 ? 113.741 122.471 30.535 1.00 153.45 353 GLU A C 1
ATOM 6183 O O . GLU B 2 352 ? 113.274 123.025 31.537 1.00 150.96 353 GLU A O 1
ATOM 6189 N N . LEU B 2 353 ? 114.699 121.544 30.612 1.00 156.78 354 LEU A N 1
ATOM 6190 C CA . LEU B 2 353 ? 115.315 121.207 31.892 1.00 157.99 354 LEU A CA 1
ATOM 6191 C C . LEU B 2 353 ? 116.015 122.414 32.501 1.00 151.63 354 LEU A C 1
ATOM 6192 O O . LEU B 2 353 ? 115.929 122.646 33.713 1.00 153.53 354 LEU A O 1
ATOM 6197 N N . ASN B 2 354 ? 116.722 123.187 31.675 1.00 141.38 355 ASN A N 1
ATOM 6198 C CA . ASN B 2 354 ? 117.438 124.354 32.182 1.00 139.65 355 ASN A CA 1
ATOM 6199 C C . ASN B 2 354 ? 116.476 125.387 32.755 1.00 138.45 355 ASN A C 1
ATOM 6200 O O . ASN B 2 354 ? 116.783 126.043 33.757 1.00 138.87 355 ASN A O 1
ATOM 6205 N N . LEU B 2 355 ? 115.308 125.549 32.131 1.00 135.90 356 LEU A N 1
ATOM 6206 C CA . LEU B 2 355 ? 114.323 126.500 32.632 1.00 135.17 356 LEU A CA 1
ATOM 6207 C C . LEU B 2 355 ? 113.635 126.011 33.901 1.00 138.07 356 LEU A C 1
ATOM 6208 O O . LEU B 2 355 ? 113.114 126.832 34.662 1.00 134.83 356 LEU A O 1
ATOM 6213 N N . ILE B 2 356 ? 113.622 124.698 34.145 1.00 148.71 357 ILE A N 1
ATOM 6214 C CA . ILE B 2 356 ? 112.956 124.166 35.331 1.00 152.56 357 ILE A CA 1
ATOM 6215 C C . ILE B 2 356 ? 113.652 124.645 36.600 1.00 154.09 357 ILE A C 1
ATOM 6216 O O . ILE B 2 356 ? 113.008 125.142 37.531 1.00 158.61 357 ILE A O 1
ATOM 6221 N N . ALA B 2 357 ? 114.973 124.509 36.655 1.00 140.71 358 ALA A N 1
ATOM 6222 C CA . ALA B 2 357 ? 115.759 124.908 37.812 1.00 142.61 358 ALA A CA 1
ATOM 6223 C C . ALA B 2 357 ? 116.858 125.867 37.380 1.00 142.49 358 ALA A C 1
ATOM 6224 O O . ALA B 2 357 ? 117.564 125.613 36.399 1.00 138.77 358 ALA A O 1
ATOM 6226 N N . SER B 2 358 ? 116.994 126.970 38.114 1.00 144.50 359 SER A N 1
ATOM 6227 C CA . SER B 2 358 ? 118.030 127.945 37.806 1.00 141.86 359 SER A CA 1
ATOM 6228 C C . SER B 2 358 ? 119.410 127.312 37.933 1.00 143.90 359 SER A C 1
ATOM 6229 O O . SER B 2 358 ? 119.715 126.637 38.920 1.00 146.28 359 SER A O 1
ATOM 6232 N N . ASP B 2 359 ? 120.249 127.538 36.925 1.00 154.46 360 ASP A N 1
ATOM 6233 C CA . ASP B 2 359 ? 121.593 126.964 36.862 1.00 159.47 360 ASP A CA 1
ATOM 6234 C C . ASP B 2 359 ? 122.604 128.071 36.590 1.00 157.41 360 ASP A C 1
ATOM 6235 O O . ASP B 2 359 ? 123.136 128.185 35.479 1.00 157.33 360 ASP A O 1
ATOM 6240 N N . PRO B 2 360 ? 122.888 128.915 37.587 1.00 148.61 361 PRO A N 1
ATOM 6241 C CA . PRO B 2 360 ? 123.938 129.928 37.390 1.00 146.00 361 PRO A CA 1
ATOM 6242 C C . PRO B 2 360 ? 125.315 129.317 37.205 1.00 144.67 361 PRO A C 1
ATOM 6243 O O . PRO B 2 360 ? 126.068 129.739 36.318 1.00 142.70 361 PRO A O 1
ATOM 6247 N N . ASP B 2 361 ? 125.663 128.327 38.024 1.00 143.60 362 ASP A N 1
ATOM 6248 C CA . ASP B 2 361 ? 126.926 127.612 37.916 1.00 144.44 362 ASP A CA 1
ATOM 6249 C C . ASP B 2 361 ? 126.734 126.148 37.538 1.00 146.36 362 ASP A C 1
ATOM 6250 O O . ASP B 2 361 ? 127.643 125.341 37.755 1.00 146.06 362 ASP A O 1
ATOM 6255 N N . GLU B 2 362 ? 125.570 125.789 36.993 1.00 151.89 363 GLU A N 1
ATOM 6256 C CA . GLU B 2 362 ? 125.177 124.420 36.669 1.00 155.87 363 GLU A CA 1
ATOM 6257 C C . GLU B 2 362 ? 125.145 123.533 37.908 1.00 161.56 363 GLU A C 1
ATOM 6258 O O . GLU B 2 362 ? 125.161 122.301 37.790 1.00 159.60 363 GLU A O 1
ATOM 6264 N N . THR B 2 363 ? 125.096 124.128 39.103 1.00 185.68 364 THR A N 1
ATOM 6265 C CA . THR B 2 363 ? 125.069 123.340 40.330 1.00 192.96 364 THR A CA 1
ATOM 6266 C C . THR B 2 363 ? 123.778 122.542 40.455 1.00 192.63 364 THR A C 1
ATOM 6267 O O . THR B 2 363 ? 123.797 121.402 40.933 1.00 194.23 364 THR A O 1
ATOM 6271 N N . HIS B 2 364 ? 122.653 123.117 40.032 1.00 178.28 365 HIS A N 1
ATOM 6272 C CA . HIS B 2 364 ? 121.367 122.435 40.111 1.00 173.02 365 HIS A CA 1
ATOM 6273 C C . HIS B 2 364 ? 121.160 121.447 38.969 1.00 173.03 365 HIS A C 1
ATOM 6274 O O . HIS B 2 364 ? 120.552 120.390 39.170 1.00 171.97 365 HIS A O 1
ATOM 6281 N N . ALA B 2 365 ? 121.651 121.769 37.772 1.00 172.35 366 ALA A N 1
ATOM 6282 C CA . ALA B 2 365 ? 121.476 120.900 36.615 1.00 170.50 366 ALA A CA 1
ATOM 6283 C C . ALA B 2 365 ? 122.268 119.609 36.778 1.00 175.69 366 ALA A C 1
ATOM 6284 O O . ALA B 2 365 ? 123.497 119.638 36.896 1.00 171.48 366 ALA A O 1
ATOM 6286 N N . PHE B 2 366 ? 121.571 118.470 36.780 1.00 190.83 367 PHE A N 1
ATOM 6287 C CA . PHE B 2 366 ? 122.185 117.151 36.957 1.00 196.30 367 PHE A CA 1
ATOM 6288 C C . PHE B 2 366 ? 121.675 116.237 35.845 1.00 193.92 367 PHE A C 1
ATOM 6289 O O . PHE B 2 366 ? 120.658 115.558 35.995 1.00 186.00 367 PHE A O 1
ATOM 6297 N N . LYS B 2 367 ? 122.393 116.220 34.725 1.00 178.55 368 LYS A N 1
ATOM 6298 C CA . LYS B 2 367 ? 122.025 115.376 33.595 1.00 170.71 368 LYS A CA 1
ATOM 6299 C C . LYS B 2 367 ? 122.697 114.015 33.735 1.00 166.19 368 LYS A C 1
ATOM 6300 O O . LYS B 2 367 ? 123.927 113.927 33.803 1.00 167.60 368 LYS A O 1
ATOM 6306 N N . VAL B 2 368 ? 121.890 112.956 33.779 1.00 150.71 369 VAL A N 1
ATOM 6307 C CA . VAL B 2 368 ? 122.390 111.593 33.888 1.00 144.33 369 VAL A CA 1
ATOM 6308 C C . VAL B 2 368 ? 121.729 110.750 32.806 1.00 135.21 369 VAL A C 1
ATOM 6309 O O . VAL B 2 368 ? 120.642 111.073 32.316 1.00 134.92 369 VAL A O 1
ATOM 6313 N N . THR B 2 369 ? 122.402 109.665 32.423 1.00 121.16 370 THR A N 1
ATOM 6314 C CA . THR B 2 369 ? 121.955 108.842 31.306 1.00 117.67 370 THR A CA 1
ATOM 6315 C C . THR B 2 369 ? 120.954 107.768 31.709 1.00 121.77 370 THR A C 1
ATOM 6316 O O . THR B 2 369 ? 120.088 107.410 30.902 1.00 118.50 370 THR A O 1
ATOM 6320 N N . ASN B 2 370 ? 121.044 107.244 32.929 1.00 135.69 371 ASN A N 1
ATOM 6321 C CA . ASN B 2 370 ? 120.189 106.139 33.337 1.00 139.13 371 ASN A CA 1
ATOM 6322 C C . ASN B 2 370 ? 119.997 106.168 34.845 1.00 142.24 371 ASN A C 1
ATOM 6323 O O . ASN B 2 370 ? 120.720 106.854 35.573 1.00 145.10 371 ASN A O 1
ATOM 6328 N N . TYR B 2 371 ? 119.002 105.406 35.306 1.00 144.96 372 TYR A N 1
ATOM 6329 C CA . TYR B 2 371 ? 118.702 105.332 36.731 1.00 149.15 372 TYR A CA 1
ATOM 6330 C C . TYR B 2 371 ? 119.758 104.558 37.511 1.00 154.42 372 TYR A C 1
ATOM 6331 O O . TYR B 2 371 ? 119.743 104.590 38.746 1.00 153.08 372 TYR A O 1
ATOM 6340 N N . MET B 2 372 ? 120.665 103.858 36.826 1.00 171.46 373 MET A N 1
ATOM 6341 C CA . MET B 2 372 ? 121.690 103.086 37.521 1.00 174.50 373 MET A CA 1
ATOM 6342 C C . MET B 2 372 ? 122.741 103.969 38.179 1.00 174.27 373 MET A C 1
ATOM 6343 O O . MET B 2 372 ? 123.412 103.518 39.113 1.00 179.36 373 MET A O 1
ATOM 6348 N N . ALA B 2 373 ? 122.901 105.209 37.720 1.00 161.69 374 ALA A N 1
ATOM 6349 C CA . ALA B 2 373 ? 123.875 106.135 38.280 1.00 161.73 374 ALA A CA 1
ATOM 6350 C C . ALA B 2 373 ? 123.261 107.086 39.299 1.00 157.85 374 ALA A C 1
ATOM 6351 O O . ALA B 2 373 ? 123.923 108.044 39.719 1.00 154.08 374 ALA A O 1
ATOM 6353 N N . LEU B 2 374 ? 122.006 106.847 39.695 1.00 168.71 375 LEU A N 1
ATOM 6354 C CA . LEU B 2 374 ?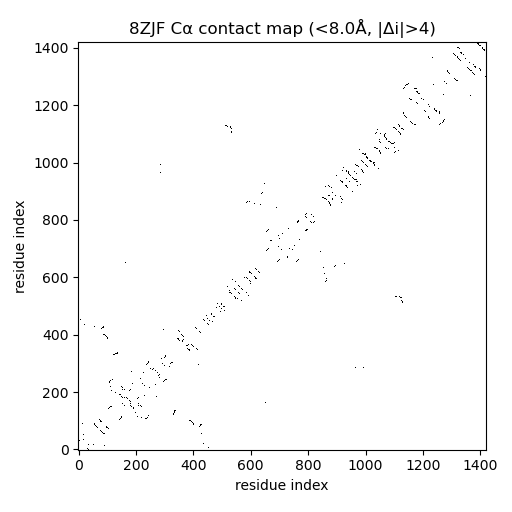 121.371 107.693 40.700 1.00 169.69 375 LEU A CA 1
ATOM 6355 C C . LEU B 2 374 ? 122.160 107.680 42.002 1.00 162.65 375 LEU A C 1
ATOM 6356 O O . LEU B 2 374 ? 122.437 108.737 42.579 1.00 162.81 375 LEU A O 1
ATOM 6361 N N . ASP B 2 375 ? 122.548 106.492 42.470 1.00 155.79 376 ASP A N 1
ATOM 6362 C CA . ASP B 2 375 ? 123.452 106.412 43.610 1.00 152.14 376 ASP A CA 1
ATOM 6363 C C . ASP B 2 375 ? 124.824 106.985 43.286 1.00 145.44 376 ASP A C 1
ATOM 6364 O O . ASP B 2 375 ? 125.544 107.396 44.203 1.00 146.02 376 ASP A O 1
ATOM 6369 N N . GLY B 2 376 ? 125.200 107.019 42.006 1.00 122.60 377 GLY A N 1
ATOM 6370 C CA . GLY B 2 376 ? 126.470 107.617 41.633 1.00 111.53 377 GLY A CA 1
ATOM 6371 C C . GLY B 2 376 ? 126.510 109.113 41.879 1.00 113.01 377 GLY A C 1
ATOM 6372 O O . GLY B 2 376 ? 127.502 109.638 42.393 1.00 104.01 377 GLY A O 1
ATOM 6373 N N . LEU B 2 377 ? 125.439 109.821 41.519 1.00 131.61 378 LEU A N 1
ATOM 6374 C CA . LEU B 2 377 ? 125.380 111.264 41.723 1.00 133.29 378 LEU A CA 1
ATOM 6375 C C . LEU B 2 377 ? 124.610 111.651 42.983 1.00 137.74 378 LEU A C 1
ATOM 6376 O O . LEU B 2 377 ? 124.380 112.844 43.215 1.00 138.55 378 LEU A O 1
ATOM 6381 N N . LEU B 2 378 ? 124.206 110.672 43.797 1.00 140.87 379 LEU A N 1
ATOM 6382 C CA . LEU B 2 378 ? 123.548 110.986 45.061 1.00 142.90 379 LEU A CA 1
ATOM 6383 C C . LEU B 2 378 ? 124.457 111.795 45.979 1.00 144.77 379 LEU A C 1
ATOM 6384 O O . LEU B 2 378 ? 123.990 112.698 46.682 1.00 147.84 379 LEU A O 1
ATOM 6389 N N . SER B 2 379 ? 125.754 111.477 46.002 1.00 137.23 380 SER A N 1
ATOM 6390 C CA . SER B 2 379 ? 126.680 112.242 46.833 1.00 139.15 380 SER A CA 1
ATOM 6391 C C . SER B 2 379 ? 126.757 113.696 46.379 1.00 143.15 380 SER A C 1
ATOM 6392 O O . SER B 2 379 ? 126.735 114.617 47.207 1.00 146.47 380 SER A O 1
ATOM 6395 N N . LYS B 2 380 ? 126.836 113.921 45.066 1.00 139.44 381 LYS A N 1
ATOM 6396 C CA . LYS B 2 380 ? 126.862 115.285 44.548 1.00 137.50 381 LYS A CA 1
ATOM 6397 C C . LYS B 2 380 ? 125.561 116.015 44.860 1.00 143.52 381 LYS A C 1
ATOM 6398 O O . LYS B 2 380 ? 125.573 117.205 45.194 1.00 147.85 381 LYS A O 1
ATOM 6404 N N . LEU B 2 381 ? 124.428 115.315 44.754 1.00 137.82 382 LEU A N 1
ATOM 6405 C CA . LEU B 2 381 ? 123.145 115.923 45.094 1.00 136.62 382 LEU A CA 1
ATOM 6406 C C . LEU B 2 381 ? 123.085 116.295 46.571 1.00 144.06 382 LEU A C 1
ATOM 6407 O O . LEU B 2 381 ? 122.524 117.334 46.937 1.00 140.79 382 LEU A O 1
ATOM 6412 N N . ARG B 2 382 ? 123.646 115.449 47.435 1.00 181.61 383 ARG A N 1
ATOM 6413 C CA . ARG B 2 382 ? 123.659 115.738 48.865 1.00 190.76 383 ARG A CA 1
ATOM 6414 C C . ARG B 2 382 ? 124.578 116.910 49.185 1.00 195.61 383 ARG A C 1
ATOM 6415 O O . ARG B 2 382 ? 124.299 117.696 50.098 1.00 194.50 383 ARG A O 1
ATOM 6423 N N . TYR B 2 383 ? 125.667 117.058 48.425 1.00 199.17 384 TYR A N 1
ATOM 6424 C CA . TYR B 2 383 ? 126.704 118.024 48.780 1.00 202.26 384 TYR A CA 1
ATOM 6425 C C . TYR B 2 383 ? 126.171 119.453 48.810 1.00 200.32 384 TYR A C 1
ATOM 6426 O O . TYR B 2 383 ? 126.522 120.234 49.703 1.00 203.56 384 TYR A O 1
ATOM 6435 N N . ASN B 2 384 ? 125.331 119.819 47.844 1.00 178.89 385 ASN A N 1
ATOM 6436 C CA . ASN B 2 384 ? 124.865 121.191 47.699 1.00 174.89 385 ASN A CA 1
ATOM 6437 C C . ASN B 2 384 ? 123.490 121.427 48.313 1.00 165.01 385 ASN A C 1
ATOM 6438 O O . ASN B 2 384 ? 122.960 122.538 48.203 1.00 165.82 385 ASN A O 1
ATOM 6443 N N . ILE B 2 385 ? 122.900 120.420 48.955 1.00 145.65 386 ILE A N 1
ATOM 6444 C CA . ILE B 2 385 ? 121.575 120.578 49.548 1.00 137.46 386 ILE A CA 1
ATOM 6445 C C . ILE B 2 385 ? 121.637 120.389 51.057 1.00 137.33 386 ILE A C 1
ATOM 6446 O O . ILE B 2 385 ? 120.997 121.132 51.810 1.00 131.44 386 ILE A O 1
ATOM 6451 N N . ILE B 2 386 ? 122.405 119.397 51.514 1.00 156.61 387 ILE A N 1
ATOM 6452 C CA . ILE B 2 386 ? 122.441 119.093 52.939 1.00 157.98 387 ILE A CA 1
ATOM 6453 C C . ILE B 2 386 ? 123.015 120.288 53.693 1.00 156.78 387 ILE A C 1
ATOM 6454 O O . ILE B 2 386 ? 123.676 121.156 53.108 1.00 160.20 387 ILE A O 1
ATOM 6459 N N . SER B 2 387 ? 122.733 120.354 54.998 1.00 148.53 388 SER A N 1
ATOM 6460 C CA . SER B 2 387 ? 122.820 121.623 55.720 1.00 148.81 388 SER A CA 1
ATOM 6461 C C . SER B 2 387 ? 124.118 121.763 56.508 1.00 155.51 388 SER A C 1
ATOM 6462 O O . SER B 2 387 ? 124.490 122.876 56.900 1.00 153.70 388 SER A O 1
ATOM 6465 N N . MET B 2 388 ? 124.826 120.657 56.729 1.00 169.69 389 MET A N 1
ATOM 6466 C CA . MET B 2 388 ? 125.960 120.578 57.654 1.00 171.67 389 MET A CA 1
ATOM 6467 C C . MET B 2 388 ? 125.684 121.360 58.941 1.00 174.42 389 MET A C 1
ATOM 6468 O O . MET B 2 388 ? 126.379 122.323 59.272 1.00 173.06 389 MET A O 1
ATOM 6473 N N . GLU B 2 389 ? 124.639 120.952 59.659 1.00 175.89 390 GLU A N 1
ATOM 6474 C CA . GLU B 2 389 ? 124.337 121.627 60.913 1.00 173.07 390 GLU A CA 1
ATOM 6475 C C . GLU B 2 389 ? 125.459 121.383 61.919 1.00 169.57 390 GLU A C 1
ATOM 6476 O O . GLU B 2 389 ? 126.215 120.412 61.825 1.00 173.12 390 GLU A O 1
ATOM 6482 N N . GLY B 2 390 ? 125.568 122.294 62.884 1.00 137.64 391 GLY A N 1
ATOM 6483 C CA . GLY B 2 390 ? 126.652 122.257 63.846 1.00 130.99 391 GLY A CA 1
ATOM 6484 C C . GLY B 2 390 ? 126.729 120.952 64.607 1.00 134.22 391 GLY A C 1
ATOM 6485 O O . GLY B 2 390 ? 125.701 120.328 64.887 1.00 131.27 391 GLY A O 1
ATOM 6486 N N . THR B 2 391 ? 127.947 120.523 64.930 1.00 145.89 392 THR A N 1
ATOM 6487 C CA . THR B 2 391 ? 128.135 119.252 65.613 1.00 145.90 392 THR A CA 1
ATOM 6488 C C . THR B 2 391 ? 127.462 119.275 66.979 1.00 144.40 392 THR A C 1
ATOM 6489 O O . THR B 2 391 ? 127.642 120.208 67.766 1.00 144.35 392 THR A O 1
ATOM 6493 N N . VAL B 2 392 ? 126.679 118.237 67.255 1.00 138.99 393 VAL A N 1
ATOM 6494 C CA . VAL B 2 392 ? 125.981 118.081 68.523 1.00 137.62 393 VAL A CA 1
ATOM 6495 C C . VAL B 2 392 ? 126.681 116.990 69.320 1.00 129.48 393 VAL A C 1
ATOM 6496 O O . VAL B 2 392 ? 127.022 115.930 68.780 1.00 133.93 393 VAL A O 1
ATOM 6500 N N . GLY B 2 393 ? 126.916 117.260 70.601 1.00 112.29 394 GLY A N 1
ATOM 6501 C CA . GLY B 2 393 ? 127.672 116.372 71.459 1.00 105.35 394 GLY A CA 1
ATOM 6502 C C . GLY B 2 393 ? 129.019 116.914 71.877 1.00 109.01 394 GLY A C 1
ATOM 6503 O O . GLY B 2 393 ? 129.802 116.176 72.489 1.00 101.93 394 GLY A O 1
ATOM 6504 N N . ASP B 2 394 ? 129.318 118.174 71.565 1.00 134.40 395 ASP A N 1
ATOM 6505 C CA . ASP B 2 394 ? 130.574 118.774 71.989 1.00 133.76 395 ASP A CA 1
ATOM 6506 C C . ASP B 2 394 ? 130.602 118.918 73.504 1.00 127.69 395 ASP A C 1
ATOM 6507 O O . ASP B 2 394 ? 129.559 118.964 74.165 1.00 124.57 395 ASP A O 1
ATOM 6512 N N . ALA B 2 395 ? 131.812 118.979 74.055 1.00 99.06 396 ALA A N 1
ATOM 6513 C CA . ALA B 2 395 ? 131.976 119.044 75.500 1.00 79.57 396 ALA A CA 1
ATOM 6514 C C . ALA B 2 395 ? 131.313 120.294 76.064 1.00 59.83 396 ALA A C 1
ATOM 6515 O O . ALA B 2 395 ? 131.376 121.375 75.473 1.00 56.68 396 ALA A O 1
ATOM 6517 N N . LEU B 2 396 ? 130.669 120.135 77.217 1.00 43.62 397 LEU A N 1
ATOM 6518 C CA . LEU B 2 396 ? 129.989 121.235 77.897 1.00 33.65 397 LEU A CA 1
ATOM 6519 C C . LEU B 2 396 ? 130.992 121.918 78.816 1.00 28.18 397 LEU A C 1
ATOM 6520 O O . LEU B 2 396 ? 131.242 121.458 79.932 1.00 25.95 397 LEU A O 1
ATOM 6525 N N . HIS B 2 397 ? 131.577 123.020 78.345 1.00 26.95 398 HIS A N 1
ATOM 6526 C CA . HIS B 2 397 ? 132.552 123.776 79.123 1.00 24.19 398 HIS A CA 1
ATOM 6527 C C . HIS B 2 397 ? 131.938 125.019 79.758 1.00 24.89 398 HIS A C 1
ATOM 6528 O O . HIS B 2 397 ? 131.909 125.143 80.985 1.00 22.31 398 HIS A O 1
ATOM 6535 N N . TYR B 2 398 ? 131.426 125.938 78.939 1.00 21.30 399 TYR A N 1
ATOM 6536 C CA . TYR B 2 398 ? 130.853 127.181 79.433 1.00 20.93 399 TYR A CA 1
ATOM 6537 C C . TYR B 2 398 ? 129.486 127.494 78.845 1.00 22.59 399 TYR A C 1
ATOM 6538 O O . TYR B 2 398 ? 128.932 128.554 79.151 1.00 19.15 399 TYR A O 1
ATOM 6547 N N . GLN B 2 399 ? 128.936 126.619 78.001 1.00 21.03 400 GLN A N 1
ATOM 6548 C CA . GLN B 2 399 ? 127.666 126.914 77.348 1.00 19.57 400 GLN A CA 1
ATOM 6549 C C . GLN B 2 399 ? 126.546 127.076 78.367 1.00 20.50 400 GLN A C 1
ATOM 6550 O O . GLN B 2 399 ? 125.782 128.046 78.319 1.00 21.23 400 GLN A O 1
ATOM 6556 N N . LEU B 2 400 ? 126.441 126.140 79.306 1.00 16.09 401 LEU A N 1
ATOM 6557 C CA . LEU B 2 400 ? 125.435 126.186 80.364 1.00 23.35 401 LEU A CA 1
ATOM 6558 C C . LEU B 2 400 ? 126.062 126.462 81.722 1.00 23.51 401 LEU A C 1
ATOM 6559 O O . LEU B 2 400 ? 125.619 125.925 82.740 1.00 24.23 401 LEU A O 1
ATOM 6564 N N . ALA B 2 401 ? 127.101 127.300 81.760 1.00 21.61 402 ALA A N 1
ATOM 6565 C CA . ALA B 2 401 ? 127.796 127.587 83.009 1.00 22.36 402 ALA A CA 1
ATOM 6566 C C . ALA B 2 401 ? 126.928 128.347 84.000 1.00 28.48 402 ALA A C 1
ATOM 6567 O O . ALA B 2 401 ? 127.186 128.275 85.205 1.00 23.13 402 ALA A O 1
ATOM 6569 N N . GLN B 2 402 ? 125.910 129.065 83.521 1.00 27.10 403 GLN A N 1
ATOM 6570 C CA . GLN B 2 402 ? 124.981 129.797 84.381 1.00 23.43 403 GLN A CA 1
ATOM 6571 C C . GLN B 2 402 ? 125.729 130.748 85.314 1.00 29.50 403 GLN A C 1
ATOM 6572 O O . GLN B 2 402 ? 125.495 130.785 86.523 1.00 30.13 403 GLN A O 1
ATOM 6578 N N . ILE B 2 403 ? 126.646 131.519 84.733 1.00 18.10 404 ILE A N 1
ATOM 6579 C CA . ILE B 2 403 ? 127.453 132.449 85.510 1.00 20.40 404 ILE A CA 1
ATOM 6580 C C . ILE B 2 403 ? 126.575 133.579 86.026 1.00 23.72 404 ILE A C 1
ATOM 6581 O O . ILE B 2 403 ? 125.767 134.154 85.286 1.00 18.83 404 ILE A O 1
ATOM 6586 N N . GLY B 2 404 ? 126.735 133.904 87.304 1.00 24.72 405 GLY A N 1
ATOM 6587 C CA . GLY B 2 404 ? 125.832 134.808 87.976 1.00 20.30 405 GLY A CA 1
ATOM 6588 C C . GLY B 2 404 ? 124.698 134.128 88.701 1.00 19.72 405 GLY A C 1
ATOM 6589 O O . GLY B 2 404 ? 123.761 134.811 89.128 1.00 16.73 405 GLY A O 1
ATOM 6590 N N . PHE B 2 405 ? 124.745 132.802 88.840 1.00 17.71 406 PHE A N 1
ATOM 6591 C CA . PHE B 2 405 ? 123.733 132.089 89.611 1.00 25.85 406 PHE A CA 1
ATOM 6592 C C . PHE B 2 405 ? 123.724 132.562 91.059 1.00 26.22 406 PHE A C 1
ATOM 6593 O O . PHE B 2 405 ? 122.659 132.801 91.641 1.00 24.48 406 PHE A O 1
ATOM 6601 N N . SER B 2 406 ? 124.904 132.701 91.652 1.00 18.50 407 SER A N 1
ATOM 6602 C CA . SER B 2 406 ? 125.087 133.402 92.910 1.00 19.85 407 SER A CA 1
ATOM 6603 C C . SER B 2 406 ? 126.162 134.458 92.698 1.00 33.32 407 SER A C 1
ATOM 6604 O O . SER B 2 406 ? 127.061 134.289 91.873 1.00 23.43 407 SER A O 1
ATOM 6607 N N . ALA B 2 407 ? 126.056 135.554 93.440 1.00 21.06 408 ALA A N 1
ATOM 6608 C CA . ALA B 2 407 ? 126.906 136.708 93.208 1.00 30.08 408 ALA A CA 1
ATOM 6609 C C . ALA B 2 407 ? 127.378 137.273 94.538 1.00 20.58 408 ALA A C 1
ATOM 6610 O O . ALA B 2 407 ? 126.811 136.997 95.597 1.00 20.63 408 ALA A O 1
ATOM 6612 N N . GLN B 2 408 ? 128.436 138.076 94.465 1.00 29.94 409 GLN A N 1
ATOM 6613 C CA . GLN B 2 408 ? 129.015 138.712 95.644 1.00 25.53 409 GLN A CA 1
ATOM 6614 C C . GLN B 2 408 ? 129.859 139.884 95.178 1.00 23.80 409 GLN A C 1
ATOM 6615 O O . GLN B 2 408 ? 130.793 139.697 94.394 1.00 18.80 409 GLN A O 1
ATOM 6621 N N . ILE B 2 409 ? 129.537 141.086 95.652 1.00 24.34 410 ILE A N 1
ATOM 6622 C CA . ILE B 2 409 ? 130.306 142.282 95.316 1.00 23.12 410 ILE A CA 1
ATOM 6623 C C . ILE B 2 409 ? 131.523 142.309 96.237 1.00 23.92 410 ILE A C 1
ATOM 6624 O O . ILE B 2 409 ? 131.391 142.382 97.459 1.00 23.71 410 ILE A O 1
ATOM 6629 N N . LEU B 2 410 ? 132.717 142.246 95.649 1.00 22.65 411 LEU A N 1
ATOM 6630 C CA . LEU B 2 410 ? 133.931 142.278 96.455 1.00 17.23 411 LEU A CA 1
ATOM 6631 C C . LEU B 2 410 ? 134.373 143.709 96.726 1.00 25.22 411 LEU A C 1
ATOM 6632 O O . LEU B 2 410 ? 134.822 144.028 97.833 1.00 17.60 411 LEU A O 1
ATOM 6637 N N . ASP B 2 411 ? 134.256 144.578 95.731 1.00 18.53 412 ASP A N 1
ATOM 6638 C CA . ASP B 2 411 ? 134.606 145.984 95.865 1.00 21.75 412 ASP A CA 1
ATOM 6639 C C . ASP B 2 411 ? 133.929 146.743 94.729 1.00 23.56 412 ASP A C 1
ATOM 6640 O O . ASP B 2 411 ? 133.025 146.223 94.067 1.00 20.87 412 ASP A O 1
ATOM 6645 N N . GLU B 2 412 ? 134.360 147.987 94.514 1.00 22.68 413 GLU A N 1
ATOM 6646 C CA . GLU B 2 412 ? 133.701 148.849 93.540 1.00 24.52 413 GLU A CA 1
ATOM 6647 C C . GLU B 2 412 ? 133.768 148.269 92.132 1.00 25.13 413 GLU A C 1
ATOM 6648 O O . GLU B 2 412 ? 132.817 148.405 91.353 1.00 25.79 413 GLU A O 1
ATOM 6654 N N . ARG B 2 413 ? 134.877 147.618 91.783 1.00 25.01 414 ARG A N 1
ATOM 6655 C CA . ARG B 2 413 ? 135.077 147.140 90.420 1.00 25.69 414 ARG A CA 1
ATOM 6656 C C . ARG B 2 413 ? 135.003 145.627 90.277 1.00 24.57 414 ARG A C 1
ATOM 6657 O O . ARG B 2 413 ? 134.823 145.136 89.159 1.00 25.67 414 ARG A O 1
ATOM 6665 N N . GLN B 2 414 ? 135.133 144.874 91.363 1.00 23.96 415 GLN A N 1
ATOM 6666 C CA . GLN B 2 414 ? 135.244 143.426 91.291 1.00 20.64 415 GLN A CA 1
ATOM 6667 C C . GLN B 2 414 ? 134.032 142.751 91.921 1.00 17.99 415 GLN A C 1
ATOM 6668 O O . GLN B 2 414 ? 133.541 143.170 92.972 1.00 24.15 415 GLN A O 1
ATOM 6674 N N . VAL B 2 415 ? 133.556 141.693 91.262 1.00 23.95 416 VAL A N 1
ATOM 6675 C CA . VAL B 2 415 ? 132.453 140.883 91.758 1.00 22.74 416 VAL A CA 1
ATOM 6676 C C . VAL B 2 415 ? 132.853 139.417 91.675 1.00 25.04 416 VAL A C 1
ATOM 6677 O O . VAL B 2 415 ? 133.715 139.025 90.886 1.00 25.62 416 VAL A O 1
ATOM 6681 N N . LEU B 2 416 ? 132.211 138.603 92.508 1.00 22.28 417 LEU A N 1
ATOM 6682 C CA . LEU B 2 416 ? 132.443 137.162 92.552 1.00 23.81 417 LEU A CA 1
ATOM 6683 C C . LEU B 2 416 ? 131.150 136.468 92.148 1.00 21.82 417 LEU A C 1
ATOM 6684 O O . LEU B 2 416 ? 130.145 136.557 92.860 1.00 22.04 417 LEU A O 1
ATOM 6689 N N . LEU B 2 417 ? 131.179 135.775 91.014 1.00 29.24 418 LEU A N 1
ATOM 6690 C CA . LEU B 2 417 ? 129.987 135.205 90.402 1.00 21.57 418 LEU A CA 1
ATOM 6691 C C . LEU B 2 417 ? 130.085 133.687 90.383 1.00 21.33 418 LEU A C 1
ATOM 6692 O O . LEU B 2 417 ? 131.087 133.133 89.922 1.00 25.60 418 LEU A O 1
ATOM 6697 N N . GLY B 2 418 ? 129.042 133.021 90.870 1.00 19.27 419 GLY A N 1
ATOM 6698 C CA . GLY B 2 418 ? 129.022 131.573 90.862 1.00 23.56 419 GLY A CA 1
ATOM 6699 C C . GLY B 2 418 ? 128.620 131.008 89.513 1.00 19.01 419 GLY A C 1
ATOM 6700 O O . GLY B 2 418 ? 127.802 131.572 88.790 1.00 31.31 419 GLY A O 1
ATOM 6701 N N . ALA B 2 419 ? 129.217 129.863 89.173 1.00 27.04 420 ALA A N 1
ATOM 6702 C CA . ALA B 2 419 ? 128.981 129.175 87.901 1.00 35.15 420 ALA A CA 1
ATOM 6703 C C . ALA B 2 419 ? 128.671 127.712 88.208 1.00 33.28 420 ALA A C 1
ATOM 6704 O O . ALA B 2 419 ? 129.567 126.868 88.216 1.00 23.02 420 ALA A O 1
ATOM 6706 N N . VAL B 2 420 ? 127.391 127.417 88.449 1.00 28.46 421 VAL A N 1
ATOM 6707 C CA . VAL B 2 420 ? 126.986 126.073 88.855 1.00 19.79 421 VAL A CA 1
ATOM 6708 C C . VAL B 2 420 ? 127.240 125.050 87.757 1.00 33.97 421 VAL A C 1
ATOM 6709 O O . VAL B 2 420 ? 127.587 123.899 88.043 1.00 19.67 421 VAL A O 1
ATOM 6713 N N . GLY B 2 421 ? 127.056 125.434 86.498 1.00 28.86 422 GLY A N 1
ATOM 6714 C CA . GLY B 2 421 ? 127.004 124.461 85.426 1.00 24.13 422 GLY A CA 1
ATOM 6715 C C . GLY B 2 421 ? 128.258 124.300 84.595 1.00 33.55 422 GLY A C 1
ATOM 6716 O O . GLY B 2 421 ? 128.255 123.549 83.616 1.00 20.63 422 GLY A O 1
ATOM 6717 N N . ALA B 2 422 ? 129.333 124.989 84.965 1.00 22.63 423 ALA A N 1
ATOM 6718 C CA . ALA B 2 422 ? 130.558 124.924 84.182 1.00 23.93 423 ALA A CA 1
ATOM 6719 C C . ALA B 2 422 ? 131.187 123.538 84.264 1.00 22.17 423 ALA A C 1
ATOM 6720 O O . ALA B 2 422 ? 131.268 122.938 85.338 1.00 30.59 423 ALA A O 1
ATOM 6722 N N . PHE B 2 423 ? 131.630 123.034 83.110 1.00 21.15 424 PHE A N 1
ATOM 6723 C CA . PHE B 2 423 ? 132.341 121.759 82.998 1.00 28.22 424 PHE A CA 1
ATOM 6724 C C . PHE B 2 423 ? 131.513 120.601 83.561 1.00 21.08 424 PHE A C 1
ATOM 6725 O O . PHE B 2 423 ? 131.869 119.970 84.556 1.00 19.57 424 PHE A O 1
ATOM 6733 N N . ASP B 2 424 ? 130.391 120.334 82.888 1.00 22.55 425 ASP A N 1
ATOM 6734 C CA . ASP B 2 424 ? 129.484 119.242 83.248 1.00 19.87 425 ASP A CA 1
ATOM 6735 C C . ASP B 2 424 ? 128.967 119.400 84.674 1.00 34.42 425 ASP A C 1
ATOM 6736 O O . ASP B 2 424 ? 128.900 118.438 85.440 1.00 20.90 425 ASP A O 1
ATOM 6741 N N . TRP B 2 425 ? 128.607 120.634 85.027 1.00 21.76 426 TRP A N 1
ATOM 6742 C CA . TRP B 2 425 ? 128.033 120.969 86.328 1.00 25.64 426 TRP A CA 1
ATOM 6743 C C . TRP B 2 425 ? 128.990 120.652 87.471 1.00 34.74 426 TRP A C 1
ATOM 6744 O O . TRP B 2 425 ? 128.566 120.438 88.608 1.00 21.61 426 TRP A O 1
ATOM 6755 N N . SER B 2 426 ? 130.291 120.629 87.174 1.00 29.21 427 SER A N 1
ATOM 6756 C CA . SER B 2 426 ? 131.291 120.550 88.231 1.00 24.45 427 SER A CA 1
ATOM 6757 C C . SER B 2 426 ? 131.221 121.777 89.125 1.00 24.46 427 SER A C 1
ATOM 6758 O O . SER B 2 426 ? 131.456 121.692 90.336 1.00 20.49 427 SER A O 1
ATOM 6761 N N . GLY B 2 427 ? 130.902 122.925 88.544 1.00 25.17 428 GLY A N 1
ATOM 6762 C CA . GLY B 2 427 ? 130.800 124.162 89.285 1.00 31.42 428 GLY A CA 1
ATOM 6763 C C . GLY B 2 427 ? 132.049 125.007 89.160 1.00 22.22 428 GLY A C 1
ATOM 6764 O O . GLY B 2 427 ? 133.022 124.663 88.484 1.00 20.70 428 GLY A O 1
ATOM 6765 N N . GLY B 2 428 ? 132.003 126.142 89.837 1.00 33.35 429 GLY A N 1
ATOM 6766 C CA . GLY B 2 428 ? 133.111 127.070 89.827 1.00 19.99 429 GLY A CA 1
ATOM 6767 C C . GLY B 2 428 ? 132.646 128.442 90.267 1.00 21.60 429 GLY A C 1
ATOM 6768 O O . GLY B 2 428 ? 131.529 128.616 90.747 1.00 22.50 429 GLY A O 1
ATOM 6769 N N . ALA B 2 429 ? 133.537 129.412 90.089 1.00 29.57 430 ALA A N 1
ATOM 6770 C CA . ALA B 2 429 ? 133.226 130.796 90.421 1.00 22.12 430 ALA A CA 1
ATOM 6771 C C . ALA B 2 429 ? 134.064 131.705 89.541 1.00 30.48 430 ALA A C 1
ATOM 6772 O O . ALA B 2 429 ? 135.284 131.538 89.462 1.00 31.88 430 ALA A O 1
ATOM 6774 N N . LEU B 2 430 ? 133.413 132.658 88.884 1.00 25.55 431 LEU A N 1
ATOM 6775 C CA . LEU B 2 430 ? 134.107 133.621 88.043 1.00 26.18 431 LEU A CA 1
ATOM 6776 C C . LEU B 2 430 ? 134.461 134.857 88.858 1.00 24.33 431 LEU A C 1
ATOM 6777 O O . LEU B 2 430 ? 133.586 135.486 89.459 1.00 23.52 431 LEU A O 1
ATOM 6782 N N . LEU B 2 431 ? 135.744 135.194 88.879 1.00 21.64 432 LEU A N 1
ATOM 6783 C CA . LEU B 2 431 ? 136.235 136.400 89.538 1.00 21.24 432 LEU A CA 1
ATOM 6784 C C . LEU B 2 431 ? 136.376 137.466 88.459 1.00 22.60 432 LEU A C 1
ATOM 6785 O O . LEU B 2 431 ? 137.346 137.469 87.700 1.00 24.55 432 LEU A O 1
ATOM 6790 N N . TYR B 2 432 ? 135.410 138.378 88.398 1.00 21.84 433 TYR A N 1
ATOM 6791 C CA . TYR B 2 432 ? 135.252 139.285 87.269 1.00 21.47 433 TYR A CA 1
ATOM 6792 C C . TYR B 2 432 ? 135.544 140.717 87.692 1.00 28.46 433 TYR A C 1
ATOM 6793 O O . TYR B 2 432 ? 135.029 141.187 88.711 1.00 21.23 433 TYR A O 1
ATOM 6802 N N . ASP B 2 433 ? 136.367 141.404 86.903 1.00 25.06 434 ASP A N 1
ATOM 6803 C CA . ASP B 2 433 ? 136.651 142.823 87.088 1.00 27.43 434 ASP A CA 1
ATOM 6804 C C . ASP B 2 433 ? 135.805 143.594 86.081 1.00 29.92 434 ASP A C 1
ATOM 6805 O O . ASP B 2 433 ? 135.976 143.437 84.869 1.00 32.43 434 ASP A O 1
ATOM 6810 N N . THR B 2 434 ? 134.901 144.434 86.586 1.00 29.26 435 THR A N 1
ATOM 6811 C CA . THR B 2 434 ? 133.906 145.065 85.727 1.00 31.28 435 THR A CA 1
ATOM 6812 C C . THR B 2 434 ? 134.486 146.186 84.872 1.00 35.14 435 THR A C 1
ATOM 6813 O O . THR B 2 434 ? 133.992 146.425 83.765 1.00 36.50 435 THR A O 1
ATOM 6817 N N . ARG B 2 435 ? 135.516 146.885 85.352 1.00 36.39 436 ARG A N 1
ATOM 6818 C CA . ARG B 2 435 ? 136.069 147.990 84.575 1.00 39.87 436 ARG A CA 1
ATOM 6819 C C . ARG B 2 435 ? 136.987 147.498 83.464 1.00 41.66 436 ARG A C 1
ATOM 6820 O O . ARG B 2 435 ? 136.883 147.959 82.322 1.00 44.01 436 ARG A O 1
ATOM 6828 N N . SER B 2 436 ? 137.893 146.572 83.774 1.00 40.82 437 SER A N 1
ATOM 6829 C CA . SER B 2 436 ? 138.767 146.007 82.757 1.00 42.98 437 SER A CA 1
ATOM 6830 C C . SER B 2 436 ? 138.075 144.952 81.907 1.00 44.02 437 SER A C 1
ATOM 6831 O O . SER B 2 436 ? 138.628 144.555 80.875 1.00 47.43 437 SER A O 1
ATOM 6834 N N . ARG B 2 437 ? 136.886 144.500 82.314 1.00 41.46 438 ARG A N 1
ATOM 6835 C CA . ARG B 2 437 ? 136.113 143.499 81.579 1.00 41.16 438 ARG A CA 1
ATOM 6836 C C . ARG B 2 437 ? 136.924 142.228 81.344 1.00 43.54 438 ARG A C 1
ATOM 6837 O O . ARG B 2 437 ? 136.868 141.622 80.273 1.00 46.20 438 ARG A O 1
ATOM 6845 N N . ARG B 2 438 ? 137.688 141.823 82.355 1.00 42.88 439 ARG A N 1
ATOM 6846 C CA . ARG B 2 438 ? 138.483 140.607 82.293 1.00 46.28 439 ARG A CA 1
ATOM 6847 C C . ARG B 2 438 ? 138.333 139.850 83.602 1.00 40.89 439 ARG A C 1
ATOM 6848 O O . ARG B 2 438 ? 138.333 140.453 84.678 1.00 37.41 439 ARG A O 1
ATOM 6856 N N . GLY B 2 439 ? 138.208 138.525 83.503 1.00 41.63 440 GLY A N 1
ATOM 6857 C CA . GLY B 2 439 ? 138.040 137.688 84.668 1.00 35.65 440 GLY A CA 1
ATOM 6858 C C . GLY B 2 439 ? 138.789 136.377 84.515 1.00 41.49 440 GLY A C 1
ATOM 6859 O O . GLY B 2 439 ? 139.335 136.066 83.455 1.00 49.41 440 GLY A O 1
ATOM 6860 N N . ARG B 2 440 ? 138.810 135.615 85.604 1.00 33.75 441 ARG A N 1
ATOM 6861 C CA . ARG B 2 440 ? 139.414 134.292 85.615 1.00 34.53 441 ARG A CA 1
ATOM 6862 C C . ARG B 2 440 ? 138.483 133.317 86.318 1.00 27.48 441 ARG A C 1
ATOM 6863 O O . ARG B 2 440 ? 137.718 133.704 87.206 1.00 27.14 441 ARG A O 1
ATOM 6871 N N . PHE B 2 441 ? 138.552 132.054 85.913 1.00 26.00 442 PHE A N 1
ATOM 6872 C CA . PHE B 2 441 ? 137.655 131.026 86.417 1.00 24.64 442 PHE A CA 1
ATOM 6873 C C . PHE B 2 441 ? 138.351 130.204 87.495 1.00 29.40 442 PHE A C 1
ATOM 6874 O O . PHE B 2 441 ? 139.483 129.749 87.306 1.00 21.05 442 PHE A O 1
ATOM 6882 N N . LEU B 2 442 ? 137.670 130.017 88.620 1.00 28.88 443 LEU A N 1
ATOM 6883 C CA . LEU B 2 442 ? 138.193 129.272 89.753 1.00 22.79 443 LEU A CA 1
ATOM 6884 C C . LEU B 2 442 ? 137.312 128.057 90.006 1.00 19.45 443 LEU A C 1
ATOM 6885 O O . LEU B 2 442 ? 136.085 128.173 90.054 1.00 26.58 443 LEU A O 1
ATOM 6890 N N . ASN B 2 443 ? 137.935 126.895 90.163 1.00 24.24 444 ASN A N 1
ATOM 6891 C CA . ASN B 2 443 ? 137.183 125.669 90.406 1.00 30.12 444 ASN A CA 1
ATOM 6892 C C . ASN B 2 443 ? 138.071 124.699 91.181 1.00 23.68 444 ASN A C 1
ATOM 6893 O O . ASN B 2 443 ? 139.112 125.085 91.721 1.00 25.07 444 ASN A O 1
ATOM 6898 N N . GLN B 2 444 ? 137.651 123.433 91.242 1.00 23.68 445 GLN A N 1
ATOM 6899 C CA . GLN B 2 444 ? 138.332 122.457 92.085 1.00 22.01 445 GLN A CA 1
ATOM 6900 C C . GLN B 2 444 ? 139.697 122.067 91.529 1.00 25.39 445 GLN A C 1
ATOM 6901 O O . GLN B 2 444 ? 140.585 121.685 92.300 1.00 25.39 445 GLN A O 1
ATOM 6907 N N . THR B 2 445 ? 139.884 122.155 90.211 1.00 26.39 446 THR A N 1
ATOM 6908 C CA . THR B 2 445 ? 141.167 121.877 89.560 1.00 30.83 446 THR A CA 1
ATOM 6909 C C . THR B 2 445 ? 141.628 120.444 89.855 1.00 38.78 446 THR A C 1
ATOM 6910 O O . THR B 2 445 ? 142.592 120.191 90.581 1.00 41.98 446 THR A O 1
ATOM 6914 N N . ALA B 2 446 ? 140.869 119.504 89.295 1.00 43.32 447 ALA A N 1
ATOM 6915 C CA . ALA B 2 446 ? 141.212 118.093 89.410 1.00 58.20 447 ALA A CA 1
ATOM 6916 C C . ALA B 2 446 ? 142.526 117.800 88.695 1.00 67.90 447 ALA A C 1
ATOM 6917 O O . ALA B 2 446 ? 142.847 118.412 87.673 1.00 64.72 447 ALA A O 1
ATOM 6919 N N . ALA B 2 447 ? 143.286 116.853 89.240 1.00 77.53 448 ALA A N 1
ATOM 6920 C CA . ALA B 2 447 ? 144.623 116.547 88.750 1.00 81.98 448 ALA A CA 1
ATOM 6921 C C . ALA B 2 447 ? 144.656 115.404 87.742 1.00 86.08 448 ALA A C 1
ATOM 6922 O O . ALA B 2 447 ? 145.742 115.047 87.274 1.00 90.10 448 ALA A O 1
ATOM 6924 N N . ALA B 2 448 ? 143.511 114.825 87.395 1.00 80.95 449 ALA A N 1
ATOM 6925 C CA . ALA B 2 448 ? 143.472 113.712 86.455 1.00 80.38 449 ALA A CA 1
ATOM 6926 C C . ALA B 2 448 ? 142.100 113.685 85.791 1.00 78.52 449 ALA A C 1
ATOM 6927 O O . ALA B 2 448 ? 141.310 114.625 85.919 1.00 75.18 449 ALA A O 1
ATOM 6929 N N . ALA B 2 449 ? 141.818 112.599 85.073 1.00 79.88 450 ALA A N 1
ATOM 6930 C CA . ALA B 2 449 ? 140.525 112.428 84.425 1.00 77.74 450 ALA A CA 1
ATOM 6931 C C . ALA B 2 449 ? 139.523 111.676 85.288 1.00 74.73 450 ALA A C 1
ATOM 6932 O O . ALA B 2 449 ? 138.316 111.776 85.042 1.00 69.27 450 ALA A O 1
ATOM 6934 N N . ALA B 2 450 ? 139.990 110.925 86.287 1.00 78.91 451 ALA A N 1
ATOM 6935 C CA . ALA B 2 450 ? 139.076 110.231 87.185 1.00 77.73 451 ALA A CA 1
ATOM 6936 C C . ALA B 2 450 ? 138.405 111.183 88.165 1.00 70.81 451 ALA A C 1
ATOM 6937 O O . ALA B 2 450 ? 137.201 111.058 88.417 1.00 65.95 451 ALA A O 1
ATOM 6939 N N . ASP B 2 451 ? 139.154 112.135 88.720 1.00 73.97 452 ASP A N 1
ATOM 6940 C CA . ASP B 2 451 ? 138.602 113.110 89.649 1.00 69.74 452 ASP A CA 1
ATOM 6941 C C . ASP B 2 451 ? 137.946 114.294 88.950 1.00 61.31 452 ASP A C 1
ATOM 6942 O O . ASP B 2 451 ? 137.221 115.052 89.601 1.00 56.54 452 ASP A O 1
ATOM 6947 N N . ALA B 2 452 ? 138.190 114.477 87.651 1.00 60.77 453 ALA A N 1
ATOM 6948 C CA . ALA B 2 452 ? 137.408 115.440 86.885 1.00 52.11 453 ALA A CA 1
ATOM 6949 C C . ALA B 2 452 ? 135.976 114.955 86.704 1.00 43.02 453 ALA A C 1
ATOM 6950 O O . ALA B 2 452 ? 135.029 115.745 86.793 1.00 36.17 453 ALA A O 1
ATOM 6952 N N . GLU B 2 453 ? 135.800 113.657 86.444 1.00 45.19 454 GLU A N 1
ATOM 6953 C CA . GLU B 2 453 ? 134.466 113.078 86.348 1.00 39.76 454 GLU A CA 1
ATOM 6954 C C . GLU B 2 453 ? 133.828 112.885 87.717 1.00 35.67 454 GLU A C 1
ATOM 6955 O O . GLU B 2 453 ? 132.598 112.881 87.826 1.00 31.51 454 GLU A O 1
ATOM 6961 N N . ALA B 2 454 ? 134.639 112.718 88.763 1.00 38.99 455 ALA A N 1
ATOM 6962 C CA . ALA B 2 454 ? 134.101 112.565 90.109 1.00 35.92 455 ALA A CA 1
ATOM 6963 C C . ALA B 2 454 ? 133.586 113.879 90.676 1.00 30.48 455 ALA A C 1
ATOM 6964 O O . ALA B 2 454 ? 132.777 113.863 91.609 1.00 27.45 455 ALA A O 1
ATOM 6966 N N . ALA B 2 455 ? 134.039 115.011 90.140 1.00 30.46 456 ALA A N 1
ATOM 6967 C CA . ALA B 2 455 ? 133.584 116.320 90.581 1.00 26.19 456 ALA A CA 1
ATOM 6968 C C . ALA B 2 455 ? 132.360 116.810 89.824 1.00 20.74 456 ALA A C 1
ATOM 6969 O O . ALA B 2 455 ? 131.841 117.882 90.149 1.00 25.51 456 ALA A O 1
ATOM 6971 N N . GLN B 2 456 ? 131.891 116.059 88.833 1.00 26.13 457 GLN A N 1
ATOM 6972 C CA . GLN B 2 456 ? 130.750 116.483 88.037 1.00 20.82 457 GLN A CA 1
ATOM 6973 C C . GLN B 2 456 ? 129.468 116.460 88.860 1.00 20.72 457 GLN A C 1
ATOM 6974 O O . GLN B 2 456 ? 129.294 115.637 89.761 1.00 22.68 457 GLN A O 1
ATOM 6980 N N . TYR B 2 457 ? 128.570 117.390 88.534 1.00 28.66 458 TYR A N 1
ATOM 6981 C CA . TYR B 2 457 ? 127.266 117.521 89.185 1.00 18.88 458 TYR A CA 1
ATOM 6982 C C . TYR B 2 457 ? 127.403 117.747 90.687 1.00 18.52 458 TYR A C 1
ATOM 6983 O O . TYR B 2 457 ? 126.577 117.287 91.477 1.00 20.95 458 TYR A O 1
ATOM 6992 N N . SER B 2 458 ? 128.450 118.470 91.081 1.00 29.67 459 SER A N 1
ATOM 6993 C CA . SER B 2 458 ? 128.649 118.864 92.468 1.00 21.06 459 SER A CA 1
ATOM 6994 C C . SER B 2 458 ? 128.053 120.230 92.772 1.00 27.43 459 SER A C 1
ATOM 6995 O O . SER B 2 458 ? 127.838 120.557 93.944 1.00 24.76 459 SER A O 1
ATOM 6998 N N . TYR B 2 459 ? 127.784 121.028 91.736 1.00 19.07 460 TYR A N 1
ATOM 6999 C CA . TYR B 2 459 ? 127.095 122.314 91.856 1.00 19.79 460 TYR A CA 1
ATOM 7000 C C . TYR B 2 459 ? 127.897 123.314 92.687 1.00 28.83 460 TYR A C 1
ATOM 7001 O O . TYR B 2 459 ? 127.338 124.042 93.506 1.00 26.03 460 TYR A O 1
ATOM 7010 N N . LEU B 2 460 ? 129.210 123.353 92.478 1.00 17.61 461 LEU A N 1
ATOM 7011 C CA . LEU B 2 460 ? 130.033 124.347 93.150 1.00 29.97 461 LEU A CA 1
ATOM 7012 C C . LEU B 2 460 ? 129.701 125.736 92.615 1.00 30.74 461 LEU A C 1
ATOM 7013 O O . LEU B 2 460 ? 129.475 125.921 91.418 1.00 22.66 461 LEU A O 1
ATOM 7018 N N . GLY B 2 461 ? 129.669 126.716 93.510 1.00 23.68 462 GLY A N 1
ATOM 7019 C CA . GLY B 2 461 ? 129.183 128.030 93.156 1.00 19.62 462 GLY A CA 1
ATOM 7020 C C . GLY B 2 461 ? 127.691 128.206 93.294 1.00 24.35 462 GLY A C 1
ATOM 7021 O O . GLY B 2 461 ? 127.163 129.234 92.858 1.00 19.73 462 GLY A O 1
ATOM 7022 N N . TYR B 2 462 ? 126.993 127.225 93.872 1.00 17.97 463 TYR A N 1
ATOM 7023 C CA . TYR B 2 462 ? 125.578 127.392 94.184 1.00 20.84 463 TYR A CA 1
ATOM 7024 C C . TYR B 2 462 ? 125.375 128.536 95.166 1.00 21.40 463 TYR A C 1
ATOM 7025 O O . TYR B 2 462 ? 124.456 129.348 95.010 1.00 21.70 463 TYR A O 1
ATOM 7034 N N . ALA B 2 463 ? 126.222 128.609 96.186 1.00 28.66 464 ALA A N 1
ATOM 7035 C CA . ALA B 2 463 ? 126.286 129.739 97.095 1.00 27.50 464 ALA A CA 1
ATOM 7036 C C . ALA B 2 463 ? 127.737 130.168 97.225 1.00 21.24 464 ALA A C 1
ATOM 7037 O O . ALA B 2 463 ? 128.625 129.328 97.383 1.00 17.72 464 ALA A O 1
ATOM 7039 N N . VAL B 2 464 ? 127.978 131.471 97.143 1.00 30.65 465 VAL A N 1
ATOM 7040 C CA . VAL B 2 464 ? 129.315 132.033 97.273 1.00 31.22 465 VAL A CA 1
ATOM 7041 C C . VAL B 2 464 ? 129.285 133.084 98.372 1.00 22.29 465 VAL A C 1
ATOM 7042 O O . VAL B 2 464 ? 128.307 133.826 98.510 1.00 21.73 465 VAL A O 1
ATOM 7046 N N . ALA B 2 465 ? 130.345 133.126 99.172 1.00 17.17 466 ALA A N 1
ATOM 7047 C CA . ALA B 2 465 ? 130.458 134.096 100.249 1.00 19.21 466 ALA A CA 1
ATOM 7048 C C . ALA B 2 465 ? 131.921 134.489 100.393 1.00 25.18 466 ALA A C 1
ATOM 7049 O O . ALA B 2 465 ? 132.803 133.930 99.737 1.00 29.74 466 ALA A O 1
ATOM 7051 N N . VAL B 2 466 ? 132.171 135.475 101.249 1.00 26.74 467 VAL A N 1
ATOM 7052 C CA . VAL B 2 466 ? 133.514 135.971 101.521 1.00 27.99 467 VAL A CA 1
ATOM 7053 C C . VAL B 2 466 ? 133.729 135.973 103.026 1.00 26.37 467 VAL A C 1
ATOM 7054 O O . VAL B 2 466 ? 132.901 136.504 103.775 1.00 23.12 467 VAL A O 1
ATOM 7058 N N . LEU B 2 467 ? 134.832 135.379 103.467 1.00 25.44 468 LEU A N 1
ATOM 7059 C CA . LEU B 2 467 ? 135.236 135.407 104.865 1.00 24.87 468 LEU A CA 1
ATOM 7060 C C . LEU B 2 467 ? 136.264 136.511 105.059 1.00 24.86 468 LEU A C 1
ATOM 7061 O O . LEU B 2 467 ? 137.280 136.547 104.359 1.00 25.16 468 LEU A O 1
ATOM 7066 N N . HIS B 2 468 ? 136.000 137.405 106.003 1.00 21.10 469 HIS A N 1
ATOM 7067 C CA . HIS B 2 468 ? 136.901 138.506 106.305 1.00 25.85 469 HIS A CA 1
ATOM 7068 C C . HIS B 2 468 ? 137.782 138.141 107.490 1.00 27.41 469 HIS A C 1
ATOM 7069 O O . HIS B 2 468 ? 137.311 137.571 108.478 1.00 25.90 469 HIS A O 1
ATOM 7076 N N . LYS B 2 469 ? 139.066 138.467 107.381 1.00 34.30 470 LYS A N 1
ATOM 7077 C CA . LYS B 2 469 ? 140.029 138.117 108.416 1.00 41.89 470 LYS A CA 1
ATOM 7078 C C . LYS B 2 469 ? 140.826 139.340 108.843 1.00 50.78 470 LYS A C 1
ATOM 7079 O O . LYS B 2 469 ? 140.478 140.470 108.484 1.00 49.74 470 LYS A O 1
ATOM 7085 N N . THR B 2 470 ? 141.888 139.120 109.621 1.00 56.93 471 THR A N 1
ATOM 7086 C CA . THR B 2 470 ? 142.676 140.220 110.168 1.00 67.39 471 THR A CA 1
ATOM 7087 C C . THR B 2 470 ? 143.166 141.157 109.069 1.00 78.47 471 THR A C 1
ATOM 7088 O O . THR B 2 470 ? 142.862 142.355 109.070 1.00 75.77 471 THR A O 1
ATOM 7092 N N . CYS B 2 471 ? 143.926 140.620 108.113 1.00 106.50 472 CYS A N 1
ATOM 7093 C CA . CYS B 2 471 ? 144.460 141.428 107.024 1.00 119.32 472 CYS A CA 1
ATOM 7094 C C . CYS B 2 471 ? 144.391 140.689 105.694 1.00 118.86 472 CYS A C 1
ATOM 7095 O O . CYS B 2 471 ? 145.240 140.897 104.821 1.00 129.28 472 CYS A O 1
ATOM 7098 N N . SER B 2 472 ? 143.393 139.825 105.520 1.00 90.18 473 SER A N 1
ATOM 7099 C CA . SER B 2 472 ? 143.277 139.048 104.295 1.00 86.14 473 SER A CA 1
ATOM 7100 C C . SER B 2 472 ? 141.824 138.655 104.085 1.00 72.67 473 SER A C 1
ATOM 7101 O O . SER B 2 472 ? 141.018 138.656 105.018 1.00 62.49 473 SER A O 1
ATOM 7104 N N . LEU B 2 473 ? 141.505 138.321 102.840 1.00 67.75 474 LEU A N 1
ATOM 7105 C CA . LEU B 2 473 ? 140.190 137.830 102.459 1.00 55.02 474 LEU A CA 1
ATOM 7106 C C . LEU B 2 473 ? 140.256 136.336 102.158 1.00 47.29 474 LEU A C 1
ATOM 7107 O O . LEU B 2 473 ? 141.330 135.749 102.014 1.00 52.68 474 LEU A O 1
ATOM 7112 N N . SER B 2 474 ? 139.080 135.721 102.063 1.00 34.33 475 SER A N 1
ATOM 7113 C CA . SER B 2 474 ? 138.999 134.290 101.785 1.00 28.22 475 SER A CA 1
ATOM 7114 C C . SER B 2 474 ? 137.649 134.010 101.140 1.00 27.94 475 SER A C 1
ATOM 7115 O O . SER B 2 474 ? 136.617 134.094 101.810 1.00 31.94 475 SER A O 1
ATOM 7118 N N . TYR B 2 475 ? 137.660 133.682 99.853 1.00 28.12 476 TYR A N 1
ATOM 7119 C CA . TYR B 2 475 ? 136.433 133.346 99.147 1.00 30.90 476 TYR A CA 1
ATOM 7120 C C . TYR B 2 475 ? 136.040 131.906 99.437 1.00 24.35 476 TYR A C 1
ATOM 7121 O O . TYR B 2 475 ? 136.883 131.007 99.458 1.00 25.71 476 TYR A O 1
ATOM 7130 N N . ILE B 2 476 ? 134.750 131.694 99.666 1.00 23.78 477 ILE A N 1
ATOM 7131 C CA . ILE B 2 476 ? 134.209 130.369 99.924 1.00 32.32 477 ILE A CA 1
ATOM 7132 C C . ILE B 2 476 ? 133.032 130.141 98.990 1.00 22.09 477 ILE A C 1
ATOM 7133 O O . ILE B 2 476 ? 132.377 131.087 98.542 1.00 20.33 477 ILE A O 1
ATOM 7138 N N . ALA B 2 477 ? 132.774 128.875 98.682 1.00 26.83 478 ALA A N 1
ATOM 7139 C CA . ALA B 2 477 ? 131.696 128.508 97.779 1.00 27.27 478 ALA A CA 1
ATOM 7140 C C . ALA B 2 477 ? 131.069 127.205 98.245 1.00 22.76 478 ALA A C 1
ATOM 7141 O O . ALA B 2 477 ? 131.771 126.290 98.681 1.00 23.00 478 ALA A O 1
ATOM 7143 N N . GLY B 2 478 ? 129.745 127.128 98.150 1.00 27.86 479 GLY A N 1
ATOM 7144 C CA . GLY B 2 478 ? 129.024 125.935 98.547 1.00 23.23 479 GLY A CA 1
ATOM 7145 C C . GLY B 2 478 ? 128.787 125.001 97.372 1.00 28.09 479 GLY A C 1
ATOM 7146 O O . GLY B 2 478 ? 128.505 125.438 96.260 1.00 25.91 479 GLY A O 1
ATOM 7147 N N . ALA B 2 479 ? 128.911 123.702 97.641 1.00 37.08 480 ALA A N 1
ATOM 7148 C CA . ALA B 2 479 ? 128.656 122.646 96.662 1.00 26.82 480 ALA A CA 1
ATOM 7149 C C . ALA B 2 479 ? 127.638 121.699 97.280 1.00 27.82 480 ALA A C 1
ATOM 7150 O O . ALA B 2 479 ? 128.002 120.674 97.870 1.00 30.50 480 ALA A O 1
ATOM 7152 N N . PRO B 2 480 ? 126.344 122.007 97.148 1.00 28.98 481 PRO A N 1
ATOM 7153 C CA . PRO B 2 480 ? 125.325 121.319 97.957 1.00 25.71 481 PRO A CA 1
ATOM 7154 C C . PRO B 2 480 ? 125.106 119.854 97.607 1.00 30.24 481 PRO A C 1
ATOM 7155 O O . PRO B 2 480 ? 124.390 119.171 98.350 1.00 28.71 481 PRO A O 1
ATOM 7159 N N . ARG B 2 481 ? 125.677 119.343 96.517 1.00 23.76 482 ARG A N 1
ATOM 7160 C CA . ARG B 2 481 ? 125.600 117.913 96.239 1.00 21.30 482 ARG A CA 1
ATOM 7161 C C . ARG B 2 481 ? 126.981 117.327 95.973 1.00 34.23 482 ARG A C 1
ATOM 7162 O O . ARG B 2 481 ? 127.126 116.401 95.173 1.00 19.21 482 ARG A O 1
ATOM 7170 N N . TYR B 2 482 ? 128.001 117.857 96.641 1.00 21.98 483 TYR A N 1
ATOM 7171 C CA . TYR B 2 482 ? 129.331 117.266 96.592 1.00 18.44 483 TYR A CA 1
ATOM 7172 C C . TYR B 2 482 ? 129.338 115.988 97.418 1.00 23.18 483 TYR A C 1
ATOM 7173 O O . TYR B 2 482 ? 129.104 116.028 98.631 1.00 20.24 483 TYR A O 1
ATOM 7182 N N . LYS B 2 483 ? 129.597 114.856 96.762 1.00 25.03 484 LYS A N 1
ATOM 7183 C CA . LYS B 2 483 ? 129.536 113.534 97.387 1.00 24.33 484 LYS A CA 1
ATOM 7184 C C . LYS B 2 483 ? 128.161 113.253 97.984 1.00 20.37 484 LYS A C 1
ATOM 7185 O O . LYS B 2 483 ? 128.030 112.428 98.891 1.00 16.36 484 LYS A O 1
ATOM 7191 N N . HIS B 2 484 ? 127.141 113.954 97.487 1.00 22.89 485 HIS A N 1
ATOM 7192 C CA . HIS B 2 484 ? 125.725 113.811 97.817 1.00 22.94 485 HIS A CA 1
ATOM 7193 C C . HIS B 2 484 ? 125.363 114.338 99.201 1.00 29.76 485 HIS A C 1
ATOM 7194 O O . HIS B 2 484 ? 124.175 114.371 99.534 1.00 25.20 485 HIS A O 1
ATOM 7201 N N . HIS B 2 485 ? 126.331 114.759 100.016 1.00 22.41 486 HIS A N 1
ATOM 7202 C CA . HIS B 2 485 ? 125.995 115.401 101.281 1.00 21.61 486 HIS A CA 1
ATOM 7203 C C . HIS B 2 485 ? 125.950 116.914 101.131 1.00 23.04 486 HIS A C 1
ATOM 7204 O O . HIS B 2 485 ? 125.109 117.581 101.740 1.00 21.69 486 HIS A O 1
ATOM 7211 N N . GLY B 2 486 ? 126.851 117.456 100.333 1.00 20.66 487 GLY A N 1
ATOM 7212 C CA . GLY B 2 486 ? 127.122 118.874 100.282 1.00 25.61 487 GLY A CA 1
ATOM 7213 C C . GLY B 2 486 ? 128.434 119.209 100.961 1.00 23.83 487 GLY A C 1
ATOM 7214 O O . GLY B 2 486 ? 128.899 118.506 101.864 1.00 25.99 487 GLY A O 1
ATOM 7215 N N . ALA B 2 487 ? 129.053 120.299 100.517 1.00 26.01 488 ALA A N 1
ATOM 7216 C CA . ALA B 2 487 ? 130.331 120.714 101.072 1.00 25.26 488 ALA A CA 1
ATOM 7217 C C . ALA B 2 487 ? 130.520 122.206 100.857 1.00 27.96 488 ALA A C 1
ATOM 7218 O O . ALA B 2 487 ? 129.837 122.830 100.042 1.00 25.87 488 ALA A O 1
ATOM 7220 N N . VAL B 2 488 ? 131.456 122.771 101.611 1.00 25.96 489 VAL A N 1
ATOM 7221 C CA . VAL B 2 488 ? 131.863 124.162 101.465 1.00 35.40 489 VAL A CA 1
ATOM 7222 C C . VAL B 2 488 ? 133.328 124.168 101.057 1.00 23.66 489 VAL A C 1
ATOM 7223 O O . VAL B 2 488 ? 134.181 123.633 101.774 1.00 25.49 489 VAL A O 1
ATOM 7227 N N . PHE B 2 489 ? 133.614 124.760 99.903 1.00 26.57 490 PHE A N 1
ATOM 7228 C CA . PHE B 2 489 ? 134.966 124.870 99.379 1.00 22.74 490 PHE A CA 1
ATOM 7229 C C . PHE B 2 489 ? 135.525 126.245 99.703 1.00 30.32 490 PHE A C 1
ATOM 7230 O O . PHE B 2 489 ? 134.785 127.223 99.813 1.00 24.73 490 PHE A O 1
ATOM 7238 N N . GLU B 2 490 ? 136.842 126.316 99.853 1.00 25.57 491 GLU A N 1
ATOM 7239 C CA . GLU B 2 490 ? 137.520 127.580 100.089 1.00 22.36 491 GLU A CA 1
ATOM 7240 C C . GLU B 2 490 ? 138.688 127.713 99.127 1.00 22.66 491 GLU A C 1
ATOM 7241 O O . GLU B 2 490 ? 139.462 126.771 98.945 1.00 29.64 491 GLU A O 1
ATOM 7247 N N . LEU B 2 491 ? 138.811 128.887 98.515 1.00 32.49 492 LEU A N 1
ATOM 7248 C CA . LEU B 2 491 ? 139.876 129.136 97.551 1.00 29.92 492 LEU A CA 1
ATOM 7249 C C . LEU B 2 491 ? 141.199 129.295 98.289 1.00 28.40 492 LEU A C 1
ATOM 7250 O O . LEU B 2 491 ? 141.413 130.289 98.990 1.00 21.88 492 LEU A O 1
ATOM 7255 N N . GLN B 2 492 ? 142.089 128.318 98.132 1.00 24.81 493 GLN A N 1
ATOM 7256 C CA . GLN B 2 492 ? 143.413 128.339 98.743 1.00 30.27 493 GLN A CA 1
ATOM 7257 C C . GLN B 2 492 ? 144.438 128.581 97.643 1.00 44.05 493 GLN A C 1
ATOM 7258 O O . GLN B 2 492 ? 144.609 127.744 96.752 1.00 42.87 493 GLN A O 1
ATOM 7264 N N . LYS B 2 493 ? 145.118 129.720 97.713 1.00 69.07 494 LYS A N 1
ATOM 7265 C CA . LYS B 2 493 ? 146.087 130.095 96.697 1.00 90.14 494 LYS A CA 1
ATOM 7266 C C . LYS B 2 493 ? 147.462 129.517 97.008 1.00 102.61 494 LYS A C 1
ATOM 7267 O O . LYS B 2 493 ? 147.841 129.341 98.168 1.00 100.92 494 LYS A O 1
ATOM 7273 N N . GLU B 2 494 ? 148.209 129.223 95.947 1.00 114.33 495 GLU A N 1
ATOM 7274 C CA . GLU B 2 494 ? 149.606 128.830 96.062 1.00 121.41 495 GLU A CA 1
ATOM 7275 C C . GLU B 2 494 ? 150.303 129.182 94.757 1.00 119.81 495 GLU A C 1
ATOM 7276 O O . GLU B 2 494 ? 149.828 128.816 93.678 1.00 120.82 495 GLU A O 1
ATOM 7282 N N . GLY B 2 495 ? 151.413 129.909 94.856 1.00 102.07 496 GLY A N 1
ATOM 7283 C CA . GLY B 2 495 ? 152.083 130.404 93.671 1.00 95.86 496 GLY A CA 1
ATOM 7284 C C . GLY B 2 495 ? 151.214 131.371 92.895 1.00 99.30 496 GLY A C 1
ATOM 7285 O O . GLY B 2 495 ? 150.980 132.499 93.339 1.00 96.74 496 GLY A O 1
ATOM 7286 N N . ARG B 2 496 ? 150.729 130.941 91.731 1.00 115.13 497 ARG A N 1
ATOM 7287 C CA . ARG B 2 496 ? 149.808 131.735 90.932 1.00 117.88 497 ARG A CA 1
ATOM 7288 C C . ARG B 2 496 ? 148.547 130.980 90.538 1.00 114.59 497 ARG A C 1
ATOM 7289 O O . ARG B 2 496 ? 147.718 131.531 89.805 1.00 114.22 497 ARG A O 1
ATOM 7297 N N . GLU B 2 497 ? 148.375 129.743 90.998 1.00 100.71 498 GLU A N 1
ATOM 7298 C CA . GLU B 2 497 ? 147.195 128.942 90.699 1.00 90.33 498 GLU A CA 1
ATOM 7299 C C . GLU B 2 497 ? 146.377 128.774 91.971 1.00 83.18 498 GLU A C 1
ATOM 7300 O O . GLU B 2 497 ? 146.876 128.242 92.969 1.00 88.90 498 GLU A O 1
ATOM 7306 N N . ALA B 2 498 ? 145.124 129.219 91.931 1.00 64.12 499 ALA A N 1
ATOM 7307 C CA . ALA B 2 498 ? 144.216 129.132 93.064 1.00 49.76 499 ALA A CA 1
ATOM 7308 C C . ALA B 2 498 ? 143.061 128.203 92.722 1.00 37.35 499 ALA A C 1
ATOM 7309 O O . ALA B 2 498 ? 142.456 128.318 91.651 1.00 36.23 499 ALA A O 1
ATOM 7311 N N . SER B 2 499 ? 142.760 127.283 93.634 1.00 32.49 500 SER A N 1
ATOM 7312 C CA . SER B 2 499 ? 141.707 126.305 93.422 1.00 29.91 500 SER A CA 1
ATOM 7313 C C . SER B 2 499 ? 140.878 126.159 94.689 1.00 32.32 500 SER A C 1
ATOM 7314 O O . SER B 2 499 ? 141.362 126.395 95.798 1.00 32.08 500 SER A O 1
ATOM 7317 N N . PHE B 2 500 ? 139.621 125.766 94.508 1.00 24.16 501 PHE A N 1
ATOM 7318 C CA . PHE B 2 500 ? 138.699 125.572 95.622 1.00 28.71 501 PHE A CA 1
ATOM 7319 C C . PHE B 2 500 ? 138.923 124.188 96.219 1.00 29.47 501 PHE A C 1
ATOM 7320 O O . PHE B 2 500 ? 138.744 123.173 95.538 1.00 25.94 501 PHE A O 1
ATOM 7328 N N . LEU B 2 501 ? 139.315 124.140 97.482 1.00 25.79 502 LEU A N 1
ATOM 7329 C CA . LEU B 2 501 ? 139.434 122.848 98.134 1.00 28.88 502 LEU A CA 1
ATOM 7330 C C . LEU B 2 501 ? 138.417 122.724 99.262 1.00 21.59 502 LEU A C 1
ATOM 7331 O O . LEU B 2 501 ? 138.087 123.715 99.919 1.00 30.76 502 LEU A O 1
ATOM 7336 N N . PRO B 2 502 ? 137.895 121.521 99.502 1.00 29.36 503 PRO A N 1
ATOM 7337 C CA . PRO B 2 502 ? 136.850 121.359 100.523 1.00 22.00 503 PRO A CA 1
ATOM 7338 C C . PRO B 2 502 ? 137.410 121.548 101.925 1.00 25.39 503 PRO A C 1
ATOM 7339 O O . PRO B 2 502 ? 138.488 121.046 102.254 1.00 20.35 503 PRO A O 1
ATOM 7343 N N . VAL B 2 503 ? 136.664 122.274 102.755 1.00 22.03 504 VAL A N 1
ATOM 7344 C CA . VAL B 2 503 ? 137.060 122.510 104.137 1.00 23.33 504 VAL A CA 1
ATOM 7345 C C . VAL B 2 503 ? 135.982 121.988 105.079 1.00 22.05 504 VAL A C 1
ATOM 7346 O O . VAL B 2 503 ? 136.266 121.633 106.227 1.00 22.54 504 VAL A O 1
ATOM 7350 N N . LEU B 2 504 ? 134.739 121.936 104.601 1.00 29.46 505 LEU A N 1
ATOM 7351 C CA . LEU B 2 504 ? 133.615 121.453 105.390 1.00 23.91 505 LEU A CA 1
ATOM 7352 C C . LEU B 2 504 ? 132.750 120.551 104.525 1.00 22.65 505 LEU A C 1
ATOM 7353 O O . LEU B 2 504 ? 132.649 120.758 103.315 1.00 22.74 505 LEU A O 1
ATOM 7358 N N . GLU B 2 505 ? 132.129 119.552 105.148 1.00 26.37 506 GLU A N 1
ATOM 7359 C CA . GLU B 2 505 ? 131.286 118.597 104.446 1.00 22.78 506 GLU A CA 1
ATOM 7360 C C . GLU B 2 505 ? 130.023 118.322 105.247 1.00 22.15 506 GLU A C 1
ATOM 7361 O O . GLU B 2 505 ? 129.995 118.457 106.472 1.00 22.36 506 GLU A O 1
ATOM 7367 N N . GLY B 2 506 ? 128.970 117.921 104.531 1.00 21.90 507 GLY A N 1
ATOM 7368 C CA . GLY B 2 506 ? 127.751 117.474 105.169 1.00 19.97 507 GLY A CA 1
ATOM 7369 C C . GLY B 2 506 ? 127.827 116.021 105.592 1.00 18.48 507 GLY A C 1
ATOM 7370 O O . GLY B 2 506 ? 128.812 115.327 105.350 1.00 16.91 507 GLY A O 1
ATOM 7371 N N . GLU B 2 507 ? 126.758 115.556 106.238 1.00 18.26 508 GLU A N 1
ATOM 7372 C CA . GLU B 2 507 ? 126.703 114.182 106.712 1.00 17.52 508 GLU A CA 1
ATOM 7373 C C . GLU B 2 507 ? 125.485 113.403 106.240 1.00 17.83 508 GLU A C 1
ATOM 7374 O O . GLU B 2 507 ? 125.519 112.169 106.283 1.00 15.52 508 GLU A O 1
ATOM 7380 N N . GLN B 2 508 ? 124.428 114.069 105.786 1.00 21.84 509 GLN A N 1
ATOM 7381 C CA . GLN B 2 508 ? 123.228 113.395 105.313 1.00 24.75 509 GLN A CA 1
ATOM 7382 C C . GLN B 2 508 ? 123.102 113.536 103.804 1.00 19.04 509 GLN A C 1
ATOM 7383 O O . GLN B 2 508 ? 123.398 114.593 103.239 1.00 20.75 509 GLN A O 1
ATOM 7389 N N . MET B 2 509 ? 122.659 112.462 103.160 1.00 17.92 510 MET A N 1
ATOM 7390 C CA . MET B 2 509 ? 122.478 112.464 101.717 1.00 23.23 510 MET A CA 1
ATOM 7391 C C . MET B 2 509 ? 121.239 113.266 101.339 1.00 23.21 510 MET A C 1
ATOM 7392 O O . MET B 2 509 ? 120.149 113.036 101.872 1.00 17.99 510 MET A O 1
ATOM 7397 N N . GLY B 2 510 ? 121.406 114.207 100.414 1.00 23.17 511 GLY A N 1
ATOM 7398 C CA . GLY B 2 510 ? 120.309 115.021 99.940 1.00 16.14 511 GLY A CA 1
ATOM 7399 C C . GLY B 2 510 ? 119.937 116.190 100.822 1.00 20.55 511 GLY A C 1
ATOM 7400 O O . GLY B 2 510 ? 118.952 116.876 100.525 1.00 18.31 511 GLY A O 1
ATOM 7401 N N . SER B 2 511 ? 120.681 116.440 101.899 1.00 18.63 512 SER A N 1
ATOM 7402 C CA . SER B 2 511 ? 120.357 117.525 102.814 1.00 20.50 512 SER A CA 1
ATOM 7403 C C . SER B 2 511 ? 120.720 118.899 102.272 1.00 30.92 512 SER A C 1
ATOM 7404 O O . SER B 2 511 ? 120.292 119.899 102.855 1.00 32.37 512 SER A O 1
ATOM 7407 N N . TYR B 2 512 ? 121.493 118.973 101.185 1.00 23.43 513 TYR A N 1
ATOM 7408 C CA . TYR B 2 512 ? 121.912 120.245 100.589 1.00 24.62 513 TYR A CA 1
ATOM 7409 C C . TYR B 2 512 ? 122.720 121.091 101.574 1.00 28.82 513 TYR A C 1
ATOM 7410 O O . TYR B 2 512 ? 122.408 122.253 101.833 1.00 21.37 513 TYR A O 1
ATOM 7419 N N . PHE B 2 513 ? 123.777 120.491 102.113 1.00 24.38 514 PHE A N 1
ATOM 7420 C CA . PHE B 2 513 ? 124.727 121.206 102.954 1.00 32.01 514 PHE A CA 1
ATOM 7421 C C . PHE B 2 513 ? 125.547 122.158 102.091 1.00 26.17 514 PHE A C 1
ATOM 7422 O O . PHE B 2 513 ? 126.161 121.740 101.106 1.00 25.45 514 PHE A O 1
ATOM 7430 N N . GLY B 2 514 ? 125.557 123.434 102.454 1.00 21.58 515 GLY A N 1
ATOM 7431 C CA . GLY B 2 514 ? 126.285 124.431 101.703 1.00 26.36 515 GLY A CA 1
ATOM 7432 C C . GLY B 2 514 ? 125.475 125.218 100.699 1.00 23.56 515 GLY A C 1
ATOM 7433 O O . GLY B 2 514 ? 126.057 126.012 99.953 1.00 29.87 515 GLY A O 1
ATOM 7434 N N . SER B 2 515 ? 124.157 125.022 100.650 1.00 22.39 516 SER A N 1
ATOM 7435 C CA . SER B 2 515 ? 123.316 125.795 99.742 1.00 24.57 516 SER A CA 1
ATOM 7436 C C . SER B 2 515 ? 123.105 127.220 100.233 1.00 26.77 516 SER A C 1
ATOM 7437 O O . SER B 2 515 ? 122.840 128.116 99.426 1.00 15.93 516 SER A O 1
ATOM 7440 N N . GLU B 2 516 ? 123.213 127.447 101.539 1.00 19.92 517 GLU A N 1
ATOM 7441 C CA . GLU B 2 516 ? 123.114 128.774 102.129 1.00 13.93 517 GLU A CA 1
ATOM 7442 C C . GLU B 2 516 ? 124.336 129.018 103.000 1.00 16.56 517 GLU A C 1
ATOM 7443 O O . GLU B 2 516 ? 124.690 128.173 103.829 1.00 16.57 517 GLU A O 1
ATOM 7449 N N . LEU B 2 517 ? 124.977 130.168 102.813 1.00 26.20 518 LEU A N 1
ATOM 7450 C CA . LEU B 2 517 ? 126.177 130.539 103.549 1.00 16.05 518 LEU A CA 1
ATOM 7451 C C . LEU B 2 517 ? 125.957 131.885 104.220 1.00 16.70 518 LEU A C 1
ATOM 7452 O O . LEU B 2 517 ? 125.585 132.858 103.557 1.00 20.42 518 LEU A O 1
ATOM 7457 N N . CYS B 2 518 ? 126.185 131.941 105.531 1.00 16.53 519 CYS A N 1
ATOM 7458 C CA . CYS B 2 518 ? 126.007 133.172 106.299 1.00 16.26 519 CYS A CA 1
ATOM 7459 C C . CYS B 2 518 ? 127.220 133.406 107.187 1.00 34.55 519 CYS A C 1
ATOM 7460 O O . CYS B 2 518 ? 127.267 132.945 108.334 1.00 21.10 519 CYS A O 1
ATOM 7463 N N . PRO B 2 519 ? 128.231 134.117 106.685 1.00 25.48 520 PRO A N 1
ATOM 7464 C CA . PRO B 2 519 ? 129.341 134.538 107.551 1.00 27.65 520 PRO A CA 1
ATOM 7465 C C . PRO B 2 519 ? 128.893 135.661 108.478 1.00 26.28 520 PRO A C 1
ATOM 7466 O O . PRO B 2 519 ? 128.326 136.662 108.034 1.00 24.78 520 PRO A O 1
ATOM 7470 N N . VAL B 2 520 ? 129.149 135.490 109.771 1.00 23.28 521 VAL A N 1
ATOM 7471 C CA . VAL B 2 520 ? 128.646 136.392 110.800 1.00 19.89 521 VAL A CA 1
ATOM 7472 C C . VAL B 2 520 ? 129.830 137.029 111.513 1.00 29.74 521 VAL A C 1
ATOM 7473 O O . VAL B 2 520 ? 130.703 136.323 112.030 1.00 26.83 521 VAL A O 1
ATOM 7477 N N . ASP B 2 521 ? 129.855 138.357 111.539 1.00 31.31 522 ASP A N 1
ATOM 7478 C CA . ASP B 2 521 ? 130.821 139.130 112.314 1.00 28.08 522 ASP A CA 1
ATOM 7479 C C . ASP B 2 521 ? 130.054 139.749 113.478 1.00 29.52 522 ASP A C 1
ATOM 7480 O O . ASP B 2 521 ? 129.369 140.761 113.313 1.00 22.02 522 ASP A O 1
ATOM 7485 N N . ILE B 2 522 ? 130.176 139.137 114.656 1.00 21.41 523 ILE A N 1
ATOM 7486 C CA . ILE B 2 522 ? 129.287 139.467 115.764 1.00 22.39 523 ILE A CA 1
ATOM 7487 C C . ILE B 2 522 ? 129.546 140.873 116.289 1.00 24.16 523 ILE A C 1
ATOM 7488 O O . ILE B 2 522 ? 128.611 141.659 116.466 1.00 20.12 523 ILE A O 1
ATOM 7493 N N . ASP B 2 523 ? 130.805 141.221 116.537 1.00 23.26 524 ASP A N 1
ATOM 7494 C CA . ASP B 2 523 ? 131.137 142.483 117.184 1.00 25.24 524 ASP A CA 1
ATOM 7495 C C . ASP B 2 523 ? 131.501 143.586 116.197 1.00 25.19 524 ASP A C 1
ATOM 7496 O O . ASP B 2 523 ? 131.933 144.661 116.624 1.00 26.61 524 ASP A O 1
ATOM 7501 N N . MET B 2 524 ? 131.334 143.343 114.896 1.00 25.60 525 MET A N 1
ATOM 7502 C CA . MET B 2 524 ? 131.475 144.373 113.865 1.00 25.62 525 MET A CA 1
ATOM 7503 C C . MET B 2 524 ? 132.861 145.016 113.877 1.00 27.26 525 MET A C 1
ATOM 7504 O O . MET B 2 524 ? 133.000 146.234 113.751 1.00 28.14 525 MET A O 1
ATOM 7509 N N . ASP B 2 525 ? 133.897 144.196 114.029 1.00 27.46 526 ASP A N 1
ATOM 7510 C CA . ASP B 2 525 ? 135.269 144.684 113.987 1.00 28.63 526 ASP A CA 1
ATOM 7511 C C . ASP B 2 525 ? 135.904 144.554 112.609 1.00 28.65 526 ASP A C 1
ATOM 7512 O O . ASP B 2 525 ? 137.054 144.968 112.433 1.00 30.61 526 ASP A O 1
ATOM 7517 N N . GLY B 2 526 ? 135.190 143.996 111.634 1.00 27.38 527 GLY A N 1
ATOM 7518 C CA . GLY B 2 526 ? 135.723 143.798 110.303 1.00 26.76 527 GLY A CA 1
ATOM 7519 C C . GLY B 2 526 ? 136.245 142.407 110.018 1.00 26.08 527 GLY A C 1
ATOM 7520 O O . GLY B 2 526 ? 136.684 142.151 108.891 1.00 25.41 527 GLY A O 1
ATOM 7521 N N . SER B 2 527 ? 136.214 141.505 110.995 1.00 25.09 528 SER A N 1
ATOM 7522 C CA . SER B 2 527 ? 136.663 140.129 110.827 1.00 25.26 528 SER A CA 1
ATOM 7523 C C . SER B 2 527 ? 135.528 139.201 111.230 1.00 23.34 528 SER A C 1
ATOM 7524 O O . SER B 2 527 ? 135.018 139.296 112.350 1.00 20.92 528 SER A O 1
ATOM 7527 N N . THR B 2 528 ? 135.141 138.306 110.327 1.00 24.56 529 THR A N 1
ATOM 7528 C CA . THR B 2 528 ? 134.051 137.386 110.621 1.00 22.64 529 THR A CA 1
ATOM 7529 C C . THR B 2 528 ? 134.458 136.418 111.723 1.00 24.19 529 THR A C 1
ATOM 7530 O O . THR B 2 528 ? 135.586 135.921 111.753 1.00 24.06 529 THR A O 1
ATOM 7534 N N . ASP B 2 529 ? 133.529 136.161 112.639 1.00 25.90 530 ASP A N 1
ATOM 7535 C CA . ASP B 2 529 ? 133.764 135.253 113.751 1.00 17.02 530 ASP A CA 1
ATOM 7536 C C . ASP B 2 529 ? 133.105 133.897 113.563 1.00 37.12 530 ASP A C 1
ATOM 7537 O O . ASP B 2 529 ? 133.623 132.895 114.063 1.00 23.97 530 ASP A O 1
ATOM 7542 N N . PHE B 2 530 ? 131.981 133.842 112.854 1.00 21.69 531 PHE A N 1
ATOM 7543 C CA . PHE B 2 530 ? 131.236 132.608 112.680 1.00 20.47 531 PHE A CA 1
ATOM 7544 C C . PHE B 2 530 ? 130.813 132.463 111.227 1.00 21.55 531 PHE A C 1
ATOM 7545 O O . PHE B 2 530 ? 130.654 133.445 110.501 1.00 34.68 531 PHE A O 1
ATOM 7553 N N . LEU B 2 531 ? 130.639 131.212 110.812 1.00 34.63 532 LEU A N 1
ATOM 7554 C CA . LEU B 2 531 ? 130.087 130.880 109.506 1.00 19.52 532 LEU A CA 1
ATOM 7555 C C . LEU B 2 531 ? 128.889 129.974 109.725 1.00 22.54 532 LEU A C 1
ATOM 7556 O O . LEU B 2 531 ? 129.011 128.927 110.366 1.00 28.76 532 LEU A O 1
ATOM 7561 N N . LEU B 2 532 ? 127.739 130.380 109.206 1.00 24.72 533 LEU A N 1
ATOM 7562 C CA . LEU B 2 532 ? 126.513 129.605 109.322 1.00 27.86 533 LEU A CA 1
ATOM 7563 C C . LEU B 2 532 ? 126.278 128.870 108.010 1.00 25.11 533 LEU A C 1
ATOM 7564 O O . LEU B 2 532 ? 126.160 129.500 106.955 1.00 22.96 533 LEU A O 1
ATOM 7569 N N . VAL B 2 533 ? 126.226 127.545 108.077 1.00 21.00 534 VAL A N 1
ATOM 7570 C CA . VAL B 2 533 ? 125.998 126.701 106.912 1.00 18.38 534 VAL A CA 1
ATOM 7571 C C . VAL B 2 533 ? 124.685 125.966 107.119 1.00 19.00 534 VAL A C 1
ATOM 7572 O O . VAL B 2 533 ? 124.467 125.358 108.172 1.00 24.37 534 VAL A O 1
ATOM 7576 N N . ALA B 2 534 ? 123.814 126.024 106.120 1.00 34.17 535 ALA A N 1
ATOM 7577 C CA . ALA B 2 534 ? 122.490 125.433 106.211 1.00 17.67 535 ALA A CA 1
ATOM 7578 C C . ALA B 2 534 ? 122.402 124.158 105.385 1.00 21.76 535 ALA A C 1
ATOM 7579 O O . ALA B 2 534 ? 123.014 124.048 104.318 1.00 27.63 535 ALA A O 1
ATOM 7581 N N . ALA B 2 535 ? 121.628 123.199 105.893 1.00 23.38 536 ALA A N 1
ATOM 7582 C CA . ALA B 2 535 ? 121.237 121.989 105.176 1.00 23.74 536 ALA A CA 1
ATOM 7583 C C . ALA B 2 535 ? 119.715 121.952 105.230 1.00 32.37 536 ALA A C 1
ATOM 7584 O O . ALA B 2 535 ? 119.129 121.201 106.024 1.00 28.94 536 ALA A O 1
ATOM 7586 N N . PRO B 2 536 ? 119.042 122.760 104.403 1.00 24.95 537 PRO A N 1
ATOM 7587 C CA . PRO B 2 536 ? 117.607 123.016 104.618 1.00 35.96 537 PRO A CA 1
ATOM 7588 C C . PRO B 2 536 ? 116.719 121.795 104.463 1.00 31.57 537 PRO A C 1
ATOM 7589 O O . PRO B 2 536 ? 115.608 121.792 105.005 1.00 32.60 537 PRO A O 1
ATOM 7593 N N . PHE B 2 537 ? 117.157 120.767 103.741 1.00 30.58 538 PHE A N 1
ATOM 7594 C CA . PHE B 2 537 ? 116.353 119.574 103.529 1.00 35.35 538 PHE A CA 1
ATOM 7595 C C . PHE B 2 537 ? 116.799 118.415 104.408 1.00 29.00 538 PHE A C 1
ATOM 7596 O O . PHE B 2 537 ? 116.585 117.254 104.048 1.00 21.56 538 PHE A O 1
ATOM 7604 N N . TYR B 2 538 ? 117.416 118.711 105.550 1.00 33.79 539 TYR A N 1
ATOM 7605 C CA . TYR B 2 538 ? 117.816 117.671 106.485 1.00 22.12 539 TYR A CA 1
ATOM 7606 C C . TYR B 2 538 ? 116.592 116.914 106.982 1.00 26.88 539 TYR A C 1
ATOM 7607 O O . TYR B 2 538 ? 115.578 117.515 107.346 1.00 20.51 539 TYR A O 1
ATOM 7616 N N . HIS B 2 539 ? 116.696 115.590 107.010 1.00 29.78 540 HIS A N 1
ATOM 7617 C CA . HIS B 2 539 ? 115.555 114.712 107.216 1.00 30.42 540 HIS A CA 1
ATOM 7618 C C . HIS B 2 539 ? 115.660 114.007 108.561 1.00 28.20 540 HIS A C 1
ATOM 7619 O O . HIS B 2 539 ? 116.679 113.377 108.862 1.00 23.08 540 HIS A O 1
ATOM 7626 N N . VAL B 2 540 ? 114.606 114.127 109.366 1.00 19.76 541 VAL A N 1
ATOM 7627 C CA . VAL B 2 540 ? 114.440 113.349 110.587 1.00 15.65 541 VAL A CA 1
ATOM 7628 C C . VAL B 2 540 ? 113.144 112.563 110.450 1.00 14.62 541 VAL A C 1
ATOM 7629 O O . VAL B 2 540 ? 113.128 111.334 110.577 1.00 14.58 541 VAL A O 1
ATOM 7633 N N . HIS B 2 541 ? 112.053 113.274 110.187 1.00 19.78 542 HIS A N 1
ATOM 7634 C CA . HIS B 2 541 ? 110.769 112.692 109.820 1.00 19.93 542 HIS A CA 1
ATOM 7635 C C . HIS B 2 541 ? 110.258 113.209 108.488 1.00 19.62 542 HIS A C 1
ATOM 7636 O O . HIS B 2 541 ? 109.598 112.469 107.755 1.00 14.65 542 HIS A O 1
ATOM 7643 N N . GLY B 2 542 ? 110.545 114.464 108.159 1.00 14.37 543 GLY A N 1
ATOM 7644 C CA . GLY B 2 542 ? 110.250 115.019 106.854 1.00 19.90 543 GLY A CA 1
ATOM 7645 C C . GLY B 2 542 ? 111.437 115.792 106.322 1.00 22.41 543 GLY A C 1
ATOM 7646 O O . GLY B 2 542 ? 112.544 115.255 106.241 1.00 17.47 543 GLY A O 1
ATOM 7647 N N . GLU B 2 543 ? 111.224 117.050 105.958 1.00 19.46 544 GLU A N 1
ATOM 7648 C CA . GLU B 2 543 ? 112.299 117.961 105.570 1.00 20.06 544 GLU A CA 1
ATOM 7649 C C . GLU B 2 543 ? 112.357 119.052 106.636 1.00 21.92 544 GLU A C 1
ATOM 7650 O O . GLU B 2 543 ? 111.741 120.108 106.502 1.00 18.91 544 GLU A O 1
ATOM 7656 N N . GLU B 2 544 ? 113.112 118.783 107.701 1.00 21.88 545 GLU A N 1
ATOM 7657 C CA . GLU B 2 544 ? 113.136 119.678 108.851 1.00 21.38 545 GLU A CA 1
ATOM 7658 C C . GLU B 2 544 ? 114.061 120.864 108.618 1.00 29.25 545 GLU A C 1
ATOM 7659 O O . GLU B 2 544 ? 113.652 122.020 108.773 1.00 32.90 545 GLU A O 1
ATOM 7665 N N . GLY B 2 545 ? 115.301 120.601 108.253 1.00 22.06 546 GLY A N 1
ATOM 7666 C CA . GLY B 2 545 ? 116.274 121.658 108.089 1.00 25.06 546 GLY A CA 1
ATOM 7667 C C . GLY B 2 545 ? 117.245 121.715 109.250 1.00 23.51 546 GLY A C 1
ATOM 7668 O O . GLY B 2 545 ? 116.914 121.387 110.394 1.00 29.20 546 GLY A O 1
ATOM 7669 N N . ARG B 2 546 ? 118.468 122.140 108.956 1.00 20.73 547 ARG A N 1
ATOM 7670 C CA . ARG B 2 546 ? 119.512 122.185 109.964 1.00 31.32 547 ARG A CA 1
ATOM 7671 C C . ARG B 2 546 ? 120.516 123.261 109.586 1.00 17.48 547 ARG A C 1
ATOM 7672 O O . ARG B 2 546 ? 120.886 123.388 108.417 1.00 22.86 547 ARG A O 1
ATOM 7680 N N . VAL B 2 547 ? 120.942 124.037 110.576 1.00 19.30 548 VAL A N 1
ATOM 7681 C CA . VAL B 2 547 ? 121.964 125.058 110.397 1.00 23.25 548 VAL A CA 1
ATOM 7682 C C . VAL B 2 547 ? 123.161 124.690 111.258 1.00 30.68 548 VAL A C 1
ATOM 7683 O O . VAL B 2 547 ? 123.015 124.388 112.447 1.00 21.43 548 VAL A O 1
ATOM 7687 N N . TYR B 2 548 ? 124.341 124.698 110.650 1.00 32.26 549 TYR A N 1
ATOM 7688 C CA . TYR B 2 548 ? 125.590 124.392 111.330 1.00 22.80 549 TYR A CA 1
ATOM 7689 C C . TYR B 2 548 ? 126.325 125.696 111.596 1.00 32.98 549 TYR A C 1
ATOM 7690 O O . TYR B 2 548 ? 126.589 126.463 110.667 1.00 29.34 549 TYR A O 1
ATOM 7699 N N . VAL B 2 549 ? 126.652 125.942 112.859 1.00 18.76 550 VAL A N 1
ATOM 7700 C CA . VAL B 2 549 ? 127.416 127.115 113.263 1.00 30.02 550 VAL A CA 1
ATOM 7701 C C . VAL B 2 549 ? 128.873 126.703 113.409 1.00 26.57 550 VAL A C 1
ATOM 7702 O O . VAL B 2 549 ? 129.190 125.756 114.139 1.00 20.37 550 VAL A O 1
ATOM 7706 N N . TYR B 2 550 ? 129.758 127.399 112.704 1.00 21.44 551 TYR A N 1
ATOM 7707 C CA . TYR B 2 550 ? 131.183 127.102 112.711 1.00 26.30 551 TYR A CA 1
ATOM 7708 C C . TYR B 2 550 ? 131.937 128.304 113.252 1.00 26.53 551 TYR A C 1
ATOM 7709 O O . TYR B 2 550 ? 131.708 129.433 112.812 1.00 26.68 551 TYR A O 1
ATOM 7718 N N . ARG B 2 551 ? 132.830 128.059 114.205 1.00 20.11 552 ARG A N 1
ATOM 7719 C CA . ARG B 2 551 ? 133.639 129.113 114.802 1.00 23.50 552 ARG A CA 1
ATOM 7720 C C . ARG B 2 551 ? 134.946 129.235 114.028 1.00 22.15 552 ARG A C 1
ATOM 7721 O O . ARG B 2 551 ? 135.736 128.287 113.986 1.00 23.52 552 ARG A O 1
ATOM 7729 N N . LEU B 2 552 ? 135.170 130.394 113.415 1.00 20.13 553 LEU A N 1
ATOM 7730 C CA . LEU B 2 552 ? 136.402 130.626 112.676 1.00 24.49 553 LEU A CA 1
ATOM 7731 C C . LEU B 2 552 ? 137.534 130.924 113.649 1.00 31.47 553 LEU A C 1
ATOM 7732 O O . LEU B 2 552 ? 137.418 131.816 114.494 1.00 34.82 553 LEU A O 1
ATOM 7737 N N . SER B 2 553 ? 138.628 130.179 113.527 1.00 37.11 554 SER A N 1
ATOM 7738 C CA . SER B 2 553 ? 139.787 130.415 114.375 1.00 51.38 554 SER A CA 1
ATOM 7739 C C . SER B 2 553 ? 140.460 131.728 114.001 1.00 68.11 554 SER A C 1
ATOM 7740 O O . SER B 2 553 ? 140.655 132.033 112.821 1.00 61.58 554 SER A O 1
ATOM 7743 N N . GLU B 2 554 ? 140.815 132.512 115.019 1.00 101.46 555 GLU A N 1
ATOM 7744 C CA . GLU B 2 554 ? 141.426 133.815 114.793 1.00 118.12 555 GLU A CA 1
ATOM 7745 C C . GLU B 2 554 ? 142.892 133.719 114.397 1.00 118.06 555 GLU A C 1
ATOM 7746 O O . GLU B 2 554 ? 143.442 134.693 113.870 1.00 125.74 555 GLU A O 1
ATOM 7752 N N . GLN B 2 555 ? 143.535 132.577 114.634 1.00 102.22 556 GLN A N 1
ATOM 7753 C CA . GLN B 2 555 ? 144.956 132.428 114.349 1.00 97.98 556 GLN A CA 1
ATOM 7754 C C . GLN B 2 555 ? 145.225 131.983 112.917 1.00 89.77 556 GLN A C 1
ATOM 7755 O O . GLN B 2 555 ? 146.128 132.517 112.265 1.00 94.50 556 GLN A O 1
ATOM 7761 N N . ASP B 2 556 ? 144.460 131.017 112.409 1.00 75.42 557 ASP A N 1
ATOM 7762 C CA . ASP B 2 556 ? 144.681 130.492 111.067 1.00 65.43 557 ASP A CA 1
ATOM 7763 C C . ASP B 2 556 ? 143.443 130.472 110.185 1.00 58.16 557 ASP A C 1
ATOM 7764 O O . ASP B 2 556 ? 143.590 130.349 108.963 1.00 56.61 557 ASP A O 1
ATOM 7769 N N . GLY B 2 557 ? 142.243 130.587 110.742 1.00 54.41 558 GLY A N 1
ATOM 7770 C CA . GLY B 2 557 ? 141.031 130.557 109.953 1.00 44.56 558 GLY A CA 1
ATOM 7771 C C . GLY B 2 557 ? 140.340 129.216 109.859 1.00 37.17 558 GLY A C 1
ATOM 7772 O O . GLY B 2 557 ? 139.435 129.067 109.030 1.00 30.04 558 GLY A O 1
ATOM 7773 N N . SER B 2 558 ? 140.730 128.239 110.673 1.00 37.83 559 SER A N 1
ATOM 7774 C CA . SER B 2 558 ? 140.098 126.930 110.635 1.00 29.17 559 SER A CA 1
ATOM 7775 C C . SER B 2 558 ? 138.678 127.006 111.195 1.00 25.33 559 SER A C 1
ATOM 7776 O O . SER B 2 558 ? 138.257 128.010 111.774 1.00 26.00 559 SER A O 1
ATOM 7779 N N . PHE B 2 559 ? 137.936 125.916 111.017 1.00 21.42 560 PHE A N 1
ATOM 7780 C CA . PHE B 2 559 ? 136.528 125.848 111.377 1.00 19.57 560 PHE A CA 1
ATOM 7781 C C . PHE B 2 559 ? 136.310 124.803 112.460 1.00 24.65 560 PHE A C 1
ATOM 7782 O O . PHE B 2 559 ? 136.840 123.691 112.378 1.00 16.86 560 PHE A O 1
ATOM 7790 N N . SER B 2 560 ? 135.527 125.165 113.472 1.00 22.68 561 SER A N 1
ATOM 7791 C CA . SER B 2 560 ? 135.140 124.255 114.542 1.00 24.06 561 SER A CA 1
ATOM 7792 C C . SER B 2 560 ? 133.630 124.304 114.692 1.00 19.74 561 SER A C 1
ATOM 7793 O O . SER B 2 560 ? 133.054 125.389 114.816 1.00 18.34 561 SER A O 1
ATOM 7796 N N . LEU B 2 561 ? 132.990 123.139 114.689 1.00 18.04 562 LEU A N 1
ATOM 7797 C CA . LEU B 2 561 ? 131.533 123.081 114.776 1.00 24.49 562 LEU A CA 1
ATOM 7798 C C . LEU B 2 561 ? 131.110 123.516 116.171 1.00 25.64 562 LEU A C 1
ATOM 7799 O O . LEU B 2 561 ? 131.196 122.749 117.132 1.00 16.48 562 LEU A O 1
ATOM 7804 N N . ALA B 2 562 ? 130.655 124.764 116.285 1.00 19.53 563 ALA A N 1
ATOM 7805 C CA . ALA B 2 562 ? 130.247 125.293 117.580 1.00 26.91 563 ALA A CA 1
ATOM 7806 C C . ALA B 2 562 ? 128.893 124.739 118.007 1.00 13.38 563 ALA A C 1
ATOM 7807 O O . ALA B 2 562 ? 128.704 124.363 119.169 1.00 14.39 563 ALA A O 1
ATOM 7809 N N . ARG B 2 563 ? 127.942 124.671 117.080 1.00 29.49 564 ARG A N 1
ATOM 7810 C CA . ARG B 2 563 ? 126.569 124.349 117.440 1.00 16.66 564 ARG A CA 1
ATOM 7811 C C . ARG B 2 563 ? 125.838 123.826 116.212 1.00 24.17 564 ARG A C 1
ATOM 7812 O O . ARG B 2 563 ? 126.262 124.041 115.075 1.00 20.42 564 ARG A O 1
ATOM 7820 N N . ILE B 2 564 ? 124.735 123.127 116.463 1.00 21.29 565 ILE A N 1
ATOM 7821 C CA . ILE B 2 564 ? 123.791 122.716 115.431 1.00 27.53 565 ILE A CA 1
ATOM 7822 C C . ILE B 2 564 ? 122.432 123.285 115.811 1.00 20.96 565 ILE A C 1
ATOM 7823 O O . ILE B 2 564 ? 121.917 123.001 116.900 1.00 17.10 565 ILE A O 1
ATOM 7828 N N . LEU B 2 565 ? 121.860 124.095 114.926 1.00 22.01 566 LEU A N 1
ATOM 7829 C CA . LEU B 2 565 ? 120.583 124.745 115.177 1.00 21.60 566 LEU A CA 1
ATOM 7830 C C . LEU B 2 565 ? 119.453 123.996 114.484 1.00 17.88 566 LEU A C 1
ATOM 7831 O O . LEU B 2 565 ? 119.629 123.417 113.410 1.00 18.89 566 LEU A O 1
ATOM 7836 N N . SER B 2 566 ? 118.284 124.014 115.117 1.00 19.00 567 SER A N 1
ATOM 7837 C CA . SER B 2 566 ? 117.092 123.380 114.580 1.00 26.23 567 SER A CA 1
ATOM 7838 C C . SER B 2 566 ? 115.892 124.268 114.871 1.00 28.87 567 SER A C 1
ATOM 7839 O O . SER B 2 566 ? 115.973 125.227 115.643 1.00 25.29 567 SER A O 1
ATOM 7842 N N . GLY B 2 567 ? 114.771 123.947 114.233 1.00 22.14 568 GLY A N 1
ATOM 7843 C CA . GLY B 2 567 ? 113.547 124.697 114.402 1.00 17.75 568 GLY A CA 1
ATOM 7844 C C . GLY B 2 567 ? 112.731 124.217 115.586 1.00 19.56 568 GLY A C 1
ATOM 7845 O O . GLY B 2 567 ? 113.157 123.378 116.383 1.00 19.17 568 GLY A O 1
ATOM 7846 N N . HIS B 2 568 ? 111.533 124.775 115.698 1.00 18.24 569 HIS A N 1
ATOM 7847 C CA . HIS B 2 568 ? 110.627 124.400 116.772 1.00 20.81 569 HIS A CA 1
ATOM 7848 C C . HIS B 2 568 ? 110.200 122.944 116.608 1.00 20.04 569 HIS A C 1
ATOM 7849 O O . HIS B 2 568 ? 109.834 122.533 115.498 1.00 19.77 569 HIS A O 1
ATOM 7856 N N . PRO B 2 569 ? 110.236 122.139 117.669 1.00 20.30 570 PRO A N 1
ATOM 7857 C CA . PRO B 2 569 ? 109.818 120.739 117.546 1.00 20.63 570 PRO A CA 1
ATOM 7858 C C . PRO B 2 569 ? 108.332 120.624 117.244 1.00 19.92 570 PRO A C 1
ATOM 7859 O O . PRO B 2 569 ? 107.531 121.489 117.602 1.00 20.44 570 PRO A O 1
ATOM 7863 N N . GLY B 2 570 ? 107.967 119.534 116.577 1.00 19.66 571 GLY A N 1
ATOM 7864 C CA . GLY B 2 570 ? 106.593 119.297 116.194 1.00 18.77 571 GLY A CA 1
ATOM 7865 C C . GLY B 2 570 ? 106.261 119.644 114.762 1.00 18.19 571 GLY A C 1
ATOM 7866 O O . GLY B 2 570 ? 105.104 119.482 114.357 1.00 17.50 571 GLY A O 1
ATOM 7867 N N . PHE B 2 571 ? 107.232 120.118 113.986 1.00 17.80 572 PHE A N 1
ATOM 7868 C CA . PHE B 2 571 ? 107.049 120.413 112.571 1.00 17.10 572 PHE A CA 1
ATOM 7869 C C . PHE B 2 571 ? 107.966 119.492 111.781 1.00 16.16 572 PHE A C 1
ATOM 7870 O O . PHE B 2 571 ? 109.186 119.680 111.776 1.00 17.21 572 PHE A O 1
ATOM 7878 N N . THR B 2 572 ? 107.381 118.492 111.124 1.00 17.50 573 THR A N 1
ATOM 7879 C CA . THR B 2 572 ? 108.168 117.574 110.313 1.00 15.79 573 THR A CA 1
ATOM 7880 C C . THR B 2 572 ? 108.639 118.207 109.013 1.00 14.93 573 THR A C 1
ATOM 7881 O O . THR B 2 572 ? 109.645 117.762 108.453 1.00 15.31 573 THR A O 1
ATOM 7885 N N . ASN B 2 573 ? 107.940 119.227 108.523 1.00 20.45 574 ASN A N 1
ATOM 7886 C CA . ASN B 2 573 ? 108.339 119.973 107.335 1.00 15.90 574 ASN A CA 1
ATOM 7887 C C . ASN B 2 573 ? 108.514 121.429 107.738 1.00 17.10 574 ASN A C 1
ATOM 7888 O O . ASN B 2 573 ? 107.533 122.114 108.043 1.00 21.36 574 ASN A O 1
ATOM 7893 N N . ALA B 2 574 ? 109.747 121.886 107.762 1.00 22.24 575 ALA A N 1
ATOM 7894 C CA . ALA B 2 574 ? 110.056 123.266 108.111 1.00 22.85 575 ALA A CA 1
ATOM 7895 C C . ALA B 2 574 ? 110.992 123.935 107.118 1.00 33.00 575 ALA A C 1
ATOM 7896 O O . ALA B 2 574 ? 110.840 125.128 106.854 1.00 30.13 575 ALA A O 1
ATOM 7898 N N . ARG B 2 575 ? 111.946 123.190 106.555 1.00 32.41 576 ARG A N 1
ATOM 7899 C CA . ARG B 2 575 ? 113.019 123.748 105.731 1.00 26.53 576 ARG A CA 1
ATOM 7900 C C . ARG B 2 575 ? 113.794 124.816 106.500 1.00 27.81 576 ARG A C 1
ATOM 7901 O O . ARG B 2 575 ? 114.034 125.921 106.011 1.00 20.26 576 ARG A O 1
ATOM 7909 N N . PHE B 2 576 ? 114.182 124.470 107.723 1.00 25.14 577 PHE A N 1
ATOM 7910 C CA . PHE B 2 576 ? 114.907 125.393 108.585 1.00 22.72 577 PHE A CA 1
ATOM 7911 C C . PHE B 2 576 ? 116.283 125.691 108.002 1.00 27.82 577 PHE A C 1
ATOM 7912 O O . PHE B 2 576 ? 117.070 124.780 107.732 1.00 21.97 577 PHE A O 1
ATOM 7920 N N . GLY B 2 577 ? 116.571 126.973 107.806 1.00 29.41 578 GLY A N 1
ATOM 7921 C CA . GLY B 2 577 ? 117.827 127.395 107.231 1.00 21.74 578 GLY A CA 1
ATOM 7922 C C . GLY B 2 577 ? 117.797 127.673 105.746 1.00 27.75 578 GLY A C 1
ATOM 7923 O O . GLY B 2 577 ? 118.840 128.022 105.184 1.00 21.43 578 GLY A O 1
ATOM 7924 N N . PHE B 2 578 ? 116.641 127.536 105.093 1.00 22.36 579 PHE A N 1
ATOM 7925 C CA . PHE B 2 578 ? 116.567 127.817 103.662 1.00 30.27 579 PHE A CA 1
ATOM 7926 C C . PHE B 2 578 ? 117.006 129.243 103.363 1.00 27.03 579 PHE A C 1
ATOM 7927 O O . PHE B 2 578 ? 117.595 129.513 102.310 1.00 14.46 579 PHE A O 1
ATOM 7935 N N . ALA B 2 579 ? 116.721 130.169 104.273 1.00 17.32 580 ALA A N 1
ATOM 7936 C CA . ALA B 2 579 ? 117.207 131.537 104.190 1.00 20.52 580 ALA A CA 1
ATOM 7937 C C . ALA B 2 579 ? 117.803 131.926 105.533 1.00 20.63 580 ALA A C 1
ATOM 7938 O O . ALA B 2 579 ? 117.187 131.694 106.578 1.00 28.14 580 ALA A O 1
ATOM 7940 N N . MET B 2 580 ? 119.010 132.486 105.506 1.00 25.68 581 MET A N 1
ATOM 7941 C CA . MET B 2 580 ? 119.626 133.081 106.683 1.00 23.04 581 MET A CA 1
ATOM 7942 C C . MET B 2 580 ? 120.314 134.374 106.279 1.00 19.12 581 MET A C 1
ATOM 7943 O O . MET B 2 580 ? 120.766 134.526 105.142 1.00 23.07 581 MET A O 1
ATOM 7948 N N . ALA B 2 581 ? 120.389 135.308 107.223 1.00 16.25 582 ALA A N 1
ATOM 7949 C CA . ALA B 2 581 ? 121.014 136.594 106.966 1.00 19.54 582 ALA A CA 1
ATOM 7950 C C . ALA B 2 581 ? 121.504 137.192 108.275 1.00 21.76 582 ALA A C 1
ATOM 7951 O O . ALA B 2 581 ? 120.940 136.937 109.341 1.00 26.13 582 ALA A O 1
ATOM 7953 N N . ALA B 2 582 ? 122.564 137.989 108.180 1.00 16.83 583 ALA A N 1
ATOM 7954 C CA . ALA B 2 582 ? 123.038 138.795 109.298 1.00 15.34 583 ALA A CA 1
ATOM 7955 C C . ALA B 2 582 ? 122.259 140.103 109.284 1.00 15.68 583 ALA A C 1
ATOM 7956 O O . ALA B 2 582 ? 122.420 140.921 108.373 1.00 16.41 583 ALA A O 1
ATOM 7958 N N . MET B 2 583 ? 121.411 140.298 110.291 1.00 27.42 584 MET A N 1
ATOM 7959 C CA . MET B 2 583 ? 120.442 141.382 110.312 1.00 22.05 584 MET A CA 1
ATOM 7960 C C . MET B 2 583 ? 121.023 142.681 110.848 1.00 16.25 584 MET A C 1
ATOM 7961 O O . MET B 2 583 ? 120.264 143.571 111.244 1.00 15.36 584 MET A O 1
ATOM 7966 N N . GLY B 2 584 ? 122.346 142.814 110.860 1.00 18.04 585 GLY A N 1
ATOM 7967 C CA . GLY B 2 584 ? 122.946 143.954 111.526 1.00 16.17 585 GLY A CA 1
ATOM 7968 C C . GLY B 2 584 ? 122.721 143.868 113.022 1.00 16.22 585 GLY A C 1
ATOM 7969 O O . GLY B 2 584 ? 122.841 142.802 113.632 1.00 18.23 585 GLY A O 1
ATOM 7970 N N . ASP B 2 585 ? 122.378 144.998 113.623 1.00 19.38 586 ASP A N 1
ATOM 7971 C CA . ASP B 2 585 ? 122.090 145.075 115.052 1.00 21.29 586 ASP A CA 1
ATOM 7972 C C . ASP B 2 585 ? 120.620 145.434 115.228 1.00 15.38 586 ASP A C 1
ATOM 7973 O O . ASP B 2 585 ? 120.221 146.582 115.014 1.00 18.63 586 ASP A O 1
ATOM 7978 N N . LEU B 2 586 ? 119.818 144.446 115.622 1.00 22.84 587 LEU A N 1
ATOM 7979 C CA . LEU B 2 586 ? 118.411 144.696 115.909 1.00 20.82 587 LEU A CA 1
ATOM 7980 C C . LEU B 2 586 ? 118.189 145.009 117.382 1.00 17.39 587 LEU A C 1
ATOM 7981 O O . LEU B 2 586 ? 117.353 145.854 117.720 1.00 14.83 587 LEU A O 1
ATOM 7986 N N . SER B 2 587 ? 118.926 144.344 118.265 1.00 20.19 588 SER A N 1
ATOM 7987 C CA . SER B 2 587 ? 118.691 144.414 119.699 1.00 19.10 588 SER A CA 1
ATOM 7988 C C . SER B 2 587 ? 119.370 145.605 120.361 1.00 19.66 588 SER A C 1
ATOM 7989 O O . SER B 2 587 ? 119.278 145.746 121.584 1.00 19.34 588 SER A O 1
ATOM 7992 N N . GLN B 2 588 ? 120.047 146.455 119.587 1.00 24.17 589 GLN A N 1
ATOM 7993 C CA . GLN B 2 588 ? 120.675 147.676 120.097 1.00 22.89 589 GLN A CA 1
ATOM 7994 C C . GLN B 2 588 ? 121.702 147.375 121.187 1.00 20.82 589 GLN A C 1
ATOM 7995 O O . GLN B 2 588 ? 121.794 148.083 122.190 1.00 17.29 589 GLN A O 1
ATOM 8001 N N . ASP B 2 589 ? 122.488 146.316 120.988 1.00 21.95 590 ASP A N 1
ATOM 8002 C CA . ASP B 2 589 ? 123.598 145.997 121.878 1.00 24.19 590 ASP A CA 1
ATOM 8003 C C . ASP B 2 589 ? 124.939 146.031 121.159 1.00 17.54 590 ASP A C 1
ATOM 8004 O O . ASP B 2 589 ? 125.936 145.550 121.710 1.00 17.88 590 ASP A O 1
ATOM 8009 N N . LYS B 2 590 ? 124.987 146.587 119.947 1.00 17.70 591 LYS A N 1
ATOM 8010 C CA . LYS B 2 590 ? 126.184 146.668 119.115 1.00 16.62 591 LYS A CA 1
ATOM 8011 C C . LYS B 2 590 ? 126.747 145.299 118.753 1.00 23.07 591 LYS A C 1
ATOM 8012 O O . LYS B 2 590 ? 127.928 145.184 118.413 1.00 19.16 591 LYS A O 1
ATOM 8018 N N . LEU B 2 591 ? 125.928 144.254 118.815 1.00 20.97 592 LEU A N 1
ATOM 8019 C CA . LEU B 2 591 ? 126.331 142.906 118.443 1.00 23.22 592 LEU A CA 1
ATOM 8020 C C . LEU B 2 591 ? 125.414 142.403 117.339 1.00 22.33 592 LEU A C 1
ATOM 8021 O O . LEU B 2 591 ? 124.191 142.544 117.433 1.00 19.99 592 LEU A O 1
ATOM 8026 N N . THR B 2 592 ? 126.005 141.824 116.298 1.00 19.56 593 THR A N 1
ATOM 8027 C CA . THR B 2 592 ? 125.225 141.343 115.166 1.00 22.33 593 THR A CA 1
ATOM 8028 C C . THR B 2 592 ? 124.326 140.187 115.586 1.00 19.29 593 THR A C 1
ATOM 8029 O O . THR B 2 592 ? 124.730 139.311 116.353 1.00 20.18 593 THR A O 1
ATOM 8033 N N . ASP B 2 593 ? 123.097 140.190 115.078 1.00 21.69 594 ASP A N 1
ATOM 8034 C CA . ASP B 2 593 ? 122.144 139.118 115.320 1.00 20.67 594 ASP A CA 1
ATOM 8035 C C . ASP B 2 593 ? 121.663 138.553 113.990 1.00 26.08 594 ASP A C 1
ATOM 8036 O O . ASP B 2 593 ? 121.733 139.206 112.946 1.00 29.62 594 ASP A O 1
ATOM 8041 N N . VAL B 2 594 ? 121.174 137.317 114.041 1.00 22.33 595 VAL A N 1
ATOM 8042 C CA . VAL B 2 594 ? 120.937 136.505 112.854 1.00 31.29 595 VAL A CA 1
ATOM 8043 C C . VAL B 2 594 ? 119.467 136.119 112.790 1.00 31.12 595 VAL A C 1
ATOM 8044 O O . VAL B 2 594 ? 118.848 135.822 113.816 1.00 31.09 595 VAL A O 1
ATOM 8048 N N . ALA B 2 595 ? 118.906 136.138 111.584 1.00 30.94 596 ALA A N 1
ATOM 8049 C CA . ALA B 2 595 ? 117.567 135.632 111.325 1.00 26.68 596 ALA A CA 1
ATOM 8050 C C . ALA B 2 595 ? 117.648 134.400 110.434 1.00 21.58 596 ALA A C 1
ATOM 8051 O O . ALA B 2 595 ? 118.370 134.391 109.434 1.00 20.85 596 ALA A O 1
ATOM 8053 N N . ILE B 2 596 ? 116.916 133.355 110.812 1.00 24.36 597 ILE A N 1
ATOM 8054 C CA . ILE B 2 596 ? 116.852 132.114 110.052 1.00 22.78 597 ILE A CA 1
ATOM 8055 C C . ILE B 2 596 ? 115.389 131.830 109.749 1.00 27.93 597 ILE A C 1
ATOM 8056 O O . ILE B 2 596 ? 114.565 131.759 110.668 1.00 28.68 597 ILE A O 1
ATOM 8061 N N . GLY B 2 597 ? 115.066 131.669 108.470 1.00 34.66 598 GLY A N 1
ATOM 8062 C CA . GLY B 2 597 ? 113.697 131.423 108.061 1.00 26.41 598 GLY A CA 1
ATOM 8063 C C . GLY B 2 597 ? 113.417 129.946 107.839 1.00 27.27 598 GLY A C 1
ATOM 8064 O O . GLY B 2 597 ? 114.262 129.206 107.343 1.00 22.75 598 GLY A O 1
ATOM 8065 N N . ALA B 2 598 ? 112.209 129.532 108.220 1.00 28.88 599 ALA A N 1
ATOM 8066 C CA . ALA B 2 598 ? 111.704 128.179 107.987 1.00 30.51 599 ALA A CA 1
ATOM 8067 C C . ALA B 2 598 ? 110.417 128.317 107.187 1.00 31.98 599 ALA A C 1
ATOM 8068 O O . ALA B 2 598 ? 109.319 128.369 107.762 1.00 23.03 599 ALA A O 1
ATOM 8070 N N . PRO B 2 599 ? 110.503 128.380 105.855 1.00 33.05 600 PRO A N 1
ATOM 8071 C CA . PRO B 2 599 ? 109.330 128.755 105.049 1.00 28.57 600 PRO A CA 1
ATOM 8072 C C . PRO B 2 599 ? 108.204 127.735 105.057 1.00 24.65 600 PRO A C 1
ATOM 8073 O O . PRO B 2 599 ? 107.085 128.083 104.663 1.00 22.58 600 PRO A O 1
ATOM 8077 N N . LEU B 2 600 ? 108.451 126.497 105.479 1.00 22.57 601 LEU A N 1
ATOM 8078 C CA . LEU B 2 600 ? 107.469 125.428 105.356 1.00 24.80 601 LEU A CA 1
ATOM 8079 C C . LEU B 2 600 ? 106.775 125.095 106.670 1.00 27.28 601 LEU A C 1
ATOM 8080 O O . LEU B 2 600 ? 106.040 124.106 106.733 1.00 22.66 601 LEU A O 1
ATOM 8085 N N . GLU B 2 601 ? 106.978 125.893 107.715 1.00 25.63 602 GLU A N 1
ATOM 8086 C CA . GLU B 2 601 ? 106.352 125.615 109.002 1.00 19.92 602 GLU A CA 1
ATOM 8087 C C . GLU B 2 601 ? 104.861 125.918 108.936 1.00 22.74 602 GLU A C 1
ATOM 8088 O O . GLU B 2 601 ? 104.463 127.050 108.644 1.00 22.80 602 GLU A O 1
ATOM 8094 N N . GLY B 2 602 ? 104.040 124.913 109.221 1.00 20.19 603 GLY A N 1
ATOM 8095 C CA . GLY B 2 602 ? 102.604 125.054 109.139 1.00 22.48 603 GLY A CA 1
ATOM 8096 C C . GLY B 2 602 ? 102.006 124.813 107.772 1.00 26.24 603 GLY A C 1
ATOM 8097 O O . GLY B 2 602 ? 100.822 125.108 107.576 1.00 30.75 603 GLY A O 1
ATOM 8098 N N . PHE B 2 603 ? 102.780 124.295 106.823 1.00 26.13 604 PHE A N 1
ATOM 8099 C CA . PHE B 2 603 ? 102.257 124.035 105.490 1.00 28.50 604 PHE A CA 1
ATOM 8100 C C . PHE B 2 603 ? 101.228 122.911 105.527 1.00 36.77 604 PHE A C 1
ATOM 8101 O O . PHE B 2 603 ? 101.343 121.956 106.299 1.00 37.44 604 PHE A O 1
ATOM 8109 N N . GLY B 2 604 ? 100.213 123.034 104.675 1.00 42.05 605 GLY A N 1
ATOM 8110 C CA . GLY B 2 604 ? 99.103 122.105 104.700 1.00 50.07 605 GLY A CA 1
ATOM 8111 C C . GLY B 2 604 ? 98.018 122.459 105.687 1.00 64.33 605 GLY A C 1
ATOM 8112 O O . GLY B 2 604 ? 97.174 121.613 105.995 1.00 65.96 605 GLY A O 1
ATOM 8113 N N . ALA B 2 605 ? 98.015 123.688 106.195 1.00 79.10 606 ALA A N 1
ATOM 8114 C CA . ALA B 2 605 ? 97.022 124.105 107.172 1.00 97.09 606 ALA A CA 1
ATOM 8115 C C . ALA B 2 605 ? 95.650 124.257 106.524 1.00 112.19 606 ALA A C 1
ATOM 8116 O O . ALA B 2 605 ? 95.523 124.404 105.305 1.00 109.88 606 ALA A O 1
ATOM 8118 N N . ASP B 2 606 ? 94.616 124.215 107.359 1.00 137.95 607 ASP A N 1
ATOM 8119 C CA . ASP B 2 606 ? 93.249 124.315 106.873 1.00 145.19 607 ASP A CA 1
ATOM 8120 C C . ASP B 2 606 ? 92.901 125.757 106.513 1.00 140.42 607 ASP A C 1
ATOM 8121 O O . ASP B 2 606 ? 93.461 126.711 107.060 1.00 137.60 607 ASP A O 1
ATOM 8126 N N . ASP B 2 607 ? 91.967 125.900 105.569 1.00 139.05 608 ASP A N 1
ATOM 8127 C CA . ASP B 2 607 ? 91.422 127.196 105.158 1.00 138.18 608 ASP A CA 1
ATOM 8128 C C . ASP B 2 607 ? 92.494 128.104 104.558 1.00 129.90 608 ASP A C 1
ATOM 8129 O O . ASP B 2 607 ? 92.361 129.331 104.569 1.00 132.06 608 ASP A O 1
ATOM 8134 N N . GLY B 2 608 ? 93.557 127.511 104.019 1.00 111.02 609 GLY A N 1
ATOM 8135 C CA . GLY B 2 608 ? 94.621 128.280 103.403 1.00 100.23 609 GLY A CA 1
ATOM 8136 C C . GLY B 2 608 ? 95.295 129.244 104.357 1.00 93.37 609 GLY A C 1
ATOM 8137 O O . GLY B 2 608 ? 95.528 130.407 104.015 1.00 83.22 609 GLY A O 1
ATOM 8138 N N . ALA B 2 609 ? 95.604 128.771 105.560 1.00 93.90 610 ALA A N 1
ATOM 8139 C CA . ALA B 2 609 ? 96.229 129.619 106.563 1.00 81.69 610 ALA A CA 1
ATOM 8140 C C . ALA B 2 609 ? 97.669 129.945 106.181 1.00 62.13 610 ALA A C 1
ATOM 8141 O O . ALA B 2 609 ? 98.342 129.178 105.487 1.00 59.02 610 ALA A O 1
ATOM 8143 N N . SER B 2 610 ? 98.132 131.105 106.637 1.00 40.97 611 SER A N 1
ATOM 8144 C CA . SER B 2 610 ? 99.510 131.511 106.400 1.00 28.57 611 SER A CA 1
ATOM 8145 C C . SER B 2 610 ? 100.473 130.552 107.087 1.00 27.92 611 SER A C 1
ATOM 8146 O O . SER B 2 610 ? 100.221 130.084 108.200 1.00 26.28 611 SER A O 1
ATOM 8149 N N . PHE B 2 611 ? 101.582 130.255 106.415 1.00 26.57 612 PHE A N 1
ATOM 8150 C CA . PHE B 2 611 ? 102.577 129.332 106.938 1.00 25.55 612 PHE A CA 1
ATOM 8151 C C . PHE B 2 611 ? 103.975 129.867 106.661 1.00 25.63 612 PHE A C 1
ATOM 8152 O O . PHE B 2 611 ? 104.190 130.672 105.753 1.00 22.44 612 PHE A O 1
ATOM 8160 N N . GLY B 2 612 ? 104.919 129.413 107.465 1.00 21.06 613 GLY A N 1
ATOM 8161 C CA . GLY B 2 612 ? 106.289 129.877 107.444 1.00 22.95 613 GLY A CA 1
ATOM 8162 C C . GLY B 2 612 ? 106.645 130.612 108.726 1.00 23.66 613 GLY A C 1
ATOM 8163 O O . GLY B 2 612 ? 105.793 131.223 109.384 1.00 20.54 613 GLY A O 1
ATOM 8164 N N . SER B 2 613 ? 107.925 130.555 109.088 1.00 31.19 614 SER A N 1
ATOM 8165 C CA . SER B 2 613 ? 108.400 131.158 110.325 1.00 24.90 614 SER A CA 1
ATOM 8166 C C . SER B 2 613 ? 109.780 131.761 110.113 1.00 28.87 614 SER A C 1
ATOM 8167 O O . SER B 2 613 ? 110.521 131.376 109.207 1.00 33.72 614 SER A O 1
ATOM 8170 N N . VAL B 2 614 ? 110.113 132.725 110.967 1.00 31.92 615 VAL A N 1
ATOM 8171 C CA . VAL B 2 614 ? 111.432 133.343 111.001 1.00 23.05 615 VAL A CA 1
ATOM 8172 C C . VAL B 2 614 ? 111.934 133.312 112.436 1.00 35.85 615 VAL A C 1
ATOM 8173 O O . VAL B 2 614 ? 111.204 133.667 113.366 1.00 33.25 615 VAL A O 1
ATOM 8177 N N . TYR B 2 615 ? 113.178 132.880 112.613 1.00 32.54 616 TYR A N 1
ATOM 8178 C CA . TYR B 2 615 ? 113.800 132.755 113.924 1.00 39.79 616 TYR A CA 1
ATOM 8179 C C . TYR B 2 615 ? 114.885 133.808 114.071 1.00 32.15 616 TYR A C 1
ATOM 8180 O O . TYR B 2 615 ? 115.772 133.912 113.219 1.00 24.96 616 TYR A O 1
ATOM 8189 N N . ILE B 2 616 ? 114.821 134.577 115.154 1.00 32.67 617 ILE A N 1
ATOM 8190 C CA . ILE B 2 616 ? 115.797 135.621 115.440 1.00 22.15 617 ILE A CA 1
ATOM 8191 C C . ILE B 2 616 ? 116.754 135.112 116.505 1.00 31.72 617 ILE A C 1
ATOM 8192 O O . ILE B 2 616 ? 116.327 134.692 117.587 1.00 24.36 617 ILE A O 1
ATOM 8197 N N . TYR B 2 617 ? 118.048 135.145 116.200 1.00 24.89 618 TYR A N 1
ATOM 8198 C CA . TYR B 2 617 ? 119.099 134.731 117.119 1.00 23.03 618 TYR A CA 1
ATOM 8199 C C . TYR B 2 617 ? 119.973 135.936 117.423 1.00 25.06 618 TYR A C 1
ATOM 8200 O O . TYR B 2 617 ? 120.625 136.471 116.522 1.00 24.14 618 TYR A O 1
ATOM 8209 N N . ASN B 2 618 ? 119.997 136.355 118.684 1.00 20.93 619 ASN A N 1
ATOM 8210 C CA . ASN B 2 618 ? 120.831 137.480 119.081 1.00 26.00 619 ASN A CA 1
ATOM 8211 C C . ASN B 2 618 ? 122.264 137.019 119.304 1.00 27.26 619 ASN A C 1
ATOM 8212 O O . ASN B 2 618 ? 122.505 135.993 119.945 1.00 26.64 619 ASN A O 1
ATOM 8217 N N . GLY B 2 619 ? 123.214 137.780 118.766 1.00 23.37 620 GLY A N 1
ATOM 8218 C CA . GLY B 2 619 ? 124.614 137.429 118.906 1.00 26.84 620 GLY A CA 1
ATOM 8219 C C . GLY B 2 619 ? 125.166 137.917 120.228 1.00 30.76 620 GLY A C 1
ATOM 8220 O O . GLY B 2 619 ? 124.973 139.076 120.608 1.00 29.03 620 GLY A O 1
ATOM 8221 N N . HIS B 2 620 ? 125.854 137.030 120.933 1.00 34.53 621 HIS A N 1
ATOM 8222 C CA . HIS B 2 620 ? 126.482 137.341 122.205 1.00 41.62 621 HIS A CA 1
ATOM 8223 C C . HIS B 2 620 ? 127.994 137.378 122.032 1.00 50.73 621 HIS A C 1
ATOM 8224 O O . HIS B 2 620 ? 128.531 137.055 120.969 1.00 46.82 621 HIS A O 1
ATOM 8231 N N . TRP B 2 621 ? 128.682 137.785 123.099 1.00 61.19 622 TRP A N 1
ATOM 8232 C CA . TRP B 2 621 ? 130.137 137.847 123.060 1.00 68.75 622 TRP A CA 1
ATOM 8233 C C . TRP B 2 621 ? 130.766 136.475 122.854 1.00 70.29 622 TRP A C 1
ATOM 8234 O O . TRP B 2 621 ? 131.885 136.389 122.338 1.00 72.50 622 TRP A O 1
ATOM 8245 N N . ASP B 2 622 ? 130.073 135.407 123.240 1.00 69.52 623 ASP A N 1
ATOM 8246 C CA . ASP B 2 622 ? 130.545 134.045 123.036 1.00 72.03 623 ASP A CA 1
ATOM 8247 C C . ASP B 2 622 ? 130.004 133.413 121.762 1.00 61.64 623 ASP A C 1
ATOM 8248 O O . ASP B 2 622 ? 130.326 132.256 121.477 1.00 58.27 623 ASP A O 1
ATOM 8253 N N . GLY B 2 623 ? 129.193 134.135 120.993 1.00 52.57 624 GLY A N 1
ATOM 8254 C CA . GLY B 2 623 ? 128.620 133.587 119.780 1.00 40.49 624 GLY A CA 1
ATOM 8255 C C . GLY B 2 623 ? 127.155 133.918 119.601 1.00 34.66 624 GLY A C 1
ATOM 8256 O O . GLY B 2 623 ? 126.724 135.034 119.900 1.00 34.49 624 GLY A O 1
ATOM 8257 N N . LEU B 2 624 ? 126.379 132.958 119.108 1.00 29.65 625 LEU A N 1
ATOM 8258 C CA . LEU B 2 624 ? 124.949 133.141 118.937 1.00 26.69 625 LEU A CA 1
ATOM 8259 C C . LEU B 2 624 ? 124.209 132.694 120.194 1.00 26.68 625 LEU A C 1
ATOM 8260 O O . LEU B 2 624 ? 124.792 132.153 121.135 1.00 28.59 625 LEU A O 1
ATOM 8265 N N . SER B 2 625 ? 122.900 132.929 120.211 1.00 25.15 626 SER A N 1
ATOM 8266 C CA . SER B 2 625 ? 122.074 132.464 121.309 1.00 24.64 626 SER A CA 1
ATOM 8267 C C . SER B 2 625 ? 121.887 130.950 121.224 1.00 23.33 626 SER A C 1
ATOM 8268 O O . SER B 2 625 ? 121.983 130.339 120.156 1.00 22.98 626 SER A O 1
ATOM 8271 N N . ALA B 2 626 ? 121.624 130.339 122.378 1.00 23.48 627 ALA A N 1
ATOM 8272 C CA . ALA B 2 626 ? 121.306 128.916 122.392 1.00 22.43 627 ALA A CA 1
ATOM 8273 C C . ALA B 2 626 ? 119.945 128.652 121.762 1.00 22.47 627 ALA A C 1
ATOM 8274 O O . ALA B 2 626 ? 119.773 127.668 121.033 1.00 21.88 627 ALA A O 1
ATOM 8276 N N . SER B 2 627 ? 118.980 129.521 122.024 1.00 21.96 628 SER A N 1
ATOM 8277 C CA . SER B 2 627 ? 117.619 129.423 121.526 1.00 21.68 628 SER A CA 1
ATOM 8278 C C . SER B 2 627 ? 117.241 130.737 120.865 1.00 19.76 628 SER A C 1
ATOM 8279 O O . SER B 2 627 ? 117.803 131.788 121.193 1.00 20.07 628 SER A O 1
ATOM 8282 N N . PRO B 2 628 ? 116.301 130.716 119.922 1.00 23.79 629 PRO A N 1
ATOM 8283 C CA . PRO B 2 628 ? 115.892 131.969 119.279 1.00 19.77 629 PRO A CA 1
ATOM 8284 C C . PRO B 2 628 ? 115.149 132.879 120.244 1.00 21.81 629 PRO A C 1
ATOM 8285 O O . PRO B 2 628 ? 114.333 132.431 121.052 1.00 18.38 629 PRO A O 1
ATOM 8289 N N . SER B 2 629 ? 115.449 134.175 120.154 1.00 26.92 630 SER A N 1
ATOM 8290 C CA . SER B 2 629 ? 114.740 135.158 120.966 1.00 22.24 630 SER A CA 1
ATOM 8291 C C . SER B 2 629 ? 113.302 135.316 120.499 1.00 23.29 630 SER A C 1
ATOM 8292 O O . SER B 2 629 ? 112.390 135.523 121.307 1.00 17.84 630 SER A O 1
ATOM 8295 N N . GLN B 2 630 ? 113.084 135.237 119.192 1.00 24.55 631 GLN A N 1
ATOM 8296 C CA . GLN B 2 630 ? 111.774 135.442 118.603 1.00 19.78 631 GLN A CA 1
ATOM 8297 C C . GLN B 2 630 ? 111.521 134.390 117.536 1.00 24.54 631 GLN A C 1
ATOM 8298 O O . GLN B 2 630 ? 112.448 133.906 116.884 1.00 22.90 631 GLN A O 1
ATOM 8304 N N . ARG B 2 631 ? 110.250 134.037 117.374 1.00 23.80 632 ARG A N 1
ATOM 8305 C CA . ARG B 2 631 ? 109.798 133.151 116.309 1.00 20.46 632 ARG A CA 1
ATOM 8306 C C . ARG B 2 631 ? 108.544 133.771 115.710 1.00 25.65 632 ARG A C 1
ATOM 8307 O O . ARG B 2 631 ? 107.467 133.704 116.309 1.00 20.33 632 ARG A O 1
ATOM 8315 N N . ILE B 2 632 ? 108.688 134.384 114.539 1.00 20.19 633 ILE A N 1
ATOM 8316 C CA . ILE B 2 632 ? 107.604 135.123 113.904 1.00 21.43 633 ILE A CA 1
ATOM 8317 C C . ILE B 2 632 ? 106.874 134.163 112.970 1.00 16.14 633 ILE A C 1
ATOM 8318 O O . ILE B 2 632 ? 107.347 133.855 111.877 1.00 30.14 633 ILE A O 1
ATOM 8323 N N . ARG B 2 633 ? 105.711 133.692 113.408 1.00 25.66 634 ARG A N 1
ATOM 8324 C CA . ARG B 2 633 ? 104.874 132.834 112.584 1.00 20.64 634 ARG A CA 1
ATOM 8325 C C . ARG B 2 633 ? 104.059 133.673 111.610 1.00 21.64 634 ARG A C 1
ATOM 8326 O O . ARG B 2 633 ? 103.652 134.794 111.924 1.00 19.64 634 ARG A O 1
ATOM 8334 N N . ALA B 2 634 ? 103.829 133.124 110.416 1.00 17.62 635 ALA A N 1
ATOM 8335 C CA . ALA B 2 634 ? 103.069 133.848 109.403 1.00 24.10 635 ALA A CA 1
ATOM 8336 C C . ALA B 2 634 ? 101.614 134.025 109.806 1.00 18.60 635 ALA A C 1
ATOM 8337 O O . ALA B 2 634 ? 100.952 134.959 109.342 1.00 15.43 635 ALA A O 1
ATOM 8339 N N . SER B 2 635 ? 101.097 133.140 110.661 1.00 22.28 636 SER A N 1
ATOM 8340 C CA . SER B 2 635 ? 99.699 133.226 111.067 1.00 19.77 636 SER A CA 1
ATOM 8341 C C . SER B 2 635 ? 99.425 134.513 111.831 1.00 18.92 636 SER A C 1
ATOM 8342 O O . SER B 2 635 ? 98.340 135.094 111.716 1.00 15.08 636 SER A O 1
ATOM 8345 N N . THR B 2 636 ? 100.394 134.973 112.616 1.00 18.74 637 THR A N 1
ATOM 8346 C CA . THR B 2 636 ? 100.240 136.167 113.433 1.00 13.92 637 THR A CA 1
ATOM 8347 C C . THR B 2 636 ? 100.667 137.441 112.718 1.00 19.00 637 THR A C 1
ATOM 8348 O O . THR B 2 636 ? 100.636 138.514 113.328 1.00 15.01 637 THR A O 1
ATOM 8352 N N . VAL B 2 637 ? 101.064 137.357 111.450 1.00 21.37 638 VAL A N 1
ATOM 8353 C CA . VAL B 2 637 ? 101.494 138.533 110.704 1.00 19.42 638 VAL A CA 1
ATOM 8354 C C . VAL B 2 637 ? 100.346 139.030 109.836 1.00 13.95 638 VAL A C 1
ATOM 8355 O O . VAL B 2 637 ? 99.879 140.162 109.996 1.00 15.51 638 VAL A O 1
ATOM 8359 N N . ALA B 2 638 ? 99.885 138.188 108.917 1.00 13.77 639 ALA A N 1
ATOM 8360 C CA . ALA B 2 638 ? 98.804 138.541 108.010 1.00 18.32 639 ALA A CA 1
ATOM 8361 C C . ALA B 2 638 ? 98.244 137.261 107.411 1.00 21.75 639 ALA A C 1
ATOM 8362 O O . ALA B 2 638 ? 98.962 136.261 107.295 1.00 16.85 639 ALA A O 1
ATOM 8364 N N . PRO B 2 639 ? 96.966 137.251 107.039 1.00 17.67 640 PRO A N 1
ATOM 8365 C CA . PRO B 2 639 ? 96.412 136.082 106.351 1.00 14.12 640 PRO A CA 1
ATOM 8366 C C . PRO B 2 639 ? 96.974 135.936 104.945 1.00 20.31 640 PRO A C 1
ATOM 8367 O O . PRO B 2 639 ? 97.379 136.908 104.304 1.00 13.88 640 PRO A O 1
ATOM 8371 N N . GLY B 2 640 ? 96.992 134.694 104.472 1.00 17.47 641 GLY A N 1
ATOM 8372 C CA . GLY B 2 640 ? 97.411 134.396 103.114 1.00 19.36 641 GLY A CA 1
ATOM 8373 C C . GLY B 2 640 ? 98.868 134.657 102.800 1.00 17.97 641 GLY A C 1
ATOM 8374 O O . GLY B 2 640 ? 99.176 135.189 101.726 1.00 17.49 641 GLY A O 1
ATOM 8375 N N . LEU B 2 641 ? 99.774 134.292 103.703 1.00 26.54 642 LEU A N 1
ATOM 8376 C CA . LEU B 2 641 ? 101.212 134.405 103.476 1.00 28.67 642 LEU A CA 1
ATOM 8377 C C . LEU B 2 641 ? 101.769 133.007 103.241 1.00 25.21 642 LEU A C 1
ATOM 8378 O O . LEU B 2 641 ? 101.813 132.188 104.164 1.00 22.76 642 LEU A O 1
ATOM 8383 N N . GLN B 2 642 ? 102.198 132.739 102.014 1.00 25.68 643 GLN A N 1
ATOM 8384 C CA . GLN B 2 642 ? 102.779 131.456 101.650 1.00 20.41 643 GLN A CA 1
ATOM 8385 C C . GLN B 2 642 ? 104.296 131.552 101.701 1.00 28.21 643 GLN A C 1
ATOM 8386 O O . GLN B 2 642 ? 104.880 132.490 101.149 1.00 21.99 643 GLN A O 1
ATOM 8392 N N . TYR B 2 643 ? 104.925 130.580 102.362 1.00 25.27 644 TYR A N 1
ATOM 8393 C CA . TYR B 2 643 ? 106.383 130.487 102.441 1.00 24.71 644 TYR A CA 1
ATOM 8394 C C . TYR B 2 643 ? 106.992 131.737 103.066 1.00 28.37 644 TYR A C 1
ATOM 8395 O O . TYR B 2 643 ? 107.985 132.278 102.579 1.00 24.17 644 TYR A O 1
ATOM 8404 N N . PHE B 2 644 ? 106.380 132.205 104.149 1.00 27.26 645 PHE A N 1
ATOM 8405 C CA . PHE B 2 644 ? 106.942 133.302 104.922 1.00 16.38 645 PHE A CA 1
ATOM 8406 C C . PHE B 2 644 ? 108.283 132.877 105.505 1.00 24.87 645 PHE A C 1
ATOM 8407 O O . PHE B 2 644 ? 108.368 131.890 106.240 1.00 20.39 645 PHE A O 1
ATOM 8415 N N . GLY B 2 645 ? 109.333 133.617 105.170 1.00 22.82 646 GLY A N 1
ATOM 8416 C CA . GLY B 2 645 ? 110.683 133.223 105.504 1.00 21.20 646 GLY A CA 1
ATOM 8417 C C . GLY B 2 645 ? 111.520 132.762 104.333 1.00 22.97 646 GLY A C 1
ATOM 8418 O O . GLY B 2 645 ? 112.599 132.201 104.551 1.00 22.41 646 GLY A O 1
ATOM 8419 N N . MET B 2 646 ? 111.048 132.959 103.100 1.00 16.61 647 MET A N 1
ATOM 8420 C CA . MET B 2 646 ? 111.843 132.616 101.928 1.00 23.32 647 MET A CA 1
ATOM 8421 C C . MET B 2 646 ? 113.066 133.511 101.799 1.00 18.90 647 MET A C 1
ATOM 8422 O O . MET B 2 646 ? 114.100 133.077 101.280 1.00 20.20 647 MET A O 1
ATOM 8427 N N . SER B 2 647 ? 112.966 134.756 102.255 1.00 18.07 648 SER A N 1
ATOM 8428 C CA . SER B 2 647 ? 114.067 135.700 102.177 1.00 18.83 648 SER A CA 1
ATOM 8429 C C . SER B 2 647 ? 113.976 136.652 103.359 1.00 22.36 648 SER A C 1
ATOM 8430 O O . SER B 2 647 ? 112.911 136.831 103.954 1.00 22.69 648 SER A O 1
ATOM 8433 N N . MET B 2 648 ? 115.110 137.258 103.699 1.00 15.78 649 MET A N 1
ATOM 8434 C CA . MET B 2 648 ? 115.158 138.211 104.799 1.00 14.35 649 MET A CA 1
ATOM 8435 C C . MET B 2 648 ? 116.363 139.117 104.618 1.00 23.41 649 MET A C 1
ATOM 8436 O O . MET B 2 648 ? 117.370 138.721 104.027 1.00 16.37 649 MET A O 1
ATOM 8441 N N . ALA B 2 649 ? 116.243 140.336 105.135 1.00 17.48 650 ALA A N 1
ATOM 8442 C CA . ALA B 2 649 ? 117.337 141.293 105.121 1.00 17.03 650 ALA A CA 1
ATOM 8443 C C . ALA B 2 649 ? 117.037 142.388 106.132 1.00 17.04 650 ALA A C 1
ATOM 8444 O O . ALA B 2 649 ? 115.877 142.751 106.331 1.00 15.69 650 ALA A O 1
ATOM 8446 N N . GLY B 2 650 ? 118.084 142.900 106.771 1.00 15.00 651 GLY A N 1
ATOM 8447 C CA . GLY B 2 650 ? 117.908 143.933 107.771 1.00 15.88 651 GLY A CA 1
ATOM 8448 C C . GLY B 2 650 ? 119.135 144.794 107.974 1.00 25.84 651 GLY A C 1
ATOM 8449 O O . GLY B 2 650 ? 120.073 144.749 107.175 1.00 18.38 651 GLY A O 1
ATOM 8450 N N . GLY B 2 651 ? 119.136 145.588 109.042 1.00 18.83 652 GLY A N 1
ATOM 8451 C CA . GLY B 2 651 ? 120.277 146.404 109.394 1.00 20.18 652 GLY A CA 1
ATOM 8452 C C . GLY B 2 651 ? 120.177 147.865 109.020 1.00 21.89 652 GLY A C 1
ATOM 8453 O O . GLY B 2 651 ? 121.111 148.621 109.308 1.00 15.66 652 GLY A O 1
ATOM 8454 N N . PHE B 2 652 ? 119.080 148.291 108.401 1.00 21.06 653 PHE A N 1
ATOM 8455 C CA . PHE B 2 652 ? 118.904 149.677 107.998 1.00 17.53 653 PHE A CA 1
ATOM 8456 C C . PHE B 2 652 ? 117.530 150.164 108.427 1.00 20.53 653 PHE A C 1
ATOM 8457 O O . PHE B 2 652 ? 116.565 149.400 108.451 1.00 23.87 653 PHE A O 1
ATOM 8465 N N . ASP B 2 653 ? 117.453 151.450 108.757 1.00 17.98 654 ASP A N 1
ATOM 8466 C CA . ASP B 2 653 ? 116.209 152.062 109.208 1.00 18.09 654 ASP A CA 1
ATOM 8467 C C . ASP B 2 653 ? 115.370 152.445 107.997 1.00 22.97 654 ASP A C 1
ATOM 8468 O O . ASP B 2 653 ? 115.755 153.323 107.218 1.00 16.53 654 ASP A O 1
ATOM 8473 N N . ILE B 2 654 ? 114.221 151.793 107.837 1.00 17.25 655 ILE A N 1
ATOM 8474 C CA . ILE B 2 654 ? 113.298 152.106 106.752 1.00 18.29 655 ILE A CA 1
ATOM 8475 C C . ILE B 2 654 ? 112.013 152.753 107.242 1.00 18.06 655 ILE A C 1
ATOM 8476 O O . ILE B 2 654 ? 111.282 153.335 106.423 1.00 18.36 655 ILE A O 1
ATOM 8481 N N . SER B 2 655 ? 111.715 152.686 108.538 1.00 18.48 656 SER A N 1
ATOM 8482 C CA . SER B 2 655 ? 110.511 153.295 109.085 1.00 18.48 656 SER A CA 1
ATOM 8483 C C . SER B 2 655 ? 110.734 154.713 109.593 1.00 19.48 656 SER A C 1
ATOM 8484 O O . SER B 2 655 ? 109.766 155.370 109.990 1.00 19.56 656 SER A O 1
ATOM 8487 N N . GLY B 2 656 ? 111.974 155.199 109.592 1.00 19.83 657 GLY A N 1
ATOM 8488 C CA . GLY B 2 656 ? 112.272 156.551 110.013 1.00 20.22 657 GLY A CA 1
ATOM 8489 C C . GLY B 2 656 ? 112.447 156.751 111.503 1.00 21.39 657 GLY A C 1
ATOM 8490 O O . GLY B 2 656 ? 112.722 157.880 111.928 1.00 22.18 657 GLY A O 1
ATOM 8491 N N . ASP B 2 657 ? 112.305 155.700 112.310 1.00 21.05 658 ASP A N 1
ATOM 8492 C CA . ASP B 2 657 ? 112.415 155.833 113.757 1.00 21.63 658 ASP A CA 1
ATOM 8493 C C . ASP B 2 657 ? 113.856 155.906 114.243 1.00 21.94 658 ASP A C 1
ATOM 8494 O O . ASP B 2 657 ? 114.080 156.255 115.407 1.00 24.98 658 ASP A O 1
ATOM 8499 N N . GLY B 2 658 ? 114.829 155.594 113.392 1.00 21.20 659 GLY A N 1
ATOM 8500 C CA . GLY B 2 658 ? 116.225 155.606 113.757 1.00 20.26 659 GLY A CA 1
ATOM 8501 C C . GLY B 2 658 ? 116.799 154.247 114.098 1.00 18.98 659 GLY A C 1
ATOM 8502 O O . GLY B 2 658 ? 118.024 154.084 114.070 1.00 18.92 659 GLY A O 1
ATOM 8503 N N . LEU B 2 659 ? 115.953 153.271 114.410 1.00 20.00 660 LEU A N 1
ATOM 8504 C CA . LEU B 2 659 ? 116.392 151.923 114.740 1.00 18.02 660 LEU A CA 1
ATOM 8505 C C . LEU B 2 659 ? 116.277 151.036 113.509 1.00 18.10 660 LEU A C 1
ATOM 8506 O O . LEU B 2 659 ? 115.239 151.029 112.839 1.00 22.40 660 LEU A O 1
ATOM 8511 N N . ALA B 2 660 ? 117.344 150.296 113.217 1.00 23.72 661 ALA A N 1
ATOM 8512 C CA . ALA B 2 660 ? 117.357 149.409 112.063 1.00 19.55 661 ALA A CA 1
ATOM 8513 C C . ALA B 2 660 ? 116.292 148.331 112.198 1.00 27.48 661 ALA A C 1
ATOM 8514 O O . ALA B 2 660 ? 116.082 147.774 113.277 1.00 28.81 661 ALA A O 1
ATOM 8516 N N . ASP B 2 661 ? 115.623 148.030 111.088 1.00 18.73 662 ASP A N 1
ATOM 8517 C CA . ASP B 2 661 ? 114.546 147.055 111.077 1.00 24.14 662 ASP A CA 1
ATOM 8518 C C . ASP B 2 661 ? 114.732 146.122 109.887 1.00 26.96 662 ASP A C 1
ATOM 8519 O O . ASP B 2 661 ? 115.680 146.257 109.109 1.00 27.10 662 ASP A O 1
ATOM 8524 N N . ILE B 2 662 ? 113.822 145.159 109.752 1.00 25.72 663 ILE A N 1
ATOM 8525 C CA . ILE B 2 662 ? 114.019 144.020 108.867 1.00 18.13 663 ILE A CA 1
ATOM 8526 C C . ILE B 2 662 ? 112.914 143.973 107.819 1.00 34.44 663 ILE A C 1
ATOM 8527 O O . ILE B 2 662 ? 111.910 144.678 107.896 1.00 20.70 663 ILE A O 1
ATOM 8532 N N . THR B 2 663 ? 113.131 143.121 106.823 1.00 22.97 664 THR A N 1
ATOM 8533 C CA . THR B 2 663 ? 112.122 142.744 105.849 1.00 18.78 664 THR A CA 1
ATOM 8534 C C . THR B 2 663 ? 112.174 141.235 105.668 1.00 19.87 664 THR A C 1
ATOM 8535 O O . THR B 2 663 ? 113.252 140.637 105.689 1.00 17.46 664 THR A O 1
ATOM 8539 N N . VAL B 2 664 ? 111.006 140.618 105.529 1.00 19.29 665 VAL A N 1
ATOM 8540 C CA . VAL B 2 664 ? 110.900 139.184 105.293 1.00 23.73 665 VAL A CA 1
ATOM 8541 C C . VAL B 2 664 ? 110.130 138.977 104.000 1.00 25.13 665 VAL A C 1
ATOM 8542 O O . VAL B 2 664 ? 109.021 139.499 103.843 1.00 32.10 665 VAL A O 1
ATOM 8546 N N . GLY B 2 665 ? 110.716 138.218 103.077 1.00 23.17 666 GLY A N 1
ATOM 8547 C CA . GLY B 2 665 ? 110.089 137.963 101.797 1.00 24.06 666 GLY A CA 1
ATOM 8548 C C . GLY B 2 665 ? 109.386 136.622 101.774 1.00 23.22 666 GLY A C 1
ATOM 8549 O O . GLY B 2 665 ? 109.980 135.592 102.099 1.00 28.41 666 GLY A O 1
ATOM 8550 N N . THR B 2 666 ? 108.113 136.644 101.401 1.00 30.56 667 THR A N 1
ATOM 8551 C CA . THR B 2 666 ? 107.362 135.434 101.111 1.00 17.54 667 THR A CA 1
ATOM 8552 C C . THR B 2 666 ? 107.361 135.200 99.606 1.00 15.15 667 THR A C 1
ATOM 8553 O O . THR B 2 666 ? 107.850 136.018 98.825 1.00 30.72 667 THR A O 1
ATOM 8557 N N . LEU B 2 667 ? 106.812 134.063 99.196 1.00 21.90 668 LEU A N 1
ATOM 8558 C CA . LEU B 2 667 ? 106.687 133.772 97.771 1.00 20.80 668 LEU A CA 1
ATOM 8559 C C . LEU B 2 667 ? 105.490 134.545 97.237 1.00 21.07 668 LEU A C 1
ATOM 8560 O O . LEU B 2 667 ? 104.366 134.040 97.213 1.00 17.05 668 LEU A O 1
ATOM 8565 N N . GLY B 2 668 ? 105.732 135.784 96.815 1.00 24.40 669 GLY A N 1
ATOM 8566 C CA . GLY B 2 668 ? 104.682 136.611 96.261 1.00 20.62 669 GLY A CA 1
ATOM 8567 C C . GLY B 2 668 ? 104.556 137.971 96.911 1.00 24.94 669 GLY A C 1
ATOM 8568 O O . GLY B 2 668 ? 104.002 138.897 96.312 1.00 23.19 669 GLY A O 1
ATOM 8569 N N . GLN B 2 669 ? 105.068 138.111 98.131 1.00 17.85 670 GLN A N 1
ATOM 8570 C CA . GLN B 2 669 ? 104.920 139.347 98.882 1.00 19.71 670 GLN A CA 1
ATOM 8571 C C . GLN B 2 669 ? 106.174 139.599 99.702 1.00 20.62 670 GLN A C 1
ATOM 8572 O O . GLN B 2 669 ? 106.963 138.690 99.967 1.00 19.42 670 GLN A O 1
ATOM 8578 N N . ALA B 2 670 ? 106.345 140.856 100.101 1.00 29.38 671 ALA A N 1
ATOM 8579 C CA . ALA B 2 670 ? 107.414 141.271 100.997 1.00 27.87 671 ALA A CA 1
ATOM 8580 C C . ALA B 2 670 ? 106.796 141.908 102.231 1.00 31.30 671 ALA A C 1
ATOM 8581 O O . ALA B 2 670 ? 105.930 142.781 102.115 1.00 17.51 671 ALA A O 1
ATOM 8583 N N . VAL B 2 671 ? 107.235 141.470 103.406 1.00 17.91 672 VAL A N 1
ATOM 8584 C CA . VAL B 2 671 ? 106.735 141.977 104.677 1.00 19.29 672 VAL A CA 1
ATOM 8585 C C . VAL B 2 671 ? 107.831 142.806 105.327 1.00 25.01 672 VAL A C 1
ATOM 8586 O O . VAL B 2 671 ? 109.001 142.409 105.332 1.00 20.41 672 VAL A O 1
ATOM 8590 N N . VAL B 2 672 ? 107.455 143.960 105.867 1.00 27.63 673 VAL A N 1
ATOM 8591 C CA . VAL B 2 672 ? 108.385 144.854 106.543 1.00 23.85 673 VAL A CA 1
ATOM 8592 C C . VAL B 2 672 ? 107.947 145.006 107.991 1.00 30.76 673 VAL A C 1
ATOM 8593 O O . VAL B 2 672 ? 106.779 145.294 108.272 1.00 28.17 673 VAL A O 1
ATOM 8597 N N . PHE B 2 673 ? 108.888 144.800 108.907 1.00 21.35 674 PHE A N 1
ATOM 8598 C CA . PHE B 2 673 ? 108.650 144.932 110.336 1.00 23.30 674 PHE A CA 1
ATOM 8599 C C . PHE B 2 673 ? 109.559 146.019 110.878 1.00 20.76 674 PHE A C 1
ATOM 8600 O O . PHE B 2 673 ? 110.741 146.063 110.531 1.00 19.41 674 PHE A O 1
ATOM 8608 N N . ARG B 2 674 ? 109.018 146.884 111.727 1.00 28.66 675 ARG A N 1
ATOM 8609 C CA . ARG B 2 674 ? 109.836 147.855 112.434 1.00 19.39 675 ARG A CA 1
ATOM 8610 C C . ARG B 2 674 ? 110.368 147.245 113.724 1.00 24.38 675 ARG A C 1
ATOM 8611 O O . ARG B 2 674 ? 109.755 146.350 114.310 1.00 28.98 675 ARG A O 1
ATOM 8619 N N . SER B 2 675 ? 111.526 147.731 114.155 1.00 24.18 676 SER A N 1
ATOM 8620 C CA . SER B 2 675 ? 112.145 147.260 115.383 1.00 16.25 676 SER A CA 1
ATOM 8621 C C . SER B 2 675 ? 111.776 148.178 116.540 1.00 26.35 676 SER A C 1
ATOM 8622 O O . SER B 2 675 ? 111.774 149.404 116.401 1.00 16.20 676 SER A O 1
ATOM 8625 N N . ARG B 2 676 ? 111.455 147.570 117.678 1.00 20.10 677 ARG A N 1
ATOM 8626 C CA . ARG B 2 676 ? 111.055 148.295 118.871 1.00 17.33 677 ARG A CA 1
ATOM 8627 C C . ARG B 2 676 ? 112.279 148.755 119.660 1.00 21.34 677 ARG A C 1
ATOM 8628 O O . ARG B 2 676 ? 113.325 148.104 119.629 1.00 19.36 677 ARG A O 1
ATOM 8636 N N . PRO B 2 677 ? 112.176 149.876 120.369 1.00 19.97 678 PRO A N 1
ATOM 8637 C CA . PRO B 2 677 ? 113.269 150.278 121.259 1.00 21.25 678 PRO A CA 1
ATOM 8638 C C . PRO B 2 677 ? 113.380 149.334 122.445 1.00 22.90 678 PRO A C 1
ATOM 8639 O O . PRO B 2 677 ? 112.384 148.808 122.946 1.00 22.51 678 PRO A O 1
ATOM 8643 N N . VAL B 2 678 ? 114.612 149.120 122.894 1.00 20.79 679 VAL A N 1
ATOM 8644 C CA . VAL B 2 678 ? 114.900 148.236 124.017 1.00 21.95 679 VAL A CA 1
ATOM 8645 C C . VAL B 2 678 ? 115.289 149.088 125.212 1.00 25.17 679 VAL A C 1
ATOM 8646 O O . VAL B 2 678 ? 116.181 149.939 125.114 1.00 28.17 679 VAL A O 1
ATOM 8650 N N . VAL B 2 679 ? 114.618 148.861 126.337 1.00 24.47 680 VAL A N 1
ATOM 8651 C CA . VAL B 2 679 ? 114.870 149.590 127.571 1.00 26.99 680 VAL A CA 1
ATOM 8652 C C . VAL B 2 679 ? 115.301 148.594 128.637 1.00 27.53 680 VAL A C 1
ATOM 8653 O O . VAL B 2 679 ? 114.873 147.434 128.623 1.00 25.99 680 VAL A O 1
ATOM 8657 N N . ARG B 2 680 ? 116.174 149.037 129.533 1.00 31.25 681 ARG A N 1
ATOM 8658 C CA . ARG B 2 680 ? 116.522 148.297 130.737 1.00 31.68 681 ARG A CA 1
ATOM 8659 C C . ARG B 2 680 ? 116.349 149.225 131.932 1.00 35.57 681 ARG A C 1
ATOM 8660 O O . ARG B 2 680 ? 116.814 150.369 131.908 1.00 39.91 681 ARG A O 1
ATOM 8668 N N . LEU B 2 681 ? 115.651 148.747 132.955 1.00 33.32 682 LEU A N 1
ATOM 8669 C CA . LEU B 2 681 ? 115.338 149.556 134.122 1.00 35.01 682 LEU A CA 1
ATOM 8670 C C . LEU B 2 681 ? 116.267 149.216 135.280 1.00 36.07 682 LEU A C 1
ATOM 8671 O O . LEU B 2 681 ? 116.764 148.093 135.396 1.00 34.99 682 LEU A O 1
ATOM 8676 N N . LYS B 2 682 ? 116.497 150.207 136.137 1.00 39.26 683 LYS A N 1
ATOM 8677 C CA . LYS B 2 682 ? 117.289 150.044 137.349 1.00 40.27 683 LYS A CA 1
ATOM 8678 C C . LYS B 2 682 ? 116.433 150.460 138.537 1.00 45.09 683 LYS A C 1
ATOM 8679 O O . LYS B 2 682 ? 115.967 151.602 138.600 1.00 49.00 683 LYS A O 1
ATOM 8685 N N . VAL B 2 683 ? 116.231 149.536 139.470 1.00 45.80 684 VAL A N 1
ATOM 8686 C CA . VAL B 2 683 ? 115.351 149.762 140.606 1.00 52.74 684 VAL A CA 1
ATOM 8687 C C . VAL B 2 683 ? 116.196 150.044 141.843 1.00 60.29 684 VAL A C 1
ATOM 8688 O O . VAL B 2 683 ? 117.389 149.737 141.893 1.00 58.35 684 VAL A O 1
ATOM 8692 N N . SER B 2 684 ? 115.570 150.638 142.859 1.00 72.18 685 SER A N 1
ATOM 8693 C CA . SER B 2 684 ? 116.273 150.975 144.096 1.00 81.83 685 SER A CA 1
ATOM 8694 C C . SER B 2 684 ? 115.260 151.201 145.205 1.00 91.89 685 SER A C 1
ATOM 8695 O O . SER B 2 684 ? 114.319 151.981 145.031 1.00 96.19 685 SER A O 1
ATOM 8698 N N . MET B 2 685 ? 115.451 150.531 146.339 1.00 101.19 686 MET A N 1
ATOM 8699 C CA . MET B 2 685 ? 114.681 150.811 147.542 1.00 108.54 686 MET A CA 1
ATOM 8700 C C . MET B 2 685 ? 115.397 151.836 148.409 1.00 115.36 686 MET A C 1
ATOM 8701 O O . MET B 2 685 ? 116.617 152.003 148.334 1.00 112.63 686 MET A O 1
ATOM 8706 N N . ALA B 2 686 ? 114.617 152.535 149.227 1.00 122.48 687 ALA A N 1
ATOM 8707 C CA . ALA B 2 686 ? 115.132 153.547 150.142 1.00 125.14 687 ALA A CA 1
ATOM 8708 C C . ALA B 2 686 ? 114.462 153.410 151.506 1.00 122.12 687 ALA A C 1
ATOM 8709 O O . ALA B 2 686 ? 113.903 154.368 152.041 1.00 124.48 687 ALA A O 1
ATOM 8711 N N . PHE B 2 687 ? 114.472 152.192 152.056 1.00 114.10 688 PHE A N 1
ATOM 8712 C CA . PHE B 2 687 ? 113.896 151.921 153.372 1.00 111.43 688 PHE A CA 1
ATOM 8713 C C . PHE B 2 687 ? 114.269 153.006 154.373 1.00 111.14 688 PHE A C 1
ATOM 8714 O O . PHE B 2 687 ? 115.449 153.288 154.593 1.00 109.42 688 PHE A O 1
ATOM 8722 N N . THR B 2 688 ? 113.251 153.616 154.976 1.00 111.95 689 THR A N 1
ATOM 8723 C CA . THR B 2 688 ? 113.470 154.723 155.899 1.00 109.81 689 THR A CA 1
ATOM 8724 C C . THR B 2 688 ? 114.091 154.246 157.212 1.00 108.64 689 THR A C 1
ATOM 8725 O O . THR B 2 688 ? 115.122 154.795 157.620 1.00 109.62 689 THR A O 1
ATOM 8729 N N . PRO B 2 689 ? 113.520 153.255 157.914 1.00 109.70 690 PRO A N 1
ATOM 8730 C CA . PRO B 2 689 ? 114.192 152.781 159.137 1.00 110.92 690 PRO A CA 1
ATOM 8731 C C . PRO B 2 689 ? 115.570 152.202 158.876 1.00 109.92 690 PRO A C 1
ATOM 8732 O O . PRO B 2 689 ? 116.462 152.349 159.722 1.00 108.65 690 PRO A O 1
ATOM 8736 N N . SER B 2 690 ? 115.755 151.519 157.742 1.00 105.28 691 SER A N 1
ATOM 8737 C CA . SER B 2 690 ? 117.035 150.968 157.302 1.00 103.09 691 SER A CA 1
ATOM 8738 C C . SER B 2 690 ? 117.505 149.831 158.204 1.00 105.65 691 SER A C 1
ATOM 8739 O O . SER B 2 690 ? 118.514 149.179 157.915 1.00 104.52 691 SER A O 1
ATOM 8742 N N . ALA B 2 691 ? 116.778 149.586 159.293 1.00 108.04 692 ALA A N 1
ATOM 8743 C CA . ALA B 2 691 ? 117.089 148.492 160.210 1.00 111.70 692 ALA A CA 1
ATOM 8744 C C . ALA B 2 691 ? 115.854 148.261 161.067 1.00 118.98 692 ALA A C 1
ATOM 8745 O O . ALA B 2 691 ? 115.453 149.154 161.819 1.00 117.36 692 ALA A O 1
ATOM 8747 N N . LEU B 2 692 ? 115.257 147.084 160.955 1.00 143.19 693 LEU A N 1
ATOM 8748 C CA . LEU B 2 692 ? 114.054 146.791 161.726 1.00 151.40 693 LEU A CA 1
ATOM 8749 C C . LEU B 2 692 ? 114.417 146.569 163.188 1.00 153.55 693 LEU A C 1
ATOM 8750 O O . LEU B 2 692 ? 115.179 145.642 163.493 1.00 156.38 693 LEU A O 1
ATOM 8755 N N . PRO B 2 693 ? 113.906 147.373 164.114 1.00 150.53 694 PRO A N 1
ATOM 8756 C CA . PRO B 2 693 ? 114.231 147.184 165.530 1.00 151.74 694 PRO A CA 1
ATOM 8757 C C . PRO B 2 693 ? 113.450 146.025 166.136 1.00 148.51 694 PRO A C 1
ATOM 8758 O O . PRO B 2 693 ? 112.550 145.448 165.524 1.00 146.29 694 PRO A O 1
ATOM 8762 N N . ILE B 2 694 ? 113.826 145.687 167.369 1.00 138.31 695 ILE A N 1
ATOM 8763 C CA . ILE B 2 694 ? 113.200 144.595 168.107 1.00 133.68 695 ILE A CA 1
ATOM 8764 C C . ILE B 2 694 ? 111.743 144.943 168.379 1.00 132.86 695 ILE A C 1
ATOM 8765 O O . ILE B 2 694 ? 111.448 145.879 169.131 1.00 133.75 695 ILE A O 1
ATOM 8770 N N . GLY B 2 695 ? 110.826 144.187 167.778 1.00 130.38 696 GLY A N 1
ATOM 8771 C CA . GLY B 2 695 ? 109.410 144.464 167.920 1.00 127.74 696 GLY A CA 1
ATOM 8772 C C . GLY B 2 695 ? 109.039 145.839 167.407 1.00 130.50 696 GLY A C 1
ATOM 8773 O O . GLY B 2 695 ? 108.486 146.656 168.149 1.00 128.09 696 GLY A O 1
ATOM 8774 N N . PHE B 2 696 ? 109.355 146.108 166.138 1.00 141.46 697 PHE A N 1
ATOM 8775 C CA . PHE B 2 696 ? 109.162 147.446 165.587 1.00 143.15 697 PHE A CA 1
ATOM 8776 C C . PHE B 2 696 ? 107.695 147.862 165.631 1.00 139.99 697 PHE A C 1
ATOM 8777 O O . PHE B 2 696 ? 107.359 148.923 166.170 1.00 139.80 697 PHE A O 1
ATOM 8785 N N . ASN B 2 697 ? 106.804 147.025 165.091 1.00 133.88 698 ASN A N 1
ATOM 8786 C CA . ASN B 2 697 ? 105.369 147.313 165.034 1.00 133.25 698 ASN A CA 1
ATOM 8787 C C . ASN B 2 697 ? 105.099 148.724 164.512 1.00 130.67 698 ASN A C 1
ATOM 8788 O O . ASN B 2 697 ? 104.175 149.409 164.955 1.00 128.06 698 ASN A O 1
ATOM 8793 N N . GLY B 2 698 ? 105.918 149.161 163.558 1.00 123.29 699 GLY A N 1
ATOM 8794 C CA . GLY B 2 698 ? 105.806 150.501 163.024 1.00 117.84 699 GLY A CA 1
ATOM 8795 C C . GLY B 2 698 ? 105.796 150.479 161.509 1.00 119.61 699 GLY A C 1
ATOM 8796 O O . GLY B 2 698 ? 106.109 149.468 160.876 1.00 119.10 699 GLY A O 1
ATOM 8797 N N . VAL B 2 699 ? 105.434 151.624 160.936 1.00 125.35 700 VAL A N 1
ATOM 8798 C CA . VAL B 2 699 ? 105.306 151.747 159.488 1.00 125.77 700 VAL A CA 1
ATOM 8799 C C . VAL B 2 699 ? 106.688 151.792 158.846 1.00 124.43 700 VAL A C 1
ATOM 8800 O O . VAL B 2 699 ? 107.539 152.611 159.213 1.00 124.16 700 VAL A O 1
ATOM 8804 N N . VAL B 2 700 ? 106.935 150.874 157.913 1.00 118.78 701 VAL A N 1
ATOM 8805 C CA . VAL B 2 700 ? 108.184 150.883 157.164 1.00 119.46 701 VAL A CA 1
ATOM 8806 C C . VAL B 2 700 ? 107.957 151.583 155.833 1.00 120.64 701 VAL A C 1
ATOM 8807 O O . VAL B 2 700 ? 107.077 151.198 155.052 1.00 119.75 701 VAL A O 1
ATOM 8811 N N . ASN B 2 701 ? 108.749 152.617 155.566 1.00 129.06 702 ASN A N 1
ATOM 8812 C CA . ASN B 2 701 ? 108.568 153.429 154.373 1.00 130.22 702 ASN A CA 1
ATOM 8813 C C . ASN B 2 701 ? 109.451 152.916 153.243 1.00 131.59 702 ASN A C 1
ATOM 8814 O O . ASN B 2 701 ? 110.638 152.639 153.439 1.00 128.43 702 ASN A O 1
ATOM 8819 N N . VAL B 2 702 ? 108.860 152.799 152.057 1.00 132.61 703 VAL A N 1
ATOM 8820 C CA . VAL B 2 702 ? 109.533 152.293 150.869 1.00 132.10 703 VAL A CA 1
ATOM 8821 C C . VAL B 2 702 ? 109.464 153.362 149.788 1.00 134.49 703 VAL A C 1
ATOM 8822 O O . VAL B 2 702 ? 108.420 153.995 149.596 1.00 135.24 703 VAL A O 1
ATOM 8826 N N . ARG B 2 703 ? 110.580 153.568 149.085 1.00 141.96 704 ARG A N 1
ATOM 8827 C CA . ARG B 2 703 ? 110.700 154.626 148.085 1.00 145.98 704 ARG A CA 1
ATOM 8828 C C . ARG B 2 703 ? 111.248 154.050 146.776 1.00 137.93 704 ARG A C 1
ATOM 8829 O O . ARG B 2 703 ? 112.260 154.508 146.248 1.00 138.67 704 ARG A O 1
ATOM 8837 N N . LEU B 2 704 ? 110.596 152.992 146.285 1.00 118.55 705 LEU A N 1
ATOM 8838 C CA . LEU B 2 704 ? 110.871 152.461 144.952 1.00 109.20 705 LEU A CA 1
ATOM 8839 C C . LEU B 2 704 ? 111.035 153.583 143.936 1.00 111.30 705 LEU A C 1
ATOM 8840 O O . LEU B 2 704 ? 110.246 154.529 143.903 1.00 114.54 705 LEU A O 1
ATOM 8845 N N . CYS B 2 705 ? 112.074 153.471 143.104 1.00 112.32 706 CYS A N 1
ATOM 8846 C CA . CYS B 2 705 ? 112.400 154.502 142.113 1.00 115.01 706 CYS A CA 1
ATOM 8847 C C . CYS B 2 705 ? 112.970 153.810 140.875 1.00 98.77 706 CYS A C 1
ATOM 8848 O O . CYS B 2 705 ? 114.159 153.485 140.823 1.00 95.02 706 CYS A O 1
ATOM 8851 N N . PHE B 2 706 ? 112.114 153.591 139.880 1.00 77.16 707 PHE A N 1
ATOM 8852 C CA . PHE B 2 706 ? 112.561 153.003 138.626 1.00 65.58 707 PHE A CA 1
ATOM 8853 C C . PHE B 2 706 ? 113.243 154.054 137.761 1.00 65.58 707 PHE A C 1
ATOM 8854 O O . PHE B 2 706 ? 112.785 155.196 137.665 1.00 68.59 707 PHE A O 1
ATOM 8862 N N . GLU B 2 707 ? 114.343 153.663 137.122 1.00 61.63 708 GLU A N 1
ATOM 8863 C CA . GLU B 2 707 ? 115.107 154.565 136.274 1.00 60.88 708 GLU A CA 1
ATOM 8864 C C . GLU B 2 707 ? 115.451 153.864 134.969 1.00 54.47 708 GLU A C 1
ATOM 8865 O O . GLU B 2 707 ? 115.765 152.671 134.961 1.00 49.57 708 GLU A O 1
ATOM 8871 N N . ILE B 2 708 ? 115.388 154.611 133.870 1.00 55.24 709 ILE A N 1
ATOM 8872 C CA . ILE B 2 708 ? 115.718 154.077 132.552 1.00 51.95 709 ILE A CA 1
ATOM 8873 C C . ILE B 2 708 ? 117.237 154.025 132.423 1.00 54.43 709 ILE A C 1
ATOM 8874 O O . ILE B 2 708 ? 117.885 155.052 132.204 1.00 56.00 709 ILE A O 1
ATOM 8879 N N . SER B 2 709 ? 117.810 152.832 132.558 1.00 52.99 710 SER A N 1
ATOM 8880 C CA . SER B 2 709 ? 119.248 152.654 132.421 1.00 55.70 710 SER A CA 1
ATOM 8881 C C . SER B 2 709 ? 119.692 152.469 130.977 1.00 58.99 710 SER A C 1
ATOM 8882 O O . SER B 2 709 ? 120.897 152.507 130.707 1.00 64.65 710 SER A O 1
ATOM 8885 N N . SER B 2 710 ? 118.758 152.273 130.051 1.00 57.76 711 SER A N 1
ATOM 8886 C CA . SER B 2 710 ? 119.113 152.062 128.656 1.00 65.62 711 SER A CA 1
ATOM 8887 C C . SER B 2 710 ? 119.635 153.349 128.029 1.00 80.01 711 SER A C 1
ATOM 8888 O O . SER B 2 710 ? 119.215 154.456 128.378 1.00 78.28 711 SER A O 1
ATOM 8891 N N . VAL B 2 711 ? 120.563 153.192 127.090 1.00 101.42 712 VAL A N 1
ATOM 8892 C CA . VAL B 2 711 ? 121.152 154.315 126.376 1.00 110.86 712 VAL A CA 1
ATOM 8893 C C . VAL B 2 711 ? 120.619 154.403 124.947 1.00 113.52 712 VAL A C 1
ATOM 8894 O O . VAL B 2 711 ? 121.267 154.981 124.078 1.00 117.09 712 VAL A O 1
ATOM 8898 N N . THR B 2 712 ? 119.438 153.838 124.692 1.00 108.22 713 THR A N 1
ATOM 8899 C CA . THR B 2 712 ? 118.834 153.897 123.367 1.00 109.80 713 THR A CA 1
ATOM 8900 C C . THR B 2 712 ? 118.178 155.256 123.152 1.00 113.26 713 THR A C 1
ATOM 8901 O O . THR B 2 712 ? 116.989 155.331 122.824 1.00 112.01 713 THR A O 1
ATOM 8905 N N . THR B 2 713 ? 118.956 156.329 123.323 1.00 112.18 714 THR A N 1
ATOM 8906 C CA . THR B 2 713 ? 118.453 157.698 123.291 1.00 111.47 714 THR A CA 1
ATOM 8907 C C . THR B 2 713 ? 117.219 157.833 124.174 1.00 111.67 714 THR A C 1
ATOM 8908 O O . THR B 2 713 ? 117.172 157.275 125.275 1.00 111.84 714 THR A O 1
ATOM 8912 N N . ALA B 2 714 ? 116.221 158.572 123.703 1.00 113.67 715 ALA A N 1
ATOM 8913 C CA . ALA B 2 714 ? 114.924 158.630 124.363 1.00 113.73 715 ALA A CA 1
ATOM 8914 C C . ALA B 2 714 ? 113.948 157.760 123.582 1.00 113.42 715 ALA A C 1
ATOM 8915 O O . ALA B 2 714 ? 113.790 157.935 122.369 1.00 115.77 715 ALA A O 1
ATOM 8917 N N . SER B 2 715 ? 113.309 156.817 124.272 1.00 109.01 716 SER A N 1
ATOM 8918 C CA . SER B 2 715 ? 112.344 155.944 123.618 1.00 107.97 716 SER A CA 1
ATOM 8919 C C . SER B 2 715 ? 111.200 156.770 123.045 1.00 113.51 716 SER A C 1
ATOM 8920 O O . SER B 2 715 ? 110.397 157.343 123.787 1.00 112.19 716 SER A O 1
ATOM 8923 N N . GLU B 2 716 ? 111.131 156.828 121.717 1.00 122.97 717 GLU A N 1
ATOM 8924 C CA . GLU B 2 716 ? 110.192 157.700 121.024 1.00 124.45 717 GLU A CA 1
ATOM 8925 C C . GLU B 2 716 ? 108.792 157.108 121.124 1.00 122.15 717 GLU A C 1
ATOM 8926 O O . GLU B 2 716 ? 108.510 156.065 120.522 1.00 113.06 717 GLU A O 1
ATOM 8932 N N . SER B 2 717 ? 107.919 157.786 121.872 1.00 123.79 718 SER A N 1
ATOM 8933 C CA . SER B 2 717 ? 106.576 157.287 122.168 1.00 122.25 718 SER A CA 1
ATOM 8934 C C . SER B 2 717 ? 106.635 155.855 122.684 1.00 116.21 718 SER A C 1
ATOM 8935 O O . SER B 2 717 ? 105.913 154.969 122.222 1.00 101.12 718 SER A O 1
ATOM 8938 N N . GLY B 2 718 ? 107.506 155.632 123.661 1.00 113.41 719 GLY A N 1
ATOM 8939 C CA . GLY B 2 718 ? 107.764 154.331 124.239 1.00 102.24 719 GLY A CA 1
ATOM 8940 C C . GLY B 2 718 ? 106.916 154.142 125.479 1.00 99.10 719 GLY A C 1
ATOM 8941 O O . GLY B 2 718 ? 105.696 153.919 125.379 1.00 94.89 719 GLY A O 1
ATOM 8942 N N . LEU B 2 719 ? 107.520 154.235 126.665 1.00 96.07 720 LEU A N 1
ATOM 8943 C CA . LEU B 2 719 ? 106.721 154.249 127.883 1.00 93.89 720 LEU A CA 1
ATOM 8944 C C . LEU B 2 719 ? 105.777 155.442 127.939 1.00 100.11 720 LEU A C 1
ATOM 8945 O O . LEU B 2 719 ? 105.055 155.598 128.931 1.00 95.69 720 LEU A O 1
ATOM 8950 N N . ARG B 2 720 ? 105.776 156.289 126.905 1.00 116.87 721 ARG A N 1
ATOM 8951 C CA . ARG B 2 720 ? 104.699 157.253 126.721 1.00 121.15 721 ARG A CA 1
ATOM 8952 C C . ARG B 2 720 ? 103.348 156.553 126.640 1.00 114.28 721 ARG A C 1
ATOM 8953 O O . ARG B 2 720 ? 102.331 157.101 127.083 1.00 120.48 721 ARG A O 1
ATOM 8961 N N . GLU B 2 721 ? 103.317 155.341 126.087 1.00 91.92 722 GLU A N 1
ATOM 8962 C CA . GLU B 2 721 ? 102.087 154.568 125.982 1.00 79.26 722 GLU A CA 1
ATOM 8963 C C . GLU B 2 721 ? 102.117 153.256 126.750 1.00 72.73 722 GLU A C 1
ATOM 8964 O O . GLU B 2 721 ? 101.067 152.808 127.213 1.00 68.09 722 GLU A O 1
ATOM 8970 N N . ALA B 2 722 ? 103.281 152.629 126.893 1.00 71.08 723 ALA A N 1
ATOM 8971 C CA . ALA B 2 722 ? 103.382 151.401 127.665 1.00 61.99 723 ALA A CA 1
ATOM 8972 C C . ALA B 2 722 ? 103.300 151.701 129.159 1.00 59.41 723 ALA A C 1
ATOM 8973 O O . ALA B 2 722 ? 103.575 152.815 129.613 1.00 65.06 723 ALA A O 1
ATOM 8975 N N . LEU B 2 723 ? 102.912 150.686 129.925 1.00 52.34 724 LEU A N 1
ATOM 8976 C CA . LEU B 2 723 ? 102.706 150.822 131.358 1.00 49.73 724 LEU A CA 1
ATOM 8977 C C . LEU B 2 723 ? 103.593 149.846 132.119 1.00 44.53 724 LEU A C 1
ATOM 8978 O O . LEU B 2 723 ? 103.750 148.687 131.726 1.00 41.82 724 LEU A O 1
ATOM 8983 N N . LEU B 2 724 ? 104.173 150.331 133.213 1.00 44.03 725 LEU A N 1
ATOM 8984 C CA . LEU B 2 724 ? 104.924 149.482 134.122 1.00 40.54 725 LEU A CA 1
ATOM 8985 C C . LEU B 2 724 ? 103.970 148.734 135.049 1.00 44.20 725 LEU A C 1
ATOM 8986 O O . LEU B 2 724 ? 102.870 149.198 135.355 1.00 49.53 725 LEU A O 1
ATOM 8991 N N . ASN B 2 725 ? 104.406 147.560 135.502 1.00 42.47 726 ASN A N 1
ATOM 8992 C CA . ASN B 2 725 ? 103.577 146.691 136.340 1.00 45.68 726 ASN A CA 1
ATOM 8993 C C . ASN B 2 725 ? 104.455 146.107 137.443 1.00 46.45 726 ASN A C 1
ATOM 8994 O O . ASN B 2 725 ? 105.205 145.156 137.205 1.00 42.84 726 ASN A O 1
ATOM 8999 N N . PHE B 2 726 ? 104.350 146.665 138.646 1.00 53.00 727 PHE A N 1
ATOM 9000 C CA . PHE B 2 726 ? 105.133 146.191 139.778 1.00 54.58 727 PHE A CA 1
ATOM 9001 C C . PHE B 2 726 ? 104.485 144.959 140.398 1.00 58.58 727 PHE A C 1
ATOM 9002 O O . PHE B 2 726 ? 103.298 144.684 140.209 1.00 63.45 727 PHE A O 1
ATOM 9010 N N . THR B 2 727 ? 105.291 144.213 141.152 1.00 58.34 728 THR A N 1
ATOM 9011 C CA . THR B 2 727 ? 104.787 143.103 141.959 1.00 67.50 728 THR A CA 1
ATOM 9012 C C . THR B 2 727 ? 105.741 142.947 143.139 1.00 73.96 728 THR A C 1
ATOM 9013 O O . THR B 2 727 ? 106.798 142.323 143.006 1.00 68.10 728 THR A O 1
ATOM 9017 N N . LEU B 2 728 ? 105.363 143.510 144.283 1.00 92.44 729 LEU A N 1
ATOM 9018 C CA . LEU B 2 728 ? 106.218 143.451 145.460 1.00 97.85 729 LEU A CA 1
ATOM 9019 C C . LEU B 2 728 ? 106.004 142.138 146.201 1.00 101.70 729 LEU A C 1
ATOM 9020 O O . LEU B 2 728 ? 104.898 141.847 146.667 1.00 106.47 729 LEU A O 1
ATOM 9025 N N . ASP B 2 729 ? 107.065 141.347 146.311 1.00 99.61 730 ASP A N 1
ATOM 9026 C CA . ASP B 2 729 ? 107.037 140.067 147.014 1.00 102.04 730 ASP A CA 1
ATOM 9027 C C . ASP B 2 729 ? 107.871 140.240 148.281 1.00 99.24 730 ASP A C 1
ATOM 9028 O O . ASP B 2 729 ? 109.076 139.985 148.291 1.00 95.39 730 ASP A O 1
ATOM 9033 N N . VAL B 2 730 ? 107.218 140.678 149.351 1.00 97.66 731 VAL A N 1
ATOM 9034 C CA . VAL B 2 730 ? 107.892 140.890 150.625 1.00 95.40 731 VAL A CA 1
ATOM 9035 C C . VAL B 2 730 ? 108.122 139.548 151.302 1.00 99.47 731 VAL A C 1
ATOM 9036 O O . VAL B 2 730 ? 107.227 138.694 151.344 1.00 104.07 731 VAL A O 1
ATOM 9040 N N . ASP B 2 731 ? 109.332 139.358 151.831 1.00 97.74 732 ASP A N 1
ATOM 9041 C CA . ASP B 2 731 ? 109.721 138.136 152.534 1.00 100.43 732 ASP A CA 1
ATOM 9042 C C . ASP B 2 731 ? 109.581 136.913 151.625 1.00 103.42 732 ASP A C 1
ATOM 9043 O O . ASP B 2 731 ? 108.808 135.989 151.886 1.00 109.06 732 ASP A O 1
ATOM 9048 N N . VAL B 2 732 ? 110.351 136.927 150.542 1.00 98.28 733 VAL A N 1
ATOM 9049 C CA . VAL B 2 732 ? 110.330 135.838 149.571 1.00 100.76 733 VAL A CA 1
ATOM 9050 C C . VAL B 2 732 ? 111.213 134.706 150.081 1.00 102.00 733 VAL A C 1
ATOM 9051 O O . VAL B 2 732 ? 112.381 134.921 150.423 1.00 98.89 733 VAL A O 1
ATOM 9055 N N . GLY B 2 733 ? 110.654 133.500 150.142 1.00 112.91 734 GLY A N 1
ATOM 9056 C CA . GLY B 2 733 ? 111.414 132.337 150.553 1.00 117.51 734 GLY A CA 1
ATOM 9057 C C . GLY B 2 733 ? 110.954 131.734 151.864 1.00 122.17 734 GLY A C 1
ATOM 9058 O O . GLY B 2 733 ? 111.025 130.516 152.052 1.00 122.87 734 GLY A O 1
ATOM 9059 N N . LYS B 2 734 ? 110.481 132.575 152.779 1.00 126.09 735 LYS A N 1
ATOM 9060 C CA . LYS B 2 734 ? 110.050 132.105 154.088 1.00 131.82 735 LYS A CA 1
ATOM 9061 C C . LYS B 2 734 ? 108.624 131.575 154.025 1.00 133.83 735 LYS A C 1
ATOM 9062 O O . LYS B 2 734 ? 107.746 132.183 153.405 1.00 132.62 735 LYS A O 1
ATOM 9068 N N . GLN B 2 735 ? 108.399 130.429 154.672 1.00 134.06 736 GLN A N 1
ATOM 9069 C CA . GLN B 2 735 ? 107.064 129.840 154.694 1.00 132.10 736 GLN A CA 1
ATOM 9070 C C . GLN B 2 735 ? 106.075 130.714 155.455 1.00 134.12 736 GLN A C 1
ATOM 9071 O O . GLN B 2 735 ? 104.917 130.841 155.041 1.00 133.88 736 GLN A O 1
ATOM 9077 N N . ARG B 2 736 ? 106.507 131.319 156.560 1.00 140.40 737 ARG A N 1
ATOM 9078 C CA . ARG B 2 736 ? 105.670 132.217 157.354 1.00 143.49 737 ARG A CA 1
ATOM 9079 C C . ARG B 2 736 ? 106.284 133.611 157.270 1.00 142.10 737 ARG A C 1
ATOM 9080 O O . ARG B 2 736 ? 107.228 133.925 158.001 1.00 144.92 737 ARG A O 1
ATOM 9088 N N . ARG B 2 737 ? 105.749 134.438 156.376 1.00 141.48 738 ARG A N 1
ATOM 9089 C CA . ARG B 2 737 ? 106.283 135.779 156.181 1.00 143.33 738 ARG A CA 1
ATOM 9090 C C . ARG B 2 737 ? 106.031 136.641 157.411 1.00 147.90 738 ARG A C 1
ATOM 9091 O O . ARG B 2 737 ? 104.934 136.637 157.976 1.00 145.60 738 ARG A O 1
ATOM 9099 N N . ARG B 2 738 ? 107.058 137.382 157.824 1.00 172.55 739 ARG A N 1
ATOM 9100 C CA . ARG B 2 738 ? 106.966 138.294 158.955 1.00 177.58 739 ARG A CA 1
ATOM 9101 C C . ARG B 2 738 ? 106.807 139.746 158.523 1.00 174.66 739 ARG A C 1
ATOM 9102 O O . ARG B 2 738 ? 106.906 140.646 159.363 1.00 173.85 739 ARG A O 1
ATOM 9110 N N . LEU B 2 739 ? 106.565 139.993 157.238 1.00 148.37 740 LEU A N 1
ATOM 9111 C CA . LEU B 2 739 ? 106.353 141.342 156.737 1.00 140.14 740 LEU A CA 1
ATOM 9112 C C . LEU B 2 739 ? 105.399 141.287 155.553 1.00 134.08 740 LEU A C 1
ATOM 9113 O O . LEU B 2 739 ? 105.424 140.340 154.762 1.00 132.63 740 LEU A O 1
ATOM 9118 N N . GLN B 2 740 ? 104.554 142.310 155.440 1.00 123.73 741 GLN A N 1
ATOM 9119 C CA . GLN B 2 740 ? 103.610 142.392 154.335 1.00 120.31 741 GLN A CA 1
ATOM 9120 C C . GLN B 2 740 ? 103.228 143.849 154.121 1.00 121.09 741 GLN A C 1
ATOM 9121 O O . GLN B 2 740 ? 103.382 144.689 155.012 1.00 122.12 741 GLN A O 1
ATOM 9127 N N . CYS B 2 741 ? 102.731 144.135 152.921 1.00 133.13 742 CYS A N 1
ATOM 9128 C CA . CYS B 2 741 ? 102.399 145.502 152.547 1.00 136.34 742 CYS A CA 1
ATOM 9129 C C . CYS B 2 741 ? 101.197 146.006 153.336 1.00 134.06 742 CYS A C 1
ATOM 9130 O O . CYS B 2 741 ? 100.274 145.248 153.644 1.00 135.15 742 CYS A O 1
ATOM 9133 N N . SER B 2 742 ? 101.210 147.301 153.659 1.00 127.92 743 SER A N 1
ATOM 9134 C CA . SER B 2 742 ? 100.070 147.900 154.347 1.00 127.73 743 SER A CA 1
ATOM 9135 C C . SER B 2 742 ? 98.810 147.812 153.497 1.00 131.88 743 SER A C 1
ATOM 9136 O O . SER B 2 742 ? 97.723 147.520 154.010 1.00 132.10 743 SER A O 1
ATOM 9139 N N . ASP B 2 743 ? 98.935 148.061 152.197 1.00 153.95 744 ASP A N 1
ATOM 9140 C CA . ASP B 2 743 ? 97.839 147.913 151.250 1.00 159.47 744 ASP A CA 1
ATOM 9141 C C . ASP B 2 743 ? 98.144 146.733 150.338 1.00 161.00 744 ASP A C 1
ATOM 9142 O O . ASP B 2 743 ? 99.185 146.711 149.672 1.00 163.35 744 ASP A O 1
ATOM 9147 N N . VAL B 2 744 ? 97.233 145.754 150.309 1.00 158.02 745 VAL A N 1
ATOM 9148 C CA . VAL B 2 744 ? 97.460 144.525 149.556 1.00 156.17 745 VAL A CA 1
ATOM 9149 C C . VAL B 2 744 ? 97.234 144.702 148.061 1.00 159.16 745 VAL A C 1
ATOM 9150 O O . VAL B 2 744 ? 97.578 143.803 147.281 1.00 152.10 745 VAL A O 1
ATOM 9154 N N . ARG B 2 745 ? 96.675 145.833 147.633 1.00 176.97 746 ARG A N 1
ATOM 9155 C CA . ARG B 2 745 ? 96.433 146.076 146.218 1.00 183.18 746 ARG A CA 1
ATOM 9156 C C . ARG B 2 745 ? 97.616 146.714 145.505 1.00 177.17 746 ARG A C 1
ATOM 9157 O O . ARG B 2 745 ? 97.603 146.798 144.272 1.00 178.21 746 ARG A O 1
ATOM 9165 N N . SER B 2 746 ? 98.634 147.159 146.243 1.00 156.85 747 SER A N 1
ATOM 9166 C CA . SER B 2 746 ? 99.812 147.788 145.663 1.00 150.63 747 SER A CA 1
ATOM 9167 C C . SER B 2 746 ? 101.005 146.840 145.590 1.00 149.37 747 SER A C 1
ATOM 9168 O O . SER B 2 746 ? 102.117 147.277 145.277 1.00 145.56 747 SER A O 1
ATOM 9171 N N . CYS B 2 747 ? 100.798 145.552 145.875 1.00 152.05 748 CYS A N 1
ATOM 9172 C CA . CYS B 2 747 ? 101.885 144.580 145.842 1.00 142.92 748 CYS A CA 1
ATOM 9173 C C . CYS B 2 747 ? 101.460 143.286 145.156 1.00 140.82 748 CYS A C 1
ATOM 9174 O O . CYS B 2 747 ? 102.088 142.240 145.352 1.00 138.15 748 CYS A O 1
ATOM 9177 N N . LEU B 2 748 ? 100.400 143.338 144.360 1.00 133.19 749 LEU A N 1
ATOM 9178 C CA . LEU B 2 748 ? 99.990 142.229 143.507 1.00 126.54 749 LEU A CA 1
ATOM 9179 C C . LEU B 2 748 ? 100.117 142.556 142.030 1.00 114.30 749 LEU A C 1
ATOM 9180 O O . LEU B 2 748 ? 100.622 141.736 141.259 1.00 118.19 749 LEU A O 1
ATOM 9185 N N . GLY B 2 749 ? 99.670 143.739 141.624 1.00 98.32 750 GLY A N 1
ATOM 9186 C CA . GLY B 2 749 ? 99.876 144.247 140.285 1.00 83.09 750 GLY A CA 1
ATOM 9187 C C . GLY B 2 749 ? 99.501 145.712 140.244 1.00 82.65 750 GLY A C 1
ATOM 9188 O O . GLY B 2 749 ? 98.399 146.084 140.657 1.00 85.16 750 GLY A O 1
ATOM 9189 N N . CYS B 2 750 ? 100.400 146.555 139.745 1.00 77.11 751 CYS A N 1
ATOM 9190 C CA . CYS B 2 750 ? 100.233 148.005 139.817 1.00 80.43 751 CYS A CA 1
ATOM 9191 C C . CYS B 2 750 ? 100.627 148.604 138.471 1.00 72.22 751 CYS A C 1
ATOM 9192 O O . CYS B 2 750 ? 101.812 148.821 138.203 1.00 68.10 751 CYS A O 1
ATOM 9195 N N . LEU B 2 751 ? 99.629 148.876 137.632 1.00 70.61 752 LEU A N 1
ATOM 9196 C CA . LEU B 2 751 ? 99.858 149.389 136.283 1.00 65.59 752 LEU A CA 1
ATOM 9197 C C . LEU B 2 751 ? 99.932 150.909 136.345 1.00 68.41 752 LEU A C 1
ATOM 9198 O O . LEU B 2 751 ? 98.919 151.607 136.280 1.00 70.28 752 LEU A O 1
ATOM 9203 N N . ARG B 2 752 ? 101.149 151.428 136.472 1.00 68.40 753 ARG A N 1
ATOM 9204 C CA . ARG B 2 752 ? 101.361 152.865 136.472 1.00 72.49 753 ARG A CA 1
ATOM 9205 C C . ARG B 2 752 ? 101.826 153.346 135.101 1.00 71.85 753 ARG A C 1
ATOM 9206 O O . ARG B 2 752 ? 102.458 152.617 134.333 1.00 65.69 753 ARG A O 1
ATOM 9214 N N . GLU B 2 753 ? 101.506 154.602 134.806 1.00 79.41 754 GLU A N 1
ATOM 9215 C CA . GLU B 2 753 ? 101.832 155.229 133.534 1.00 80.73 754 GLU A CA 1
ATOM 9216 C C . GLU B 2 753 ? 103.083 156.080 133.697 1.00 82.47 754 GLU A C 1
ATOM 9217 O O . GLU B 2 753 ? 103.163 156.906 134.612 1.00 83.43 754 GLU A O 1
ATOM 9223 N N . TRP B 2 754 ? 104.055 155.873 132.810 1.00 79.41 755 TRP A N 1
ATOM 9224 C CA . TRP B 2 754 ? 105.331 156.575 132.856 1.00 77.42 755 TRP A CA 1
ATOM 9225 C C . TRP B 2 754 ? 105.326 157.846 132.015 1.00 82.46 755 TRP A C 1
ATOM 9226 O O . TRP B 2 754 ? 105.620 158.928 132.532 1.00 81.23 755 TRP A O 1
ATOM 9237 N N . SER B 2 755 ? 104.988 157.732 130.730 1.00 92.23 756 SER A N 1
ATOM 9238 C CA . SER B 2 755 ? 104.978 158.858 129.802 1.00 96.39 756 SER A CA 1
ATOM 9239 C C . SER B 2 755 ? 106.311 159.595 129.794 1.00 92.73 756 SER A C 1
ATOM 9240 O O . SER B 2 755 ? 107.350 159.007 129.477 1.00 93.26 756 SER A O 1
ATOM 9243 N N . SER B 2 756 ? 106.291 160.878 130.139 1.00 88.16 757 SER A N 1
ATOM 9244 C CA . SER B 2 756 ? 107.509 161.670 130.139 1.00 84.96 757 SER A CA 1
ATOM 9245 C C . SER B 2 756 ? 108.367 161.343 131.358 1.00 80.89 757 SER A C 1
ATOM 9246 O O . SER B 2 756 ? 107.904 160.769 132.347 1.00 81.62 757 SER A O 1
ATOM 9249 N N . GLY B 2 757 ? 109.633 161.717 131.274 1.00 75.96 758 GLY A N 1
ATOM 9250 C CA . GLY B 2 757 ? 110.550 161.515 132.384 1.00 72.25 758 GLY A CA 1
ATOM 9251 C C . GLY B 2 757 ? 111.240 160.168 132.328 1.00 68.17 758 GLY A C 1
ATOM 9252 O O . GLY B 2 757 ? 110.702 159.174 131.841 1.00 69.64 758 GLY A O 1
ATOM 9253 N N . SER B 2 758 ? 112.466 160.139 132.845 1.00 64.21 759 SER A N 1
ATOM 9254 C CA . SER B 2 758 ? 113.263 158.923 132.903 1.00 61.63 759 SER A CA 1
ATOM 9255 C C . SER B 2 758 ? 113.253 158.282 134.283 1.00 65.47 759 SER A C 1
ATOM 9256 O O . SER B 2 758 ? 114.002 157.329 134.518 1.00 64.06 759 SER A O 1
ATOM 9259 N N . GLN B 2 759 ? 112.427 158.781 135.200 1.00 74.74 760 GLN A N 1
ATOM 9260 C CA . GLN B 2 759 ? 112.383 158.272 136.563 1.00 80.83 760 GLN A CA 1
ATOM 9261 C C . GLN B 2 759 ? 110.937 158.128 137.010 1.00 82.62 760 GLN A C 1
ATOM 9262 O O . GLN B 2 759 ? 110.119 159.021 136.774 1.00 85.28 760 GLN A O 1
ATOM 9268 N N . LEU B 2 760 ? 110.630 157.002 137.650 1.00 76.83 761 LEU A N 1
ATOM 9269 C CA . LEU B 2 760 ? 109.326 156.763 138.254 1.00 79.27 761 LEU A CA 1
ATOM 9270 C C . LEU B 2 760 ? 109.546 156.327 139.693 1.00 89.97 761 LEU A C 1
ATOM 9271 O O . LEU B 2 760 ? 110.113 155.258 139.938 1.00 87.96 761 LEU A O 1
ATOM 9276 N N . CYS B 2 761 ? 109.097 157.148 140.638 1.00 120.22 762 CYS A N 1
ATOM 9277 C CA . CYS B 2 761 ? 109.300 156.901 142.057 1.00 129.36 762 CYS A CA 1
ATOM 9278 C C . CYS B 2 761 ? 107.963 156.664 142.744 1.00 139.29 762 CYS A C 1
ATOM 9279 O O . CYS B 2 761 ? 106.936 157.210 142.331 1.00 139.59 762 CYS A O 1
ATOM 9282 N N . GLU B 2 762 ? 107.983 155.844 143.790 1.00 151.75 763 GLU A N 1
ATOM 9283 C CA . GLU B 2 762 ? 106.788 155.453 144.522 1.00 156.12 763 GLU A CA 1
ATOM 9284 C C . GLU B 2 762 ? 107.023 155.563 146.026 1.00 155.20 763 GLU A C 1
ATOM 9285 O O . GLU B 2 762 ? 108.148 155.744 146.496 1.00 153.20 763 GLU A O 1
ATOM 9291 N N . ASP B 2 763 ? 105.930 155.445 146.782 1.00 146.07 764 ASP A N 1
ATOM 9292 C CA . ASP B 2 763 ? 105.962 155.494 148.245 1.00 142.41 764 ASP A CA 1
ATOM 9293 C C . ASP B 2 763 ? 105.037 154.396 148.761 1.00 138.77 764 ASP A C 1
ATOM 9294 O O . ASP B 2 763 ? 103.814 154.567 148.780 1.00 138.04 764 ASP A O 1
ATOM 9299 N N . LEU B 2 764 ? 105.619 153.273 149.174 1.00 128.17 765 LEU A N 1
ATOM 9300 C CA . LEU B 2 764 ? 104.849 152.147 149.678 1.00 125.73 765 LEU A CA 1
ATOM 9301 C C . LEU B 2 764 ? 104.936 152.097 151.204 1.00 125.70 765 LEU A C 1
ATOM 9302 O O . LEU B 2 764 ? 105.509 152.979 151.847 1.00 126.68 765 LEU A O 1
ATOM 9307 N N . LEU B 2 765 ? 104.360 151.054 151.800 1.00 125.22 766 LEU A N 1
ATOM 9308 C CA . LEU B 2 765 ? 104.345 150.901 153.247 1.00 122.89 766 LEU A CA 1
ATOM 9309 C C . LEU B 2 765 ? 104.314 149.419 153.590 1.00 125.06 766 LEU A C 1
ATOM 9310 O O . LEU B 2 765 ? 103.550 148.655 152.995 1.00 125.53 766 LEU A O 1
ATOM 9315 N N . LEU B 2 766 ? 105.144 149.021 154.551 1.00 122.20 767 LEU A N 1
ATOM 9316 C CA . LEU B 2 766 ? 105.248 147.634 154.983 1.00 121.51 767 LEU A CA 1
ATOM 9317 C C . LEU B 2 766 ? 104.807 147.515 156.435 1.00 123.36 767 LEU A C 1
ATOM 9318 O O . LEU B 2 766 ? 105.198 148.327 157.280 1.00 122.01 767 LEU A O 1
ATOM 9323 N N . MET B 2 767 ? 104.011 146.494 156.723 1.00 127.52 768 MET A N 1
ATOM 9324 C CA . MET B 2 767 ? 103.412 146.287 158.032 1.00 128.89 768 MET A CA 1
ATOM 9325 C C . MET B 2 767 ? 103.720 144.876 158.507 1.00 132.21 768 MET A C 1
ATOM 9326 O O . MET B 2 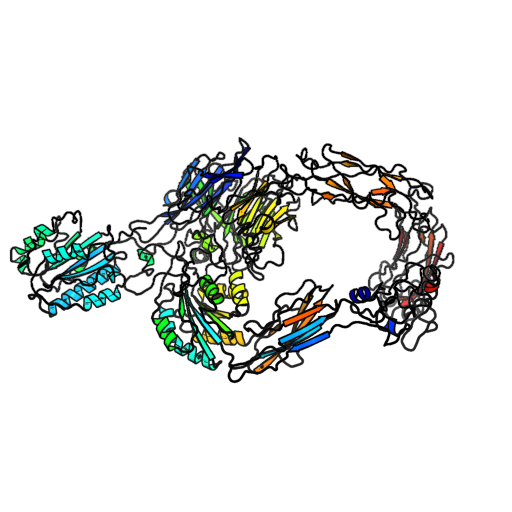767 ? 103.938 143.973 157.691 1.00 132.59 768 MET A O 1
ATOM 9331 N N . PRO B 2 768 ? 103.744 144.655 159.819 1.00 136.52 769 PRO A N 1
ATOM 9332 C CA . PRO B 2 768 ? 103.880 143.290 160.341 1.00 139.97 769 PRO A CA 1
ATOM 9333 C C . PRO B 2 768 ? 102.625 142.468 160.077 1.00 142.33 769 PRO A C 1
ATOM 9334 O O . PRO B 2 768 ? 101.545 142.992 159.799 1.00 139.70 769 PRO A O 1
ATOM 9338 N N . THR B 2 769 ? 102.783 141.149 160.169 1.00 150.05 770 THR A N 1
ATOM 9339 C CA . THR B 2 769 ? 101.731 140.200 159.820 1.00 153.90 770 THR A CA 1
ATOM 9340 C C . THR B 2 769 ? 101.107 139.620 161.083 1.00 157.12 770 THR A C 1
ATOM 9341 O O . THR B 2 769 ? 101.769 138.883 161.822 1.00 154.97 770 THR A O 1
ATOM 9345 N N . GLU B 2 770 ? 99.832 139.947 161.314 1.00 174.13 771 GLU A N 1
ATOM 9346 C CA . GLU B 2 770 ? 98.998 139.288 162.325 1.00 175.45 771 GLU A CA 1
ATOM 9347 C C . GLU B 2 770 ? 99.658 139.270 163.702 1.00 167.81 771 GLU A C 1
ATOM 9348 O O . GLU B 2 770 ? 99.608 138.266 164.417 1.00 176.52 771 GLU A O 1
ATOM 9354 N N . GLY B 2 771 ? 100.286 140.383 164.087 1.00 124.96 772 GLY A N 1
ATOM 9355 C CA . GLY B 2 771 ? 100.945 140.521 165.369 1.00 113.65 772 GLY A CA 1
ATOM 9356 C C . GLY B 2 771 ? 102.445 140.314 165.307 1.00 117.66 772 GLY A C 1
ATOM 9357 O O . GLY B 2 771 ? 103.172 140.861 166.147 1.00 111.51 772 GLY A O 1
ATOM 9358 N N . GLU B 2 772 ? 102.919 139.535 164.337 1.00 140.37 773 GLU A N 1
ATOM 9359 C CA . GLU B 2 772 ? 104.345 139.339 164.080 1.00 142.93 773 GLU A CA 1
ATOM 9360 C C . GLU B 2 772 ? 105.065 138.785 165.310 1.00 148.48 773 GLU A C 1
ATOM 9361 O O . GLU B 2 772 ? 105.929 139.430 165.907 1.00 147.48 773 GLU A O 1
ATOM 9367 N N . LEU B 2 773 ? 104.685 137.569 165.689 1.00 155.86 774 LEU A N 1
ATOM 9368 C CA . LEU B 2 773 ? 105.380 136.879 166.765 1.00 157.19 774 LEU A CA 1
ATOM 9369 C C . LEU B 2 773 ? 106.806 136.538 166.342 1.00 164.10 774 LEU A C 1
ATOM 9370 O O . LEU B 2 773 ? 107.061 136.122 165.209 1.00 162.94 774 LEU A O 1
ATOM 9375 N N . CYS B 2 774 ? 107.741 136.720 167.272 1.00 186.99 775 CYS A N 1
ATOM 9376 C CA . CYS B 2 774 ? 109.157 136.499 167.013 1.00 189.12 775 CYS A CA 1
ATOM 9377 C C . CYS B 2 774 ? 109.571 135.041 167.190 1.00 186.38 775 CYS A C 1
ATOM 9378 O O . CYS B 2 774 ? 110.764 134.763 167.354 1.00 189.18 775 CYS A O 1
ATOM 9381 N N . GLU B 2 775 ? 108.616 134.108 167.169 1.00 161.90 776 GLU A N 1
ATOM 9382 C CA . GLU B 2 775 ? 108.964 132.695 167.281 1.00 156.55 776 GLU A CA 1
ATOM 9383 C C . GLU B 2 775 ? 109.767 132.220 166.078 1.00 157.12 776 GLU A C 1
ATOM 9384 O O . GLU B 2 775 ? 110.594 131.309 166.205 1.00 156.02 776 GLU A O 1
ATOM 9390 N N . GLU B 2 776 ? 109.542 132.816 164.913 1.00 173.27 777 GLU A N 1
ATOM 9391 C CA . GLU B 2 776 ? 110.276 132.457 163.708 1.00 177.25 777 GLU A CA 1
ATOM 9392 C C . GLU B 2 776 ? 111.700 133.007 163.797 1.00 178.06 777 GLU A C 1
ATOM 9393 O O . GLU B 2 776 ? 112.107 133.612 164.793 1.00 177.86 777 GLU A O 1
ATOM 9399 N N . ASP B 2 777 ? 112.478 132.803 162.733 1.00 178.47 778 ASP A N 1
ATOM 9400 C CA . ASP B 2 777 ? 113.863 133.267 162.682 1.00 178.51 778 ASP A CA 1
ATOM 9401 C C . ASP B 2 777 ? 113.864 134.776 162.450 1.00 179.67 778 ASP A C 1
ATOM 9402 O O . ASP B 2 777 ? 113.997 135.271 161.328 1.00 180.53 778 ASP A O 1
ATOM 9407 N N . CYS B 2 778 ? 113.709 135.520 163.549 1.00 178.31 779 CYS A N 1
ATOM 9408 C CA . CYS B 2 778 ? 113.744 136.976 163.466 1.00 176.53 779 CYS A CA 1
ATOM 9409 C C . CYS B 2 778 ? 115.121 137.481 163.055 1.00 175.67 779 CYS A C 1
ATOM 9410 O O . CYS B 2 778 ? 115.249 138.611 162.571 1.00 177.66 779 CYS A O 1
ATOM 9413 N N . PHE B 2 779 ? 116.158 136.664 163.241 1.00 179.80 780 PHE A N 1
ATOM 9414 C CA . PHE B 2 779 ? 117.533 137.064 162.948 1.00 179.45 780 PHE A CA 1
ATOM 9415 C C . PHE B 2 779 ? 117.916 136.686 161.515 1.00 179.24 780 PHE A C 1
ATOM 9416 O O . PHE B 2 779 ? 118.833 135.905 161.261 1.00 180.44 780 PHE A O 1
ATOM 9424 N N . SER B 2 780 ? 117.183 137.264 160.567 1.00 155.62 781 SER A N 1
ATOM 9425 C CA . SER B 2 780 ? 117.458 137.060 159.152 1.00 146.39 781 SER A CA 1
ATOM 9426 C C . SER B 2 780 ? 116.876 138.229 158.372 1.00 140.62 781 SER A C 1
ATOM 9427 O O . SER B 2 780 ? 115.779 138.700 158.680 1.00 143.81 781 SER A O 1
ATOM 9430 N N . ASN B 2 781 ? 117.620 138.690 157.369 1.00 126.48 782 ASN A N 1
ATOM 9431 C CA . ASN B 2 781 ? 117.175 139.826 156.573 1.00 118.17 782 ASN A CA 1
ATOM 9432 C C . ASN B 2 781 ? 115.923 139.471 155.781 1.00 111.33 782 ASN A C 1
ATOM 9433 O O . ASN B 2 781 ? 115.822 138.389 155.195 1.00 113.59 782 ASN A O 1
ATOM 9438 N N . ALA B 2 782 ? 114.965 140.394 155.766 1.00 101.39 783 ALA A N 1
ATOM 9439 C CA . ALA B 2 782 ? 113.748 140.219 154.986 1.00 93.04 783 ALA A CA 1
ATOM 9440 C C . ALA B 2 782 ? 114.004 140.663 153.552 1.00 88.31 783 ALA A C 1
ATOM 9441 O O . ALA B 2 782 ? 114.300 141.836 153.303 1.00 91.01 783 ALA A O 1
ATOM 9443 N N . SER B 2 783 ? 113.888 139.731 152.611 1.00 81.98 784 SER A N 1
ATOM 9444 C CA . SER B 2 783 ? 114.163 139.996 151.206 1.00 80.09 784 SER A CA 1
ATOM 9445 C C . SER B 2 783 ? 112.860 140.352 150.502 1.00 78.30 784 SER A C 1
ATOM 9446 O O . SER B 2 783 ? 111.875 139.613 150.601 1.00 82.30 784 SER A O 1
ATOM 9449 N N . VAL B 2 784 ? 112.856 141.480 149.797 1.00 76.84 785 VAL A N 1
ATOM 9450 C CA . VAL B 2 784 ? 111.701 141.925 149.027 1.00 74.82 785 VAL A CA 1
ATOM 9451 C C . VAL B 2 784 ? 112.090 141.994 147.557 1.00 70.43 785 VAL A C 1
ATOM 9452 O O . VAL B 2 784 ? 113.112 142.593 147.197 1.00 70.42 785 VAL A O 1
ATOM 9456 N N . LYS B 2 785 ? 111.280 141.372 146.705 1.00 68.70 786 LYS A N 1
ATOM 9457 C CA . LYS B 2 785 ? 111.585 141.214 145.284 1.00 61.59 786 LYS A CA 1
ATOM 9458 C C . LYS B 2 785 ? 110.627 142.066 144.457 1.00 58.44 786 LYS A C 1
ATOM 9459 O O . LYS B 2 785 ? 109.429 141.775 144.386 1.00 62.95 786 LYS A O 1
ATOM 9465 N N . VAL B 2 786 ? 111.157 143.116 143.831 1.00 51.67 787 VAL A N 1
ATOM 9466 C CA . VAL B 2 786 ? 110.380 143.882 142.864 1.00 47.90 787 VAL A CA 1
ATOM 9467 C C . VAL B 2 786 ? 110.407 143.160 141.525 1.00 43.78 787 VAL A C 1
ATOM 9468 O O . VAL B 2 786 ? 111.479 142.851 140.993 1.00 42.61 787 VAL A O 1
ATOM 9472 N N . SER B 2 787 ? 109.227 142.892 140.970 1.00 43.12 788 SER A N 1
ATOM 9473 C CA . SER B 2 787 ? 109.094 142.172 139.704 1.00 40.87 788 SER A CA 1
ATOM 9474 C C . SER B 2 787 ? 108.323 143.065 138.738 1.00 39.11 788 SER A C 1
ATOM 9475 O O . SER B 2 787 ? 107.092 143.011 138.682 1.00 41.77 788 SER A O 1
ATOM 9478 N N . TYR B 2 788 ? 109.045 143.881 137.980 1.00 35.23 789 TYR A N 1
ATOM 9479 C CA . TYR B 2 788 ? 108.414 144.792 137.040 1.00 33.81 789 TYR A CA 1
ATOM 9480 C C . TYR B 2 788 ? 108.097 144.082 135.726 1.00 32.09 789 TYR A C 1
ATOM 9481 O O . TYR B 2 788 ? 108.606 143.000 135.427 1.00 31.64 789 TYR A O 1
ATOM 9490 N N . GLN B 2 789 ? 107.230 144.713 134.940 1.00 32.53 790 GLN A N 1
ATOM 9491 C CA . GLN B 2 789 ? 106.746 144.161 133.682 1.00 32.44 790 GLN A CA 1
ATOM 9492 C C . GLN B 2 789 ? 106.239 145.316 132.833 1.00 33.05 790 GLN A C 1
ATOM 9493 O O . GLN B 2 789 ? 105.885 146.377 133.354 1.00 34.55 790 GLN A O 1
ATOM 9499 N N . LEU B 2 790 ? 106.198 145.098 131.522 1.00 32.23 791 LEU A N 1
ATOM 9500 C CA . LEU B 2 790 ? 105.776 146.120 130.574 1.00 33.06 791 LEU A CA 1
ATOM 9501 C C . LEU B 2 790 ? 104.508 145.660 129.871 1.00 35.76 791 LEU A C 1
ATOM 9502 O O . LEU B 2 790 ? 104.456 144.544 129.345 1.00 35.83 791 LEU A O 1
ATOM 9507 N N . GLN B 2 791 ? 103.490 146.519 129.866 1.00 39.05 792 GLN A N 1
ATOM 9508 C CA . GLN B 2 791 ? 102.189 146.216 129.270 1.00 42.77 792 GLN A CA 1
ATOM 9509 C C . GLN B 2 791 ? 101.936 147.198 128.132 1.00 48.00 792 GLN A C 1
ATOM 9510 O O . GLN B 2 791 ? 101.591 148.360 128.370 1.00 50.27 792 GLN A O 1
ATOM 9516 N N . THR B 2 792 ? 102.103 146.733 126.899 1.00 50.83 793 THR A N 1
ATOM 9517 C CA . THR B 2 792 ? 101.867 147.569 125.734 1.00 56.27 793 THR A CA 1
ATOM 9518 C C . THR B 2 792 ? 100.373 147.711 125.466 1.00 61.94 793 THR A C 1
ATOM 9519 O O . THR B 2 792 ? 99.582 146.830 125.810 1.00 64.82 793 THR A O 1
ATOM 9523 N N . PRO B 2 793 ? 99.956 148.821 124.847 1.00 66.86 794 PRO A N 1
ATOM 9524 C CA . PRO B 2 793 ? 98.533 148.988 124.520 1.00 77.75 794 PRO A CA 1
ATOM 9525 C C . PRO B 2 793 ? 98.080 148.063 123.403 1.00 87.78 794 PRO A C 1
ATOM 9526 O O . PRO B 2 793 ? 98.871 147.274 122.876 1.00 84.50 794 PRO A O 1
ATOM 9530 N N . GLU B 2 794 ? 96.805 148.151 123.034 1.00 112.31 795 GLU A N 1
ATOM 9531 C CA . GLU B 2 794 ? 96.234 147.346 121.964 1.00 123.17 795 GLU A CA 1
ATOM 9532 C C . GLU B 2 794 ? 95.859 148.254 120.803 1.00 119.34 795 GLU A C 1
ATOM 9533 O O . GLU B 2 794 ? 95.138 149.240 120.989 1.00 121.11 795 GLU A O 1
ATOM 9539 N N . GLY B 2 795 ? 96.348 147.921 119.614 1.00 90.32 796 GLY A N 1
ATOM 9540 C CA . GLY B 2 795 ? 96.098 148.690 118.416 1.00 82.46 796 GLY A CA 1
ATOM 9541 C C . GLY B 2 795 ? 97.376 148.964 117.655 1.00 79.04 796 GLY A C 1
ATOM 9542 O O . GLY B 2 795 ? 98.463 148.522 118.021 1.00 75.61 796 GLY A O 1
ATOM 9543 N N . GLN B 2 796 ? 97.227 149.717 116.565 1.00 82.86 797 GLN A N 1
ATOM 9544 C CA . GLN B 2 796 ? 98.355 150.089 115.712 1.00 77.40 797 GLN A CA 1
ATOM 9545 C C . GLN B 2 796 ? 98.906 151.421 116.202 1.00 72.04 797 GLN A C 1
ATOM 9546 O O . GLN B 2 796 ? 98.398 152.491 115.867 1.00 74.70 797 GLN A O 1
ATOM 9552 N N . THR B 2 797 ? 99.958 151.353 117.012 1.00 61.67 798 THR A N 1
ATOM 9553 C CA . THR B 2 797 ? 100.606 152.563 117.495 1.00 53.76 798 THR A CA 1
ATOM 9554 C C . THR B 2 797 ? 101.413 153.215 116.378 1.00 46.51 798 THR A C 1
ATOM 9555 O O . THR B 2 797 ? 102.040 152.533 115.564 1.00 44.17 798 THR A O 1
ATOM 9559 N N . ASP B 2 798 ? 101.388 154.549 116.343 1.00 45.40 799 ASP A N 1
ATOM 9560 C CA . ASP B 2 798 ? 102.112 155.275 115.305 1.00 43.35 799 ASP A CA 1
ATOM 9561 C C . ASP B 2 798 ? 103.615 155.049 115.417 1.00 39.87 799 ASP A C 1
ATOM 9562 O O . ASP B 2 798 ? 104.304 154.892 114.403 1.00 38.83 799 ASP A O 1
ATOM 9567 N N . HIS B 2 799 ? 104.140 155.036 116.637 1.00 38.54 800 HIS A N 1
ATOM 9568 C CA . HIS B 2 799 ? 105.550 154.800 116.886 1.00 36.80 800 HIS A CA 1
ATOM 9569 C C . HIS B 2 799 ? 105.741 153.518 117.692 1.00 34.22 800 HIS A C 1
ATOM 9570 O O . HIS B 2 799 ? 104.871 153.145 118.484 1.00 35.33 800 HIS A O 1
ATOM 9577 N N . PRO B 2 800 ? 106.857 152.813 117.500 1.00 29.50 801 PRO A N 1
ATOM 9578 C CA . PRO B 2 800 ? 107.039 151.524 118.177 1.00 26.59 801 PRO A CA 1
ATOM 9579 C C . PRO B 2 800 ? 107.080 151.668 119.691 1.00 29.28 801 PRO A C 1
ATOM 9580 O O . PRO B 2 800 ? 107.581 152.654 120.236 1.00 34.40 801 PRO A O 1
ATOM 9584 N N . GLN B 2 801 ? 106.541 150.664 120.365 1.00 28.79 802 GLN A N 1
ATOM 9585 C CA . GLN B 2 801 ? 106.483 150.610 121.815 1.00 29.44 802 GLN A CA 1
ATOM 9586 C C . GLN B 2 801 ? 107.674 149.839 122.364 1.00 24.39 802 GLN A C 1
ATOM 9587 O O . GLN B 2 801 ? 108.139 148.874 121.753 1.00 27.03 802 GLN A O 1
ATOM 9593 N N . PRO B 2 802 ? 108.187 150.231 123.526 1.00 27.80 803 PRO A N 1
ATOM 9594 C CA . PRO B 2 802 ? 109.445 149.660 124.000 1.00 22.55 803 PRO A CA 1
ATOM 9595 C C . PRO B 2 802 ? 109.253 148.271 124.579 1.00 27.33 803 PRO A C 1
ATOM 9596 O O . PRO B 2 802 ? 108.165 147.888 125.016 1.00 21.93 803 PRO A O 1
ATOM 9600 N N . ILE B 2 803 ? 110.339 147.511 124.575 1.00 21.74 804 ILE A N 1
ATOM 9601 C CA . ILE B 2 803 ? 110.353 146.163 125.120 1.00 24.17 804 ILE A CA 1
ATOM 9602 C C . ILE B 2 803 ? 111.528 146.049 126.080 1.00 21.43 804 ILE A C 1
ATOM 9603 O O . ILE B 2 803 ? 112.623 146.547 125.801 1.00 26.08 804 ILE A O 1
ATOM 9608 N N . LEU B 2 804 ? 111.284 145.438 127.235 1.00 21.50 805 LEU A N 1
ATOM 9609 C CA . LEU B 2 804 ? 112.354 145.205 128.190 1.00 27.25 805 LEU A CA 1
ATOM 9610 C C . LEU B 2 804 ? 113.378 144.239 127.607 1.00 24.22 805 LEU A C 1
ATOM 9611 O O . LEU B 2 804 ? 113.039 143.311 126.870 1.00 28.70 805 LEU A O 1
ATOM 9616 N N . ASP B 2 805 ? 114.645 144.477 127.936 1.00 21.28 806 ASP A N 1
ATOM 9617 C CA . ASP B 2 805 ? 115.715 143.618 127.448 1.00 25.06 806 ASP A CA 1
ATOM 9618 C C . ASP B 2 805 ? 115.492 142.185 127.912 1.00 24.00 806 ASP A C 1
ATOM 9619 O O . ASP B 2 805 ? 115.222 141.933 129.090 1.00 20.33 806 ASP A O 1
ATOM 9624 N N . ARG B 2 806 ? 115.595 141.244 126.973 1.00 19.18 807 ARG A N 1
ATOM 9625 C CA . ARG B 2 806 ? 115.337 139.844 127.284 1.00 18.68 807 ARG A CA 1
ATOM 9626 C C . ARG B 2 806 ? 116.457 139.222 128.107 1.00 20.59 807 ARG A C 1
ATOM 9627 O O . ARG B 2 806 ? 116.204 138.286 128.872 1.00 18.71 807 ARG A O 1
ATOM 9635 N N . TYR B 2 807 ? 117.680 139.736 127.986 1.00 19.22 808 TYR A N 1
ATOM 9636 C CA . TYR B 2 807 ? 118.843 139.161 128.646 1.00 20.64 808 TYR A CA 1
ATOM 9637 C C . TYR B 2 807 ? 119.211 139.907 129.923 1.00 21.34 808 TYR A C 1
ATOM 9638 O O . TYR B 2 807 ? 120.298 139.699 130.471 1.00 22.16 808 TYR A O 1
ATOM 9647 N N . THR B 2 808 ? 118.324 140.773 130.404 1.00 22.74 809 THR A N 1
ATOM 9648 C CA . THR B 2 808 ? 118.432 141.372 131.727 1.00 24.72 809 THR A CA 1
ATOM 9649 C C . THR B 2 808 ? 117.265 140.860 132.555 1.00 27.58 809 THR A C 1
ATOM 9650 O O . THR B 2 808 ? 116.108 140.991 132.142 1.00 27.11 809 THR A O 1
ATOM 9654 N N . GLU B 2 809 ? 117.562 140.271 133.705 1.00 30.80 810 GLU A N 1
ATOM 9655 C CA . GLU B 2 809 ? 116.517 139.698 134.541 1.00 33.97 810 GLU A CA 1
ATOM 9656 C C . GLU B 2 809 ? 115.617 140.804 135.089 1.00 33.93 810 GLU A C 1
ATOM 9657 O O . GLU B 2 809 ? 116.126 141.821 135.585 1.00 33.76 810 GLU A O 1
ATOM 9663 N N . PRO B 2 810 ? 114.295 140.678 134.973 1.00 33.97 811 PRO A N 1
ATOM 9664 C CA . PRO B 2 810 ? 113.381 141.760 135.396 1.00 33.41 811 PRO A CA 1
ATOM 9665 C C . PRO B 2 810 ? 112.948 141.652 136.856 1.00 35.39 811 PRO A C 1
ATOM 9666 O O . PRO B 2 810 ? 111.758 141.653 137.194 1.00 35.22 811 PRO A O 1
ATOM 9670 N N . PHE B 2 811 ? 113.925 141.560 137.753 1.00 37.57 812 PHE A N 1
ATOM 9671 C CA . PHE B 2 811 ? 113.635 141.600 139.180 1.00 40.31 812 PHE A CA 1
ATOM 9672 C C . PHE B 2 811 ? 114.852 142.135 139.919 1.00 42.72 812 PHE A C 1
ATOM 9673 O O . PHE B 2 811 ? 115.988 142.016 139.453 1.00 42.61 812 PHE A O 1
ATOM 9681 N N . ALA B 2 812 ? 114.589 142.739 141.078 1.00 44.89 813 ALA A N 1
ATOM 9682 C CA . ALA B 2 812 ? 115.557 143.572 141.782 1.00 49.89 813 ALA A CA 1
ATOM 9683 C C . ALA B 2 812 ? 115.561 143.272 143.284 1.00 57.91 813 ALA A C 1
ATOM 9684 O O . ALA B 2 812 ? 115.357 144.156 144.107 1.00 62.53 813 ALA A O 1
ATOM 9686 N N . ILE B 2 813 ? 115.743 141.998 143.644 1.00 55.85 814 ILE A N 1
ATOM 9687 C CA . ILE B 2 813 ? 115.704 141.553 145.038 1.00 62.03 814 ILE A CA 1
ATOM 9688 C C . ILE B 2 813 ? 116.498 142.486 145.946 1.00 71.40 814 ILE A C 1
ATOM 9689 O O . ILE B 2 813 ? 117.685 142.738 145.714 1.00 71.39 814 ILE A O 1
ATOM 9694 N N . PHE B 2 814 ? 115.843 142.999 146.984 1.00 81.34 815 PHE A N 1
ATOM 9695 C CA . PHE B 2 814 ? 116.468 143.847 147.988 1.00 92.60 815 PHE A CA 1
ATOM 9696 C C . PHE B 2 814 ? 116.138 143.306 149.372 1.00 100.18 815 PHE A C 1
ATOM 9697 O O . PHE B 2 814 ? 115.117 142.640 149.566 1.00 92.57 815 PHE A O 1
ATOM 9705 N N . GLN B 2 815 ? 117.007 143.596 150.337 1.00 119.90 816 GLN A N 1
ATOM 9706 C CA . GLN B 2 815 ? 116.857 143.079 151.690 1.00 121.63 816 GLN A CA 1
ATOM 9707 C C . GLN B 2 815 ? 117.051 144.198 152.702 1.00 121.01 816 GLN A C 1
ATOM 9708 O O . GLN B 2 815 ? 117.978 145.003 152.574 1.00 125.10 816 GLN A O 1
ATOM 9714 N N . LEU B 2 816 ? 116.171 144.247 153.701 1.00 103.62 817 LEU A N 1
ATOM 9715 C CA . LEU B 2 816 ? 116.344 145.130 154.842 1.00 101.95 817 LEU A CA 1
ATOM 9716 C C . LEU B 2 816 ? 116.678 144.302 156.070 1.00 107.02 817 LEU A C 1
ATOM 9717 O O . LEU B 2 816 ? 116.002 143.299 156.340 1.00 105.27 817 LEU A O 1
ATOM 9722 N N . PRO B 2 817 ? 117.721 144.659 156.818 1.00 122.11 818 PRO A N 1
ATOM 9723 C CA . PRO B 2 817 ? 118.197 143.783 157.892 1.00 131.55 818 PRO A CA 1
ATOM 9724 C C . PRO B 2 817 ? 117.563 144.069 159.244 1.00 141.03 818 PRO A C 1
ATOM 9725 O O . PRO B 2 817 ? 117.424 145.216 159.674 1.00 136.28 818 PRO A O 1
ATOM 9729 N N . TYR B 2 818 ? 117.171 142.992 159.921 1.00 169.70 819 TYR A N 1
ATOM 9730 C CA . TYR B 2 818 ? 116.808 143.081 161.327 1.00 178.36 819 TYR A CA 1
ATOM 9731 C C . TYR B 2 818 ? 118.058 143.367 162.147 1.00 181.11 819 TYR A C 1
ATOM 9732 O O . TYR B 2 818 ? 119.088 142.708 161.969 1.00 182.09 819 TYR A O 1
ATOM 9741 N N . GLU B 2 819 ? 117.979 144.346 163.043 1.00 179.10 820 GLU A N 1
ATOM 9742 C CA . GLU B 2 819 ? 119.135 144.675 163.873 1.00 182.80 820 GLU A CA 1
ATOM 9743 C C . GLU B 2 819 ? 119.325 143.561 164.899 1.00 183.93 820 GLU A C 1
ATOM 9744 O O . GLU B 2 819 ? 118.623 143.489 165.910 1.00 181.35 820 GLU A O 1
ATOM 9750 N N . LYS B 2 820 ? 120.270 142.668 164.620 1.00 199.95 821 LYS A N 1
ATOM 9751 C CA . LYS B 2 820 ? 120.497 141.509 165.473 1.00 199.98 821 LYS A CA 1
ATOM 9752 C C . LYS B 2 820 ? 121.107 141.958 166.795 1.00 189.23 821 LYS A C 1
ATOM 9753 O O . LYS B 2 820 ? 122.151 142.617 166.811 1.00 189.65 821 LYS A O 1
ATOM 9759 N N . ALA B 2 821 ? 120.460 141.596 167.903 1.00 147.31 822 ALA A N 1
ATOM 9760 C CA . ALA B 2 821 ? 120.896 142.052 169.218 1.00 136.63 822 ALA A CA 1
ATOM 9761 C C . ALA B 2 821 ? 122.270 141.492 169.557 1.00 133.21 822 ALA A C 1
ATOM 9762 O O . ALA B 2 821 ? 122.404 140.306 169.877 1.00 129.00 822 ALA A O 1
ATOM 9764 N N . CYS B 2 822 ? 123.288 142.341 169.503 1.00 140.43 823 CYS A N 1
ATOM 9765 C CA . CYS B 2 822 ? 124.678 141.945 169.714 1.00 139.67 823 CYS A CA 1
ATOM 9766 C C . CYS B 2 822 ? 125.477 143.210 170.009 1.00 143.64 823 CYS A C 1
ATOM 9767 O O . CYS B 2 822 ? 124.908 144.293 170.190 1.00 141.38 823 CYS A O 1
ATOM 9770 N N . LYS B 2 823 ? 126.803 143.071 170.063 1.00 158.68 824 LYS A N 1
ATOM 9771 C CA . LYS B 2 823 ? 127.669 144.236 170.208 1.00 162.51 824 LYS A CA 1
ATOM 9772 C C . LYS B 2 823 ? 127.534 145.160 169.004 1.00 164.80 824 LYS A C 1
ATOM 9773 O O . LYS B 2 823 ? 127.405 146.381 169.149 1.00 166.90 824 LYS A O 1
ATOM 9779 N N . ASN B 2 824 ? 127.562 144.589 167.802 1.00 160.79 825 ASN A N 1
ATOM 9780 C CA . ASN B 2 824 ? 127.276 145.313 166.569 1.00 161.93 825 ASN A CA 1
ATOM 9781 C C . ASN B 2 824 ? 125.899 144.867 166.091 1.00 164.50 825 ASN A C 1
ATOM 9782 O O . ASN B 2 824 ? 125.723 143.716 165.678 1.00 164.42 825 ASN A O 1
ATOM 9787 N N . LYS B 2 825 ? 124.926 145.775 166.143 1.00 166.96 826 LYS A N 1
ATOM 9788 C CA . LYS B 2 825 ? 123.540 145.387 165.912 1.00 170.96 826 LYS A CA 1
ATOM 9789 C C . LYS B 2 825 ? 123.210 145.316 164.426 1.00 174.17 826 LYS A C 1
ATOM 9790 O O . LYS B 2 825 ? 122.210 145.887 163.977 1.00 172.15 826 LYS A O 1
ATOM 9796 N N . LEU B 2 826 ? 124.046 144.617 163.656 1.00 173.68 827 LEU A N 1
ATOM 9797 C CA . LEU B 2 826 ? 123.718 144.269 162.281 1.00 177.61 827 LEU A CA 1
ATOM 9798 C C . LEU B 2 826 ? 124.116 142.846 161.919 1.00 177.62 827 LEU A C 1
ATOM 9799 O O . LEU B 2 826 ? 123.793 142.399 160.814 1.00 179.40 827 LEU A O 1
ATOM 9804 N N . PHE B 2 827 ? 124.792 142.122 162.810 1.00 185.82 828 PHE A N 1
ATOM 9805 C CA . PHE B 2 827 ? 125.198 140.743 162.578 1.00 187.95 828 PHE A CA 1
ATOM 9806 C C . PHE B 2 827 ? 125.683 140.155 163.894 1.00 189.87 828 PHE A C 1
ATOM 9807 O O . PHE B 2 827 ? 126.355 140.837 164.670 1.00 186.77 828 PHE A O 1
ATOM 9815 N N . CYS B 2 828 ? 125.331 138.896 164.140 1.00 210.73 829 CYS A N 1
ATOM 9816 C CA . CYS B 2 828 ? 125.762 138.172 165.334 1.00 209.62 829 CYS A CA 1
ATOM 9817 C C . CYS B 2 828 ? 126.638 137.010 164.880 1.00 204.27 829 CYS A C 1
ATOM 9818 O O . CYS B 2 828 ? 126.140 136.031 164.316 1.00 211.17 829 CYS A O 1
ATOM 9821 N N . VAL B 2 829 ? 127.940 137.117 165.128 1.00 159.90 830 VAL A N 1
ATOM 9822 C CA . VAL B 2 829 ? 128.908 136.095 164.753 1.00 149.86 830 VAL A CA 1
ATOM 9823 C C . VAL B 2 829 ? 129.430 135.444 166.025 1.00 143.25 830 VAL A C 1
ATOM 9824 O O . VAL B 2 829 ? 129.928 136.132 166.924 1.00 145.02 830 VAL A O 1
ATOM 9828 N N . ALA B 2 830 ? 129.317 134.120 166.098 1.00 127.93 831 ALA A N 1
ATOM 9829 C CA . ALA B 2 830 ? 129.735 133.358 167.263 1.00 126.62 831 ALA A CA 1
ATOM 9830 C C . ALA B 2 830 ? 130.606 132.191 166.819 1.00 128.62 831 ALA A C 1
ATOM 9831 O O . ALA B 2 830 ? 130.532 131.726 165.679 1.00 121.79 831 ALA A O 1
ATOM 9833 N N . GLU B 2 831 ? 131.441 131.719 167.740 1.00 148.50 832 GLU A N 1
ATOM 9834 C CA . GLU B 2 831 ? 132.338 130.602 167.485 1.00 152.63 832 GLU A CA 1
ATOM 9835 C C . GLU B 2 831 ? 131.703 129.315 167.993 1.00 151.31 832 GLU A C 1
ATOM 9836 O O . GLU B 2 831 ? 131.185 129.270 169.115 1.00 153.05 832 GLU A O 1
ATOM 9842 N N . LEU B 2 832 ? 131.733 128.279 167.163 1.00 135.20 833 LEU A N 1
ATOM 9843 C CA . LEU B 2 832 ? 131.184 126.968 167.500 1.00 132.58 833 LEU A CA 1
ATOM 9844 C C . LEU B 2 832 ? 132.364 126.022 167.708 1.00 130.56 833 LEU A C 1
ATOM 9845 O O . LEU B 2 832 ? 132.815 125.351 166.778 1.00 130.79 833 LEU A O 1
ATOM 9850 N N . GLN B 2 833 ? 132.860 125.973 168.941 1.00 125.66 834 GLN A N 1
ATOM 9851 C CA . GLN B 2 833 ? 134.017 125.157 169.279 1.00 123.93 834 GLN A CA 1
ATOM 9852 C C . GLN B 2 833 ? 133.562 123.789 169.769 1.00 127.47 834 GLN A C 1
ATOM 9853 O O . GLN B 2 833 ? 132.671 123.690 170.619 1.00 129.73 834 GLN A O 1
ATOM 9859 N N . LEU B 2 834 ? 134.174 122.739 169.229 1.00 131.61 835 LEU A N 1
ATOM 9860 C CA . LEU B 2 834 ? 133.875 121.370 169.617 1.00 134.94 835 LEU A CA 1
ATOM 9861 C C . LEU B 2 834 ? 135.131 120.705 170.162 1.00 130.24 835 LEU A C 1
ATOM 9862 O O . LEU B 2 834 ? 136.249 120.987 169.719 1.00 133.78 835 LEU A O 1
ATOM 9867 N N . ALA B 2 835 ? 134.936 119.824 171.139 1.00 118.31 836 ALA A N 1
ATOM 9868 C CA . ALA B 2 835 ? 136.019 119.134 171.832 1.00 112.30 836 ALA A CA 1
ATOM 9869 C C . ALA B 2 835 ? 135.725 117.643 171.914 1.00 117.97 836 ALA A C 1
ATOM 9870 O O . ALA B 2 835 ? 135.797 117.024 172.978 1.00 115.72 836 ALA A O 1
ATOM 9872 N N . THR B 2 836 ? 135.370 117.052 170.774 1.00 134.16 837 THR A N 1
ATOM 9873 C CA . THR B 2 836 ? 134.996 115.644 170.741 1.00 139.79 837 THR A CA 1
ATOM 9874 C C . THR B 2 836 ? 136.148 114.758 171.202 1.00 140.40 837 THR A C 1
ATOM 9875 O O . THR B 2 836 ? 137.319 115.026 170.917 1.00 141.13 837 THR A O 1
ATOM 9879 N N . THR B 2 837 ? 135.805 113.704 171.940 1.00 149.89 838 THR A N 1
ATOM 9880 C CA . THR B 2 837 ? 136.777 112.781 172.514 1.00 145.40 838 THR A CA 1
ATOM 9881 C C . THR B 2 837 ? 136.541 111.394 171.937 1.00 144.94 838 THR A C 1
ATOM 9882 O O . THR B 2 837 ? 135.397 110.928 171.878 1.00 150.18 838 THR A O 1
ATOM 9886 N N . VAL B 2 838 ? 137.617 110.739 171.511 1.00 126.11 839 VAL A N 1
ATOM 9887 C CA . VAL B 2 838 ? 137.524 109.394 170.955 1.00 123.06 839 VAL A CA 1
ATOM 9888 C C . VAL B 2 838 ? 137.743 108.375 172.067 1.00 123.20 839 VAL A C 1
ATOM 9889 O O . VAL B 2 838 ? 138.755 108.414 172.777 1.00 121.11 839 VAL A O 1
ATOM 9893 N N . SER B 2 839 ? 136.776 107.470 172.240 1.00 130.69 840 SER A N 1
ATOM 9894 C CA . SER B 2 839 ? 136.909 106.432 173.258 1.00 130.82 840 SER A CA 1
ATOM 9895 C C . SER B 2 839 ? 138.020 105.451 172.903 1.00 133.51 840 SER A C 1
ATOM 9896 O O . SER B 2 839 ? 138.901 105.170 173.723 1.00 130.10 840 SER A O 1
ATOM 9899 N N . GLN B 2 840 ? 137.995 104.923 171.681 1.00 147.40 841 GLN A N 1
ATOM 9900 C CA . GLN B 2 840 ? 139.040 104.041 171.185 1.00 149.94 841 GLN A CA 1
ATOM 9901 C C . GLN B 2 840 ? 139.331 104.398 169.737 1.00 153.57 841 GLN A C 1
ATOM 9902 O O . GLN B 2 840 ? 138.411 104.676 168.963 1.00 155.57 841 GLN A O 1
ATOM 9908 N N . GLN B 2 841 ? 140.615 104.393 169.376 1.00 154.75 842 GLN A N 1
ATOM 9909 C CA . GLN B 2 841 ? 141.002 104.898 168.064 1.00 153.40 842 GLN A CA 1
ATOM 9910 C C . GLN B 2 841 ? 140.658 103.912 166.947 1.00 158.88 842 GLN A C 1
ATOM 9911 O O . GLN B 2 841 ? 140.153 104.327 165.896 1.00 157.78 842 GLN A O 1
ATOM 9917 N N . GLU B 2 842 ? 140.887 102.612 167.155 1.00 177.33 843 GLU A N 1
ATOM 9918 C CA . GLU B 2 842 ? 140.465 101.578 166.206 1.00 179.76 843 GLU A CA 1
ATOM 9919 C C . GLU B 2 842 ? 140.822 100.199 166.745 1.00 176.64 843 GLU A C 1
ATOM 9920 O O . GLU B 2 842 ? 141.653 100.059 167.647 1.00 177.63 843 GLU A O 1
ATOM 9926 N N . LEU B 2 843 ? 140.193 99.181 166.155 1.00 145.74 844 LEU A N 1
ATOM 9927 C CA . LEU B 2 843 ? 140.463 97.776 166.444 1.00 138.87 844 LEU A CA 1
ATOM 9928 C C . LEU B 2 843 ? 139.732 96.951 165.385 1.00 135.12 844 LEU A C 1
ATOM 9929 O O . LEU B 2 843 ? 139.010 97.500 164.548 1.00 137.43 844 LEU A O 1
ATOM 9934 N N . VAL B 2 844 ? 139.938 95.627 165.394 1.00 138.83 845 VAL A N 1
ATOM 9935 C CA . VAL B 2 844 ? 139.375 94.739 164.373 1.00 140.98 845 VAL A CA 1
ATOM 9936 C C . VAL B 2 844 ? 138.923 93.434 165.027 1.00 139.02 845 VAL A C 1
ATOM 9937 O O . VAL B 2 844 ? 139.105 93.215 166.226 1.00 138.56 845 VAL A O 1
ATOM 9941 N N . VAL B 2 845 ? 138.319 92.561 164.211 1.00 136.69 846 VAL A N 1
ATOM 9942 C CA . VAL B 2 845 ? 138.011 91.163 164.518 1.00 135.46 846 VAL A CA 1
ATOM 9943 C C . VAL B 2 845 ? 137.134 91.042 165.758 1.00 134.11 846 VAL A C 1
ATOM 9944 O O . VAL B 2 845 ? 137.465 90.311 166.698 1.00 133.85 846 VAL A O 1
ATOM 9948 N N . GLY B 2 846 ? 136.009 91.754 165.770 1.00 125.98 847 GLY A N 1
ATOM 9949 C CA . GLY B 2 846 ? 135.043 91.631 166.841 1.00 124.11 847 GLY A CA 1
ATOM 9950 C C . GLY B 2 846 ? 135.487 92.167 168.180 1.00 130.86 847 GLY A C 1
ATOM 9951 O O . GLY B 2 846 ? 134.637 92.369 169.058 1.00 129.90 847 GLY A O 1
ATOM 9952 N N . LEU B 2 847 ? 136.786 92.403 168.377 1.00 138.13 848 LEU A N 1
ATOM 9953 C CA . LEU B 2 847 ? 137.241 93.038 169.606 1.00 139.82 848 LEU A CA 1
ATOM 9954 C C . LEU B 2 847 ? 136.803 94.496 169.665 1.00 140.95 848 LEU A C 1
ATOM 9955 O O . LEU B 2 847 ? 136.887 95.126 170.726 1.00 139.49 848 LEU A O 1
ATOM 9960 N N . THR B 2 848 ? 136.341 95.046 168.537 1.00 137.89 849 THR A N 1
ATOM 9961 C CA . THR B 2 848 ? 135.757 96.383 168.545 1.00 141.19 849 THR A CA 1
ATOM 9962 C C . THR B 2 848 ? 134.539 96.436 169.452 1.00 146.05 849 THR A C 1
ATOM 9963 O O . THR B 2 848 ? 134.372 97.386 170.227 1.00 146.03 849 THR A O 1
ATOM 9967 N N . LYS B 2 849 ? 133.686 95.417 169.374 1.00 168.40 850 LYS A N 1
ATOM 9968 C CA . LYS B 2 849 ? 132.416 95.355 170.102 1.00 177.37 850 LYS A CA 1
ATOM 9969 C C . LYS B 2 849 ? 131.640 96.621 169.741 1.00 178.35 850 LYS A C 1
ATOM 9970 O O . LYS B 2 849 ? 131.246 96.776 168.574 1.00 181.41 850 LYS A O 1
ATOM 9976 N N . GLU B 2 850 ? 131.401 97.535 170.677 1.00 178.12 851 GLU A N 1
ATOM 9977 C CA . GLU B 2 850 ? 130.660 98.762 170.394 1.00 175.93 851 GLU A CA 1
ATOM 9978 C C . GLU B 2 850 ? 131.642 99.926 170.361 1.00 171.86 851 GLU A C 1
ATOM 9979 O O . GLU B 2 850 ? 132.039 100.463 171.397 1.00 172.81 851 GLU A O 1
ATOM 9985 N N . LEU B 2 851 ? 132.048 100.317 169.153 1.00 160.44 852 LEU A N 1
ATOM 9986 C CA . LEU B 2 851 ? 132.895 101.492 168.992 1.00 157.10 852 LEU A CA 1
ATOM 9987 C C . LEU B 2 851 ? 132.148 102.732 169.468 1.00 160.70 852 LEU A C 1
ATOM 9988 O O . LEU B 2 851 ? 130.985 102.947 169.118 1.00 161.65 852 LEU A O 1
ATOM 9993 N N . THR B 2 852 ? 132.824 103.552 170.269 1.00 179.46 853 THR A N 1
ATOM 9994 C CA . THR B 2 852 ? 132.183 104.666 170.951 1.00 180.77 853 THR A CA 1
ATOM 9995 C C . THR B 2 852 ? 132.835 105.982 170.555 1.00 183.64 853 THR A C 1
ATOM 9996 O O . THR B 2 852 ? 134.064 106.083 170.485 1.00 183.08 853 THR A O 1
ATOM 10000 N N . LEU B 2 853 ? 132.000 106.986 170.298 1.00 187.82 854 LEU A N 1
ATOM 10001 C CA . LEU B 2 853 ? 132.445 108.346 170.044 1.00 188.35 854 LEU A CA 1
ATOM 10002 C C . LEU B 2 853 ? 131.627 109.298 170.906 1.00 184.99 854 LEU A C 1
ATOM 10003 O O . LEU B 2 853 ? 130.526 108.971 171.355 1.00 183.00 854 LEU A O 1
ATOM 10008 N N . ASN B 2 854 ? 132.181 110.485 171.142 1.00 179.99 855 ASN A N 1
ATOM 10009 C CA . ASN B 2 854 ? 131.518 111.480 171.977 1.00 175.51 855 ASN A CA 1
ATOM 10010 C C . ASN B 2 854 ? 131.864 112.864 171.452 1.00 174.49 855 ASN A C 1
ATOM 10011 O O . ASN B 2 854 ? 133.041 113.230 171.411 1.00 171.57 855 ASN A O 1
ATOM 10016 N N . ILE B 2 855 ? 130.846 113.626 171.058 1.00 161.77 856 ILE A N 1
ATOM 10017 C CA . ILE B 2 855 ? 131.017 114.984 170.556 1.00 160.21 856 ILE A CA 1
ATOM 10018 C C . ILE B 2 855 ? 130.228 115.930 171.449 1.00 162.00 856 ILE A C 1
ATOM 10019 O O . ILE B 2 855 ? 129.053 115.678 171.743 1.00 161.54 856 ILE A O 1
ATOM 10024 N N . ASN B 2 856 ? 130.872 117.013 171.876 1.00 164.78 857 ASN A N 1
ATOM 10025 C CA . ASN B 2 856 ? 130.229 118.051 172.671 1.00 166.03 857 ASN A CA 1
ATOM 10026 C C . ASN B 2 856 ? 130.422 119.386 171.970 1.00 167.62 857 ASN A C 1
ATOM 10027 O O . ASN B 2 856 ? 131.556 119.858 171.832 1.00 162.73 857 ASN A O 1
ATOM 10032 N N . LEU B 2 857 ? 129.322 119.989 171.529 1.00 165.46 858 LEU A N 1
ATOM 10033 C CA . LEU B 2 857 ? 129.364 121.278 170.851 1.00 163.64 858 LEU A CA 1
ATOM 10034 C C . LEU B 2 857 ? 129.226 122.397 171.874 1.00 162.17 858 LEU A C 1
ATOM 10035 O O . LEU B 2 857 ? 128.291 122.398 172.680 1.00 158.49 858 LEU A O 1
ATOM 10040 N N . THR B 2 858 ? 130.157 123.348 171.836 1.00 154.11 859 THR A N 1
ATOM 10041 C CA . THR B 2 858 ? 130.168 124.473 172.763 1.00 152.29 859 THR A CA 1
ATOM 10042 C C . THR B 2 858 ? 130.074 125.765 171.968 1.00 153.09 859 THR A C 1
ATOM 10043 O O . THR B 2 858 ? 130.906 126.019 171.091 1.00 151.02 859 THR A O 1
ATOM 10047 N N . ASN B 2 859 ? 129.066 126.576 172.274 1.00 167.01 860 ASN A N 1
ATOM 10048 C CA . ASN B 2 859 ? 128.892 127.891 171.671 1.00 172.53 860 ASN A CA 1
ATOM 10049 C C . ASN B 2 859 ? 129.117 128.944 172.747 1.00 171.15 860 ASN A C 1
ATOM 10050 O O . ASN B 2 859 ? 128.402 128.967 173.755 1.00 172.18 860 ASN A O 1
ATOM 10055 N N . SER B 2 860 ? 130.110 129.812 172.533 1.00 147.45 861 SER A N 1
ATOM 10056 C CA . SER B 2 860 ? 130.446 130.820 173.532 1.00 143.11 861 SER A CA 1
ATOM 10057 C C . SER B 2 860 ? 130.702 132.190 172.913 1.00 143.34 861 SER A C 1
ATOM 10058 O O . SER B 2 860 ? 131.283 133.059 173.574 1.00 144.08 861 SER A O 1
ATOM 10061 N N . GLY B 2 861 ? 130.285 132.408 171.669 1.00 140.31 862 GLY A N 1
ATOM 10062 C CA . GLY B 2 861 ? 130.462 133.698 171.034 1.00 138.47 862 GLY A CA 1
ATOM 10063 C C . GLY B 2 861 ? 129.326 134.651 171.338 1.00 138.72 862 GLY A C 1
ATOM 10064 O O . GLY B 2 861 ? 128.839 134.704 172.471 1.00 138.34 862 GLY A O 1
ATOM 10065 N N . GLU B 2 862 ? 128.894 135.414 170.334 1.00 164.15 863 GLU A N 1
ATOM 10066 C CA . GLU B 2 862 ? 127.784 136.345 170.534 1.00 166.93 863 GLU A CA 1
ATOM 10067 C C . GLU B 2 862 ? 126.444 135.623 170.429 1.00 170.32 863 GLU A C 1
ATOM 10068 O O . GLU B 2 862 ? 125.692 135.539 171.404 1.00 174.90 863 GLU A O 1
ATOM 10074 N N . ASP B 2 863 ? 126.146 135.077 169.250 1.00 166.38 864 ASP A N 1
ATOM 10075 C CA . ASP B 2 863 ? 124.908 134.347 169.006 1.00 170.38 864 ASP A CA 1
ATOM 10076 C C . ASP B 2 863 ? 125.082 133.486 167.765 1.00 169.07 864 ASP A C 1
ATOM 10077 O O . ASP B 2 863 ? 125.670 133.934 166.777 1.00 168.09 864 ASP A O 1
ATOM 10082 N N . SER B 2 864 ? 124.576 132.256 167.821 1.00 174.88 865 SER A N 1
ATOM 10083 C CA . SER B 2 864 ? 124.643 131.324 166.702 1.00 176.91 865 SER A CA 1
ATOM 10084 C C . SER B 2 864 ? 123.248 131.154 166.114 1.00 177.89 865 SER A C 1
ATOM 10085 O O . SER B 2 864 ? 122.304 130.812 166.835 1.00 172.87 865 SER A O 1
ATOM 10088 N N . TYR B 2 865 ? 123.123 131.386 164.811 1.00 170.51 866 TYR A N 1
ATOM 10089 C CA . TYR B 2 865 ? 121.838 131.384 164.126 1.00 166.65 866 TYR A CA 1
ATOM 10090 C C . TYR B 2 865 ? 121.827 130.319 163.037 1.00 160.39 866 TYR A C 1
ATOM 10091 O O . TYR B 2 865 ? 122.726 130.287 162.189 1.00 163.33 866 TYR A O 1
ATOM 10100 N N . MET B 2 866 ? 120.798 129.462 163.066 1.00 148.93 867 MET A N 1
ATOM 10101 C CA . MET B 2 866 ? 120.652 128.288 162.190 1.00 144.48 867 MET A CA 1
ATOM 10102 C C . MET B 2 866 ? 122.001 127.656 161.837 1.00 141.22 867 MET A C 1
ATOM 10103 O O . MET B 2 866 ? 122.345 127.471 160.667 1.00 142.23 867 MET A O 1
ATOM 10108 N N . THR B 2 867 ? 122.768 127.315 162.869 1.00 144.04 868 THR A N 1
ATOM 10109 C CA . THR B 2 867 ? 124.013 126.592 162.661 1.00 144.51 868 THR A CA 1
ATOM 10110 C C . THR B 2 867 ? 123.725 125.176 162.162 1.00 145.26 868 THR A C 1
ATOM 10111 O O . THR B 2 867 ? 122.611 124.659 162.283 1.00 146.20 868 THR A O 1
ATOM 10115 N N . SER B 2 868 ? 124.743 124.553 161.573 1.00 150.25 869 SER A N 1
ATOM 10116 C CA . SER B 2 868 ? 124.585 123.250 160.947 1.00 153.99 869 SER A CA 1
ATOM 10117 C C . SER B 2 868 ? 125.650 122.277 161.439 1.00 159.44 869 SER A C 1
ATOM 10118 O O . SER B 2 868 ? 126.755 122.667 161.826 1.00 155.57 869 SER A O 1
ATOM 10121 N N . MET B 2 869 ? 125.292 120.997 161.417 1.00 190.11 870 MET A N 1
ATOM 10122 C CA . MET B 2 869 ? 126.188 119.896 161.732 1.00 193.32 870 MET A CA 1
ATOM 10123 C C . MET B 2 869 ? 126.664 119.219 160.454 1.00 187.73 870 MET A C 1
ATOM 10124 O O . MET B 2 869 ? 126.067 119.365 159.385 1.00 190.24 870 MET A O 1
ATOM 10129 N N . ALA B 2 870 ? 127.766 118.483 160.581 1.00 155.52 871 ALA A N 1
ATOM 10130 C CA . ALA B 2 870 ? 128.282 117.682 159.473 1.00 150.22 871 ALA A CA 1
ATOM 10131 C C . ALA B 2 870 ? 129.176 116.600 160.061 1.00 146.19 871 ALA A C 1
ATOM 10132 O O . ALA B 2 870 ? 130.250 116.907 160.587 1.00 140.20 871 ALA A O 1
ATOM 10134 N N . LEU B 2 871 ? 128.734 115.349 159.978 1.00 160.86 872 LEU A N 1
ATOM 10135 C CA . LEU B 2 871 ? 129.513 114.204 160.431 1.00 159.84 872 LEU A CA 1
ATOM 10136 C C . LEU B 2 871 ? 129.834 113.343 159.219 1.00 161.61 872 LEU A C 1
ATOM 10137 O O . LEU B 2 871 ? 128.923 112.836 158.557 1.00 161.55 872 LEU A O 1
ATOM 10142 N N . ASN B 2 872 ? 131.123 113.181 158.932 1.00 161.57 873 ASN A N 1
ATOM 10143 C CA . ASN B 2 872 ? 131.584 112.475 157.738 1.00 163.42 873 ASN A CA 1
ATOM 10144 C C . ASN B 2 872 ? 132.364 111.241 158.178 1.00 171.77 873 ASN A C 1
ATOM 10145 O O . ASN B 2 872 ? 133.548 111.332 158.517 1.00 165.06 873 ASN A O 1
ATOM 10150 N N . TYR B 2 873 ? 131.700 110.091 158.164 1.00 223.88 874 TYR A N 1
ATOM 10151 C CA . TYR B 2 873 ? 132.315 108.813 158.476 1.00 237.62 874 TYR A CA 1
ATOM 10152 C C . TYR B 2 873 ? 131.923 107.791 157.421 1.00 240.92 874 TYR A C 1
ATOM 10153 O O . TYR B 2 873 ? 130.826 107.865 156.858 1.00 240.14 874 TYR A O 1
ATOM 10162 N N . PRO B 2 874 ? 132.800 106.832 157.124 1.00 218.12 875 PRO A N 1
ATOM 10163 C CA . PRO B 2 874 ? 132.496 105.866 156.062 1.00 220.02 875 PRO A CA 1
ATOM 10164 C C . PRO B 2 874 ? 131.334 104.960 156.435 1.00 217.48 875 PRO A C 1
ATOM 10165 O O . PRO B 2 874 ? 131.091 104.667 157.608 1.00 215.91 875 PRO A O 1
ATOM 10169 N N . ARG B 2 875 ? 130.614 104.508 155.409 1.00 239.59 876 ARG A N 1
ATOM 10170 C CA . ARG B 2 875 ? 129.434 103.659 155.574 1.00 237.93 876 ARG A CA 1
ATOM 10171 C C . ARG B 2 875 ? 129.765 102.255 156.070 1.00 234.67 876 ARG A C 1
ATOM 10172 O O . ARG B 2 875 ? 128.847 101.430 156.185 1.00 238.05 876 ARG A O 1
ATOM 10180 N N . ASN B 2 876 ? 131.031 101.958 156.366 1.00 205.17 877 ASN A N 1
ATOM 10181 C CA . ASN B 2 876 ? 131.417 100.644 156.865 1.00 200.34 877 ASN A CA 1
ATOM 10182 C C . ASN B 2 876 ? 130.960 100.396 158.296 1.00 195.40 877 ASN A C 1
ATOM 10183 O O . ASN B 2 876 ? 131.059 99.259 158.770 1.00 191.70 877 ASN A O 1
ATOM 10188 N N . LEU B 2 877 ? 130.468 101.420 158.990 1.00 187.74 878 LEU A N 1
ATOM 10189 C CA . LEU B 2 877 ? 130.041 101.307 160.375 1.00 186.92 878 LEU A CA 1
ATOM 10190 C C . LEU B 2 877 ? 128.687 101.986 160.544 1.00 187.86 878 LEU A C 1
ATOM 10191 O O . LEU B 2 877 ? 128.325 102.891 159.788 1.00 189.24 878 LEU A O 1
ATOM 10196 N N . GLN B 2 878 ? 127.935 101.533 161.547 1.00 188.18 879 GLN A N 1
ATOM 10197 C CA . GLN B 2 878 ? 126.531 101.900 161.677 1.00 191.45 879 GLN A CA 1
ATOM 10198 C C . GLN B 2 878 ? 126.187 102.063 163.154 1.00 189.56 879 GLN A C 1
ATOM 10199 O O . GLN B 2 878 ? 126.813 101.465 164.032 1.00 188.97 879 GLN A O 1
ATOM 10205 N N . LEU B 2 879 ? 125.173 102.891 163.415 1.00 186.71 880 LEU A N 1
ATOM 10206 C CA . LEU B 2 879 ? 124.774 103.287 164.762 1.00 182.62 880 LEU A CA 1
ATOM 10207 C C . LEU B 2 879 ? 123.585 102.453 165.221 1.00 184.38 880 LEU A C 1
ATOM 10208 O O . LEU B 2 879 ? 122.513 102.506 164.608 1.00 185.30 880 LEU A O 1
ATOM 10213 N N . LYS B 2 880 ? 123.775 101.687 166.299 1.00 177.88 881 LYS A N 1
ATOM 10214 C CA . LYS B 2 880 ? 122.655 100.953 166.881 1.00 175.95 881 LYS A CA 1
ATOM 10215 C C . LYS B 2 880 ? 121.682 101.897 167.574 1.00 177.83 881 LYS A C 1
ATOM 10216 O O . LYS B 2 880 ? 120.465 101.806 167.374 1.00 175.96 881 LYS A O 1
ATOM 10222 N N . ARG B 2 881 ? 122.200 102.814 168.389 1.00 184.33 882 ARG A N 1
ATOM 10223 C CA . ARG B 2 881 ? 121.378 103.760 169.127 1.00 184.38 882 ARG A CA 1
ATOM 10224 C C . ARG B 2 881 ? 122.018 105.138 169.062 1.00 180.76 882 ARG A C 1
ATOM 10225 O O . ARG B 2 881 ? 123.225 105.272 168.844 1.00 181.17 882 ARG A O 1
ATOM 10233 N N . MET B 2 882 ? 121.191 106.163 169.252 1.00 173.22 883 MET A N 1
ATOM 10234 C CA . MET B 2 882 ? 121.607 107.556 169.155 1.00 168.97 883 MET A CA 1
ATOM 10235 C C . MET B 2 882 ? 121.077 108.297 170.374 1.00 164.32 883 MET A C 1
ATOM 10236 O O . MET B 2 882 ? 119.952 108.043 170.818 1.00 166.97 883 MET A O 1
ATOM 10241 N N . GLN B 2 883 ? 121.892 109.196 170.920 1.00 150.36 884 GLN A N 1
ATOM 10242 C CA . GLN B 2 883 ? 121.577 109.907 172.154 1.00 144.83 884 GLN A CA 1
ATOM 10243 C C . GLN B 2 883 ? 121.584 111.410 171.909 1.00 144.91 884 GLN A C 1
ATOM 10244 O O . GLN B 2 883 ? 122.536 111.946 171.331 1.00 143.64 884 GLN A O 1
ATOM 10250 N N . LYS B 2 884 ? 120.528 112.081 172.352 1.00 151.96 885 LYS A N 1
ATOM 10251 C CA . LYS B 2 884 ? 120.380 113.522 172.208 1.00 153.75 885 LYS A CA 1
ATOM 10252 C C . LYS B 2 884 ? 121.051 114.242 173.366 1.00 151.77 885 LYS A C 1
ATOM 10253 O O . LYS B 2 884 ? 121.247 113.678 174.445 1.00 150.14 885 LYS A O 1
ATOM 10259 N N . PRO B 2 885 ? 121.424 115.507 173.180 1.00 153.01 886 PRO A N 1
ATOM 10260 C CA . PRO B 2 885 ? 121.960 116.292 174.300 1.00 152.77 886 PRO A CA 1
ATOM 10261 C C . PRO B 2 885 ? 120.849 116.708 175.246 1.00 146.22 886 PRO A C 1
ATOM 10262 O O . PRO B 2 885 ? 119.895 117.388 174.840 1.00 147.35 886 PRO A O 1
ATOM 10266 N N . PRO B 2 886 ? 120.935 116.315 176.519 1.00 129.83 887 PRO A N 1
ATOM 10267 C CA . PRO B 2 886 ? 119.833 116.585 177.453 1.00 126.56 887 PRO A CA 1
ATOM 10268 C C . PRO B 2 886 ? 119.702 118.049 177.846 1.00 128.85 887 PRO A C 1
ATOM 10269 O O . PRO B 2 886 ? 118.591 118.587 177.876 1.00 127.90 887 PRO A O 1
ATOM 10273 N N . SER B 2 887 ? 120.818 118.701 178.151 1.00 134.16 888 SER A N 1
ATOM 10274 C CA . SER B 2 887 ? 120.800 120.064 178.683 1.00 137.03 888 SER A CA 1
ATOM 10275 C C . SER B 2 887 ? 121.434 121.038 177.701 1.00 139.05 888 SER A C 1
ATOM 10276 O O . SER B 2 887 ? 122.672 121.048 177.556 1.00 138.61 888 SER A O 1
ATOM 10279 N N . PRO B 2 888 ? 120.649 121.869 177.007 1.00 152.13 889 PRO A N 1
ATOM 10280 C CA . PRO B 2 888 ? 119.182 121.899 176.994 1.00 154.00 889 PRO A CA 1
ATOM 10281 C C . PRO B 2 888 ? 118.622 120.979 175.917 1.00 154.58 889 PRO A C 1
ATOM 10282 O O . PRO B 2 888 ? 119.363 120.211 175.309 1.00 152.90 889 PRO A O 1
ATOM 10286 N N . ASN B 2 889 ? 117.315 121.032 175.654 1.00 154.49 890 ASN A N 1
ATOM 10287 C CA . ASN B 2 889 ? 116.697 120.193 174.627 1.00 151.83 890 ASN A CA 1
ATOM 10288 C C . ASN B 2 889 ? 116.875 120.854 173.259 1.00 154.17 890 ASN A C 1
ATOM 10289 O O . ASN B 2 889 ? 115.928 121.305 172.611 1.00 152.49 890 ASN A O 1
ATOM 10294 N N . ILE B 2 890 ? 118.133 120.906 172.823 1.00 154.16 891 ILE A N 1
ATOM 10295 C CA . ILE B 2 890 ? 118.448 121.462 171.513 1.00 153.75 891 ILE A CA 1
ATOM 10296 C C . ILE B 2 890 ? 117.985 120.496 170.433 1.00 150.66 891 ILE A C 1
ATOM 10297 O O . ILE B 2 890 ? 118.326 119.305 170.454 1.00 153.56 891 ILE A O 1
ATOM 10302 N N . GLN B 2 891 ? 117.202 121.003 169.487 1.00 146.69 892 GLN A N 1
ATOM 10303 C CA . GLN B 2 891 ? 116.755 120.184 168.371 1.00 148.65 892 GLN A CA 1
ATOM 10304 C C . GLN B 2 891 ? 117.943 119.765 167.514 1.00 150.44 892 GLN A C 1
ATOM 10305 O O . GLN B 2 891 ? 118.933 120.490 167.385 1.00 151.02 892 GLN A O 1
ATOM 10311 N N . CYS B 2 892 ? 117.846 118.565 166.942 1.00 162.35 893 CYS A N 1
ATOM 10312 C CA . CYS B 2 892 ? 118.890 118.021 166.069 1.00 163.90 893 CYS A CA 1
ATOM 10313 C C . CYS B 2 892 ? 118.186 117.072 165.100 1.00 160.64 893 CYS A C 1
ATOM 10314 O O . CYS B 2 892 ? 117.883 115.926 165.443 1.00 160.63 893 CYS A O 1
ATOM 10317 N N . ASP B 2 893 ? 117.932 117.559 163.884 1.00 151.58 894 ASP A N 1
ATOM 10318 C CA . ASP B 2 893 ? 117.262 116.772 162.848 1.00 146.39 894 ASP A CA 1
ATOM 10319 C C . ASP B 2 893 ? 118.296 115.913 162.118 1.00 144.71 894 ASP A C 1
ATOM 10320 O O . ASP B 2 893 ? 118.799 116.248 161.043 1.00 143.88 894 ASP A O 1
ATOM 10325 N N . ASP B 2 894 ? 118.611 114.781 162.731 1.00 151.62 895 ASP A N 1
ATOM 10326 C CA . ASP B 2 894 ? 119.614 113.875 162.181 1.00 146.54 895 ASP A CA 1
ATOM 10327 C C . ASP B 2 894 ? 119.077 113.170 160.943 1.00 137.66 895 ASP A C 1
ATOM 10328 O O . ASP B 2 894 ? 118.031 112.512 161.020 1.00 141.16 895 ASP A O 1
ATOM 10333 N N . PRO B 2 895 ? 119.741 113.276 159.797 1.00 116.65 896 PRO A N 1
ATOM 10334 C CA . PRO B 2 895 ? 119.280 112.572 158.598 1.00 107.11 896 PRO A CA 1
ATOM 10335 C C . PRO B 2 895 ? 119.756 111.125 158.584 1.00 103.52 896 PRO A C 1
ATOM 10336 O O . PRO B 2 895 ? 120.546 110.686 159.420 1.00 106.30 896 PRO A O 1
ATOM 10340 N N . GLN B 2 896 ? 119.249 110.382 157.603 1.00 97.82 897 GLN A N 1
ATOM 10341 C CA . GLN B 2 896 ? 119.617 108.984 157.461 1.00 96.93 897 GLN A CA 1
ATOM 10342 C C . GLN B 2 896 ? 121.047 108.864 156.930 1.00 99.04 897 GLN A C 1
ATOM 10343 O O . GLN B 2 896 ? 121.559 109.787 156.289 1.00 98.73 897 GLN A O 1
ATOM 10349 N N . PRO B 2 897 ? 121.721 107.746 157.198 1.00 107.09 898 PRO A N 1
ATOM 10350 C CA . PRO B 2 897 ? 123.054 107.530 156.623 1.00 110.23 898 PRO A CA 1
ATOM 10351 C C . PRO B 2 897 ? 122.990 107.415 155.107 1.00 111.87 898 PRO A C 1
ATOM 10352 O O . PRO B 2 897 ? 121.998 106.978 154.521 1.00 109.43 898 PRO A O 1
ATOM 10356 N N . VAL B 2 898 ? 124.084 107.821 154.465 1.00 114.13 899 VAL A N 1
ATOM 10357 C CA . VAL B 2 898 ? 124.174 107.859 153.011 1.00 113.76 899 VAL A CA 1
ATOM 10358 C C . VAL B 2 898 ? 125.320 106.962 152.563 1.00 115.12 899 VAL A C 1
ATOM 10359 O O . VAL B 2 898 ? 126.307 106.776 153.281 1.00 119.14 899 VAL A O 1
ATOM 10363 N N . ALA B 2 899 ? 125.170 106.384 151.367 1.00 120.12 900 ALA A N 1
ATOM 10364 C CA . ALA B 2 899 ? 126.204 105.504 150.830 1.00 130.34 900 ALA A CA 1
ATOM 10365 C C . ALA B 2 899 ? 127.506 106.258 150.586 1.00 129.72 900 ALA A C 1
ATOM 10366 O O . ALA B 2 899 ? 128.596 105.717 150.806 1.00 136.06 900 ALA A O 1
ATOM 10368 N N . SER B 2 900 ? 127.413 107.505 150.134 1.00 111.92 901 SER A N 1
ATOM 10369 C CA . SER B 2 900 ? 128.588 108.323 149.880 1.00 108.91 901 SER A CA 1
ATOM 10370 C C . SER B 2 900 ? 129.164 108.834 151.199 1.00 111.69 901 SER A C 1
ATOM 10371 O O . SER B 2 900 ? 128.807 108.370 152.286 1.00 113.18 901 SER A O 1
ATOM 10374 N N . VAL B 2 901 ? 130.094 109.789 151.100 1.00 118.50 902 VAL A N 1
ATOM 10375 C CA . VAL B 2 901 ? 130.653 110.412 152.294 1.00 123.04 902 VAL A CA 1
ATOM 10376 C C . VAL B 2 901 ? 129.522 110.977 153.137 1.00 127.57 902 VAL A C 1
ATOM 10377 O O . VAL B 2 901 ? 128.671 111.726 152.644 1.00 125.33 902 VAL A O 1
ATOM 10381 N N . LEU B 2 902 ? 129.501 110.601 154.413 1.00 137.12 903 LEU A N 1
ATOM 10382 C CA . LEU B 2 902 ? 128.362 110.911 155.266 1.00 140.64 903 LEU A CA 1
ATOM 10383 C C . LEU B 2 902 ? 128.218 112.412 155.475 1.00 141.64 903 LEU A C 1
ATOM 10384 O O . LEU B 2 902 ? 129.198 113.125 155.709 1.00 144.14 903 LEU A O 1
ATOM 10389 N N . ILE B 2 903 ? 126.981 112.890 155.375 1.00 149.08 904 ILE A N 1
ATOM 10390 C CA . ILE B 2 903 ? 126.656 114.273 155.699 1.00 152.79 904 ILE A CA 1
ATOM 10391 C C . ILE B 2 903 ? 125.477 114.263 156.666 1.00 155.32 904 ILE A C 1
ATOM 10392 O O . ILE B 2 903 ? 124.311 114.222 156.257 1.00 152.70 904 ILE A O 1
ATOM 10397 N N . MET B 2 904 ? 125.778 114.269 157.965 1.00 159.02 905 MET A N 1
ATOM 10398 C CA . MET B 2 904 ? 124.744 114.306 158.997 1.00 160.97 905 MET A CA 1
ATOM 10399 C C . MET B 2 904 ? 124.448 115.769 159.311 1.00 164.20 905 MET A C 1
ATOM 10400 O O . MET B 2 904 ? 124.815 116.309 160.358 1.00 168.43 905 MET A O 1
ATOM 10405 N N . ASN B 2 905 ? 123.761 116.421 158.371 1.00 169.36 906 ASN A N 1
ATOM 10406 C CA . ASN B 2 905 ? 123.432 117.840 158.495 1.00 173.70 906 ASN A CA 1
ATOM 10407 C C . ASN B 2 905 ? 122.320 117.978 159.529 1.00 178.68 906 ASN A C 1
ATOM 10408 O O . ASN B 2 905 ? 121.153 118.224 159.217 1.00 174.39 906 ASN A O 1
ATOM 10413 N N . CYS B 2 906 ? 122.704 117.815 160.790 1.00 205.59 907 CYS A N 1
ATOM 10414 C CA . CYS B 2 906 ? 121.765 117.848 161.898 1.00 201.83 907 CYS A CA 1
ATOM 10415 C C . CYS B 2 906 ? 121.407 119.291 162.239 1.00 200.23 907 CYS A C 1
ATOM 10416 O O . CYS B 2 906 ? 122.272 120.163 162.353 1.00 201.23 907 CYS A O 1
ATOM 10419 N N . ARG B 2 907 ? 120.108 119.533 162.403 1.00 168.54 908 ARG A N 1
ATOM 10420 C CA . ARG B 2 907 ? 119.592 120.889 162.593 1.00 165.29 908 ARG A CA 1
ATOM 10421 C C . ARG B 2 907 ? 119.757 121.323 164.053 1.00 160.91 908 ARG A C 1
ATOM 10422 O O . ARG B 2 907 ? 118.806 121.425 164.828 1.00 161.52 908 ARG A O 1
ATOM 10430 N N . ILE B 2 908 ? 121.014 121.556 164.426 1.00 165.43 909 ILE A N 1
ATOM 10431 C CA . ILE B 2 908 ? 121.352 122.112 165.732 1.00 161.94 909 ILE A CA 1
ATOM 10432 C C . ILE B 2 908 ? 121.240 123.629 165.672 1.00 157.66 909 ILE A C 1
ATOM 10433 O O . ILE B 2 908 ? 121.114 124.211 164.590 1.00 159.26 909 ILE A O 1
ATOM 10438 N N . GLY B 2 909 ? 121.274 124.276 166.833 1.00 139.86 910 GLY A N 1
ATOM 10439 C CA . GLY B 2 909 ? 121.365 125.722 166.876 1.00 138.33 910 GLY A CA 1
ATOM 10440 C C . GLY B 2 909 ? 120.043 126.448 166.991 1.00 141.74 910 GLY A C 1
ATOM 10441 O O . GLY B 2 909 ? 119.453 126.497 168.075 1.00 140.38 910 GLY A O 1
ATOM 10442 N N . HIS B 2 910 ? 119.589 127.037 165.873 1.00 167.53 911 HIS A N 1
ATOM 10443 C CA . HIS B 2 910 ? 118.388 127.861 165.752 1.00 174.85 911 HIS A CA 1
ATOM 10444 C C . HIS B 2 910 ? 118.663 129.221 166.389 1.00 171.99 911 HIS A C 1
ATOM 10445 O O . HIS B 2 910 ? 119.512 129.323 167.282 1.00 170.17 911 HIS A O 1
ATOM 10452 N N . PRO B 2 911 ? 117.995 130.291 165.943 1.00 160.79 912 PRO A N 1
ATOM 10453 C CA . PRO B 2 911 ? 118.251 131.613 166.543 1.00 158.76 912 PRO A CA 1
ATOM 10454 C C . PRO B 2 911 ? 118.064 131.663 168.051 1.00 155.16 912 PRO A C 1
ATOM 10455 O O . PRO B 2 911 ? 118.678 132.504 168.718 1.00 152.45 912 PRO A O 1
ATOM 10459 N N . VAL B 2 912 ? 117.224 130.787 168.607 1.00 149.13 913 VAL A N 1
ATOM 10460 C CA . VAL B 2 912 ? 116.981 130.785 170.049 1.00 146.91 913 VAL A CA 1
ATOM 10461 C C . VAL B 2 912 ? 118.246 130.399 170.811 1.00 145.68 913 VAL A C 1
ATOM 10462 O O . VAL B 2 912 ? 118.425 130.775 171.977 1.00 144.24 913 VAL A O 1
ATOM 10466 N N . LEU B 2 913 ? 119.152 129.667 170.158 1.00 154.59 914 LEU A N 1
ATOM 10467 C CA . LEU B 2 913 ? 120.338 129.113 170.808 1.00 154.13 914 LEU A CA 1
ATOM 10468 C C . LEU B 2 913 ? 121.103 130.165 171.599 1.00 154.30 914 LEU A C 1
ATOM 10469 O O . LEU B 2 913 ? 121.531 131.186 171.054 1.00 157.47 914 LEU A O 1
ATOM 10474 N N . LYS B 2 914 ? 121.271 129.901 172.890 1.00 149.52 915 LYS A N 1
ATOM 10475 C CA . LYS B 2 914 ? 122.022 130.766 173.787 1.00 149.46 915 LYS A CA 1
ATOM 10476 C C . LYS B 2 914 ? 123.478 130.295 173.828 1.00 157.20 915 LYS A C 1
ATOM 10477 O O . LYS B 2 914 ? 123.904 129.479 173.007 1.00 154.40 915 LYS A O 1
ATOM 10483 N N . ARG B 2 915 ? 124.256 130.800 174.785 1.00 186.26 916 ARG A N 1
ATOM 10484 C CA . ARG B 2 915 ? 125.660 130.440 174.935 1.00 191.97 916 ARG A CA 1
ATOM 10485 C C . ARG B 2 915 ? 125.860 129.108 175.655 1.00 189.06 916 ARG A C 1
ATOM 10486 O O . ARG B 2 915 ? 126.943 128.869 176.203 1.00 195.00 916 ARG A O 1
ATOM 10494 N N . SER B 2 916 ? 124.848 128.244 175.670 1.00 162.76 917 SER A N 1
ATOM 10495 C CA . SER B 2 916 ? 124.945 126.945 176.322 1.00 157.15 917 SER A CA 1
ATOM 10496 C C . SER B 2 916 ? 125.731 125.981 175.433 1.00 154.05 917 SER A C 1
ATOM 10497 O O . SER B 2 916 ? 126.297 126.361 174.404 1.00 158.74 917 SER A O 1
ATOM 10500 N N . SER B 2 917 ? 125.770 124.708 175.823 1.00 141.98 918 SER A N 1
ATOM 10501 C CA . SER B 2 917 ? 126.537 123.701 175.106 1.00 139.66 918 SER A CA 1
ATOM 10502 C C . SER B 2 917 ? 125.713 122.428 174.973 1.00 137.33 918 SER A C 1
ATOM 10503 O O . SER B 2 917 ? 124.769 122.191 175.730 1.00 137.24 918 SER A O 1
ATOM 10506 N N . ALA B 2 918 ? 126.086 121.609 173.993 1.00 139.60 919 ALA A N 1
ATOM 10507 C CA . ALA B 2 918 ? 125.431 120.339 173.726 1.00 140.60 919 ALA A CA 1
ATOM 10508 C C . ALA B 2 918 ? 126.408 119.193 173.953 1.00 147.44 919 ALA A C 1
ATOM 10509 O O . ALA B 2 918 ? 127.620 119.395 174.076 1.00 147.74 919 ALA A O 1
ATOM 10511 N N . HIS B 2 919 ? 125.864 117.979 174.012 1.00 163.63 920 HIS A N 1
ATOM 10512 C CA . HIS B 2 919 ? 126.671 116.784 174.250 1.00 166.57 920 HIS A CA 1
ATOM 10513 C C . HIS B 2 919 ? 125.978 115.604 173.583 1.00 165.12 920 HIS A C 1
ATOM 10514 O O . HIS B 2 919 ? 124.930 115.154 174.056 1.00 164.97 920 HIS A O 1
ATOM 10521 N N . VAL B 2 920 ? 126.563 115.100 172.500 1.00 149.33 921 VAL A N 1
ATOM 10522 C CA . VAL B 2 920 ? 125.980 114.023 171.707 1.00 144.46 921 VAL A CA 1
ATOM 10523 C C . VAL B 2 920 ? 126.817 112.767 171.901 1.00 142.82 921 VAL A C 1
ATOM 10524 O O . VAL B 2 920 ? 128.044 112.800 171.749 1.00 144.94 921 VAL A O 1
ATOM 10528 N N . SER B 2 921 ? 126.154 111.663 172.233 1.00 136.22 922 SER A N 1
ATOM 10529 C CA . SER B 2 921 ? 126.802 110.374 172.427 1.00 133.85 922 SER A CA 1
ATOM 10530 C C . SER B 2 921 ? 126.513 109.467 171.239 1.00 131.47 922 SER A C 1
ATOM 10531 O O . SER B 2 921 ? 125.363 109.342 170.805 1.00 131.07 922 SER A O 1
ATOM 10534 N N . VAL B 2 922 ? 127.561 108.836 170.717 1.00 129.74 923 VAL A N 1
ATOM 10535 C CA . VAL B 2 922 ? 127.458 107.987 169.534 1.00 128.50 923 VAL A CA 1
ATOM 10536 C C . VAL B 2 922 ? 128.187 106.679 169.812 1.00 139.57 923 VAL A C 1
ATOM 10537 O O . VAL B 2 922 ? 129.312 106.680 170.320 1.00 142.35 923 VAL A O 1
ATOM 10541 N N . VAL B 2 923 ? 127.535 105.561 169.494 1.00 158.85 924 VAL A N 1
ATOM 10542 C CA . VAL B 2 923 ? 128.083 104.224 169.728 1.00 167.31 924 VAL A CA 1
ATOM 10543 C C . VAL B 2 923 ? 128.016 103.483 168.394 1.00 171.05 924 VAL A C 1
ATOM 10544 O O . VAL B 2 923 ? 126.955 103.001 167.985 1.00 174.16 924 VAL A O 1
ATOM 10548 N N . TRP B 2 924 ? 129.155 103.377 167.713 1.00 171.97 925 TRP A N 1
ATOM 10549 C CA . TRP B 2 924 ? 129.177 102.797 166.377 1.00 173.97 925 TRP A CA 1
ATOM 10550 C C . TRP B 2 924 ? 129.470 101.302 166.416 1.00 177.47 925 TRP A C 1
ATOM 10551 O O . TRP B 2 924 ? 130.018 100.779 167.391 1.00 174.59 925 TRP A O 1
ATOM 10562 N N . GLN B 2 925 ? 129.095 100.617 165.337 1.00 194.43 926 GLN A N 1
ATOM 10563 C CA . GLN B 2 925 ? 129.449 99.226 165.097 1.00 197.19 926 GLN A CA 1
ATOM 10564 C C . GLN B 2 925 ? 129.504 98.997 163.594 1.00 194.72 926 GLN A C 1
ATOM 10565 O O . GLN B 2 925 ? 128.703 99.565 162.845 1.00 196.65 926 GLN A O 1
ATOM 10571 N N . LEU B 2 926 ? 130.457 98.175 163.157 1.00 173.88 927 LEU A N 1
ATOM 10572 C CA . LEU B 2 926 ? 130.609 97.901 161.735 1.00 172.92 927 LEU A CA 1
ATOM 10573 C C . LEU B 2 926 ? 129.351 97.250 161.173 1.00 178.58 927 LEU A C 1
ATOM 10574 O O . LEU B 2 926 ? 128.810 96.300 161.747 1.00 175.73 927 LEU A O 1
ATOM 10579 N N . GLU B 2 927 ? 128.884 97.771 160.037 1.00 201.67 928 GLU A N 1
ATOM 10580 C CA . GLU B 2 927 ? 127.675 97.267 159.383 1.00 204.00 928 GLU A CA 1
ATOM 10581 C C . GLU B 2 927 ? 128.055 96.109 158.458 1.00 203.39 928 GLU A C 1
ATOM 10582 O O . GLU B 2 927 ? 127.894 96.155 157.236 1.00 207.67 928 GLU A O 1
ATOM 10588 N N . GLU B 2 928 ? 128.575 95.049 159.080 1.00 192.29 929 GLU A N 1
ATOM 10589 C CA . GLU B 2 928 ? 129.035 93.853 158.370 1.00 192.36 929 GLU A CA 1
ATOM 10590 C C . GLU B 2 928 ? 130.067 94.209 157.302 1.00 193.59 929 GLU A C 1
ATOM 10591 O O . GLU B 2 928 ? 130.100 93.624 156.217 1.00 195.61 929 GLU A O 1
ATOM 10597 N N . ASN B 2 929 ? 130.920 95.183 157.613 1.00 204.44 930 ASN A N 1
ATOM 10598 C CA . ASN B 2 929 ? 131.933 95.668 156.686 1.00 202.85 930 ASN A CA 1
ATOM 10599 C C . ASN B 2 929 ? 133.279 95.733 157.391 1.00 195.16 930 ASN A C 1
ATOM 10600 O O . ASN B 2 929 ? 133.350 96.099 158.568 1.00 197.38 930 ASN A O 1
ATOM 10605 N N . ALA B 2 930 ? 134.339 95.378 156.669 1.00 141.27 931 ALA A N 1
ATOM 10606 C CA . ALA B 2 930 ? 135.707 95.486 157.155 1.00 132.72 931 ALA A CA 1
ATOM 10607 C C . ALA B 2 930 ? 136.513 96.310 156.164 1.00 133.30 931 ALA A C 1
ATOM 10608 O O . ALA B 2 930 ? 136.473 96.048 154.957 1.00 129.40 931 ALA A O 1
ATOM 10610 N N . PHE B 2 931 ? 137.240 97.301 156.670 1.00 159.13 932 PHE A N 1
ATOM 10611 C CA . PHE B 2 931 ? 137.991 98.212 155.824 1.00 163.14 932 PHE A CA 1
ATOM 10612 C C . PHE B 2 931 ? 139.416 98.360 156.332 1.00 164.11 932 PHE A C 1
ATOM 10613 O O . PHE B 2 931 ? 139.658 98.332 157.543 1.00 167.18 932 PHE A O 1
ATOM 10621 N N . PRO B 2 932 ? 140.378 98.518 155.428 1.00 157.19 933 PRO A N 1
ATOM 10622 C CA . PRO B 2 932 ? 141.779 98.650 155.839 1.00 158.81 933 PRO A CA 1
ATOM 10623 C C . PRO B 2 932 ? 142.094 100.063 156.315 1.00 163.14 933 PRO A C 1
ATOM 10624 O O . PRO B 2 932 ? 141.224 100.929 156.420 1.00 164.67 933 PRO A O 1
ATOM 10628 N N . ASN B 2 933 ? 143.374 100.277 156.611 1.00 172.44 934 ASN A N 1
ATOM 10629 C CA . ASN B 2 933 ? 143.833 101.590 157.044 1.00 176.16 934 ASN A CA 1
ATOM 10630 C C . ASN B 2 933 ? 143.677 102.606 155.920 1.00 174.99 934 ASN A C 1
ATOM 10631 O O . ASN B 2 933 ? 143.950 102.315 154.752 1.00 173.11 934 ASN A O 1
ATOM 10636 N N . ARG B 2 934 ? 143.237 103.806 156.281 1.00 183.23 935 ARG A N 1
ATOM 10637 C CA . ARG B 2 934 ? 142.909 104.840 155.308 1.00 183.16 935 ARG A CA 1
ATOM 10638 C C . ARG B 2 934 ? 143.552 106.151 155.757 1.00 182.29 935 ARG A C 1
ATOM 10639 O O . ARG B 2 934 ? 144.337 106.204 156.712 1.00 185.33 935 ARG A O 1
ATOM 10647 N N . THR B 2 935 ? 143.217 107.235 155.061 1.00 171.38 936 THR A N 1
ATOM 10648 C CA . THR B 2 935 ? 143.720 108.562 155.376 1.00 163.74 936 THR A CA 1
ATOM 10649 C C . THR B 2 935 ? 142.552 109.526 155.532 1.00 160.87 936 THR A C 1
ATOM 10650 O O . THR B 2 935 ? 141.425 109.243 155.115 1.00 162.12 936 THR A O 1
ATOM 10654 N N . ALA B 2 936 ? 142.839 110.666 156.161 1.00 135.49 937 ALA A N 1
ATOM 10655 C CA . ALA B 2 936 ? 141.952 111.784 156.461 1.00 127.84 937 ALA A CA 1
ATOM 10656 C C . ALA B 2 936 ? 140.972 111.458 157.586 1.00 127.54 937 ALA A C 1
ATOM 10657 O O . ALA B 2 936 ? 140.271 112.361 158.047 1.00 127.48 937 ALA A O 1
ATOM 10659 N N . ASP B 2 937 ? 140.910 110.211 158.055 1.00 134.54 938 ASP A N 1
ATOM 10660 C CA . ASP B 2 937 ? 140.143 109.793 159.239 1.00 134.34 938 ASP A CA 1
ATOM 10661 C C . ASP B 2 937 ? 138.694 110.261 159.090 1.00 136.05 938 ASP A C 1
ATOM 10662 O O . ASP B 2 937 ? 138.117 110.115 158.003 1.00 133.67 938 ASP A O 1
ATOM 10667 N N . ILE B 2 938 ? 138.078 110.815 160.132 1.00 140.77 939 ILE A N 1
ATOM 10668 C CA . ILE B 2 938 ? 136.695 111.276 160.104 1.00 144.13 939 ILE A CA 1
ATOM 10669 C C . ILE B 2 938 ? 136.697 112.774 160.370 1.00 145.59 939 ILE A C 1
ATOM 10670 O O . ILE B 2 938 ? 137.285 113.233 161.356 1.00 147.79 939 ILE A O 1
ATOM 10675 N N . THR B 2 939 ? 136.046 113.531 159.492 1.00 146.31 940 THR A N 1
ATOM 10676 C CA . THR B 2 939 ? 136.004 114.983 159.582 1.00 148.77 940 THR A CA 1
ATOM 10677 C C . THR B 2 939 ? 134.613 115.442 159.998 1.00 146.37 940 THR A C 1
ATOM 10678 O O . THR B 2 939 ? 133.608 115.007 159.428 1.00 147.09 940 THR A O 1
ATOM 10682 N N . VAL B 2 940 ? 134.563 116.319 160.997 1.00 137.13 941 VAL A N 1
ATOM 10683 C CA . VAL B 2 940 ? 133.320 116.907 161.481 1.00 129.96 941 VAL A CA 1
ATOM 10684 C C . VAL B 2 940 ? 133.396 118.414 161.282 1.00 130.29 941 VAL A C 1
ATOM 10685 O O . VAL B 2 940 ? 134.376 119.051 161.686 1.00 137.22 941 VAL A O 1
ATOM 10689 N N . THR B 2 941 ? 132.368 118.978 160.653 1.00 133.42 942 THR A N 1
ATOM 10690 C CA . THR B 2 941 ? 132.331 120.392 160.309 1.00 131.71 942 THR A CA 1
ATOM 10691 C C . THR B 2 941 ? 131.090 121.040 160.907 1.00 136.31 942 THR A C 1
ATOM 10692 O O . THR B 2 941 ? 130.006 120.448 160.904 1.00 140.73 942 THR A O 1
ATOM 10696 N N . VAL B 2 942 ? 131.255 122.256 161.421 1.00 142.67 943 VAL A N 1
ATOM 10697 C CA . VAL B 2 942 ? 130.154 123.047 161.957 1.00 145.06 943 VAL A CA 1
ATOM 10698 C C . VAL B 2 942 ? 129.980 124.262 161.059 1.00 145.25 943 VAL A C 1
ATOM 10699 O O . VAL B 2 942 ? 130.917 125.051 160.885 1.00 143.79 943 VAL A O 1
ATOM 10703 N N . THR B 2 943 ? 128.785 124.415 160.493 1.00 149.99 944 THR A N 1
ATOM 10704 C CA . THR B 2 943 ? 128.485 125.492 159.560 1.00 152.39 944 THR A CA 1
ATOM 10705 C C . THR B 2 943 ? 127.441 126.417 160.165 1.00 156.65 944 THR A C 1
ATOM 10706 O O . THR B 2 943 ? 126.375 125.961 160.591 1.00 153.40 944 THR A O 1
ATOM 10710 N N . ASN B 2 944 ? 127.747 127.710 160.199 1.00 169.14 945 ASN A N 1
ATOM 10711 C CA . ASN B 2 944 ? 126.821 128.733 160.662 1.00 174.32 945 ASN A CA 1
ATOM 10712 C C . ASN B 2 944 ? 126.373 129.566 159.470 1.00 172.42 945 ASN A C 1
ATOM 10713 O O . ASN B 2 944 ? 127.207 130.046 158.694 1.00 173.25 945 ASN A O 1
ATOM 10718 N N . SER B 2 945 ? 125.056 129.736 159.325 1.00 160.25 946 SER A N 1
ATOM 10719 C CA . SER B 2 945 ? 124.477 130.420 158.175 1.00 158.06 946 SER A CA 1
ATOM 10720 C C . SER B 2 945 ? 124.387 131.929 158.365 1.00 156.88 946 SER A C 1
ATOM 10721 O O . SER B 2 945 ? 123.575 132.586 157.700 1.00 153.31 946 SER A O 1
ATOM 10724 N N . ASN B 2 946 ? 125.196 132.498 159.254 1.00 160.38 947 ASN A N 1
ATOM 10725 C CA . ASN B 2 946 ? 125.222 133.940 159.429 1.00 160.15 947 ASN A CA 1
ATOM 10726 C C . ASN B 2 946 ? 125.938 134.600 158.250 1.00 162.58 947 ASN A C 1
ATOM 10727 O O . ASN B 2 946 ? 126.471 133.936 157.356 1.00 163.86 947 ASN A O 1
ATOM 10732 N N . GLU B 2 947 ? 125.940 135.936 158.253 1.00 173.50 948 GLU A N 1
ATOM 10733 C CA . GLU B 2 947 ? 126.633 136.674 157.201 1.00 176.76 948 GLU A CA 1
ATOM 10734 C C . GLU B 2 947 ? 128.127 136.380 157.218 1.00 178.94 948 GLU A C 1
ATOM 10735 O O . GLU B 2 947 ? 128.753 136.241 156.161 1.00 179.32 948 GLU A O 1
ATOM 10741 N N . ARG B 2 948 ? 128.715 136.282 158.406 1.00 197.41 949 ARG A N 1
ATOM 10742 C CA . ARG B 2 948 ? 130.106 135.881 158.565 1.00 200.23 949 ARG A CA 1
ATOM 10743 C C . ARG B 2 948 ? 130.153 134.431 159.026 1.00 194.50 949 ARG A C 1
ATOM 10744 O O . ARG B 2 948 ? 129.516 134.071 160.022 1.00 193.05 949 ARG A O 1
ATOM 10752 N N . ARG B 2 949 ? 130.904 133.606 158.303 1.00 169.66 950 ARG A N 1
ATOM 10753 C CA . ARG B 2 949 ? 130.940 132.170 158.537 1.00 163.57 950 ARG A CA 1
ATOM 10754 C C . ARG B 2 949 ? 132.155 131.807 159.380 1.00 161.80 950 ARG A C 1
ATOM 10755 O O . ARG B 2 949 ? 133.280 132.211 159.065 1.00 159.47 950 ARG A O 1
ATOM 10763 N N . SER B 2 950 ? 131.923 131.049 160.447 1.00 158.25 951 SER A N 1
ATOM 10764 C CA . SER B 2 950 ? 132.981 130.527 161.302 1.00 152.72 951 SER A CA 1
ATOM 10765 C C . SER B 2 950 ? 133.023 129.012 161.160 1.00 151.29 951 SER A C 1
ATOM 10766 O O . SER B 2 950 ? 131.997 128.342 161.318 1.00 153.97 951 SER A O 1
ATOM 10769 N N . LEU B 2 951 ? 134.204 128.477 160.865 1.00 133.39 952 LEU A N 1
ATOM 10770 C CA . LEU B 2 951 ? 134.375 127.063 160.568 1.00 128.57 952 LEU A CA 1
ATOM 10771 C C . LEU B 2 951 ? 135.189 126.383 161.660 1.00 127.34 952 LEU A C 1
ATOM 10772 O O . LEU B 2 951 ? 136.194 126.925 162.131 1.00 125.69 952 LEU A O 1
ATOM 10777 N N . ALA B 2 952 ? 134.747 125.192 162.058 1.00 132.28 953 ALA A N 1
ATOM 10778 C CA . ALA B 2 952 ? 135.444 124.367 163.034 1.00 137.90 953 ALA A CA 1
ATOM 10779 C C . ALA B 2 952 ? 135.745 123.012 162.410 1.00 146.50 953 ALA A C 1
ATOM 10780 O O . ALA B 2 952 ? 134.873 122.409 161.776 1.00 142.21 953 ALA A O 1
ATOM 10782 N N . ASN B 2 953 ? 136.976 122.538 162.591 1.00 185.44 954 ASN A N 1
ATOM 10783 C CA . ASN B 2 953 ? 137.423 121.278 162.016 1.00 191.36 954 ASN A CA 1
ATOM 10784 C C . ASN B 2 953 ? 138.054 120.416 163.100 1.00 194.42 954 ASN A C 1
ATOM 10785 O O . ASN B 2 953 ? 138.788 120.919 163.956 1.00 195.39 954 ASN A O 1
ATOM 10790 N N . GLU B 2 954 ? 137.762 119.118 163.057 1.00 186.34 955 GLU A N 1
ATOM 10791 C CA . GLU B 2 954 ? 138.320 118.171 164.011 1.00 186.60 955 GLU A CA 1
ATOM 10792 C C . GLU B 2 954 ? 138.519 116.830 163.321 1.00 182.25 955 GLU A C 1
ATOM 10793 O O . GLU B 2 954 ? 137.727 116.445 162.457 1.00 177.63 955 GLU A O 1
ATOM 10799 N N . THR B 2 955 ? 139.582 116.126 163.708 1.00 160.25 956 THR A N 1
ATOM 10800 C CA . THR B 2 955 ? 139.902 114.823 163.143 1.00 159.12 956 THR A CA 1
ATOM 10801 C C . THR B 2 955 ? 140.376 113.895 164.252 1.00 158.83 956 THR A C 1
ATOM 10802 O O . THR B 2 955 ? 140.852 114.343 165.298 1.00 157.35 956 THR A O 1
ATOM 10806 N N . HIS B 2 956 ? 140.237 112.595 164.012 1.00 172.10 957 HIS A N 1
ATOM 10807 C CA . HIS B 2 956 ? 140.612 111.570 164.971 1.00 175.95 957 HIS A CA 1
ATOM 10808 C C . HIS B 2 956 ? 141.846 110.815 164.474 1.00 173.44 957 HIS A C 1
ATOM 10809 O O . HIS B 2 956 ? 142.459 111.172 163.463 1.00 175.13 957 HIS A O 1
ATOM 10816 N N . THR B 2 957 ? 142.222 109.761 165.197 1.00 148.94 958 THR A N 1
ATOM 10817 C CA . THR B 2 957 ? 143.322 108.885 164.814 1.00 146.37 958 THR A CA 1
ATOM 10818 C C . THR B 2 957 ? 142.789 107.474 164.611 1.00 145.52 958 THR A C 1
ATOM 10819 O O . THR B 2 957 ? 141.998 106.978 165.419 1.00 146.60 958 THR A O 1
ATOM 10823 N N . LEU B 2 958 ? 143.219 106.832 163.525 1.00 151.58 959 LEU A N 1
ATOM 10824 C CA . LEU B 2 958 ? 142.691 105.531 163.134 1.00 155.22 959 LEU A CA 1
ATOM 10825 C C . LEU B 2 958 ? 143.831 104.621 162.697 1.00 157.16 959 LEU A C 1
ATOM 10826 O O . LEU B 2 958 ? 144.491 104.895 161.691 1.00 157.44 959 LEU A O 1
ATOM 10831 N N . GLN B 2 959 ? 144.050 103.539 163.449 1.00 166.32 960 GLN A N 1
ATOM 10832 C CA . GLN B 2 959 ? 145.073 102.546 163.128 1.00 170.92 960 GLN A CA 1
ATOM 10833 C C . GLN B 2 959 ? 144.867 101.286 163.962 1.00 174.05 960 GLN A C 1
ATOM 10834 O O . GLN B 2 959 ? 144.746 101.366 165.186 1.00 173.52 960 GLN A O 1
ATOM 10840 N N . PHE B 2 960 ? 144.846 100.114 163.327 1.00 186.31 961 PHE A N 1
ATOM 10841 C CA . PHE B 2 960 ? 144.446 98.898 164.025 1.00 190.26 961 PHE A CA 1
ATOM 10842 C C . PHE B 2 960 ? 145.429 97.738 163.936 1.00 191.02 961 PHE A C 1
ATOM 10843 O O . PHE B 2 960 ? 145.388 96.866 164.813 1.00 189.38 961 PHE A O 1
ATOM 10851 N N . ARG B 2 961 ? 146.288 97.680 162.915 1.00 191.69 962 ARG A N 1
ATOM 10852 C CA . ARG B 2 961 ? 147.269 96.605 162.749 1.00 195.05 962 ARG A CA 1
ATOM 10853 C C . ARG B 2 961 ? 146.590 95.240 162.579 1.00 192.36 962 ARG A C 1
ATOM 10854 O O . ARG B 2 961 ? 146.844 94.302 163.337 1.00 195.10 962 ARG A O 1
ATOM 10862 N N . HIS B 2 962 ? 145.689 95.135 161.603 1.00 186.54 963 HIS A N 1
ATOM 10863 C CA . HIS B 2 962 ? 145.136 93.853 161.169 1.00 184.17 963 HIS A CA 1
ATOM 10864 C C . HIS B 2 962 ? 144.590 94.016 159.760 1.00 175.97 963 HIS A C 1
ATOM 10865 O O . HIS B 2 962 ? 143.534 94.626 159.573 1.00 176.16 963 HIS A O 1
ATOM 10872 N N . GLY B 2 963 ? 145.295 93.459 158.780 1.00 129.95 964 GLY A N 1
ATOM 10873 C CA . GLY B 2 963 ? 144.884 93.562 157.392 1.00 117.45 964 GLY A CA 1
ATOM 10874 C C . GLY B 2 963 ? 143.573 92.861 157.092 1.00 111.50 964 GLY A C 1
ATOM 10875 O O . GLY B 2 963 ? 143.525 91.936 156.282 1.00 108.90 964 GLY A O 1
#

GO terms:
  GO:0008305 integrin complex (C, TAS)
  GO:0005886 plasma membrane (C, TAS)

Foldseek 3Di:
DFFFAQFPLVLCLVALQWWAFQDQPPVVPQDDNGGRTDGDVVNCVPDDHPLGIDRDAWDKAQDAFDDQDLDDQLPDGDFKPDAEMATAGAFFDKDKDKIKGALRWQHEEEEEEEEEFAVLQQLLLVVQLPCLVVLLVLVCVGHPHYWYFYKYAFAPQFPPKFDVDVVCQQPVDPDDVDDAGGHAGMARQTATGNDSVSVNVRSVVHGGYHGHDFAGQVQVHLLLCLAVCVVNPDDQTQYEYEYEDATHHDAQVPLVNRVADAADPSHHQQDPRRGNHCPNNHGGYHLVRSLVSCQVSLYAYEYAYAPVCQVVVVVSPVVHPRYYYHHADSNNPCVSVSVVVSVVQSSQKKKKAKDDDDPQKDKKKWKAFPDPVDTDDIDDRMNIDGRHDHRGMIIMIIMMHGHRADPAQDWMWIDIRSGPRTHIYRYHYPSGDCSVCWDQQDQSFAHDHDTQSGSQRDHDPVADDRNSPDRDPSPPDQVQQVLWAAPQVPQWCIDRNATAHDDPDGTNND/DFWPLLQWAWDDLPLLVFFPFWAWAAAVPPRDIWIKGAGFADPNRQAGIWTWACDPNHTDIGGQPPWDTADDGADAWDWDDDNQFIKIKGWHWADDQQAPDIFTAIWMFTAGSVSHTDFTDDCVVVVVQADQQPFDPQLCDAAQFAEEEEEEEQAPVDDPVVVQLVLVLVLVLLVVLVVQAPRYFYFYFYQQADTDGFDARLVRVPVVVVNVSSVPDDHDHDFGQPLVNLVVCVVPRCDCPSHHGPNYAYAYHYEEADAHDPHPDDQLVSCPDPSPPDHHYAYAYAYVCLVVHDCVVVSCSNGPCPPCLRPHYDHDSVCSVVCSVSVCVVRRSNGDDPDDWQARRHQHWQLEKADPHNFWIKTWGQCGGQRLIWIWTAGRPVRHIHTAEAPDPDDVVSVLSHNQRWRLYKDWFWADRGIKIKTKRQCNVQFIFIWIWDDDDRHTYTDTQGTGDDGNLRWRNDWEFFCWQPPRGTFKIKIKSLQDADPGRFIKIWIWGADRPPGHTDGPDIDTDDPPFRQFSWQLEKYFAQDQQPPSTIKMKIKRQCACPPPPPQFAAIWIFIWHADPVGTDPGGPDIGGRNSNDGNFHRWRNYKYKRGDSLPPPGIWMWTDTSRMIMTTGTAAEWAKDWDWDWPVLAQEDQNQDKIKTKIKIFTPDPSPDRDCALLAKWKWKAKDKQPPDPDGQKDWPDNVNHHIDTHRDRDDRMDIDITIMGTDPSRDPPAQLQDWIKMKIAMDIGGDDDDDPGHYYDYNPPDHRIDIDTRGHQCPWPRRGFFDWAWDKDKDFPDQDADDCPCPWGKIKIKIFIAGTAFAQKWKFKWDALQKDFPDWDWFVVPRFAWQFDDADNPGGGRGTRGGHRVDDRGMGMIITIMGGPPHDDADDPPAIWMWMFTPIPDTHIDIDHGHHDYPDD

Organism: Homo sapiens (NCBI:txid9606)

InterPro domains:
  IPR000413 Integrin alpha chain [PR01185] (458-470)
  IPR000413 Integrin alpha chain [PR01185] (475-486)
  IPR000413 Integrin alpha chain [PR01185] (507-527)
  IPR000413 Integrin alpha chain [PR01185] (576-600)
  IPR000413 Integrin alpha chain [PR01185] (645-666)
  IPR000413 Integrin alpha chain [PR01185] (670-689)
  IPR000413 Integrin alpha chain [PR01185] (778-791)
  IPR000413 Integrin alpha chain [PR01185] (1135-1154)
  IPR002035 von Willebrand factor, type A [PF00092] (203-378)
  IPR002035 von Willebrand factor, type A [PS50234] (202-382)
  IPR002035 von Willebrand factor, type A [SM00327] (200-387)
  IPR013517 FG-GAP repeat [PF01839] (514-551)
  IPR013519 Integrin alpha beta-propellor [PS51470] (500-560)
  IPR013519 Integrin alpha beta-propellor [PS51470] (563-627)
  IPR013519 Integrin alpha beta-propellor [PS51470] (631-691)
  IPR013519 Integrin alpha beta-propellor [SM00191] (457-506)
  IPR013519 Integrin alpha beta-propellor [SM00191] (510-567)
  IPR013519 Integrin alpha beta-propellor [SM00191] (573-634)
  IPR013519 Integrin alpha beta-propellor [SM00191] (641-695)
  IPR018184 Integrin alpha chain, C-terminal cytoplasmic region, conserved site [PF00357] (1148-1160)

Sequence (1419 aa):
SCQPAPSCQKCILSHPSCAWCKQLNFTASGEAEARRCARREELLARGCPLEELEEPRGQQEVLQDQPLSQGARGEGATQLAPQRVRVTLRPGEPQQLQVRFLRAEGYPVDLYYLMDLSYSMKDDLERVRQLGHALLVRLQEVTHSVRIGFGSFVDKTVLPFVSTVPSKLRHPCPTRLERCQSPFSFHHVLSLTGDAQAFEREVGRQSVSGNLDSPEGGFDAILQAALCQEQIGWRNVSRLLVFTSDDTFHTAGDGKLGGIFMPSDGHCHLDSNGLYSRSTEFDYPSVGQVAQALSAANIQPIFAVTSAALPVYQELSKLIPKSAVGELSEDSSNVVQLIMDAYNSLSSTVTLEHSSLPPGVHISYESQCEGPEKREGKAEDRGQCNHVRINQTVTFWVSLQATHCLPEPHLLRLRALGFSEELIVELHTLCDCNCSDTQPQAPHCSDGQGHLQCGVCSCAPGRLGRLCECSVAELSSPDLESGCGPLCSGKGHCQCGRCSCSGQSSGHLCFNVDVARPWLTPKGGAPFVLSSLLHQDPSTNQTWLLVTSPRTKRTPGPLHRCSLVQDEILCHPVEHVPIPKGRHRGVTVVRSHHGVLICIQVLVRRPHSLSSELTGTCSLLGPDLRPQAQANFFDLENLLDPDARVDTGDEEEAGTEIAIILDGSGSIDPPDFQRAKDFISNMMRNFYEKCFECNFALVQYGGVIQTEFDLRDSQDVMASLARVQNITQVGSVTKTASAMQHVLDSIFTSSHGSRRKASKVMVVLTDGGIFEDPLNLTTVINSPKMQGVERFAIGVGEEFKSARTARELNLIASDPDETHAFKVTNYMALDGLLSKLRYNIISMEGTVGDALHYQLAQIGFSAQILDERQVLLGAVGAFDWSGGALLYDTRSRRGRFLNQTAAAAADAEAAQYSYLGYAVAVLHKTCSLSYIAGAPRYKHHGAVFELQKEGREASFLPVLEGEQMGSYFGSELCPVDIDMDGSTDFLLVAAPFYHVHGEEGRVYVYRLSEQDGSFSLARILSGHPGFTNARFGFAMAAMGDLSQDKLTDVAIGAPLEGFGADDGASFGSVYIYNGHWDGLSASPSQRIRASTVAPGLQYFGMSMAGGFDISGDGLADITVGTLGQAVVFRSRPVVRLKVSMAFTPSALPIGFNGVVNVRLCFEISSVTTASESGLREALLNFTLDVDVGKQRRRLQCSDVRSCLGCLREWSSGSQLCEDLLLMPTEGELCEEDCFSNASVKVSYQLQTPEGQTDHPQPILDRYTEPFAIFQLPYEKACKNKLFCVAELQLATTVSQQELVVGLTKELTLNINLTNSGEDSYMTSMALNYPRNLQLKRMQKPPSPNIQCDDPQPVASVLIMNCRIGHPVLKRSSAHVSVVWQLEENAFPNRTADITVTVTNSNERRSLANETHTLQFRHG

Nearest PDB structures (foldseek):
  8zjf-assembly1_B  TM=1.002E+00  e=0.000E+00  Homo sapiens
  3v4v-assembly2_D  TM=9.695E-01  e=5.966E-71  Homo sapiens
  8tcf-assembly1_B  TM=9.397E-01  e=5.568E-41  Homo sapiens
  8vs6-assembly1_B  TM=9.461E-01  e=2.943E-40  Homo sapiens
  7y1t-assembly1_B  TM=9.370E-01  e=1.734E-38  Homo sapiens